Protein 3PXE (pdb70)

GO terms:
  GO:0005515 protein binding (F, IPI)
  GO:0005634 nucleus (C, IDA)
  GO:0006302 double-strand break repair (P, IDA)
  GO:0033147 negative regulation of intracellular estrogen receptor signaling pathway (P, IMP)
  GO:0061649 ubiquitin-modified histone reader activity (F, TAS)
  GO:0006338 chromatin remodeling (P, TAS)
  GO:0140863 histone H2AK127 ubiquitin ligase activity (F, TAS)
  GO:0140864 histone H2AK129 ubiquitin ligase activity (F, TAS)
  GO:0000800 lateral element (C, IDA)
  GO:0003723 RNA binding (F, IDA)
  GO:0032991 protein-containing complex (C, IDA)
  GO:1990904 ribonucleoprotein complex (C, IDA)
  GO:0008630 intrinsic apoptotic signaling pathway in response to DNA damage (P, IDA)
  GO:0004842 ubiquitin-protein transferase activity (F, IDA)
  GO:0016567 protein ubiquitination (P, IDA)
  GO:0006301 DNA damage tolerance (P, IDA)
  GO:0000724 double-strand break repair via homologous recombination (P, IDA)
  GO:0070063 RNA polymerase binding (F, IDA)
  GO:0005737 cytoplasm (C, IDA)
  GO:0045893 positive regulation of DNA-templated transcription (P, IDA)

Foldseek 3Di:
DAAEEEEEPPDDPVLVVLVVVVCVVVVHHYDDDDDLSHAEYEYADPPLQAGADALSLLQCLLLLHQYFYSVQSVVCVVVVHRDDRVVGGRQAYPPQDNGLRSSVCSNVCQVPQQAALAEEEAPDDDPNADPVSLQVSVVSSHYHYDPDLVRDDPPRAYEYEYACVRDDPDPCLQASCVSHVHFYFYCVQSVSCSRSVHRDDRVVGTDHHDD/DQAEEEEEEPDDPVLVVLVVVVCVVVVHHYDHDDDLSHQEYEYADDPLQAGADALSLLQCLLLLHFYFYSVQSVVCVVVVHRDDRVVGGRQAYPPQDRGLPSSVVSNPCQVPFQAAQEEEEADDDDPNADSVSLVVSVVSSPYHYDDDQVRDDDDPSHAYEYEYACVRDDPDPCLQASCVSHPHWYFYCVQVVSCSRSVHRDDRVVRTDHHDD/DAAAEEEEDPDDVVLVVLVVVLCVVVVHHYDHDDDLNHQEYEAADPPLLAGADALSLLQCLLQLHQYFYSVQSVVCVVVVHRDDRNVRGRQAYPPQDRGLNSSVCSNVCQPPFQAAPEEEEADDDDPNADPVSLQSSVVSRRYHYDDDLVRDDDDPAYEYEYACVHDPDDNCLQASCVSHPHWYFYPVQSVNCSRSSHRDDGPVRTDHHDD/DAAEEEDPDDPVLVVLVVVLCVVVVHHYDHDDDLNHAEYEAAADPLQAGADALVLLQCLLQLHQYFYSVQSVVCVVVVHRDDRVVRGRQAYPPQDRGLRSSVCSNVCQVPFQAAQEEEEADDDDPNADSVSLVVSVVSSHYHYDDDLPGVGAYEYEYACVRDPDDNCLQAVCVSHPHWYFYVVQSVNCSRSVHRDDRVVGTDHHDD/DPDDDD/DDDD/DDDDD/DDDDD

Radius of gyration: 38.47 Å; Cα contacts (8 Å, |Δi|>4): 1712; chains: 8; bounding box: 80×105×95 Å

Solvent-accessible surface area: 41478 Å² total

Nearest PDB structures (foldseek):
  3pxe-assembly1_A  TM=1.005E+00  e=3.770E-48  Homo sapiens
  3pxe-assembly2_B  TM=1.002E+00  e=5.247E-46  Homo sapiens
  3pxe-assembly3_C  TM=1.000E+00  e=3.640E-44  Homo sapiens
  4ofb-assembly1_A  TM=9.829E-01  e=1.309E-41  Homo sapiens
  3pxd-assembly1_A  TM=9.726E-01  e=5.012E-39  Homo sapiens

InterPro domains:
  IPR001357 BRCT domain [PF00533] (1645-1723)
  IPR001357 BRCT domain [PF00533] (1758-1841)
  IPR001357 BRCT domain [PS50172] (1642-1736)
  IPR001357 BRCT domain [PS50172] (1756-1855)
  IPR001357 BRCT domain [SM00292] (1644-1726)
  IPR001357 BRCT domain [SM00292] (1758-1845)
  IPR001841 Zinc finger, RING-type [PS50089] (24-65)
  IPR001841 Zinc finger, RING-type [SM00184] (24-64)
  IPR011364 Breast cancer type 1 susceptibility protein (BRCA1) [PR00493] (55-71)
  IPR011364 Breast cancer type 1 susceptibility protein (BRCA1) [PR00493] (760-780)
  IPR011364 Breast cancer type 1 susceptibility protein (BRCA1) [PR00493] (1030-1047)
  IPR011364 Breast cancer type 1 susceptibility protein (BRCA1) [PR00493] (1180-1200)
  IPR011364 Breast cancer type 1 susceptibility protein (BRCA1) [PR00493] (1430-1446)
  IPR011364 Breast cancer type 1 susceptibility protein (BRCA1) [PR00493] (1632-1652)
  IPR011364 Breast cancer type 1 susceptibility protein (BRCA1) [PR00493] (1699-1719)
  IPR011364 Breast cancer type 1 susceptibility protein (BRCA1) [PR00493] (1771-1794)
  IPR013083 Zinc finger, RING/FYVE/PHD-type [G3DSA:3.30.40.10] (1-112)
  IPR017907 Zinc finger, RING-type, conserved site [PS00518] (39-48)
  IPR018957 Zinc finger, C3HC4 RING-type [PF00097] (24-64)
  IPR025994 BRCA1, serine-rich domain [PF12820] (345-508)

Secondary structure (DSSP, 8-state):
--B-EEEEES--HHHHHHHHHHHHHHT-EE-SS--TT--EEEE-B-TTSEE--BHHHHHHHHTT-EEEETHHHHHHHHTTS---GGGGB--EETTTBTT--HHHHHHH-GGG-TTTTEEEE--S--SSS-HHHHHHHHHHTT-EE-SSGGG-----EEEEEE-GGG-SS--GGGTGGGGSSS-EEETHHHHHHHHHTS---SGGGBPP---/--B-EEEEES--HHHHHHHHHHHHHTT-EE-SS--TT--EEEE-B-TTSEE--BHHHHHHHHTT-EEEETHHHHHHHHTTS---GGGGB--EETTTBTT--HHHHHHHGGGS-TTTTEEEEE-S--SSS-HHHHHHHHHHTTPEE-SSSTT---STT-EEEEEE-GGG-SS-SGGGSHHHHSSS-EEEHHHHHHHHHHTSPPPGGGGBPPB--/----EEEEES--HHHHHHHHHHHHHHT-EE-SS--TT--EEEE-B-TTSEE--BHHHHHHHHTT-EEEETHHHHHHHHTSS---GGGGB--EETTTBTT--HHHHHHHHTTS-TTTT-EEEE-S--SSS-HHHHHHHHHHTT-EE-SSTTS------EEEEE-TTT--S-SGGGTGGGGSSS-EEETHHHHHHHHTTS---SGGGB--B--/--EEEEES--HHHHHHHHHHHHHHT-EE-SS--SS--EEEE-B-TTSEE--BHHHHHHHHTT-EEEETHHHHHHHHTSS---TTTTB--EETTTBSS--HHHHHHH-TTS-TTTTEEEEE-S--SSS-HHHHHHHHHHTT-EE-SSS----EEEEEE-GGG--S-SGGGTGGGGSSS-EEEHHHHHHHHHHTSPPPGGGGB-----/---B--/-B--/--B--/--B--

CATH classification: 3.40.50.10190 (+1 more: 3.40.50.10190)

Structure (mmCIF, N/CA/C/O backbone):
data_3PXE
#
_entry.id   3PXE
#
_cell.length_a   115.820
_cell.length_b   131.050
_cell.length_c   180.840
_cell.angle_alpha   90.00
_cell.angle_beta   90.00
_cell.angle_gamma   90.00
#
_symmetry.space_group_name_H-M   'C 2 2 21'
#
loop_
_entity.id
_entity.type
_entity.pdbx_description
1 polymer 'Breast cancer type 1 susceptibility protein'
2 polymer 'phospho peptide'
3 water water
#
loop_
_atom_site.group_PDB
_atom_site.id
_atom_site.type_symbol
_atom_site.label_atom_id
_atom_site.label_alt_id
_atom_site.label_comp_id
_atom_site.label_asym_id
_atom_site.label_entity_id
_atom_site.label_seq_id
_atom_site.pdbx_PDB_ins_code
_atom_site.Cartn_x
_atom_site.Cartn_y
_atom_site.Cartn_z
_atom_site.occupancy
_atom_site.B_iso_or_equiv
_atom_site.auth_seq_id
_atom_site.auth_comp_id
_atom_site.auth_asym_id
_atom_site.auth_atom_id
_atom_site.pdbx_PDB_model_num
ATOM 1 N N . ASN A 1 2 ? -11.867 1.918 -37.792 1.00 112.08 1647 ASN A N 1
ATOM 2 C CA . ASN A 1 2 ? -11.317 1.251 -36.615 1.00 110.60 1647 ASN A CA 1
ATOM 3 C C . ASN A 1 2 ? -9.858 0.820 -36.751 1.00 108.73 1647 ASN A C 1
ATOM 4 O O . ASN A 1 2 ? -8.961 1.663 -36.782 1.00 109.21 1647 ASN A O 1
ATOM 9 N N . LYS A 1 3 ? -9.628 -0.489 -36.827 1.00 56.92 1648 LYS A N 1
ATOM 10 C CA . LYS A 1 3 ? -8.272 -1.055 -36.753 1.00 55.19 1648 LYS A CA 1
ATOM 11 C C . LYS A 1 3 ? -8.328 -2.595 -36.759 1.00 53.46 1648 LYS A C 1
ATOM 12 O O . LYS A 1 3 ? -9.211 -3.186 -36.145 1.00 53.50 1648 LYS A O 1
ATOM 18 N N . ARG A 1 4 ? -7.389 -3.246 -37.441 1.00 58.89 1649 ARG A N 1
ATOM 19 C CA . ARG A 1 4 ? -7.544 -4.662 -37.769 1.00 57.65 1649 ARG A CA 1
ATOM 20 C C . ARG A 1 4 ? -6.403 -5.528 -37.233 1.00 56.18 1649 ARG A C 1
ATOM 21 O O . ARG A 1 4 ? -5.226 -5.186 -37.393 1.00 55.85 1649 ARG A O 1
ATOM 29 N N . MET A 1 5 ? -6.756 -6.640 -36.591 1.00 52.51 1650 MET A N 1
ATOM 30 C CA . MET A 1 5 ? -5.769 -7.658 -36.210 1.00 51.27 1650 MET A CA 1
ATOM 31 C C . MET A 1 5 ? -4.961 -8.156 -37.410 1.00 50.63 1650 MET A C 1
ATOM 32 O O . MET A 1 5 ? -5.527 -8.530 -38.439 1.00 50.82 1650 MET A O 1
ATOM 37 N N . SER A 1 6 ? -3.641 -8.187 -37.243 1.00 61.16 1651 SER A N 1
ATOM 38 C CA . SER A 1 6 ? -2.727 -8.712 -38.247 1.00 60.71 1651 SER A CA 1
ATOM 39 C C . SER A 1 6 ? -1.615 -9.479 -37.537 1.00 59.88 1651 SER A C 1
ATOM 40 O O . SER A 1 6 ? -0.899 -8.893 -36.702 1.00 59.83 1651 SER A O 1
ATOM 43 N N . MET A 1 7 ? -1.477 -10.772 -37.856 1.00 52.32 1652 MET A N 1
ATOM 44 C CA . MET A 1 7 ? -0.465 -11.621 -37.229 1.00 51.74 1652 MET A CA 1
ATOM 45 C C . MET A 1 7 ? 0.614 -12.067 -38.202 1.00 51.68 1652 MET A C 1
ATOM 46 O O . MET A 1 7 ? 0.374 -12.191 -39.390 1.00 52.05 1652 MET A O 1
ATOM 51 N N . VAL A 1 8 ? 1.797 -12.338 -37.672 1.00 71.81 1653 VAL A N 1
ATOM 52 C CA . VAL A 1 8 ? 2.810 -13.103 -38.382 1.00 71.89 1653 VAL A CA 1
ATOM 53 C C . VAL A 1 8 ? 3.277 -14.173 -37.396 1.00 71.58 1653 VAL A C 1
ATOM 54 O O . VAL A 1 8 ? 3.098 -14.009 -36.197 1.00 71.33 1653 VAL A O 1
ATOM 58 N N . VAL A 1 9 ? 3.844 -15.275 -37.876 1.00 58.97 1654 VAL A N 1
ATOM 59 C CA . VAL A 1 9 ? 4.317 -16.306 -36.961 1.00 58.93 1654 VAL A CA 1
ATOM 60 C C . VAL A 1 9 ? 5.837 -16.422 -37.032 1.00 59.18 1654 VAL A C 1
ATOM 61 O O . VAL A 1 9 ? 6.456 -15.980 -38.008 1.00 59.52 1654 VAL A O 1
ATOM 65 N N . SER A 1 10 ? 6.436 -16.989 -35.987 1.00 62.19 1655 SER A N 1
ATOM 66 C CA . SER A 1 10 ? 7.874 -17.241 -35.982 1.00 62.59 1655 SER A CA 1
ATOM 67 C C . SER A 1 10 ? 8.213 -18.508 -35.194 1.00 63.01 1655 SER A C 1
ATOM 68 O O . SER A 1 10 ? 7.618 -18.770 -34.154 1.00 62.84 1655 SER A O 1
ATOM 71 N N . GLY A 1 11 ? 9.174 -19.281 -35.690 1.00 59.57 1656 GLY A N 1
ATOM 72 C CA . GLY A 1 11 ? 9.597 -20.514 -35.057 1.00 60.29 1656 GLY A CA 1
ATOM 73 C C . GLY A 1 11 ? 8.712 -21.702 -35.394 1.00 60.81 1656 GLY A C 1
ATOM 74 O O . GLY A 1 11 ? 8.922 -22.808 -34.881 1.00 61.64 1656 GLY A O 1
ATOM 75 N N . LEU A 1 12 ? 7.714 -21.482 -36.245 1.00 62.57 1657 LEU A N 1
ATOM 76 C CA . LEU A 1 12 ? 6.802 -22.555 -36.634 1.00 63.15 1657 LEU A CA 1
ATOM 77 C C . LEU A 1 12 ? 7.301 -23.387 -37.819 1.00 64.29 1657 LEU A C 1
ATOM 78 O O . LEU A 1 12 ? 8.030 -22.907 -38.691 1.00 64.49 1657 LEU A O 1
ATOM 83 N N . THR A 1 13 ? 6.901 -24.651 -37.824 1.00 82.02 1658 THR A N 1
ATOM 84 C CA . THR A 1 13 ? 7.065 -25.516 -38.973 1.00 83.31 1658 THR A CA 1
ATOM 85 C C . THR A 1 13 ? 5.869 -25.326 -39.882 1.00 83.09 1658 THR A C 1
ATOM 86 O O . THR A 1 13 ? 4.777 -25.006 -39.408 1.00 82.28 1658 THR A O 1
ATOM 90 N N . PRO A 1 14 ? 6.068 -25.553 -41.187 1.00 60.91 1659 PRO A N 1
ATOM 91 C CA . PRO A 1 14 ? 5.029 -25.574 -42.221 1.00 61.16 1659 PRO A CA 1
ATOM 92 C C . PRO A 1 14 ? 3.701 -26.162 -41.738 1.00 61.08 1659 PRO A C 1
ATOM 93 O O . PRO A 1 14 ? 2.649 -25.552 -41.971 1.00 60.37 1659 PRO A O 1
ATOM 97 N N . GLU A 1 15 ? 3.753 -27.323 -41.081 1.00 66.21 1660 GLU A N 1
ATOM 98 C CA . GLU A 1 15 ? 2.544 -27.994 -40.602 1.00 66.50 1660 GLU A CA 1
ATOM 99 C C . GLU A 1 15 ? 1.901 -27.154 -39.518 1.00 65.06 1660 GLU A C 1
ATOM 100 O O . GLU A 1 15 ? 0.676 -27.028 -39.477 1.00 64.80 1660 GLU A O 1
ATOM 106 N N . GLU A 1 16 ? 2.729 -26.575 -38.650 1.00 66.82 1661 GLU A N 1
ATOM 107 C CA . GLU A 1 16 ? 2.242 -25.654 -37.632 1.00 65.59 1661 GLU A CA 1
ATOM 108 C C . GLU A 1 16 ? 1.665 -24.408 -38.299 1.00 64.56 1661 GLU A C 1
ATOM 109 O O . GLU A 1 16 ? 0.582 -23.929 -37.938 1.00 64.06 1661 GLU A O 1
ATOM 115 N N . PHE A 1 17 ? 2.379 -23.890 -39.290 1.00 64.48 1662 PHE A N 1
ATOM 116 C CA . PHE A 1 17 ? 1.872 -22.744 -40.016 1.00 63.81 1662 PHE A CA 1
ATOM 117 C C . PHE A 1 17 ? 0.501 -23.039 -40.624 1.00 64.18 1662 PHE A C 1
ATOM 118 O O . PHE A 1 17 ? -0.420 -22.219 -40.520 1.00 63.58 1662 PHE A O 1
ATOM 126 N N . MET A 1 18 ? 0.381 -24.207 -41.258 1.00 55.52 1663 MET A N 1
ATOM 127 C CA . MET A 1 18 ? -0.902 -24.690 -41.759 1.00 56.11 1663 MET A CA 1
ATOM 128 C C . MET A 1 18 ? -2.056 -24.558 -40.778 1.00 55.67 1663 MET A C 1
ATOM 129 O O . MET A 1 18 ? -3.178 -24.239 -41.200 1.00 55.69 1663 MET A O 1
ATOM 134 N N . LEU A 1 19 ? -1.774 -24.832 -39.492 1.00 58.96 1664 LEU A N 1
ATOM 135 C CA . LEU A 1 19 ? -2.739 -24.707 -38.401 1.00 58.76 1664 LEU A CA 1
ATOM 136 C C . LEU A 1 19 ? -3.151 -23.265 -38.216 1.00 57.69 1664 LEU A C 1
ATOM 137 O O . LEU A 1 19 ? -4.345 -22.960 -38.185 1.00 57.76 1664 LEU A O 1
ATOM 142 N N . VAL A 1 20 ? -2.168 -22.378 -38.088 1.00 60.68 1665 VAL A N 1
ATOM 143 C CA . VAL A 1 20 ? -2.462 -20.955 -37.918 1.00 59.87 1665 VAL A CA 1
ATOM 144 C C . VAL A 1 20 ? -3.194 -20.373 -39.141 1.00 59.96 1665 VAL A C 1
ATOM 145 O O . VAL A 1 20 ? -4.055 -19.502 -39.001 1.00 59.78 1665 VAL A O 1
ATOM 149 N N . TYR A 1 21 ? -2.833 -20.850 -40.333 1.00 59.95 1666 TYR A N 1
ATOM 150 C CA . TYR A 1 21 ? -3.505 -20.447 -41.563 1.00 60.31 1666 TYR A CA 1
ATOM 151 C C . TYR A 1 21 ? -4.981 -20.817 -41.547 1.00 60.81 1666 TYR A C 1
ATOM 152 O O . TYR A 1 21 ? -5.862 -19.962 -41.717 1.00 60.75 1666 TYR A O 1
ATOM 161 N N . LYS A 1 22 ? -5.248 -22.104 -41.359 1.00 59.61 1667 LYS A N 1
ATOM 162 C CA . LYS A 1 22 ? -6.622 -22.553 -41.215 1.00 60.25 1667 LYS A CA 1
ATOM 163 C C . LYS A 1 22 ? -7.326 -21.812 -40.079 1.00 59.80 1667 LYS A C 1
ATOM 164 O O . LYS A 1 22 ? -8.508 -21.482 -40.183 1.00 60.16 1667 LYS A O 1
ATOM 170 N N . PHE A 1 23 ? -6.581 -21.519 -39.019 1.00 55.98 1668 PHE A N 1
ATOM 171 C CA . PHE A 1 23 ? -7.127 -20.807 -37.873 1.00 55.75 1668 PHE A CA 1
ATOM 172 C C . PHE A 1 23 ? -7.481 -19.366 -38.229 1.00 55.35 1668 PHE A C 1
ATOM 173 O O . PHE A 1 23 ? -8.573 -18.882 -37.891 1.00 55.73 1668 PHE A O 1
ATOM 181 N N . ALA A 1 24 ? -6.555 -18.691 -38.916 1.00 51.72 1669 ALA A N 1
ATOM 182 C CA . ALA A 1 24 ? -6.748 -17.304 -39.339 1.00 51.55 1669 ALA A CA 1
ATOM 183 C C . ALA A 1 24 ? -7.901 -17.220 -40.331 1.00 52.25 1669 ALA A C 1
ATOM 184 O O . ALA A 1 24 ? -8.658 -16.244 -40.321 1.00 52.53 1669 ALA A O 1
ATOM 186 N N . ARG A 1 25 ? -8.033 -18.260 -41.165 1.00 54.52 1670 ARG A N 1
ATOM 187 C CA . ARG A 1 25 ? -9.136 -18.371 -42.116 1.00 55.36 1670 ARG A CA 1
ATOM 188 C C . ARG A 1 25 ? -10.495 -18.499 -41.425 1.00 55.92 1670 ARG A C 1
ATOM 189 O O . ARG A 1 25 ? -11.433 -17.775 -41.759 1.00 56.43 1670 ARG A O 1
ATOM 191 N N . LYS A 1 26 ? -10.600 -19.413 -40.463 1.00 64.87 1671 LYS A N 1
ATOM 192 C CA . LYS A 1 26 ? -11.829 -19.555 -39.682 1.00 65.59 1671 LYS A CA 1
ATOM 193 C C . LYS A 1 26 ? -12.273 -18.260 -38.988 1.00 65.53 1671 LYS A C 1
ATOM 194 O O . LYS A 1 26 ? -13.448 -17.897 -39.045 1.00 66.35 1671 LYS A O 1
ATOM 200 N N . HIS A 1 27 ? -11.341 -17.561 -38.346 1.00 79.91 1672 HIS A N 1
ATOM 201 C CA . HIS A 1 27 ? -11.714 -16.399 -37.542 1.00 80.08 1672 HIS A CA 1
ATOM 202 C C . HIS A 1 27 ? -11.653 -15.043 -38.251 1.00 80.02 1672 HIS A C 1
ATOM 203 O O . HIS A 1 27 ? -11.993 -14.014 -37.643 1.00 80.40 1672 HIS A O 1
ATOM 210 N N . HIS A 1 28 ? -11.234 -15.054 -39.519 1.00 58.39 1673 HIS A N 1
ATOM 211 C CA . HIS A 1 28 ? -11.117 -13.836 -40.313 1.00 58.56 1673 HIS A CA 1
ATOM 212 C C . HIS A 1 28 ? -9.978 -12.923 -39.862 1.00 57.92 1673 HIS A C 1
ATOM 213 O O . HIS A 1 28 ? -10.122 -11.700 -39.896 1.00 58.37 1673 HIS A O 1
ATOM 220 N N . ILE A 1 29 ? -8.848 -13.506 -39.467 1.00 51.61 1674 ILE A N 1
ATOM 221 C CA . ILE A 1 29 ? -7.732 -12.721 -38.938 1.00 51.06 1674 ILE A CA 1
ATOM 222 C C . ILE A 1 29 ? -6.681 -12.511 -40.023 1.00 50.80 1674 ILE A C 1
ATOM 223 O O . ILE A 1 29 ? -6.184 -13.482 -40.582 1.00 50.55 1674 ILE A O 1
ATOM 228 N N . THR A 1 30 ? -6.335 -11.258 -40.314 1.00 55.33 1675 THR A N 1
ATOM 229 C CA . THR A 1 30 ? -5.272 -10.977 -41.283 1.00 55.31 1675 THR A CA 1
ATOM 230 C C . THR A 1 30 ? -3.960 -11.693 -40.891 1.00 54.48 1675 THR A C 1
ATOM 231 O O . THR A 1 30 ? -3.404 -11.446 -39.820 1.00 54.03 1675 THR A O 1
ATOM 235 N N . LEU A 1 31 ? -3.489 -12.602 -41.746 1.00 67.01 1676 LEU A N 1
ATOM 236 C CA . LEU A 1 31 ? -2.228 -13.301 -41.511 1.00 66.51 1676 LEU A CA 1
ATOM 237 C C . LEU A 1 31 ? -1.256 -12.898 -42.603 1.00 66.96 1676 LEU A C 1
ATOM 238 O O . LEU A 1 31 ? -1.642 -12.804 -43.763 1.00 67.70 1676 LEU A O 1
ATOM 243 N N . THR A 1 32 ? -0.007 -12.631 -42.238 1.00 45.70 1677 THR A N 1
ATOM 244 C CA . THR A 1 32 ? 0.997 -12.298 -43.235 1.00 46.33 1677 THR A CA 1
ATOM 245 C C . THR A 1 32 ? 2.377 -12.860 -42.958 1.00 46.12 1677 THR A C 1
ATOM 246 O O . THR A 1 32 ? 2.721 -13.231 -41.851 1.00 45.43 1677 THR A O 1
ATOM 250 N N . ASN A 1 33 ? 3.118 -12.905 -44.048 1.00 49.73 1678 ASN A N 1
ATOM 251 C CA . ASN A 1 33 ? 4.507 -13.268 -44.241 1.00 50.10 1678 ASN A CA 1
ATOM 252 C C . ASN A 1 33 ? 5.515 -12.313 -43.594 1.00 49.95 1678 ASN A C 1
ATOM 253 O O . ASN A 1 33 ? 6.665 -12.695 -43.348 1.00 50.05 1678 ASN A O 1
ATOM 258 N N . LEU A 1 34 ? 5.094 -11.066 -43.370 1.00 61.20 1679 LEU A N 1
ATOM 259 C CA . LEU A 1 34 ? 6.033 -9.959 -43.133 1.00 61.58 1679 LEU A CA 1
ATOM 260 C C . LEU A 1 34 ? 5.566 -8.885 -42.146 1.00 61.20 1679 LEU A C 1
ATOM 261 O O . LEU A 1 34 ? 4.480 -8.302 -42.301 1.00 61.40 1679 LEU A O 1
ATOM 266 N N . ILE A 1 35 ? 6.416 -8.585 -41.166 1.00 59.93 1680 ILE A N 1
ATOM 267 C CA . ILE A 1 35 ? 6.040 -7.640 -40.131 1.00 59.73 1680 ILE A CA 1
ATOM 268 C C . ILE A 1 35 ? 6.102 -6.219 -40.647 1.00 60.87 1680 ILE A C 1
ATOM 269 O O . ILE A 1 35 ? 7.113 -5.797 -41.198 1.00 61.70 1680 ILE A O 1
ATOM 274 N N . THR A 1 36 ? 5.004 -5.495 -40.454 1.00 76.49 1681 THR A N 1
ATOM 275 C CA . THR A 1 36 ? 4.935 -4.071 -40.730 1.00 77.76 1681 THR A CA 1
ATOM 276 C C . THR A 1 36 ? 4.227 -3.362 -39.594 1.00 77.75 1681 THR A C 1
ATOM 277 O O . THR A 1 36 ? 3.703 -3.994 -38.689 1.00 76.80 1681 THR A O 1
ATOM 281 N N . GLU A 1 37 ? 4.206 -2.039 -39.685 1.00 77.48 1682 GLU A N 1
ATOM 282 C CA . GLU A 1 37 ? 3.541 -1.158 -38.748 1.00 78.01 1682 GLU A CA 1
ATOM 283 C C . GLU A 1 37 ? 2.078 -1.581 -38.524 1.00 77.60 1682 GLU A C 1
ATOM 284 O O . GLU A 1 37 ? 1.555 -1.412 -37.428 1.00 77.52 1682 GLU A O 1
ATOM 290 N N . GLU A 1 38 ? 1.416 -2.133 -39.544 1.00 52.08 1683 GLU A N 1
ATOM 291 C CA . GLU A 1 38 ? 0.041 -2.662 -39.390 1.00 51.71 1683 GLU A CA 1
ATOM 292 C C . GLU A 1 38 ? -0.046 -3.971 -38.556 1.00 50.20 1683 GLU A C 1
ATOM 293 O O . GLU A 1 38 ? -1.130 -4.393 -38.119 1.00 49.97 1683 GLU A O 1
ATOM 299 N N . THR A 1 39 ? 1.096 -4.622 -38.372 1.00 52.91 1684 THR A N 1
ATOM 300 C CA . THR A 1 39 ? 1.146 -5.855 -37.626 1.00 51.74 1684 THR A CA 1
ATOM 301 C C . THR A 1 39 ? 0.866 -5.616 -36.123 1.00 51.66 1684 THR A C 1
ATOM 302 O O . THR A 1 39 ? 1.504 -4.770 -35.474 1.00 52.11 1684 THR A O 1
ATOM 306 N N . THR A 1 40 ? -0.076 -6.383 -35.576 1.00 52.36 1685 THR A N 1
ATOM 307 C CA . THR A 1 40 ? -0.493 -6.206 -34.199 1.00 52.54 1685 THR A CA 1
ATOM 308 C C . THR A 1 40 ? 0.039 -7.307 -33.279 1.00 52.72 1685 THR A C 1
ATOM 309 O O . THR A 1 40 ? 0.460 -7.018 -32.166 1.00 53.13 1685 THR A O 1
ATOM 313 N N . HIS A 1 41 ? 0.042 -8.552 -33.760 1.00 59.69 1686 HIS A N 1
ATOM 314 C CA . HIS A 1 41 ? 0.528 -9.701 -32.991 1.00 60.00 1686 HIS A CA 1
ATOM 315 C C . HIS A 1 41 ? 1.643 -10.480 -33.687 1.00 59.98 1686 HIS A C 1
ATOM 316 O O . HIS A 1 41 ? 1.548 -10.804 -34.871 1.00 59.80 1686 HIS A O 1
ATOM 323 N N . VAL A 1 42 ? 2.690 -10.810 -32.951 1.00 49.74 1687 VAL A N 1
ATOM 324 C CA . VAL A 1 42 ? 3.665 -11.785 -33.427 1.00 49.94 1687 VAL A CA 1
ATOM 325 C C . VAL A 1 42 ? 3.391 -13.107 -32.699 1.00 50.36 1687 VAL A C 1
ATOM 326 O O . VAL A 1 42 ? 3.370 -13.139 -31.470 1.00 50.80 1687 VAL A O 1
ATOM 330 N N . VAL A 1 43 ? 3.160 -14.190 -33.435 1.00 62.13 1688 VAL A N 1
ATOM 331 C CA . VAL A 1 43 ? 2.889 -15.477 -32.797 1.00 62.74 1688 VAL A CA 1
ATOM 332 C C . VAL A 1 43 ? 4.178 -16.307 -32.734 1.00 63.25 1688 VAL A C 1
ATOM 333 O O . VAL A 1 43 ? 4.659 -16.792 -33.768 1.00 63.29 1688 VAL A O 1
ATOM 337 N N . MET A 1 44 ? 4.739 -16.464 -31.533 1.00 54.15 1689 MET A N 1
ATOM 338 C CA . MET A 1 44 ? 6.020 -17.164 -31.352 1.00 54.79 1689 MET A CA 1
ATOM 339 C C . MET A 1 44 ? 5.870 -18.646 -30.954 1.00 55.65 1689 MET A C 1
ATOM 340 O O . MET A 1 44 ? 4.981 -19.002 -30.164 1.00 56.08 1689 MET A O 1
ATOM 345 N N . LYS A 1 45 ? 6.732 -19.507 -31.500 1.00 66.76 1690 LYS A N 1
ATOM 346 C CA . LYS A 1 45 ? 6.819 -20.885 -31.017 1.00 67.82 1690 LYS A CA 1
ATOM 347 C C . LYS A 1 45 ? 7.543 -20.822 -29.674 1.00 68.58 1690 LYS A C 1
ATOM 348 O O . LYS A 1 45 ? 8.617 -20.198 -29.573 1.00 68.57 1690 LYS A O 1
ATOM 354 N N . THR A 1 46 ? 6.949 -21.428 -28.644 1.00 92.38 1691 THR A N 1
ATOM 355 C CA . THR A 1 46 ? 7.544 -21.410 -27.309 1.00 93.39 1691 THR A CA 1
ATOM 356 C C . THR A 1 46 ? 7.510 -22.783 -26.648 1.00 94.88 1691 THR A C 1
ATOM 357 O O . THR A 1 46 ? 6.910 -23.728 -27.176 1.00 95.14 1691 THR A O 1
ATOM 361 N N . ASP A 1 47 ? 8.164 -22.879 -25.489 1.00 67.82 1692 ASP A N 1
ATOM 362 C CA . ASP A 1 47 ? 7.964 -24.017 -24.596 1.00 69.51 1692 ASP A CA 1
ATOM 363 C C . ASP A 1 47 ? 6.737 -23.769 -23.724 1.00 70.03 1692 ASP A C 1
ATOM 364 O O . ASP A 1 47 ? 6.161 -22.679 -23.748 1.00 69.08 1692 ASP A O 1
ATOM 369 N N . ALA A 1 48 ? 6.338 -24.783 -22.965 1.00 73.93 1693 ALA A N 1
ATOM 370 C CA . ALA A 1 48 ? 5.103 -24.712 -22.201 1.00 74.77 1693 ALA A CA 1
ATOM 371 C C . ALA A 1 48 ? 5.047 -23.504 -21.235 1.00 74.89 1693 ALA A C 1
ATOM 372 O O . ALA A 1 48 ? 3.975 -23.160 -20.723 1.00 75.36 1693 ALA A O 1
ATOM 374 N N . GLU A 1 49 ? 6.193 -22.860 -21.000 1.00 80.40 1694 GLU A N 1
ATOM 375 C CA . GLU A 1 49 ? 6.264 -21.702 -20.104 1.00 80.71 1694 GLU A CA 1
ATOM 376 C C . GLU A 1 49 ? 6.304 -20.385 -20.862 1.00 78.80 1694 GLU A C 1
ATOM 377 O O . GLU A 1 49 ? 6.591 -19.347 -20.263 1.00 78.99 1694 GLU A O 1
ATOM 383 N N . PHE A 1 50 ? 6.054 -20.446 -22.172 1.00 64.37 1695 PHE A N 1
ATOM 384 C CA . PHE A 1 50 ? 6.072 -19.282 -23.053 1.00 62.64 1695 PHE A CA 1
ATOM 385 C C . PHE A 1 50 ? 7.444 -18.622 -23.161 1.00 62.40 1695 PHE A C 1
ATOM 386 O O . PHE A 1 50 ? 7.534 -17.393 -23.278 1.00 61.71 1695 PHE A O 1
ATOM 394 N N . VAL A 1 51 ? 8.505 -19.426 -23.114 1.00 61.63 1696 VAL A N 1
ATOM 395 C CA . VAL A 1 51 ? 9.838 -18.947 -23.491 1.00 61.42 1696 VAL A CA 1
ATOM 396 C C . VAL A 1 51 ? 10.116 -19.370 -24.932 1.00 60.33 1696 VAL A C 1
ATOM 397 O O . VAL A 1 51 ? 9.783 -20.511 -25.326 1.00 60.47 1696 VAL A O 1
ATOM 401 N N . CYS A 1 52 ? 10.721 -18.467 -25.713 1.00 50.40 1697 CYS A N 1
ATOM 402 C CA . CYS A 1 52 ? 11.007 -18.771 -27.120 1.00 49.58 1697 CYS A CA 1
ATOM 403 C C . CYS A 1 52 ? 12.485 -18.653 -27.501 1.00 50.08 1697 CYS A C 1
ATOM 404 O O . CYS A 1 52 ? 13.336 -18.381 -26.642 1.00 51.11 1697 CYS A O 1
ATOM 407 N N . GLU A 1 53 ? 12.776 -18.905 -28.783 1.00 63.53 1698 GLU A N 1
ATOM 408 C CA . GLU A 1 53 ? 14.100 -18.667 -29.333 1.00 64.05 1698 GLU A CA 1
ATOM 409 C C . GLU A 1 53 ? 14.098 -17.262 -29.904 1.00 63.31 1698 GLU A C 1
ATOM 410 O O . GLU A 1 53 ? 13.044 -16.759 -30.322 1.00 62.22 1698 GLU A O 1
ATOM 416 N N . ARG A 1 54 ? 15.249 -16.602 -29.936 1.00 55.34 1699 ARG A N 1
ATOM 417 C CA . ARG A 1 54 ? 15.257 -15.250 -30.498 1.00 54.87 1699 ARG A CA 1
ATOM 418 C C . ARG A 1 54 ? 15.378 -15.264 -32.037 1.00 54.50 1699 ARG A C 1
ATOM 419 O O . ARG A 1 54 ? 16.383 -15.727 -32.594 1.00 55.39 1699 ARG A O 1
ATOM 427 N N . THR A 1 55 ? 14.347 -14.760 -32.713 1.00 55.86 1700 THR A N 1
ATOM 428 C CA . THR A 1 55 ? 14.350 -14.622 -34.179 1.00 55.65 1700 THR A CA 1
ATOM 429 C C . THR A 1 55 ? 14.146 -13.157 -34.553 1.00 55.34 1700 THR A C 1
ATOM 430 O O . THR A 1 55 ? 13.685 -12.361 -33.713 1.00 54.98 1700 THR A O 1
ATOM 434 N N . LEU A 1 56 ? 14.471 -12.789 -35.797 1.00 63.75 1701 LEU A N 1
ATOM 435 C CA . LEU A 1 56 ? 14.298 -11.401 -36.227 1.00 63.68 1701 LEU A CA 1
ATOM 436 C C . LEU A 1 56 ? 12.876 -10.934 -35.927 1.00 62.40 1701 LEU A C 1
ATOM 437 O O . LEU A 1 56 ? 12.691 -9.873 -35.338 1.00 62.33 1701 LEU A O 1
ATOM 442 N N . LYS A 1 57 ? 11.878 -11.729 -36.308 1.00 55.97 1702 LYS A N 1
ATOM 443 C CA . LYS A 1 57 ? 10.482 -11.372 -36.033 1.00 54.92 1702 LYS A CA 1
ATOM 444 C C . LYS A 1 57 ? 10.215 -11.125 -34.532 1.00 54.75 1702 LYS A C 1
ATOM 445 O O . LYS A 1 57 ? 9.345 -10.322 -34.171 1.00 54.24 1702 LYS A O 1
ATOM 451 N N . TYR A 1 58 ? 10.948 -11.823 -33.666 1.00 50.94 1703 TYR A N 1
ATOM 452 C CA . TYR A 1 58 ? 10.773 -11.674 -32.225 1.00 51.11 1703 TYR A CA 1
ATOM 453 C C . TYR A 1 58 ? 11.271 -10.288 -31.848 1.00 51.62 1703 TYR A C 1
ATOM 454 O O . TYR A 1 58 ? 10.517 -9.480 -31.298 1.00 51.34 1703 TYR A O 1
ATOM 463 N N . PHE A 1 59 ? 12.529 -10.005 -32.157 1.00 58.66 1704 PHE A N 1
ATOM 464 C CA . PHE A 1 59 ? 13.047 -8.669 -31.943 1.00 59.38 1704 PHE A CA 1
ATOM 465 C C . PHE A 1 59 ? 12.126 -7.572 -32.493 1.00 58.72 1704 PHE A C 1
ATOM 466 O O . PHE A 1 59 ? 11.833 -6.608 -31.788 1.00 58.94 1704 PHE A O 1
ATOM 474 N N . LEU A 1 60 ? 11.675 -7.707 -33.740 1.00 46.43 1705 LEU A N 1
ATOM 475 C CA . LEU A 1 60 ? 10.872 -6.662 -34.351 1.00 46.01 1705 LEU A CA 1
ATOM 476 C C . LEU A 1 60 ? 9.487 -6.536 -33.736 1.00 45.07 1705 LEU A C 1
ATOM 477 O O . LEU A 1 60 ? 8.940 -5.433 -33.650 1.00 45.04 1705 LEU A O 1
ATOM 482 N N . GLY A 1 61 ? 8.916 -7.660 -33.311 1.00 59.16 1706 GLY A N 1
ATOM 483 C CA . GLY A 1 61 ? 7.673 -7.646 -32.545 1.00 58.59 1706 GLY A CA 1
ATOM 484 C C . GLY A 1 61 ? 7.759 -6.882 -31.222 1.00 59.22 1706 GLY A C 1
ATOM 485 O O . GLY A 1 61 ? 6.806 -6.189 -30.831 1.00 59.03 1706 GLY A O 1
ATOM 486 N N . ILE A 1 62 ? 8.892 -7.000 -30.531 1.00 60.35 1707 ILE A N 1
ATOM 487 C CA . ILE A 1 62 ? 9.097 -6.209 -29.327 1.00 61.27 1707 ILE A CA 1
ATOM 488 C C . ILE A 1 62 ? 9.367 -4.772 -29.725 1.00 61.72 1707 ILE A C 1
ATOM 489 O O . ILE A 1 62 ? 8.605 -3.886 -29.361 1.00 61.75 1707 ILE A O 1
ATOM 494 N N . ALA A 1 63 ? 10.431 -4.532 -30.483 1.00 59.52 1708 ALA A N 1
ATOM 495 C CA . ALA A 1 63 ? 10.765 -3.158 -30.882 1.00 60.27 1708 ALA A CA 1
ATOM 496 C C . ALA A 1 63 ? 9.514 -2.315 -31.191 1.00 59.60 1708 ALA A C 1
ATOM 497 O O . ALA A 1 63 ? 9.423 -1.157 -30.791 1.00 60.35 1708 ALA A O 1
ATOM 499 N N . GLY A 1 64 ? 8.546 -2.908 -31.882 1.00 64.78 1709 GLY A N 1
ATOM 500 C CA . GLY A 1 64 ? 7.342 -2.196 -32.259 1.00 64.21 1709 GLY A CA 1
ATOM 501 C C . GLY A 1 64 ? 6.260 -2.101 -31.200 1.00 63.98 1709 GLY A C 1
ATOM 502 O O . GLY A 1 64 ? 5.220 -1.482 -31.450 1.00 63.63 1709 GLY A O 1
ATOM 503 N N . GLY A 1 65 ? 6.492 -2.710 -30.033 1.00 57.60 1710 GLY A N 1
ATOM 504 C CA . GLY A 1 65 ? 5.525 -2.718 -28.941 1.00 57.70 1710 GLY A CA 1
ATOM 505 C C . GLY A 1 65 ? 4.290 -3.553 -29.248 1.00 56.66 1710 GLY A C 1
ATOM 506 O O . GLY A 1 65 ? 3.165 -3.234 -28.831 1.00 56.65 1710 GLY A O 1
ATOM 507 N N . LYS A 1 66 ? 4.488 -4.633 -29.987 1.00 69.65 1711 LYS A N 1
ATOM 508 C CA . LYS A 1 66 ? 3.352 -5.438 -30.395 1.00 68.85 1711 LYS A CA 1
ATOM 509 C C . LYS A 1 66 ? 3.024 -6.483 -29.333 1.00 69.15 1711 LYS A C 1
ATOM 510 O O . LYS A 1 66 ? 3.755 -6.634 -28.356 1.00 69.93 1711 LYS A O 1
ATOM 516 N N . TRP A 1 67 ? 1.891 -7.151 -29.502 1.00 53.36 1712 TRP A N 1
ATOM 517 C CA . TRP A 1 67 ? 1.567 -8.350 -28.752 1.00 53.74 1712 TRP A CA 1
ATOM 518 C C . TRP A 1 67 ? 2.345 -9.560 -29.266 1.00 53.53 1712 TRP A C 1
ATOM 519 O O . TRP A 1 67 ? 1.906 -10.203 -30.202 1.00 52.99 1712 TRP A O 1
ATOM 530 N N . VAL A 1 68 ? 3.487 -9.869 -28.654 1.00 59.46 1713 VAL A N 1
ATOM 531 C CA . VAL A 1 68 ? 4.205 -11.111 -28.948 1.00 59.53 1713 VAL A CA 1
ATOM 532 C C . VAL A 1 68 ? 3.665 -12.267 -28.095 1.00 60.16 1713 VAL A C 1
ATOM 533 O O . VAL A 1 68 ? 4.131 -12.490 -26.982 1.00 61.11 1713 VAL A O 1
ATOM 537 N N . VAL A 1 69 ? 2.699 -13.010 -28.626 1.00 66.76 1714 VAL A N 1
ATOM 538 C CA . VAL A 1 69 ? 2.108 -14.132 -27.902 1.00 67.57 1714 VAL A CA 1
ATOM 539 C C . VAL A 1 69 ? 2.602 -15.512 -28.355 1.00 67.78 1714 VAL A C 1
ATOM 540 O O . VAL A 1 69 ? 3.160 -15.669 -29.454 1.00 67.16 1714 VAL A O 1
ATOM 544 N N . SER A 1 70 ? 2.372 -16.510 -27.502 1.00 58.49 1715 SER A N 1
ATOM 545 C CA . SER A 1 70 ? 2.783 -17.902 -27.769 1.00 59.01 1715 SER A CA 1
ATOM 546 C C . SER A 1 70 ? 1.881 -18.625 -28.784 1.00 58.77 1715 SER A C 1
ATOM 547 O O . SER A 1 70 ? 0.663 -18.438 -28.799 1.00 58.80 1715 SER A O 1
ATOM 550 N N . TYR A 1 71 ? 2.489 -19.456 -29.622 1.00 49.53 1716 TYR A N 1
ATOM 551 C CA . TYR A 1 71 ? 1.735 -20.354 -30.502 1.00 49.74 1716 TYR A CA 1
ATOM 552 C C . TYR A 1 71 ? 0.744 -21.270 -29.732 1.00 51.02 1716 TYR A C 1
ATOM 553 O O . TYR A 1 71 ? -0.242 -21.764 -30.307 1.00 51.34 1716 TYR A O 1
ATOM 562 N N . PHE A 1 72 ? 0.997 -21.467 -28.433 1.00 65.96 1717 PHE A N 1
ATOM 563 C CA . PHE A 1 72 ? 0.084 -22.225 -27.571 1.00 67.47 1717 PHE A CA 1
ATOM 564 C C . PHE A 1 72 ? -1.300 -21.611 -27.491 1.00 67.45 1717 PHE A C 1
ATOM 565 O O . PHE A 1 72 ? -2.262 -22.287 -27.135 1.00 68.75 1717 PHE A O 1
ATOM 573 N N . TRP A 1 73 ? -1.395 -20.326 -27.804 1.00 71.14 1718 TRP A N 1
ATOM 574 C CA . TRP A 1 73 ? -2.679 -19.661 -27.862 1.00 71.06 1718 TRP A CA 1
ATOM 575 C C . TRP A 1 73 ? -3.511 -20.305 -28.966 1.00 71.13 1718 TRP A C 1
ATOM 576 O O . TRP A 1 73 ? -4.661 -20.713 -28.732 1.00 72.24 1718 TRP A O 1
ATOM 587 N N . VAL A 1 74 ? -2.915 -20.410 -30.159 1.00 54.18 1719 VAL A N 1
ATOM 588 C CA . VAL A 1 74 ? -3.581 -21.012 -31.312 1.00 54.36 1719 VAL A CA 1
ATOM 589 C C . VAL A 1 74 ? -4.056 -22.432 -31.026 1.00 56.06 1719 VAL A C 1
ATOM 590 O O . VAL A 1 74 ? -5.232 -22.751 -31.213 1.00 56.95 1719 VAL A O 1
ATOM 594 N N . THR A 1 75 ? -3.151 -23.287 -30.565 1.00 65.55 1720 THR A N 1
ATOM 595 C CA . THR A 1 75 ? -3.525 -24.673 -30.281 1.00 67.36 1720 THR A CA 1
ATOM 596 C C . THR A 1 75 ? -4.642 -24.752 -29.228 1.00 68.79 1720 THR A C 1
ATOM 597 O O . THR A 1 75 ? -5.606 -25.514 -29.382 1.00 70.21 1720 THR A O 1
ATOM 601 N N . GLN A 1 76 ? -4.508 -23.961 -28.167 1.00 72.75 1721 GLN A N 1
ATOM 602 C CA . GLN A 1 76 ? -5.456 -24.000 -27.065 1.00 74.34 1721 GLN A CA 1
ATOM 603 C C . GLN A 1 76 ? -6.833 -23.447 -27.465 1.00 74.39 1721 GLN A C 1
ATOM 604 O O . GLN A 1 76 ? -7.866 -23.952 -27.006 1.00 76.20 1721 GLN A O 1
ATOM 610 N N . SER A 1 77 ? -6.854 -22.416 -28.310 1.00 76.99 1722 SER A N 1
ATOM 611 C CA . SER A 1 77 ? -8.125 -21.912 -28.820 1.00 77.07 1722 SER A CA 1
ATOM 612 C C . SER A 1 77 ? -8.821 -23.007 -29.641 1.00 78.22 1722 SER A C 1
ATOM 613 O O . SER A 1 77 ? -10.019 -23.274 -29.454 1.00 79.75 1722 SER A O 1
ATOM 616 N N . ILE A 1 78 ? -8.066 -23.652 -30.533 1.00 74.97 1723 ILE A N 1
ATOM 617 C CA . ILE A 1 78 ? -8.601 -24.766 -31.310 1.00 76.28 1723 ILE A CA 1
ATOM 618 C C . ILE A 1 78 ? -9.181 -25.818 -30.372 1.00 78.67 1723 ILE A C 1
ATOM 619 O O . ILE A 1 78 ? -10.316 -26.258 -30.544 1.00 80.26 1723 ILE A O 1
ATOM 624 N N . LYS A 1 79 ? -8.390 -26.216 -29.382 1.00 83.32 1724 LYS A N 1
ATOM 625 C CA . LYS A 1 79 ? -8.804 -27.232 -28.417 1.00 85.80 1724 LYS A CA 1
ATOM 626 C C . LYS A 1 79 ? -10.107 -26.882 -27.671 1.00 87.26 1724 LYS A C 1
ATOM 627 O O . LYS A 1 79 ? -10.791 -27.775 -27.146 1.00 89.73 1724 LYS A O 1
ATOM 633 N N . GLU A 1 80 ? -10.463 -25.598 -27.631 1.00 94.57 1725 GLU A N 1
ATOM 634 C CA . GLU A 1 80 ? -11.677 -25.197 -26.920 1.00 96.03 1725 GLU A CA 1
ATOM 635 C C . GLU A 1 80 ? -12.722 -24.534 -27.826 1.00 95.54 1725 GLU A C 1
ATOM 636 O O . GLU A 1 80 ? -13.696 -23.946 -27.348 1.00 96.41 1725 GLU A O 1
ATOM 642 N N . ARG A 1 81 ? -12.515 -24.649 -29.135 1.00 110.73 1726 ARG A N 1
ATOM 643 C CA . ARG A 1 81 ? -13.500 -24.216 -30.121 1.00 110.60 1726 ARG A CA 1
ATOM 644 C C . ARG A 1 81 ? -13.921 -22.759 -29.921 1.00 109.46 1726 ARG A C 1
ATOM 645 O O . ARG A 1 81 ? -14.944 -22.315 -30.444 1.00 109.82 1726 ARG A O 1
ATOM 647 N N . LYS A 1 82 ? -13.126 -22.021 -29.154 1.00 79.63 1727 LYS A N 1
ATOM 648 C CA . LYS A 1 82 ? -13.300 -20.571 -29.038 1.00 78.34 1727 LYS A CA 1
ATOM 649 C C . LYS A 1 82 ? -11.941 -19.883 -29.146 1.00 76.11 1727 LYS A C 1
ATOM 650 O O . LYS A 1 82 ? -10.905 -20.491 -28.867 1.00 75.89 1727 LYS A O 1
ATOM 656 N N . MET A 1 83 ? -11.924 -18.631 -29.571 1.00 80.57 1728 MET A N 1
ATOM 657 C CA . MET A 1 83 ? -10.679 -17.890 -29.487 1.00 78.82 1728 MET A CA 1
ATOM 658 C C . MET A 1 83 ? -10.470 -17.463 -28.035 1.00 79.43 1728 MET A C 1
ATOM 659 O O . MET A 1 83 ? -11.346 -16.833 -27.434 1.00 80.26 1728 MET A O 1
ATOM 664 N N . LEU A 1 84 ? -9.320 -17.807 -27.468 1.00 73.93 1729 LEU A N 1
ATOM 665 C CA . LEU A 1 84 ? -9.012 -17.408 -26.103 1.00 74.65 1729 LEU A CA 1
ATOM 666 C C . LEU A 1 84 ? -8.336 -16.035 -26.100 1.00 73.15 1729 LEU A C 1
ATOM 667 O O . LEU A 1 84 ? -7.791 -15.609 -27.121 1.00 71.52 1729 LEU A O 1
ATOM 672 N N . ASN A 1 85 ? -8.384 -15.342 -24.964 1.00 74.08 1730 ASN A N 1
ATOM 673 C CA . ASN A 1 85 ? -7.690 -14.068 -24.806 1.00 73.03 1730 ASN A CA 1
ATOM 674 C C . ASN A 1 85 ? -6.167 -14.234 -24.897 1.00 72.08 1730 ASN A C 1
ATOM 675 O O . ASN A 1 85 ? -5.548 -14.767 -23.979 1.00 73.03 1730 ASN A O 1
ATOM 680 N N . GLU A 1 86 ? -5.562 -13.764 -25.988 1.00 69.33 1731 GLU A N 1
ATOM 681 C CA . GLU A 1 86 ? -4.126 -13.958 -26.202 1.00 68.56 1731 GLU A CA 1
ATOM 682 C C . GLU A 1 86 ? -3.234 -13.222 -25.197 1.00 68.89 1731 GLU A C 1
ATOM 683 O O . GLU A 1 86 ? -2.041 -13.512 -25.098 1.00 68.72 1731 GLU A O 1
ATOM 689 N N . HIS A 1 87 ? -3.800 -12.269 -24.463 1.00 87.37 1732 HIS A N 1
ATOM 690 C CA . HIS A 1 87 ? -3.035 -11.592 -23.425 1.00 88.06 1732 HIS A CA 1
ATOM 691 C C . HIS A 1 87 ? -2.529 -12.640 -22.430 1.00 89.43 1732 HIS A C 1
ATOM 692 O O . HIS A 1 87 ? -1.401 -12.550 -21.939 1.00 89.70 1732 HIS A O 1
ATOM 699 N N . ASP A 1 88 ? -3.374 -13.638 -22.160 1.00 59.84 1733 ASP A N 1
ATOM 700 C CA . ASP A 1 88 ? -3.037 -14.755 -21.280 1.00 61.37 1733 ASP A CA 1
ATOM 701 C C . ASP A 1 88 ? -1.881 -15.611 -21.803 1.00 60.67 1733 ASP A C 1
ATOM 702 O O . ASP A 1 88 ? -1.377 -16.455 -21.075 1.00 61.92 1733 ASP A O 1
ATOM 707 N N . PHE A 1 89 ? -1.465 -15.409 -23.057 1.00 58.51 1734 PHE A N 1
ATOM 708 C CA . PHE A 1 89 ? -0.373 -16.203 -23.633 1.00 57.95 1734 PHE A CA 1
ATOM 709 C C . PHE A 1 89 ? 0.843 -15.385 -24.072 1.00 56.85 1734 PHE A C 1
ATOM 710 O O . PHE A 1 89 ? 1.711 -15.913 -24.771 1.00 56.26 1734 PHE A O 1
ATOM 718 N N . GLU A 1 90 ? 0.908 -14.110 -23.692 1.00 57.05 1735 GLU A N 1
ATOM 719 C CA . GLU A 1 90 ? 2.032 -13.255 -24.090 1.00 56.27 1735 GLU A CA 1
ATOM 720 C C . GLU A 1 90 ? 3.391 -13.860 -23.730 1.00 56.86 1735 GLU A C 1
ATOM 721 O O . GLU A 1 90 ? 3.557 -14.418 -22.646 1.00 58.26 1735 GLU A O 1
ATOM 727 N N . VAL A 1 91 ? 4.363 -13.769 -24.632 1.00 57.98 1736 VAL A N 1
ATOM 728 C CA . VAL A 1 91 ? 5.667 -14.392 -24.390 1.00 58.62 1736 VAL A CA 1
ATOM 729 C C . VAL A 1 91 ? 6.342 -13.777 -23.174 1.00 59.89 1736 VAL A C 1
ATOM 730 O O . VAL A 1 91 ? 6.351 -12.547 -23.017 1.00 59.82 1736 VAL A O 1
ATOM 734 N N . ARG A 1 92 ? 6.901 -14.630 -22.317 1.00 66.32 1737 ARG A N 1
ATOM 735 C CA . ARG A 1 92 ? 7.481 -14.182 -21.054 1.00 67.90 1737 ARG A CA 1
ATOM 736 C C . ARG A 1 92 ? 8.981 -13.911 -21.171 1.00 68.22 1737 ARG A C 1
ATOM 737 O O . ARG A 1 92 ? 9.495 -12.963 -20.575 1.00 69.04 1737 ARG A O 1
ATOM 745 N N . GLY A 1 93 ? 9.679 -14.727 -21.953 1.00 62.91 1738 GLY A N 1
ATOM 746 C CA . GLY A 1 93 ? 11.111 -14.549 -22.112 1.00 63.39 1738 GLY A CA 1
ATOM 747 C C . GLY A 1 93 ? 11.720 -15.348 -23.250 1.00 62.65 1738 GLY A C 1
ATOM 748 O O . GLY A 1 93 ? 11.007 -15.799 -24.169 1.00 61.45 1738 GLY A O 1
ATOM 749 N N . ASP A 1 94 ? 13.043 -15.518 -23.203 1.00 59.68 1739 ASP A N 1
ATOM 750 C CA . ASP A 1 94 ? 13.747 -16.266 -24.244 1.00 59.30 1739 ASP A CA 1
ATOM 751 C C . ASP A 1 94 ? 14.973 -17.006 -23.713 1.00 60.89 1739 ASP A C 1
ATOM 752 O O . ASP A 1 94 ? 15.517 -16.655 -22.667 1.00 62.28 1739 ASP A O 1
ATOM 757 N N . VAL A 1 95 ? 15.399 -18.022 -24.460 1.00 52.49 1740 VAL A N 1
ATOM 758 C CA . VAL A 1 95 ? 16.516 -18.898 -24.097 1.00 54.01 1740 VAL A CA 1
ATOM 759 C C . VAL A 1 95 ? 17.849 -18.179 -23.971 1.00 55.07 1740 VAL A C 1
ATOM 760 O O . VAL A 1 95 ? 18.872 -18.819 -23.786 1.00 56.39 1740 VAL A O 1
ATOM 764 N N . VAL A 1 96 ? 17.845 -16.855 -24.098 1.00 63.25 1741 VAL A N 1
ATOM 765 C CA . VAL A 1 96 ? 19.091 -16.073 -24.037 1.00 64.43 1741 VAL A CA 1
ATOM 766 C C . VAL A 1 96 ? 19.158 -15.044 -22.902 1.00 65.48 1741 VAL A C 1
ATOM 767 O O . VAL A 1 96 ? 20.163 -14.958 -22.190 1.00 67.31 1741 VAL A O 1
ATOM 771 N N . ASN A 1 97 ? 18.096 -14.257 -22.758 1.00 85.38 1742 ASN A N 1
ATOM 772 C CA . ASN A 1 97 ? 18.149 -13.061 -21.935 1.00 86.35 1742 ASN A CA 1
ATOM 773 C C . ASN A 1 97 ? 17.422 -13.188 -20.599 1.00 89.28 1742 ASN A C 1
ATOM 774 O O . ASN A 1 97 ? 17.501 -12.295 -19.759 1.00 90.48 1742 ASN A O 1
ATOM 779 N N . GLY A 1 98 ? 16.728 -14.300 -20.401 1.00 71.31 1743 GLY A N 1
ATOM 780 C CA . GLY A 1 98 ? 15.926 -14.487 -19.212 1.00 74.00 1743 GLY A CA 1
ATOM 781 C C . GLY A 1 98 ? 14.701 -15.288 -19.581 1.00 73.96 1743 GLY A C 1
ATOM 782 O O . GLY A 1 98 ? 14.053 -15.018 -20.580 1.00 71.90 1743 GLY A O 1
ATOM 783 N N . ARG A 1 99 ? 14.396 -16.296 -18.783 1.00 76.81 1744 ARG A N 1
ATOM 784 C CA . ARG A 1 99 ? 13.246 -17.150 -19.023 1.00 77.06 1744 ARG A CA 1
ATOM 785 C C . ARG A 1 99 ? 11.953 -16.452 -18.559 1.00 77.90 1744 ARG A C 1
ATOM 786 O O . ARG A 1 99 ? 10.841 -16.932 -18.793 1.00 77.96 1744 ARG A O 1
ATOM 794 N N . ASN A 1 100 ? 12.115 -15.307 -17.901 1.00 80.27 1745 ASN A N 1
ATOM 795 C CA . ASN A 1 100 ? 10.980 -14.486 -17.508 1.00 80.88 1745 ASN A CA 1
ATOM 796 C C . ASN A 1 100 ? 11.376 -13.022 -17.311 1.00 80.37 1745 ASN A C 1
ATOM 797 O O . ASN A 1 100 ? 11.279 -12.495 -16.200 1.00 82.40 1745 ASN A O 1
ATOM 802 N N . HIS A 1 101 ? 11.813 -12.360 -18.386 1.00 68.10 1746 HIS A N 1
ATOM 803 C CA . HIS A 1 101 ? 12.223 -10.952 -18.307 1.00 67.38 1746 HIS A CA 1
ATOM 804 C C . HIS A 1 101 ? 11.109 -10.044 -18.777 1.00 66.17 1746 HIS A C 1
ATOM 805 O O . HIS A 1 101 ? 11.163 -8.838 -18.603 1.00 65.86 1746 HIS A O 1
ATOM 812 N N . GLN A 1 102 ? 10.103 -10.645 -19.389 1.00 78.50 1747 GLN A N 1
ATOM 813 C CA . GLN A 1 102 ? 8.905 -9.934 -19.821 1.00 77.51 1747 GLN A CA 1
ATOM 814 C C . GLN A 1 102 ? 9.164 -8.700 -20.697 1.00 74.96 1747 GLN A C 1
ATOM 815 O O . GLN A 1 102 ? 8.480 -7.678 -20.561 1.00 74.85 1747 GLN A O 1
ATOM 821 N N . GLY A 1 103 ? 10.142 -8.818 -21.598 1.00 63.82 1748 GLY A N 1
ATOM 822 C CA . GLY A 1 103 ? 10.442 -7.785 -22.576 1.00 61.16 1748 GLY A CA 1
ATOM 823 C C . GLY A 1 103 ? 9.233 -7.416 -23.412 1.00 59.54 1748 GLY A C 1
ATOM 824 O O . GLY A 1 103 ? 8.990 -6.247 -23.653 1.00 58.46 1748 GLY A O 1
ATOM 825 N N . PRO A 1 104 ? 8.473 -8.409 -23.878 1.00 52.03 1749 PRO A N 1
ATOM 826 C CA . PRO A 1 104 ? 7.252 -7.978 -24.557 1.00 50.72 1749 PRO A CA 1
ATOM 827 C C . PRO A 1 104 ? 6.387 -7.048 -23.714 1.00 52.16 1749 PRO A C 1
ATOM 828 O O . PRO A 1 104 ? 6.012 -5.986 -24.196 1.00 50.68 1749 PRO A O 1
ATOM 832 N N . LYS A 1 105 ? 6.076 -7.401 -22.475 1.00 59.22 1750 LYS A N 1
ATOM 833 C CA . LYS A 1 105 ? 5.247 -6.498 -21.679 1.00 60.60 1750 LYS A CA 1
ATOM 834 C C . LYS A 1 105 ? 5.915 -5.118 -21.490 1.00 60.06 1750 LYS A C 1
ATOM 835 O O . LYS A 1 105 ? 5.232 -4.099 -21.547 1.00 59.58 1750 LYS A O 1
ATOM 841 N N . ARG A 1 106 ? 7.235 -5.087 -21.278 1.00 78.48 1751 ARG A N 1
ATOM 842 C CA . ARG A 1 106 ? 7.957 -3.824 -21.066 1.00 78.05 1751 ARG A CA 1
ATOM 843 C C . ARG A 1 106 ? 7.780 -2.874 -22.247 1.00 75.15 1751 ARG A C 1
ATOM 844 O O . ARG A 1 106 ? 7.304 -1.746 -22.080 1.00 75.02 1751 ARG A O 1
ATOM 852 N N . ALA A 1 107 ? 8.170 -3.330 -23.438 1.00 62.48 1752 ALA A N 1
ATOM 853 C CA . ALA A 1 107 ? 8.032 -2.527 -24.640 1.00 59.60 1752 ALA A CA 1
ATOM 854 C C . ALA A 1 107 ? 6.573 -2.093 -24.844 1.00 59.33 1752 ALA A C 1
ATOM 855 O O . ALA A 1 107 ? 6.293 -0.948 -25.209 1.00 58.04 1752 ALA A O 1
ATOM 857 N N . ARG A 1 108 ? 5.641 -3.000 -24.595 1.00 57.53 1753 ARG A N 1
ATOM 858 C CA . ARG A 1 108 ? 4.235 -2.670 -24.762 1.00 57.40 1753 ARG A CA 1
ATOM 859 C C . ARG A 1 108 ? 3.755 -1.506 -23.892 1.00 58.72 1753 ARG A C 1
ATOM 860 O O . ARG A 1 108 ? 2.865 -0.762 -24.293 1.00 57.75 1753 ARG A O 1
ATOM 868 N N . GLU A 1 109 ? 4.320 -1.372 -22.693 1.00 84.30 1754 GLU A N 1
ATOM 869 C CA . GLU A 1 109 ? 3.855 -0.386 -21.720 1.00 86.28 1754 GLU A CA 1
ATOM 870 C C . GLU A 1 109 ? 4.766 0.840 -21.726 1.00 86.81 1754 GLU A C 1
ATOM 871 O O . GLU A 1 109 ? 4.417 1.908 -21.207 1.00 88.66 1754 GLU A O 1
ATOM 877 N N . SER A 1 110 ? 5.939 0.673 -22.327 1.00 63.03 1755 SER A N 1
ATOM 878 C CA . SER A 1 110 ? 6.969 1.705 -22.318 1.00 63.48 1755 SER A CA 1
ATOM 879 C C . SER A 1 110 ? 7.151 2.452 -23.645 1.00 63.55 1755 SER A C 1
ATOM 880 O O . SER A 1 110 ? 8.264 2.906 -23.943 1.00 63.35 1755 SER A O 1
ATOM 883 N N . GLN A 1 111 ? 6.081 2.587 -24.430 1.00 76.37 1756 GLN A N 1
ATOM 884 C CA . GLN A 1 111 ? 6.205 3.196 -25.757 1.00 76.52 1756 GLN A CA 1
ATOM 885 C C . GLN A 1 111 ? 6.491 4.694 -25.696 1.00 78.28 1756 GLN A C 1
ATOM 886 O O . GLN A 1 111 ? 7.000 5.274 -26.662 1.00 78.49 1756 GLN A O 1
ATOM 892 N N . ASP A 1 112 ? 6.166 5.291 -24.545 1.00 81.56 1757 ASP A N 1
ATOM 893 C CA . ASP A 1 112 ? 6.378 6.709 -24.252 1.00 83.54 1757 ASP A CA 1
ATOM 894 C C . ASP A 1 112 ? 7.824 6.990 -23.839 1.00 83.28 1757 ASP A C 1
ATOM 895 O O . ASP A 1 112 ? 8.318 8.105 -23.991 1.00 84.62 1757 ASP A O 1
ATOM 900 N N . ARG A 1 113 ? 8.500 5.969 -23.316 1.00 92.64 1758 ARG A N 1
ATOM 901 C CA . ARG A 1 113 ? 9.914 6.080 -22.954 1.00 92.29 1758 ARG A CA 1
ATOM 902 C C . ARG A 1 113 ? 10.748 4.981 -23.623 1.00 90.18 1758 ARG A C 1
ATOM 903 O O . ARG A 1 113 ? 11.315 4.115 -22.947 1.00 89.11 1758 ARG A O 1
ATOM 905 N N . LYS A 1 114 ? 10.821 5.043 -24.953 1.00 67.59 1759 LYS A N 1
ATOM 906 C CA . LYS A 1 114 ? 11.585 4.094 -25.767 1.00 65.94 1759 LYS A CA 1
ATOM 907 C C . LYS A 1 114 ? 13.033 3.989 -25.312 1.00 65.60 1759 LYS A C 1
ATOM 908 O O . LYS A 1 114 ? 13.613 4.962 -24.850 1.00 66.87 1759 LYS A O 1
ATOM 914 N N . ILE A 1 115 ? 13.609 2.799 -25.443 1.00 79.05 1760 ILE A N 1
ATOM 915 C CA . ILE A 1 115 ? 14.919 2.512 -24.854 1.00 78.69 1760 ILE A CA 1
ATOM 916 C C . ILE A 1 115 ? 16.084 3.248 -25.522 1.00 79.49 1760 ILE A C 1
ATOM 917 O O . ILE A 1 115 ? 17.139 3.428 -24.906 1.00 79.85 1760 ILE A O 1
ATOM 922 N N . PHE A 1 116 ? 15.901 3.666 -26.773 1.00 69.10 1761 PHE A N 1
ATOM 923 C CA . PHE A 1 116 ? 16.977 4.337 -27.505 1.00 70.10 1761 PHE A CA 1
ATOM 924 C C . PHE A 1 116 ? 16.753 5.839 -27.766 1.00 72.09 1761 PHE A C 1
ATOM 925 O O . PHE A 1 116 ? 17.316 6.386 -28.717 1.00 73.08 1761 PHE A O 1
ATOM 933 N N . ARG A 1 117 ? 15.964 6.511 -26.928 1.00 79.19 1762 ARG A N 1
ATOM 934 C CA . ARG A 1 117 ? 15.784 7.955 -27.075 1.00 81.30 1762 ARG A CA 1
ATOM 935 C C . ARG A 1 117 ? 17.135 8.654 -27.111 1.00 82.52 1762 ARG A C 1
ATOM 936 O O . ARG A 1 117 ? 18.077 8.241 -26.433 1.00 82.03 1762 ARG A O 1
ATOM 944 N N . GLY A 1 118 ? 17.218 9.715 -27.908 1.00 90.92 1763 GLY A N 1
ATOM 945 C CA . GLY A 1 118 ? 18.428 10.510 -28.007 1.00 92.51 1763 GLY A CA 1
ATOM 946 C C . GLY A 1 118 ? 19.711 9.782 -28.376 1.00 91.77 1763 GLY A C 1
ATOM 947 O O . GLY A 1 118 ? 20.806 10.272 -28.096 1.00 92.94 1763 GLY A O 1
ATOM 948 N N . LEU A 1 119 ? 19.593 8.623 -29.010 1.00 91.96 1764 LEU A N 1
ATOM 949 C CA . LEU A 1 119 ? 20.777 7.923 -29.490 1.00 91.52 1764 LEU A CA 1
ATOM 950 C C . LEU A 1 119 ? 20.864 7.910 -31.016 1.00 92.14 1764 LEU A C 1
ATOM 951 O O . LEU A 1 119 ? 19.889 7.610 -31.706 1.00 91.54 1764 LEU A O 1
ATOM 956 N N . GLU A 1 120 ? 22.035 8.246 -31.541 1.00 80.04 1765 GLU A N 1
ATOM 957 C CA . GLU A 1 120 ? 22.293 8.112 -32.970 1.00 80.82 1765 GLU A CA 1
ATOM 958 C C . GLU A 1 120 ? 23.095 6.842 -33.246 1.00 79.68 1765 GLU A C 1
ATOM 959 O O . GLU A 1 120 ? 24.253 6.713 -32.832 1.00 80.07 1765 GLU A O 1
ATOM 965 N N . ILE A 1 121 ? 22.473 5.897 -33.942 1.00 75.94 1766 ILE A N 1
ATOM 966 C CA . ILE A 1 121 ? 23.128 4.629 -34.229 1.00 74.93 1766 ILE A CA 1
ATOM 967 C C . ILE A 1 121 ? 23.439 4.480 -35.719 1.00 76.21 1766 ILE A C 1
ATOM 968 O O . ILE A 1 121 ? 22.564 4.663 -36.572 1.00 76.53 1766 ILE A O 1
ATOM 973 N N . CYS A 1 122 ? 24.690 4.152 -36.024 1.00 77.85 1767 CYS A N 1
ATOM 974 C CA . CYS A 1 122 ? 25.058 3.746 -37.373 1.00 79.03 1767 CYS A CA 1
ATOM 975 C C . CYS A 1 122 ? 25.322 2.250 -37.420 1.00 77.57 1767 CYS A C 1
ATOM 976 O O . CYS A 1 122 ? 26.260 1.757 -36.787 1.00 77.28 1767 CYS A O 1
ATOM 979 N N . CYS A 1 123 ? 24.513 1.523 -38.177 1.00 77.47 1768 CYS A N 1
ATOM 980 C CA . CYS A 1 123 ? 24.760 0.102 -38.362 1.00 76.43 1768 CYS A CA 1
ATOM 981 C C . CYS A 1 123 ? 25.842 -0.129 -39.412 1.00 78.53 1768 CYS A C 1
ATOM 982 O O . CYS A 1 123 ? 25.544 -0.436 -40.565 1.00 79.40 1768 CYS A O 1
ATOM 985 N N . TYR A 1 124 ? 27.096 0.025 -38.996 1.00 72.05 1769 TYR A N 1
ATOM 986 C CA . TYR A 1 124 ? 28.265 -0.169 -39.850 1.00 74.33 1769 TYR A CA 1
ATOM 987 C C . TYR A 1 124 ? 28.414 -1.623 -40.308 1.00 73.79 1769 TYR A C 1
ATOM 988 O O . TYR A 1 124 ? 28.830 -2.496 -39.524 1.00 72.49 1769 TYR A O 1
ATOM 997 N N . GLY A 1 125 ? 28.072 -1.874 -41.575 1.00 81.25 1770 GLY A N 1
ATOM 998 C CA . GLY A 1 125 ? 28.026 -3.223 -42.126 1.00 80.90 1770 GLY A CA 1
ATOM 999 C C . GLY A 1 125 ? 29.426 -3.770 -42.231 1.00 82.49 1770 GLY A C 1
ATOM 1000 O O . GLY A 1 125 ? 30.378 -2.997 -42.105 1.00 84.22 1770 GLY A O 1
ATOM 1001 N N . PRO A 1 126 ? 29.571 -5.082 -42.495 1.00 117.76 1771 PRO A N 1
ATOM 1002 C CA . PRO A 1 126 ? 28.545 -6.067 -42.862 1.00 116.33 1771 PRO A CA 1
ATOM 1003 C C . PRO A 1 126 ? 27.842 -6.782 -41.703 1.00 113.23 1771 PRO A C 1
ATOM 1004 O O . PRO A 1 126 ? 28.255 -6.685 -40.540 1.00 112.11 1771 PRO A O 1
ATOM 1008 N N . PHE A 1 127 ? 26.785 -7.512 -42.061 1.00 85.70 1772 PHE A N 1
ATOM 1009 C CA . PHE A 1 127 ? 26.006 -8.329 -41.136 1.00 83.07 1772 PHE A CA 1
ATOM 1010 C C . PHE A 1 127 ? 25.544 -9.625 -41.802 1.00 82.95 1772 PHE A C 1
ATOM 1011 O O . PHE A 1 127 ? 25.634 -9.768 -43.035 1.00 84.83 1772 PHE A O 1
ATOM 1019 N N . THR A 1 128 ? 25.035 -10.557 -40.988 1.00 72.42 1773 THR A N 1
ATOM 1020 C CA . THR A 1 128 ? 24.482 -11.820 -41.496 1.00 72.18 1773 THR A CA 1
ATOM 1021 C C . THR A 1 128 ? 23.194 -12.225 -40.782 1.00 69.86 1773 THR A C 1
ATOM 1022 O O . THR A 1 128 ? 22.956 -11.846 -39.638 1.00 68.30 1773 THR A O 1
ATOM 1026 N N . ASN A 1 129 ? 22.378 -13.015 -41.470 1.00 64.61 1774 ASN A N 1
ATOM 1027 C CA . ASN A 1 129 ? 21.168 -13.603 -40.899 1.00 62.76 1774 ASN A CA 1
ATOM 1028 C C . ASN A 1 129 ? 20.106 -12.588 -40.514 1.00 61.67 1774 ASN A C 1
ATOM 1029 O O . ASN A 1 129 ? 19.029 -12.959 -40.031 1.00 60.31 1774 ASN A O 1
ATOM 1034 N N . MET A 1 130 ? 20.415 -11.316 -40.771 1.00 72.31 1775 MET A N 1
ATOM 1035 C CA . MET A 1 130 ? 19.528 -10.200 -40.466 1.00 71.68 1775 MET A CA 1
ATOM 1036 C C . MET A 1 130 ? 19.955 -8.976 -41.282 1.00 73.46 1775 MET A C 1
ATOM 1037 O O . MET A 1 130 ? 20.998 -8.383 -41.005 1.00 74.15 1775 MET A O 1
ATOM 1042 N N . PRO A 1 131 ? 19.153 -8.601 -42.296 1.00 72.58 1776 PRO A N 1
ATOM 1043 C CA . PRO A 1 131 ? 19.496 -7.525 -43.241 1.00 74.63 1776 PRO A CA 1
ATOM 1044 C C . PRO A 1 131 ? 19.673 -6.155 -42.580 1.00 74.62 1776 PRO A C 1
ATOM 1045 O O . PRO A 1 131 ? 18.873 -5.767 -41.730 1.00 73.20 1776 PRO A O 1
ATOM 1049 N N . THR A 1 132 ? 20.710 -5.432 -42.985 1.00 65.23 1777 THR A N 1
ATOM 1050 C CA . THR A 1 132 ? 21.025 -4.144 -42.382 1.00 65.54 1777 THR A CA 1
ATOM 1051 C C . THR A 1 132 ? 19.803 -3.215 -42.197 1.00 65.06 1777 THR A C 1
ATOM 1052 O O . THR A 1 132 ? 19.676 -2.559 -41.163 1.00 64.19 1777 THR A O 1
ATOM 1056 N N . ASP A 1 133 ? 18.905 -3.161 -43.178 1.00 64.79 1778 ASP A N 1
ATOM 1057 C CA . ASP A 1 133 ? 17.701 -2.334 -43.051 1.00 64.51 1778 ASP A CA 1
ATOM 1058 C C . ASP A 1 133 ? 16.749 -2.845 -41.952 1.00 62.17 1778 ASP A C 1
ATOM 1059 O O . ASP A 1 133 ? 15.993 -2.070 -41.371 1.00 61.76 1778 ASP A O 1
ATOM 1064 N N . GLN A 1 134 ? 16.794 -4.139 -41.656 1.00 67.23 1779 GLN A N 1
ATOM 1065 C CA . GLN A 1 134 ? 15.981 -4.672 -40.566 1.00 65.22 1779 GLN A CA 1
ATOM 1066 C C . GLN A 1 134 ? 16.569 -4.292 -39.194 1.00 64.31 1779 GLN A C 1
ATOM 1067 O O . GLN A 1 134 ? 15.840 -3.919 -38.269 1.00 63.42 1779 GLN A O 1
ATOM 1073 N N . LEU A 1 135 ? 17.888 -4.377 -39.062 1.00 80.86 1780 LEU A N 1
ATOM 1074 C CA . LEU A 1 135 ? 18.534 -3.918 -37.841 1.00 80.34 1780 LEU A CA 1
ATOM 1075 C C . LEU A 1 135 ? 18.292 -2.412 -37.635 1.00 81.23 1780 LEU A C 1
ATOM 1076 O O . LEU A 1 135 ? 18.056 -1.962 -36.502 1.00 80.52 1780 LEU A O 1
ATOM 1081 N N . GLU A 1 136 ? 18.342 -1.649 -38.732 1.00 83.70 1781 GLU A N 1
ATOM 1082 C CA . GLU A 1 136 ? 18.100 -0.203 -38.699 1.00 84.90 1781 GLU A CA 1
ATOM 1083 C C . GLU A 1 136 ? 16.660 0.137 -38.272 1.00 84.16 1781 GLU A C 1
ATOM 1084 O O . GLU A 1 136 ? 16.438 1.004 -37.427 1.00 84.22 1781 GLU A O 1
ATOM 1090 N N . TRP A 1 137 ? 15.687 -0.569 -38.835 1.00 61.25 1782 TRP A N 1
ATOM 1091 C CA . TRP A 1 137 ? 14.287 -0.372 -38.466 1.00 60.67 1782 TRP A CA 1
ATOM 1092 C C . TRP A 1 137 ? 14.050 -0.722 -37.008 1.00 59.09 1782 TRP A C 1
ATOM 1093 O O . TRP A 1 137 ? 13.182 -0.129 -36.363 1.00 59.06 1782 TRP A O 1
ATOM 1104 N N . MET A 1 138 ? 14.800 -1.706 -36.506 1.00 62.29 1783 MET A N 1
ATOM 1105 C CA . MET A 1 138 ? 14.662 -2.154 -35.129 1.00 60.92 1783 MET A CA 1
ATOM 1106 C C . MET A 1 138 ? 14.969 -0.997 -34.178 1.00 61.47 1783 MET A C 1
ATOM 1107 O O . MET A 1 138 ? 14.118 -0.565 -33.371 1.00 61.33 1783 MET A O 1
ATOM 1112 N N . VAL A 1 139 ? 16.183 -0.472 -34.300 1.00 66.91 1784 VAL A N 1
ATOM 1113 C CA . VAL A 1 139 ? 16.587 0.641 -33.467 1.00 67.67 1784 VAL A CA 1
ATOM 1114 C C . VAL A 1 139 ? 15.590 1.805 -33.555 1.00 68.73 1784 VAL A C 1
ATOM 1115 O O . VAL A 1 139 ? 15.160 2.311 -32.516 1.00 68.73 1784 VAL A O 1
ATOM 1119 N N . GLN A 1 140 ? 15.203 2.211 -34.771 1.00 73.64 1785 GLN A N 1
ATOM 1120 C CA . GLN A 1 140 ? 14.232 3.309 -34.951 1.00 74.85 1785 GLN A CA 1
ATOM 1121 C C . GLN A 1 140 ? 12.949 3.113 -34.133 1.00 74.03 1785 GLN A C 1
ATOM 1122 O O . GLN A 1 140 ? 12.481 4.023 -33.436 1.00 74.81 1785 GLN A O 1
ATOM 1128 N N . LEU A 1 141 ? 12.375 1.920 -34.261 1.00 72.34 1786 LEU A N 1
ATOM 1129 C CA . LEU A 1 141 ? 11.141 1.576 -33.584 1.00 71.68 1786 LEU A CA 1
ATOM 1130 C C . LEU A 1 141 ? 11.332 1.759 -32.089 1.00 71.34 1786 LEU A C 1
ATOM 1131 O O . LEU A 1 141 ? 10.382 2.070 -31.370 1.00 71.64 1786 LEU A O 1
ATOM 1136 N N . CYS A 1 142 ? 12.575 1.574 -31.639 1.00 68.09 1787 CYS A N 1
ATOM 1137 C CA . CYS A 1 142 ? 12.968 1.787 -30.239 1.00 67.97 1787 CYS A CA 1
ATOM 1138 C C . CYS A 1 142 ? 13.422 3.227 -29.964 1.00 69.59 1787 CYS A C 1
ATOM 1139 O O . CYS A 1 142 ? 14.106 3.481 -28.972 1.00 69.74 1787 CYS A O 1
ATOM 1142 N N . GLY A 1 143 ? 13.057 4.160 -30.843 1.00 56.08 1788 GLY A N 1
ATOM 1143 C CA . GLY A 1 143 ? 13.399 5.567 -30.684 1.00 57.89 1788 GLY A CA 1
ATOM 1144 C C . GLY A 1 143 ? 14.800 6.023 -31.070 1.00 58.69 1788 GLY A C 1
ATOM 1145 O O . GLY A 1 143 ? 15.216 7.107 -30.679 1.00 60.16 1788 GLY A O 1
ATOM 1146 N N . ALA A 1 144 ? 15.534 5.225 -31.836 1.00 73.84 1789 ALA A N 1
ATOM 1147 C CA . ALA A 1 144 ? 16.881 5.636 -32.235 1.00 74.86 1789 ALA A CA 1
ATOM 1148 C C . ALA A 1 144 ? 16.900 6.453 -33.539 1.00 76.63 1789 ALA A C 1
ATOM 1149 O O . ALA A 1 144 ? 15.966 6.393 -34.346 1.00 76.74 1789 ALA A O 1
ATOM 1151 N N . SER A 1 145 ? 17.980 7.209 -33.731 1.00 97.03 1790 SER A N 1
ATOM 1152 C CA . SER A 1 145 ? 18.195 8.002 -34.934 1.00 99.05 1790 SER A CA 1
ATOM 1153 C C . SER A 1 145 ? 19.234 7.305 -35.819 1.00 99.16 1790 SER A C 1
ATOM 1154 O O . SER A 1 145 ? 20.344 7.018 -35.369 1.00 99.00 1790 SER A O 1
ATOM 1157 N N . VAL A 1 146 ? 18.878 7.032 -37.073 1.00 68.46 1791 VAL A N 1
ATOM 1158 C CA . VAL A 1 146 ? 19.719 6.197 -37.937 1.00 68.55 1791 VAL A CA 1
ATOM 1159 C C . VAL A 1 146 ? 20.688 6.996 -38.797 1.00 71.16 1791 VAL A C 1
ATOM 1160 O O . VAL A 1 146 ? 20.285 7.836 -39.601 1.00 72.96 1791 VAL A O 1
ATOM 1164 N N . VAL A 1 147 ? 21.972 6.710 -38.621 1.00 79.63 1792 VAL A N 1
ATOM 1165 C CA . VAL A 1 147 ? 23.028 7.371 -39.370 1.00 82.26 1792 VAL A CA 1
ATOM 1166 C C . VAL A 1 147 ? 23.652 6.384 -40.362 1.00 82.61 1792 VAL A C 1
ATOM 1167 O O . VAL A 1 147 ? 24.107 5.311 -39.975 1.00 81.12 1792 VAL A O 1
ATOM 1171 N N . LYS A 1 148 ? 23.653 6.733 -41.645 1.00 88.38 1793 LYS A N 1
ATOM 1172 C CA . LYS A 1 148 ? 24.188 5.828 -42.658 1.00 89.08 1793 LYS A CA 1
ATOM 1173 C C . LYS A 1 148 ? 25.716 5.831 -42.661 1.00 90.73 1793 LYS A C 1
ATOM 1174 O O . LYS A 1 148 ? 26.347 4.788 -42.813 1.00 90.31 1793 LYS A O 1
ATOM 1180 N N . GLU A 1 149 ? 26.308 7.007 -42.485 1.00 111.25 1794 GLU A N 1
ATOM 1181 C CA . GLU A 1 149 ? 27.756 7.146 -42.595 1.00 113.36 1794 GLU A CA 1
ATOM 1182 C C . GLU A 1 149 ? 28.383 7.598 -41.292 1.00 112.88 1794 GLU A C 1
ATOM 1183 O O . GLU A 1 149 ? 27.762 8.315 -40.517 1.00 112.08 1794 GLU A O 1
ATOM 1189 N N . LEU A 1 150 ? 29.627 7.195 -41.064 1.00 100.07 1795 LEU A N 1
ATOM 1190 C CA . LEU A 1 150 ? 30.338 7.622 -39.867 1.00 99.96 1795 LEU A CA 1
ATOM 1191 C C . LEU A 1 150 ? 30.488 9.144 -39.872 1.00 102.46 1795 LEU A C 1
ATOM 1192 O O . LEU A 1 150 ? 30.524 9.788 -38.819 1.00 102.11 1795 LEU A O 1
ATOM 1197 N N . SER A 1 151 ? 30.549 9.717 -41.069 1.00 115.53 1796 SER A N 1
ATOM 1198 C CA . SER A 1 151 ? 30.680 11.162 -41.219 1.00 118.28 1796 SER A CA 1
ATOM 1199 C C . SER A 1 151 ? 29.389 11.879 -40.830 1.00 117.17 1796 SER A C 1
ATOM 1200 O O . SER A 1 151 ? 29.417 13.026 -40.382 1.00 118.59 1796 SER A O 1
ATOM 1203 N N . SER A 1 152 ? 28.265 11.183 -40.989 1.00 92.34 1797 SER A N 1
ATOM 1204 C CA . SER A 1 152 ? 26.938 11.778 -40.833 1.00 91.53 1797 SER A CA 1
ATOM 1205 C C . SER A 1 152 ? 26.540 11.996 -39.373 1.00 89.58 1797 SER A C 1
ATOM 1206 O O . SER A 1 152 ? 25.449 12.496 -39.085 1.00 88.95 1797 SER A O 1
ATOM 1209 N N . PHE A 1 153 ? 27.436 11.621 -38.464 1.00 95.44 1798 PHE A N 1
ATOM 1210 C CA . PHE A 1 153 ? 27.210 11.777 -37.030 1.00 93.85 1798 PHE A CA 1
ATOM 1211 C C . PHE A 1 153 ? 27.077 13.250 -36.603 1.00 95.86 1798 PHE A C 1
ATOM 1212 O O . PHE A 1 153 ? 28.023 14.044 -36.716 1.00 98.47 1798 PHE A O 1
ATOM 1220 N N . THR A 1 154 ? 25.888 13.591 -36.110 1.00 110.54 1799 THR A N 1
ATOM 1221 C CA . THR A 1 154 ? 25.573 14.938 -35.641 1.00 112.33 1799 THR A CA 1
ATOM 1222 C C . THR A 1 154 ? 26.412 15.360 -34.437 1.00 112.89 1799 THR A C 1
ATOM 1223 O O . THR A 1 154 ? 26.329 14.763 -33.363 1.00 110.81 1799 THR A O 1
ATOM 1227 N N . LEU A 1 155 ? 27.207 16.409 -34.619 1.00 142.62 1800 LEU A N 1
ATOM 1228 C CA . LEU A 1 155 ? 28.099 16.889 -33.568 1.00 143.63 1800 LEU A CA 1
ATOM 1229 C C . LEU A 1 155 ? 27.470 17.968 -32.684 1.00 144.56 1800 LEU A C 1
ATOM 1230 O O . LEU A 1 155 ? 26.759 18.848 -33.168 1.00 146.11 1800 LEU A O 1
ATOM 1235 N N . GLY A 1 156 ? 27.737 17.870 -31.383 1.00 136.04 1801 GLY A N 1
ATOM 1236 C CA . GLY A 1 156 ? 27.160 18.754 -30.387 1.00 136.81 1801 GLY A CA 1
ATOM 1237 C C . GLY A 1 156 ? 27.087 18.102 -29.016 1.00 134.68 1801 GLY A C 1
ATOM 1238 O O . GLY A 1 156 ? 26.919 16.885 -28.893 1.00 131.94 1801 GLY A O 1
ATOM 1239 N N . VAL A 1 159 ? 22.689 14.849 -28.489 1.00 110.04 1804 VAL A N 1
ATOM 1240 C CA . VAL A 1 159 ? 22.656 13.443 -28.904 1.00 106.13 1804 VAL A CA 1
ATOM 1241 C C . VAL A 1 159 ? 23.986 12.728 -28.623 1.00 105.18 1804 VAL A C 1
ATOM 1242 O O . VAL A 1 159 ? 25.043 13.366 -28.548 1.00 107.69 1804 VAL A O 1
ATOM 1246 N N . HIS A 1 160 ? 23.908 11.406 -28.447 1.00 106.09 1805 HIS A N 1
ATOM 1247 C CA . HIS A 1 160 ? 25.083 10.546 -28.299 1.00 105.33 1805 HIS A CA 1
ATOM 1248 C C . HIS A 1 160 ? 25.154 9.532 -29.443 1.00 102.50 1805 HIS A C 1
ATOM 1249 O O . HIS A 1 160 ? 24.145 8.927 -29.805 1.00 100.05 1805 HIS A O 1
ATOM 1256 N N . PRO A 1 161 ? 26.355 9.340 -30.014 1.00 106.77 1806 PRO A N 1
ATOM 1257 C CA . PRO A 1 161 ? 26.554 8.441 -31.157 1.00 104.57 1806 PRO A CA 1
ATOM 1258 C C . PRO A 1 161 ? 26.967 7.022 -30.754 1.00 102.43 1806 PRO A C 1
ATOM 1259 O O . PRO A 1 161 ? 27.652 6.850 -29.743 1.00 103.61 1806 PRO A O 1
ATOM 1263 N N . ILE A 1 162 ? 26.550 6.023 -31.535 1.00 83.92 1807 ILE A N 1
ATOM 1264 C CA . ILE A 1 162 ? 26.950 4.629 -31.306 1.00 82.46 1807 ILE A CA 1
ATOM 1265 C C . ILE A 1 162 ? 27.071 3.854 -32.619 1.00 81.20 1807 ILE A C 1
ATOM 1266 O O . ILE A 1 162 ? 26.106 3.744 -33.377 1.00 80.25 1807 ILE A O 1
ATOM 1271 N N . VAL A 1 163 ? 28.260 3.319 -32.879 1.00 86.31 1808 VAL A N 1
ATOM 1272 C CA . VAL A 1 163 ? 28.481 2.455 -34.032 1.00 85.98 1808 VAL A CA 1
ATOM 1273 C C . VAL A 1 163 ? 28.243 0.992 -33.646 1.00 85.05 1808 VAL A C 1
ATOM 1274 O O . VAL A 1 163 ? 28.872 0.480 -32.721 1.00 85.65 1808 VAL A O 1
ATOM 1278 N N . VAL A 1 164 ? 27.341 0.320 -34.355 1.00 77.45 1809 VAL A N 1
ATOM 1279 C CA . VAL A 1 164 ? 27.042 -1.087 -34.083 1.00 76.71 1809 VAL A CA 1
ATOM 1280 C C . VAL A 1 164 ? 27.577 -2.002 -35.183 1.00 77.18 1809 VAL A C 1
ATOM 1281 O O . VAL A 1 164 ? 27.221 -1.830 -36.355 1.00 77.11 1809 VAL A O 1
ATOM 1285 N N . VAL A 1 165 ? 28.420 -2.973 -34.813 1.00 83.93 1810 VAL A N 1
ATOM 1286 C CA . VAL A 1 165 ? 28.959 -3.929 -35.791 1.00 84.61 1810 VAL A CA 1
ATOM 1287 C C . VAL A 1 165 ? 28.876 -5.385 -35.335 1.00 84.51 1810 VAL A C 1
ATOM 1288 O O . VAL A 1 165 ? 28.808 -5.672 -34.142 1.00 84.43 1810 VAL A O 1
ATOM 1292 N N . GLN A 1 166 ? 28.886 -6.298 -36.304 1.00 71.26 1811 GLN A N 1
ATOM 1293 C CA . GLN A 1 166 ? 28.945 -7.734 -36.040 1.00 71.59 1811 GLN A CA 1
ATOM 1294 C C . GLN A 1 166 ? 30.278 -8.274 -36.538 1.00 73.50 1811 GLN A C 1
ATOM 1295 O O . GLN A 1 166 ? 30.381 -8.683 -37.690 1.00 73.98 1811 GLN A O 1
ATOM 1301 N N . PRO A 1 167 ? 31.304 -8.295 -35.671 1.00 85.57 1812 PRO A N 1
ATOM 1302 C CA . PRO A 1 167 ? 32.665 -8.628 -36.119 1.00 87.71 1812 PRO A CA 1
ATOM 1303 C C . PRO A 1 167 ? 32.808 -9.982 -36.834 1.00 88.60 1812 PRO A C 1
ATOM 1304 O O . PRO A 1 167 ? 33.809 -10.177 -37.532 1.00 90.41 1812 PRO A O 1
ATOM 1308 N N . ASP A 1 168 ? 31.839 -10.885 -36.679 1.00 91.97 1813 ASP A N 1
ATOM 1309 C CA . ASP A 1 168 ? 31.851 -12.167 -37.394 1.00 92.81 1813 ASP A CA 1
ATOM 1310 C C . ASP A 1 168 ? 31.845 -11.952 -38.893 1.00 92.99 1813 ASP A C 1
ATOM 1311 O O . ASP A 1 168 ? 32.630 -12.559 -39.621 1.00 94.80 1813 ASP A O 1
ATOM 1316 N N . ALA A 1 169 ? 30.937 -11.081 -39.334 1.00 90.78 1814 ALA A N 1
ATOM 1317 C CA . ALA A 1 169 ? 30.676 -10.843 -40.751 1.00 90.80 1814 ALA A CA 1
ATOM 1318 C C . ALA A 1 169 ? 31.911 -10.355 -41.497 1.00 92.79 1814 ALA A C 1
ATOM 1319 O O . ALA A 1 169 ? 32.002 -10.490 -42.720 1.00 93.63 1814 ALA A O 1
ATOM 1321 N N . TRP A 1 170 ? 32.860 -9.794 -40.755 1.00 79.73 1815 TRP A N 1
ATOM 1322 C CA . TRP A 1 170 ? 34.059 -9.243 -41.367 1.00 81.80 1815 TRP A CA 1
ATOM 1323 C C . TRP A 1 170 ? 34.999 -10.327 -41.907 1.00 84.17 1815 TRP A C 1
ATOM 1324 O O . TRP A 1 170 ? 35.836 -10.876 -41.185 1.00 85.54 1815 TRP A O 1
ATOM 1335 N N . THR A 1 171 ? 34.794 -10.638 -43.187 1.00 110.69 1816 THR A N 1
ATOM 1336 C CA . THR A 1 171 ? 35.583 -11.595 -43.958 1.00 113.13 1816 THR A CA 1
ATOM 1337 C C . THR A 1 171 ? 37.091 -11.374 -43.865 1.00 115.88 1816 THR A C 1
ATOM 1338 O O . THR A 1 171 ? 37.807 -12.134 -43.205 1.00 117.27 1816 THR A O 1
ATOM 1342 N N . GLU A 1 172 ? 37.567 -10.327 -44.528 1.00 171.53 1817 GLU A N 1
ATOM 1343 C CA . GLU A 1 172 ? 39.000 -10.132 -44.698 1.00 174.58 1817 GLU A CA 1
ATOM 1344 C C . GLU A 1 172 ? 39.552 -8.985 -43.858 1.00 174.60 1817 GLU A C 1
ATOM 1345 O O . GLU A 1 172 ? 40.646 -8.483 -44.116 1.00 177.06 1817 GLU A O 1
ATOM 1347 N N . ASP A 1 173 ? 38.799 -8.583 -42.842 1.00 124.68 1818 ASP A N 1
ATOM 1348 C CA . ASP A 1 173 ? 39.157 -7.403 -42.074 1.00 124.51 1818 ASP A CA 1
ATOM 1349 C C . ASP A 1 173 ? 39.191 -7.607 -40.560 1.00 123.63 1818 ASP A C 1
ATOM 1350 O O . ASP A 1 173 ? 38.364 -8.310 -39.981 1.00 121.87 1818 ASP A O 1
ATOM 1355 N N . ASN A 1 174 ? 40.185 -6.988 -39.936 1.00 91.42 1819 ASN A N 1
ATOM 1356 C CA . ASN A 1 174 ? 40.188 -6.734 -38.501 1.00 90.61 1819 ASN A CA 1
ATOM 1357 C C . ASN A 1 174 ? 39.753 -5.280 -38.345 1.00 89.39 1819 ASN A C 1
ATOM 1358 O O . ASN A 1 174 ? 39.892 -4.663 -37.283 1.00 89.18 1819 ASN A O 1
ATOM 1363 N N . GLY A 1 175 ? 39.209 -4.759 -39.442 1.00 121.05 1820 GLY A N 1
ATOM 1364 C CA . GLY A 1 175 ? 38.861 -3.361 -39.581 1.00 120.44 1820 GLY A CA 1
ATOM 1365 C C . GLY A 1 175 ? 37.901 -2.840 -38.538 1.00 118.08 1820 GLY A C 1
ATOM 1366 O O . GLY A 1 175 ? 37.749 -1.629 -38.390 1.00 117.93 1820 GLY A O 1
ATOM 1367 N N . PHE A 1 176 ? 37.245 -3.742 -37.815 1.00 85.60 1821 PHE A N 1
ATOM 1368 C CA . PHE A 1 176 ? 36.362 -3.311 -36.740 1.00 83.67 1821 PHE A CA 1
ATOM 1369 C C . PHE A 1 176 ? 37.138 -2.705 -35.564 1.00 84.83 1821 PHE A C 1
ATOM 1370 O O . PHE A 1 176 ? 36.542 -2.108 -34.673 1.00 83.74 1821 PHE A O 1
ATOM 1378 N N . HIS A 1 177 ? 38.462 -2.835 -35.567 1.00 82.66 1822 HIS A N 1
ATOM 1379 C CA . HIS A 1 177 ? 39.275 -2.160 -34.551 1.00 84.16 1822 HIS A CA 1
ATOM 1380 C C . HIS A 1 177 ? 39.725 -0.751 -35.011 1.00 85.46 1822 HIS A C 1
ATOM 1381 O O . HIS A 1 177 ? 40.272 0.029 -34.218 1.00 86.77 1822 HIS A O 1
ATOM 1388 N N . ALA A 1 178 ? 39.473 -0.427 -36.282 1.00 86.43 1823 ALA A N 1
ATOM 1389 C CA . ALA A 1 178 ? 39.906 0.844 -36.873 1.00 88.06 1823 ALA A CA 1
ATOM 1390 C C . ALA A 1 178 ? 38.814 1.920 -36.818 1.00 86.49 1823 ALA A C 1
ATOM 1391 O O . ALA A 1 178 ? 39.092 3.120 -36.943 1.00 88.00 1823 ALA A O 1
ATOM 1393 N N . ILE A 1 179 ? 37.576 1.477 -36.617 1.00 87.10 1824 ILE A N 1
ATOM 1394 C CA . ILE A 1 179 ? 36.411 2.361 -36.562 1.00 85.48 1824 ILE A CA 1
ATOM 1395 C C . ILE A 1 179 ? 36.592 3.596 -35.660 1.00 86.67 1824 ILE A C 1
ATOM 1396 O O . ILE A 1 179 ? 36.265 4.714 -36.065 1.00 87.28 1824 ILE A O 1
ATOM 1401 N N . GLY A 1 180 ? 37.119 3.393 -34.453 1.00 136.90 1825 GLY A N 1
ATOM 1402 C CA . GLY A 1 180 ? 37.325 4.481 -33.509 1.00 138.46 1825 GLY A CA 1
ATOM 1403 C C . GLY A 1 180 ? 38.060 5.674 -34.092 1.00 141.23 1825 GLY A C 1
ATOM 1404 O O . GLY A 1 180 ? 37.836 6.814 -33.690 1.00 142.46 1825 GLY A O 1
ATOM 1405 N N . GLN A 1 181 ? 38.940 5.405 -35.050 1.00 123.28 1826 GLN A N 1
ATOM 1406 C CA . GLN A 1 181 ? 39.725 6.446 -35.704 1.00 126.29 1826 GLN A CA 1
ATOM 1407 C C . GLN A 1 181 ? 38.851 7.429 -36.475 1.00 126.22 1826 GLN A C 1
ATOM 1408 O O . GLN A 1 181 ? 38.978 8.643 -36.321 1.00 128.56 1826 GLN A O 1
ATOM 1414 N N . MET A 1 182 ? 37.967 6.886 -37.307 1.00 122.47 1827 MET A N 1
ATOM 1415 C CA . MET A 1 182 ? 37.154 7.683 -38.219 1.00 123.15 1827 MET A CA 1
ATOM 1416 C C . MET A 1 182 ? 35.968 8.362 -37.549 1.00 122.06 1827 MET A C 1
ATOM 1417 O O . MET A 1 182 ? 35.141 8.964 -38.230 1.00 122.38 1827 MET A O 1
ATOM 1422 N N . CYS A 1 183 ? 35.870 8.249 -36.227 1.00 102.27 1828 CYS A N 1
ATOM 1423 C CA . CYS A 1 183 ? 34.846 8.978 -35.477 1.00 101.81 1828 CYS A CA 1
ATOM 1424 C C . CYS A 1 183 ? 34.912 8.759 -33.963 1.00 101.15 1828 CYS A C 1
ATOM 1425 O O . CYS A 1 183 ? 35.146 7.639 -33.492 1.00 99.55 1828 CYS A O 1
ATOM 1428 N N . GLU A 1 184 ? 34.709 9.847 -33.216 1.00 123.73 1829 GLU A N 1
ATOM 1429 C CA . GLU A 1 184 ? 34.682 9.824 -31.753 1.00 123.97 1829 GLU A CA 1
ATOM 1430 C C . GLU A 1 184 ? 33.369 9.234 -31.234 1.00 121.06 1829 GLU A C 1
ATOM 1431 O O . GLU A 1 184 ? 32.502 9.959 -30.756 1.00 121.46 1829 GLU A O 1
ATOM 1437 N N . ALA A 1 185 ? 33.221 7.919 -31.332 1.00 102.12 1830 ALA A N 1
ATOM 1438 C CA . ALA A 1 185 ? 32.012 7.258 -30.859 1.00 99.44 1830 ALA A CA 1
ATOM 1439 C C . ALA A 1 185 ? 32.355 5.875 -30.341 1.00 98.06 1830 ALA A C 1
ATOM 1440 O O . ALA A 1 185 ? 33.352 5.288 -30.761 1.00 98.51 1830 ALA A O 1
ATOM 1442 N N . PRO A 1 186 ? 31.535 5.357 -29.413 1.00 96.57 1831 PRO A N 1
ATOM 1443 C CA . PRO A 1 186 ? 31.616 3.991 -28.874 1.00 95.41 1831 PRO A CA 1
ATOM 1444 C C . PRO A 1 186 ? 31.349 2.945 -29.945 1.00 93.19 1831 PRO A C 1
ATOM 1445 O O . PRO A 1 186 ? 30.426 3.110 -30.739 1.00 91.51 1831 PRO A O 1
ATOM 1449 N N . VAL A 1 187 ? 32.125 1.871 -29.958 1.00 137.92 1832 VAL A N 1
ATOM 1450 C CA . VAL A 1 187 ? 31.846 0.786 -30.889 1.00 136.32 1832 VAL A CA 1
ATOM 1451 C C . VAL A 1 187 ? 31.432 -0.502 -30.156 1.00 135.56 1832 VAL A C 1
ATOM 1452 O O . VAL A 1 187 ? 32.126 -0.978 -29.256 1.00 136.91 1832 VAL A O 1
ATOM 1456 N N . VAL A 1 188 ? 30.286 -1.054 -30.542 1.00 94.37 1833 VAL A N 1
ATOM 1457 C CA . VAL A 1 188 ? 29.714 -2.196 -29.840 1.00 93.79 1833 VAL A CA 1
ATOM 1458 C C . VAL A 1 188 ? 29.208 -3.272 -30.803 1.00 92.62 1833 VAL A C 1
ATOM 1459 O O . VAL A 1 188 ? 28.825 -2.976 -31.934 1.00 91.79 1833 VAL A O 1
ATOM 1463 N N . THR A 1 189 ? 29.214 -4.525 -30.355 1.00 74.92 1834 THR A N 1
ATOM 1464 C CA . THR A 1 189 ? 28.675 -5.614 -31.173 1.00 74.08 1834 THR A CA 1
ATOM 1465 C C . THR A 1 189 ? 27.159 -5.559 -31.205 1.00 72.38 1834 THR A C 1
ATOM 1466 O O . THR A 1 189 ? 26.527 -5.022 -30.299 1.00 72.03 1834 THR A O 1
ATOM 1470 N N . ARG A 1 190 ? 26.591 -6.152 -32.249 1.00 65.86 1835 ARG A N 1
ATOM 1471 C CA . ARG A 1 190 ? 25.146 -6.249 -32.443 1.00 64.41 1835 ARG A CA 1
ATOM 1472 C C . ARG A 1 190 ? 24.405 -6.829 -31.232 1.00 64.24 1835 ARG A C 1
ATOM 1473 O O . ARG A 1 190 ? 23.228 -6.514 -31.000 1.00 63.26 1835 ARG A O 1
ATOM 1481 N N . LYS A 1 191 ? 25.095 -7.668 -30.460 1.00 76.84 1836 LYS A N 1
ATOM 1482 C CA . LYS A 1 191 ? 24.500 -8.226 -29.252 1.00 77.18 1836 LYS A CA 1
ATOM 1483 C C . LYS A 1 191 ? 24.026 -7.125 -28.307 1.00 77.08 1836 LYS A C 1
ATOM 1484 O O . LYS A 1 191 ? 23.080 -7.329 -27.549 1.00 76.98 1836 LYS A O 1
ATOM 1490 N N . TRP A 1 192 ? 24.665 -5.954 -28.361 1.00 71.83 1837 TRP A N 1
ATOM 1491 C CA . TRP A 1 192 ? 24.154 -4.811 -27.600 1.00 71.82 1837 TRP A CA 1
ATOM 1492 C C . TRP A 1 192 ? 22.714 -4.483 -27.996 1.00 70.31 1837 TRP A C 1
ATOM 1493 O O . TRP A 1 192 ? 21.823 -4.471 -27.142 1.00 70.41 1837 TRP A O 1
ATOM 1504 N N . VAL A 1 193 ? 22.486 -4.225 -29.285 1.00 63.80 1838 VAL A N 1
ATOM 1505 C CA . VAL A 1 193 ? 21.131 -3.953 -29.770 1.00 62.56 1838 VAL A CA 1
ATOM 1506 C C . VAL A 1 193 ? 20.169 -5.064 -29.363 1.00 62.25 1838 VAL A C 1
ATOM 1507 O O . VAL A 1 193 ? 19.095 -4.816 -28.803 1.00 61.98 1838 VAL A O 1
ATOM 1511 N N . LEU A 1 194 ? 20.569 -6.294 -29.657 1.00 65.61 1839 LEU A N 1
ATOM 1512 C CA . LEU A 1 194 ? 19.704 -7.438 -29.437 1.00 65.46 1839 LEU A CA 1
ATOM 1513 C C . LEU A 1 194 ? 19.323 -7.645 -27.952 1.00 66.41 1839 LEU A C 1
ATOM 1514 O O . LEU A 1 194 ? 18.126 -7.663 -27.622 1.00 66.07 1839 LEU A O 1
ATOM 1519 N N . ASP A 1 195 ? 20.319 -7.778 -27.067 1.00 59.11 1840 ASP A N 1
ATOM 1520 C CA . ASP A 1 195 ? 20.069 -7.895 -25.621 1.00 60.51 1840 ASP A CA 1
ATOM 1521 C C . ASP A 1 195 ? 19.178 -6.756 -25.081 1.00 60.34 1840 ASP A C 1
ATOM 1522 O O . ASP A 1 195 ? 18.279 -6.990 -24.280 1.00 60.96 1840 ASP A O 1
ATOM 1527 N N . SER A 1 196 ? 19.407 -5.531 -25.547 1.00 66.18 1841 SER A N 1
ATOM 1528 C CA . SER A 1 196 ? 18.587 -4.398 -25.126 1.00 66.17 1841 SER A CA 1
ATOM 1529 C C . SER A 1 196 ? 17.147 -4.530 -25.600 1.00 64.97 1841 SER A C 1
ATOM 1530 O O . SER A 1 196 ? 16.206 -4.238 -24.869 1.00 65.53 1841 SER A O 1
ATOM 1533 N N . VAL A 1 197 ? 16.964 -4.956 -26.836 1.00 58.49 1842 VAL A N 1
ATOM 1534 C CA . VAL A 1 197 ? 15.615 -5.007 -27.370 1.00 57.47 1842 VAL A CA 1
ATOM 1535 C C . VAL A 1 197 ? 14.814 -6.147 -26.731 1.00 57.98 1842 VAL A C 1
ATOM 1536 O O . VAL A 1 197 ? 13.658 -5.966 -26.361 1.00 58.06 1842 VAL A O 1
ATOM 1540 N N . ALA A 1 198 ? 15.423 -7.313 -26.577 1.00 62.77 1843 ALA A N 1
ATOM 1541 C CA . ALA A 1 198 ? 14.702 -8.418 -25.959 1.00 63.53 1843 ALA A CA 1
ATOM 1542 C C . ALA A 1 198 ? 14.248 -8.086 -24.517 1.00 65.12 1843 ALA A C 1
ATOM 1543 O O . ALA A 1 198 ? 13.087 -8.328 -24.164 1.00 65.41 1843 ALA A O 1
ATOM 1545 N N . LEU A 1 199 ? 15.141 -7.508 -23.705 1.00 73.71 1844 LEU A N 1
ATOM 1546 C CA . LEU A 1 199 ? 14.801 -7.111 -22.329 1.00 75.60 1844 LEU A CA 1
ATOM 1547 C C . LEU A 1 199 ? 14.013 -5.811 -22.258 1.00 75.37 1844 LEU A C 1
ATOM 1548 O O . LEU A 1 199 ? 13.588 -5.407 -21.176 1.00 77.09 1844 LEU A O 1
ATOM 1553 N N . TYR A 1 200 ? 13.815 -5.176 -23.412 1.00 71.47 1845 TYR A N 1
ATOM 1554 C CA . TYR A 1 200 ? 13.371 -3.777 -23.501 1.00 71.27 1845 TYR A CA 1
ATOM 1555 C C . TYR A 1 200 ? 13.926 -2.897 -22.371 1.00 73.25 1845 TYR A C 1
ATOM 1556 O O . TYR A 1 200 ? 13.189 -2.239 -21.625 1.00 74.55 1845 TYR A O 1
ATOM 1565 N N . GLN A 1 201 ? 15.245 -2.924 -22.249 1.00 79.94 1846 GLN A N 1
ATOM 1566 C CA . GLN A 1 201 ? 15.961 -2.057 -21.336 1.00 81.85 1846 GLN A CA 1
ATOM 1567 C C . GLN A 1 201 ? 17.319 -1.795 -21.971 1.00 81.26 1846 GLN A C 1
ATOM 1568 O O . GLN A 1 201 ? 17.994 -2.716 -22.430 1.00 80.57 1846 GLN A O 1
ATOM 1574 N N . CYS A 1 202 ? 17.699 -0.528 -22.027 1.00 75.80 1847 CYS A N 1
ATOM 1575 C CA . CYS A 1 202 ? 18.944 -0.155 -22.671 1.00 75.44 1847 CYS A CA 1
ATOM 1576 C C . CYS A 1 202 ? 20.176 -0.581 -21.850 1.00 77.22 1847 CYS A C 1
ATOM 1577 O O . CYS A 1 202 ? 20.426 -0.056 -20.756 1.00 79.46 1847 CYS A O 1
ATOM 1580 N N . GLN A 1 203 ? 20.946 -1.525 -22.392 1.00 73.43 1848 GLN A N 1
ATOM 1581 C CA . GLN A 1 203 ? 22.125 -2.083 -21.703 1.00 75.11 1848 GLN A CA 1
ATOM 1582 C C . GLN A 1 203 ? 23.304 -1.122 -21.612 1.00 76.37 1848 GLN A C 1
ATOM 1583 O O . GLN A 1 203 ? 23.533 -0.332 -22.528 1.00 75.43 1848 GLN A O 1
ATOM 1589 N N . GLU A 1 204 ? 24.085 -1.219 -20.539 1.00 92.08 1849 GLU A N 1
ATOM 1590 C CA . GLU A 1 204 ? 25.359 -0.509 -20.512 1.00 93.43 1849 GLU A CA 1
ATOM 1591 C C . GLU A 1 204 ? 26.266 -1.089 -21.599 1.00 92.24 1849 GLU A C 1
ATOM 1592 O O . GLU A 1 204 ? 26.268 -2.300 -21.845 1.00 91.49 1849 GLU A O 1
ATOM 1594 N N . LEU A 1 205 ? 27.011 -0.202 -22.253 1.00 79.31 1850 LEU A N 1
ATOM 1595 C CA . LEU A 1 205 ? 27.899 -0.543 -23.358 1.00 78.48 1850 LEU A CA 1
ATOM 1596 C C . LEU A 1 205 ? 29.153 -1.306 -22.910 1.00 80.14 1850 LEU A C 1
ATOM 1597 O O . LEU A 1 205 ? 29.727 -2.059 -23.697 1.00 79.51 1850 LEU A O 1
ATOM 1602 N N . ASP A 1 206 ? 29.581 -1.106 -21.660 1.00 110.35 1851 ASP A N 1
ATOM 1603 C CA . ASP A 1 206 ? 30.843 -1.680 -21.164 1.00 112.30 1851 ASP A CA 1
ATOM 1604 C C . ASP A 1 206 ? 31.121 -3.135 -21.618 1.00 111.62 1851 ASP A C 1
ATOM 1605 O O . ASP A 1 206 ? 32.205 -3.436 -22.123 1.00 112.21 1851 ASP A O 1
ATOM 1607 N N . THR A 1 207 ? 30.142 -4.023 -21.466 1.00 89.84 1852 THR A N 1
ATOM 1608 C CA . THR A 1 207 ? 30.325 -5.426 -21.846 1.00 89.53 1852 THR A CA 1
ATOM 1609 C C . THR A 1 207 ? 30.505 -5.668 -23.348 1.00 87.78 1852 THR A C 1
ATOM 1610 O O . THR A 1 207 ? 31.206 -6.599 -23.764 1.00 88.28 1852 THR A O 1
ATOM 1614 N N . TYR A 1 208 ? 29.850 -4.835 -24.152 1.00 83.51 1853 TYR A N 1
ATOM 1615 C CA . TYR A 1 208 ? 29.739 -5.059 -25.586 1.00 81.79 1853 TYR A CA 1
ATOM 1616 C C . TYR A 1 208 ? 30.778 -4.302 -26.404 1.00 82.20 1853 TYR A C 1
ATOM 1617 O O . TYR A 1 208 ? 30.842 -4.459 -27.621 1.00 81.22 1853 TYR A O 1
ATOM 1626 N N . LEU A 1 209 ? 31.578 -3.472 -25.746 1.00 90.27 1854 LEU A N 1
ATOM 1627 C CA . LEU A 1 209 ? 32.542 -2.641 -26.460 1.00 90.97 1854 LEU A CA 1
ATOM 1628 C C . LEU A 1 209 ? 33.547 -3.481 -27.238 1.00 91.61 1854 LEU A C 1
ATOM 1629 O O . LEU A 1 209 ? 33.967 -4.539 -26.792 1.00 92.59 1854 LEU A O 1
ATOM 1634 N N . ILE A 1 210 ? 33.913 -2.995 -28.416 1.00 84.32 1855 ILE A N 1
ATOM 1635 C CA . ILE A 1 210 ? 34.942 -3.619 -29.225 1.00 85.36 1855 ILE A CA 1
ATOM 1636 C C . ILE A 1 210 ? 36.232 -2.847 -29.047 1.00 87.59 1855 ILE A C 1
ATOM 1637 O O . ILE A 1 210 ? 36.260 -1.619 -29.193 1.00 87.80 1855 ILE A O 1
ATOM 1642 N N . PRO A 1 211 ? 37.307 -3.561 -28.703 1.00 95.10 1856 PRO A N 1
ATOM 1643 C CA . PRO A 1 211 ? 38.616 -2.916 -28.587 1.00 97.50 1856 PRO A CA 1
ATOM 1644 C C . PRO A 1 211 ? 38.946 -2.097 -29.848 1.00 97.61 1856 PRO A C 1
ATOM 1645 O O . PRO A 1 211 ? 38.644 -2.516 -30.967 1.00 96.57 1856 PRO A O 1
ATOM 1649 N N . GLN A 1 212 ? 39.542 -0.925 -29.657 1.00 106.20 1857 GLN A N 1
ATOM 1650 C CA . GLN A 1 212 ? 39.892 -0.062 -30.778 1.00 106.78 1857 GLN A CA 1
ATOM 1651 C C . GLN A 1 212 ? 41.390 0.240 -30.816 1.00 109.82 1857 GLN A C 1
ATOM 1652 O O . GLN A 1 212 ? 42.051 0.305 -29.775 1.00 111.51 1857 GLN A O 1
ATOM 1658 N N . ILE A 1 213 ? 41.925 0.414 -32.021 1.00 112.74 1858 ILE A N 1
ATOM 1659 C CA . ILE A 1 213 ? 43.324 0.787 -32.173 1.00 115.84 1858 ILE A CA 1
ATOM 1660 C C . ILE A 1 213 ? 43.462 2.248 -32.577 1.00 117.05 1858 ILE A C 1
ATOM 1661 O O . ILE A 1 213 ? 42.946 2.651 -33.617 1.00 116.26 1858 ILE A O 1
ATOM 1666 N N . PRO A 1 214 ? 44.150 3.049 -31.742 1.00 129.26 1859 PRO A N 1
ATOM 1667 C CA . PRO A 1 214 ? 44.403 4.470 -32.010 1.00 131.10 1859 PRO A CA 1
ATOM 1668 C C . PRO A 1 214 ? 45.522 4.673 -33.035 1.00 133.74 1859 PRO A C 1
ATOM 1669 O O . PRO A 1 214 ? 45.413 4.194 -34.166 1.00 133.16 1859 PRO A O 1
ATOM 1673 N N . ASN B 1 2 ? -23.470 29.036 2.038 1.00 84.57 1647 ASN B N 1
ATOM 1674 C CA . ASN B 1 2 ? -23.272 28.491 0.699 1.00 83.83 1647 ASN B CA 1
ATOM 1675 C C . ASN B 1 2 ? -22.730 27.037 0.665 1.00 81.97 1647 ASN B C 1
ATOM 1676 O O . ASN B 1 2 ? -23.323 26.143 1.269 1.00 82.07 1647 ASN B O 1
ATOM 1681 N N . LYS B 1 3 ? -21.642 26.788 -0.063 1.00 103.59 1648 LYS B N 1
ATOM 1682 C CA . LYS B 1 3 ? -21.082 25.437 -0.114 1.00 102.00 1648 LYS B CA 1
ATOM 1683 C C . LYS B 1 3 ? -20.356 25.168 1.186 1.00 100.96 1648 LYS B C 1
ATOM 1684 O O . LYS B 1 3 ? -19.837 26.091 1.811 1.00 100.98 1648 LYS B O 1
ATOM 1690 N N . ARG B 1 4 ? -20.307 23.902 1.586 1.00 76.66 1649 ARG B N 1
ATOM 1691 C CA . ARG B 1 4 ? -19.546 23.508 2.768 1.00 75.71 1649 ARG B CA 1
ATOM 1692 C C . ARG B 1 4 ? -18.390 22.591 2.377 1.00 74.07 1649 ARG B C 1
ATOM 1693 O O . ARG B 1 4 ? -18.608 21.512 1.824 1.00 73.83 1649 ARG B O 1
ATOM 1695 N N . MET B 1 5 ? -17.166 23.036 2.644 1.00 70.68 1650 MET B N 1
ATOM 1696 C CA . MET B 1 5 ? -15.989 22.192 2.465 1.00 69.28 1650 MET B CA 1
ATOM 1697 C C . MET B 1 5 ? -16.223 20.756 2.936 1.00 69.06 1650 MET B C 1
ATOM 1698 O O . MET B 1 5 ? -16.570 20.515 4.098 1.00 69.47 1650 MET B O 1
ATOM 1703 N N . SER B 1 6 ? -16.009 19.802 2.037 1.00 69.41 1651 SER B N 1
ATOM 1704 C CA . SER B 1 6 ? -16.021 18.389 2.393 1.00 69.19 1651 SER B CA 1
ATOM 1705 C C . SER B 1 6 ? -14.779 17.762 1.758 1.00 68.11 1651 SER B C 1
ATOM 1706 O O . SER B 1 6 ? -14.453 18.052 0.603 1.00 67.85 1651 SER B O 1
ATOM 1709 N N . MET B 1 7 ? -14.060 16.940 2.514 1.00 68.96 1652 MET B N 1
ATOM 1710 C CA . MET B 1 7 ? -12.864 16.297 1.979 1.00 68.13 1652 MET B CA 1
ATOM 1711 C C . MET B 1 7 ? -13.025 14.795 1.763 1.00 68.32 1652 MET B C 1
ATOM 1712 O O . MET B 1 7 ? -13.989 14.185 2.238 1.00 69.05 1652 MET B O 1
ATOM 1717 N N . VAL B 1 8 ? -12.090 14.231 0.999 1.00 66.22 1653 VAL B N 1
ATOM 1718 C CA . VAL B 1 8 ? -11.734 12.821 1.099 1.00 66.33 1653 VAL B CA 1
ATOM 1719 C C . VAL B 1 8 ? -10.216 12.741 1.008 1.00 65.63 1653 VAL B C 1
ATOM 1720 O O . VAL B 1 8 ? -9.566 13.683 0.530 1.00 65.10 1653 VAL B O 1
ATOM 1724 N N . VAL B 1 9 ? -9.655 11.623 1.467 1.00 57.50 1654 VAL B N 1
ATOM 1725 C CA . VAL B 1 9 ? -8.214 11.376 1.353 1.00 57.09 1654 VAL B CA 1
ATOM 1726 C C . VAL B 1 9 ? -7.974 10.163 0.453 1.00 57.48 1654 VAL B C 1
ATOM 1727 O O . VAL B 1 9 ? -8.864 9.329 0.282 1.00 58.14 1654 VAL B O 1
ATOM 1731 N N . SER B 1 10 ? -6.779 10.081 -0.126 1.00 66.60 1655 SER B N 1
ATOM 1732 C CA . SER B 1 10 ? -6.426 8.972 -0.994 1.00 67.11 1655 SER B CA 1
ATOM 1733 C C . SER B 1 10 ? -4.926 8.672 -0.932 1.00 67.07 1655 SER B C 1
ATOM 1734 O O . SER B 1 10 ? -4.100 9.585 -1.049 1.00 66.48 1655 SER B O 1
ATOM 1737 N N . GLY B 1 11 ? -4.590 7.391 -0.741 1.00 76.20 1656 GLY B N 1
ATOM 1738 C CA . GLY B 1 11 ? -3.208 6.939 -0.697 1.00 76.47 1656 GLY B CA 1
ATOM 1739 C C . GLY B 1 11 ? -2.573 7.098 0.672 1.00 76.44 1656 GLY B C 1
ATOM 1740 O O . GLY B 1 11 ? -1.346 7.089 0.807 1.00 76.56 1656 GLY B O 1
ATOM 1741 N N . LEU B 1 12 ? -3.404 7.240 1.700 1.00 73.76 1657 LEU B N 1
ATOM 1742 C CA . LEU B 1 12 ? -2.889 7.465 3.046 1.00 73.84 1657 LEU B CA 1
ATOM 1743 C C . LEU B 1 12 ? -2.760 6.194 3.894 1.00 74.98 1657 LEU B C 1
ATOM 1744 O O . LEU B 1 12 ? -3.551 5.259 3.771 1.00 75.66 1657 LEU B O 1
ATOM 1749 N N . THR B 1 13 ? -1.749 6.189 4.760 1.00 76.57 1658 THR B N 1
ATOM 1750 C CA . THR B 1 13 ? -1.623 5.188 5.813 1.00 77.76 1658 THR B CA 1
ATOM 1751 C C . THR B 1 13 ? -2.600 5.500 6.934 1.00 77.81 1658 THR B C 1
ATOM 1752 O O . THR B 1 13 ? -2.903 6.660 7.195 1.00 76.98 1658 THR B O 1
ATOM 1756 N N . PRO B 1 14 ? -3.090 4.453 7.609 1.00 80.43 1659 PRO B N 1
ATOM 1757 C CA . PRO B 1 14 ? -3.949 4.608 8.788 1.00 80.80 1659 PRO B CA 1
ATOM 1758 C C . PRO B 1 14 ? -3.409 5.669 9.754 1.00 80.45 1659 PRO B C 1
ATOM 1759 O O . PRO B 1 14 ? -4.190 6.397 10.366 1.00 80.20 1659 PRO B O 1
ATOM 1763 N N . GLU B 1 15 ? -2.084 5.751 9.866 1.00 80.99 1660 GLU B N 1
ATOM 1764 C CA . GLU B 1 15 ? -1.417 6.718 10.734 1.00 80.83 1660 GLU B CA 1
ATOM 1765 C C . GLU B 1 15 ? -1.568 8.156 10.186 1.00 79.43 1660 GLU B C 1
ATOM 1766 O O . GLU B 1 15 ? -1.839 9.102 10.939 1.00 79.23 1660 GLU B O 1
ATOM 1772 N N . GLU B 1 16 ? -1.412 8.305 8.869 1.00 82.06 1661 GLU B N 1
ATOM 1773 C CA . GLU B 1 16 ? -1.571 9.594 8.192 1.00 80.89 1661 GLU B CA 1
ATOM 1774 C C . GLU B 1 16 ? -3.040 9.980 8.080 1.00 80.53 1661 GLU B C 1
ATOM 1775 O O . GLU B 1 16 ? -3.381 11.157 7.973 1.00 79.88 1661 GLU B O 1
ATOM 1781 N N . PHE B 1 17 ? -3.914 8.982 8.084 1.00 69.97 1662 PHE B N 1
ATOM 1782 C CA . PHE B 1 17 ? -5.330 9.269 8.030 1.00 69.86 1662 PHE B CA 1
ATOM 1783 C C . PHE B 1 17 ? -5.736 9.956 9.314 1.00 70.15 1662 PHE B C 1
ATOM 1784 O O . PHE B 1 17 ? -6.420 10.975 9.278 1.00 69.74 1662 PHE B O 1
ATOM 1792 N N . MET B 1 18 ? -5.306 9.395 10.442 1.00 63.38 1663 MET B N 1
ATOM 1793 C CA . MET B 1 18 ? -5.582 9.993 11.742 1.00 63.88 1663 MET B CA 1
ATOM 1794 C C . MET B 1 18 ? -5.193 11.466 11.791 1.00 63.17 1663 MET B C 1
ATOM 1795 O O . MET B 1 18 ? -5.988 12.288 12.239 1.00 63.23 1663 MET B O 1
ATOM 1800 N N . LEU B 1 19 ? -3.988 11.804 11.323 1.00 73.11 1664 LEU B N 1
ATOM 1801 C CA . LEU B 1 19 ? -3.569 13.213 11.209 1.00 72.47 1664 LEU B CA 1
ATOM 1802 C C . LEU B 1 19 ? -4.610 14.110 10.519 1.00 71.85 1664 LEU B C 1
ATOM 1803 O O . LEU B 1 19 ? -4.905 15.205 11.008 1.00 71.90 1664 LEU B O 1
ATOM 1808 N N . VAL B 1 20 ? -5.152 13.642 9.390 1.00 68.77 1665 VAL B N 1
ATOM 1809 C CA . VAL B 1 20 ?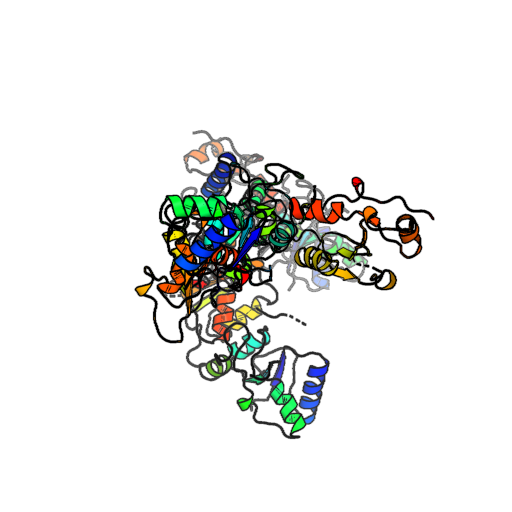 -6.192 14.368 8.658 1.00 68.38 1665 VAL B CA 1
ATOM 1810 C C . VAL B 1 20 ? -7.535 14.357 9.421 1.00 69.08 1665 VAL B C 1
ATOM 1811 O O . VAL B 1 20 ? -8.228 15.366 9.486 1.00 69.13 1665 VAL B O 1
ATOM 1815 N N . TYR B 1 21 ? -7.881 13.220 10.013 1.00 64.25 1666 TYR B N 1
ATOM 1816 C CA . TYR B 1 21 ? -9.084 13.098 10.837 1.00 65.11 1666 TYR B CA 1
ATOM 1817 C C . TYR B 1 21 ? -9.058 14.113 11.977 1.00 65.54 1666 TYR B C 1
ATOM 1818 O O . TYR B 1 21 ? -10.030 14.841 12.188 1.00 65.89 1666 TYR B O 1
ATOM 1827 N N . LYS B 1 22 ? -7.945 14.145 12.710 1.00 84.22 1667 LYS B N 1
ATOM 1828 C CA . LYS B 1 22 ? -7.753 15.095 13.801 1.00 84.74 1667 LYS B CA 1
ATOM 1829 C C . LYS B 1 22 ? -7.837 16.516 13.251 1.00 84.16 1667 LYS B C 1
ATOM 1830 O O . LYS B 1 22 ? -8.634 17.329 13.721 1.00 84.70 1667 LYS B O 1
ATOM 1836 N N . PHE B 1 23 ? -7.005 16.800 12.252 1.00 78.03 1668 PHE B N 1
ATOM 1837 C CA . PHE B 1 23 ? -7.033 18.068 11.520 1.00 77.51 1668 PHE B CA 1
ATOM 1838 C C . PHE B 1 23 ? -8.453 18.514 11.170 1.00 77.77 1668 PHE B C 1
ATOM 1839 O O . PHE B 1 23 ? -8.884 19.593 11.569 1.00 78.25 1668 PHE B O 1
ATOM 1847 N N . ALA B 1 24 ? -9.174 17.680 10.429 1.00 66.08 1669 ALA B N 1
ATOM 1848 C CA . ALA B 1 24 ? -10.550 17.981 10.047 1.00 66.48 1669 ALA B CA 1
ATOM 1849 C C . ALA B 1 24 ? -11.481 18.314 11.221 1.00 67.62 1669 ALA B C 1
ATOM 1850 O O . ALA B 1 24 ? -12.203 19.316 11.167 1.00 68.08 1669 ALA B O 1
ATOM 1852 N N . ARG B 1 25 ? -11.482 17.486 12.269 1.00 85.16 1670 ARG B N 1
ATOM 1853 C CA . ARG B 1 25 ? -12.344 17.737 13.438 1.00 86.41 1670 ARG B CA 1
ATOM 1854 C C . ARG B 1 25 ? -11.969 19.023 14.191 1.00 86.83 1670 ARG B C 1
ATOM 1855 O O . ARG B 1 25 ? -12.836 19.662 14.786 1.00 87.86 1670 ARG B O 1
ATOM 1857 N N . LYS B 1 26 ? -10.693 19.412 14.138 1.00 67.18 1671 LYS B N 1
ATOM 1858 C CA . LYS B 1 26 ? -10.228 20.658 14.754 1.00 67.60 1671 LYS B CA 1
ATOM 1859 C C . LYS B 1 26 ? -10.760 21.881 14.004 1.00 67.58 1671 LYS B C 1
ATOM 1860 O O . LYS B 1 26 ? -11.311 22.796 14.612 1.00 68.60 1671 LYS B O 1
ATOM 1866 N N . HIS B 1 27 ? -10.620 21.870 12.677 1.00 69.18 1672 HIS B N 1
ATOM 1867 C CA . HIS B 1 27 ? -11.019 22.997 11.845 1.00 69.21 1672 HIS B CA 1
ATOM 1868 C C . HIS B 1 27 ? -12.443 22.865 11.312 1.00 69.70 1672 HIS B C 1
ATOM 1869 O O . HIS B 1 27 ? -12.835 23.635 10.437 1.00 69.76 1672 HIS B O 1
ATOM 1876 N N . HIS B 1 28 ? -13.203 21.903 11.841 1.00 78.60 1673 HIS B N 1
ATOM 1877 C CA . HIS B 1 28 ? -14.612 21.687 11.470 1.00 79.30 1673 HIS B CA 1
ATOM 1878 C C . HIS B 1 28 ? -14.851 21.438 9.970 1.00 78.60 1673 HIS B C 1
ATOM 1879 O O . HIS B 1 28 ? -15.848 21.902 9.397 1.00 79.25 1673 HIS B O 1
ATOM 1886 N N . ILE B 1 29 ? -13.943 20.692 9.348 1.00 79.79 1674 ILE B N 1
ATOM 1887 C CA . ILE B 1 29 ? -14.068 20.319 7.946 1.00 79.19 1674 ILE B CA 1
ATOM 1888 C C . ILE B 1 29 ? -14.657 18.921 7.824 1.00 79.30 1674 ILE B C 1
ATOM 1889 O O . ILE B 1 29 ? -14.031 17.950 8.237 1.00 78.93 1674 ILE B O 1
ATOM 1894 N N . THR B 1 30 ? -15.857 18.824 7.262 1.00 71.21 1675 THR B N 1
ATOM 1895 C CA . THR B 1 30 ? -16.456 17.537 6.940 1.00 71.42 1675 THR B CA 1
ATOM 1896 C C . THR B 1 30 ? -15.437 16.648 6.224 1.00 70.36 1675 THR B C 1
ATOM 1897 O O . THR B 1 30 ? -14.863 17.067 5.217 1.00 69.67 1675 THR B O 1
ATOM 1901 N N . LEU B 1 31 ? -15.208 15.435 6.734 1.00 63.74 1676 LEU B N 1
ATOM 1902 C CA . LEU B 1 31 ? -14.320 14.476 6.069 1.00 63.01 1676 LEU B CA 1
ATOM 1903 C C . LEU B 1 31 ? -15.059 13.166 5.855 1.00 63.65 1676 LEU B C 1
ATOM 1904 O O . LEU B 1 31 ? -15.757 12.705 6.760 1.00 64.52 1676 LEU B O 1
ATOM 1909 N N . THR B 1 32 ? -14.915 12.564 4.671 1.00 66.68 1677 THR B N 1
ATOM 1910 C CA . THR B 1 32 ? -15.713 11.375 4.328 1.00 67.46 1677 THR B CA 1
ATOM 1911 C C . THR B 1 32 ? -14.966 10.231 3.616 1.00 67.20 1677 THR B C 1
ATOM 1912 O O . THR B 1 32 ? -13.855 10.424 3.098 1.00 66.36 1677 THR B O 1
ATOM 1916 N N . ASN B 1 33 ? -15.597 9.049 3.604 1.00 69.94 1678 ASN B N 1
ATOM 1917 C CA . ASN B 1 33 ? -15.057 7.873 2.931 1.00 70.05 1678 ASN B CA 1
ATOM 1918 C C . ASN B 1 33 ? -15.177 7.968 1.434 1.00 69.91 1678 ASN B C 1
ATOM 1919 O O . ASN B 1 33 ? -14.194 7.805 0.708 1.00 69.36 1678 ASN B O 1
ATOM 1924 N N . LEU B 1 34 ? -16.396 8.209 0.966 1.00 77.96 1679 LEU B N 1
ATOM 1925 C CA . LEU B 1 34 ? -16.649 8.187 -0.467 1.00 78.15 1679 LEU B CA 1
ATOM 1926 C C . LEU B 1 34 ? -16.739 9.584 -1.066 1.00 77.65 1679 LEU B C 1
ATOM 1927 O O . LEU B 1 34 ? -17.290 10.510 -0.471 1.00 77.71 1679 LEU B O 1
ATOM 1932 N N . ILE B 1 35 ? -16.177 9.730 -2.254 1.00 70.42 1680 ILE B N 1
ATOM 1933 C CA . ILE B 1 35 ? -16.229 11.002 -2.945 1.00 70.12 1680 ILE B CA 1
ATOM 1934 C C . ILE B 1 35 ? -17.634 11.165 -3.529 1.00 71.29 1680 ILE B C 1
ATOM 1935 O O . ILE B 1 35 ? -18.286 10.169 -3.864 1.00 72.21 1680 ILE B O 1
ATOM 1940 N N . THR B 1 36 ? -18.110 12.412 -3.598 1.00 84.20 1681 THR B N 1
ATOM 1941 C CA . THR B 1 36 ? -19.431 12.733 -4.149 1.00 85.47 1681 THR B CA 1
ATOM 1942 C C . THR B 1 36 ? -19.441 14.133 -4.735 1.00 85.48 1681 THR B C 1
ATOM 1943 O O . THR B 1 36 ? -18.401 14.782 -4.824 1.00 84.49 1681 THR B O 1
ATOM 1947 N N . GLU B 1 37 ? -20.623 14.597 -5.132 1.00 79.15 1682 GLU B N 1
ATOM 1948 C CA . GLU B 1 37 ? -20.785 15.952 -5.653 1.00 79.52 1682 GLU B CA 1
ATOM 1949 C C . GLU B 1 37 ? -20.371 16.951 -4.586 1.00 78.83 1682 GLU B C 1
ATOM 1950 O O . GLU B 1 37 ? -19.697 17.934 -4.874 1.00 78.35 1682 GLU B O 1
ATOM 1956 N N . GLU B 1 38 ? -20.776 16.679 -3.343 1.00 65.53 1683 GLU B N 1
ATOM 1957 C CA . GLU B 1 38 ? -20.549 17.586 -2.218 1.00 65.19 1683 GLU B CA 1
ATOM 1958 C C . GLU B 1 38 ? -19.079 17.723 -1.873 1.00 63.66 1683 GLU B C 1
ATOM 1959 O O . GLU B 1 38 ? -18.676 18.690 -1.227 1.00 63.35 1683 GLU B O 1
ATOM 1965 N N . THR B 1 39 ? -18.277 16.759 -2.308 1.00 58.05 1684 THR B N 1
ATOM 1966 C CA . THR B 1 39 ? -16.841 16.817 -2.075 1.00 56.74 1684 THR B CA 1
ATOM 1967 C C . THR B 1 39 ? -16.236 17.986 -2.832 1.00 56.46 1684 THR B C 1
ATOM 1968 O O . THR B 1 39 ? -16.516 18.192 -4.014 1.00 56.97 1684 THR B O 1
ATOM 1972 N N . THR B 1 40 ? -15.400 18.747 -2.142 1.00 69.50 1685 THR B N 1
ATOM 1973 C CA . THR B 1 40 ? -14.793 19.932 -2.717 1.00 70.07 1685 THR B CA 1
ATOM 1974 C C . THR B 1 40 ? -13.288 19.748 -2.750 1.00 69.62 1685 THR B C 1
ATOM 1975 O O . THR B 1 40 ? -12.588 20.401 -3.511 1.00 69.82 1685 THR B O 1
ATOM 1979 N N . HIS B 1 41 ? -12.792 18.842 -1.922 1.00 71.65 1686 HIS B N 1
ATOM 1980 C CA . HIS B 1 41 ? -11.355 18.638 -1.813 1.00 71.35 1686 HIS B CA 1
ATOM 1981 C C . HIS B 1 41 ? -10.965 17.167 -1.795 1.00 70.16 1686 HIS B C 1
ATOM 1982 O O . HIS B 1 41 ? -11.663 16.332 -1.218 1.00 69.81 1686 HIS B O 1
ATOM 1989 N N . VAL B 1 42 ? -9.838 16.869 -2.434 1.00 74.55 1687 VAL B N 1
ATOM 1990 C CA . VAL B 1 42 ? -9.270 15.535 -2.447 1.00 73.56 1687 VAL B CA 1
ATOM 1991 C C . VAL B 1 42 ? -7.803 15.654 -2.060 1.00 73.75 1687 VAL B C 1
ATOM 1992 O O . VAL B 1 42 ? -6.981 16.157 -2.850 1.00 73.96 1687 VAL B O 1
ATOM 1996 N N . VAL B 1 43 ? -7.482 15.214 -0.840 1.00 61.57 1688 VAL B N 1
ATOM 1997 C CA . VAL B 1 43 ? -6.104 15.236 -0.349 1.00 61.85 1688 VAL B CA 1
ATOM 1998 C C . VAL B 1 43 ? -5.403 13.956 -0.801 1.00 60.82 1688 VAL B C 1
ATOM 1999 O O . VAL B 1 43 ? -5.850 12.865 -0.476 1.00 60.12 1688 VAL B O 1
ATOM 2003 N N . MET B 1 44 ? -4.314 14.091 -1.553 1.00 52.42 1689 MET B N 1
ATOM 2004 C CA . MET B 1 44 ? -3.599 12.933 -2.099 1.00 51.61 1689 MET B CA 1
ATOM 2005 C C . MET B 1 44 ? -2.260 12.785 -1.433 1.00 51.95 1689 MET B C 1
ATOM 2006 O O . MET B 1 44 ? -1.567 13.770 -1.200 1.00 52.91 1689 MET B O 1
ATOM 2011 N N . LYS B 1 45 ? -1.868 11.556 -1.134 1.00 69.84 1690 LYS B N 1
ATOM 2012 C CA . LYS B 1 45 ? -0.479 11.325 -0.757 1.00 70.16 1690 LYS B CA 1
ATOM 2013 C C . LYS B 1 45 ? 0.368 11.731 -1.969 1.00 70.45 1690 LYS B C 1
ATOM 2014 O O . LYS B 1 45 ? 0.051 11.333 -3.090 1.00 69.90 1690 LYS B O 1
ATOM 2020 N N . THR B 1 46 ? 1.406 12.542 -1.766 1.00 64.40 1691 THR B N 1
ATOM 2021 C CA . THR B 1 46 ? 2.311 12.909 -2.866 1.00 64.86 1691 THR B CA 1
ATOM 2022 C C . THR B 1 46 ? 3.783 12.858 -2.451 1.00 65.63 1691 THR B C 1
ATOM 2023 O O . THR B 1 46 ? 4.085 12.758 -1.266 1.00 65.95 1691 THR B O 1
ATOM 2027 N N . ASP B 1 47 ? 4.698 12.934 -3.414 1.00 62.36 1692 ASP B N 1
ATOM 2028 C CA . ASP B 1 47 ? 6.118 13.079 -3.086 1.00 63.39 1692 ASP B CA 1
ATOM 2029 C C . ASP B 1 47 ? 6.464 14.555 -2.834 1.00 64.92 1692 ASP B C 1
ATOM 2030 O O . ASP B 1 47 ? 5.563 15.396 -2.745 1.00 65.10 1692 ASP B O 1
ATOM 2035 N N . ALA B 1 48 ? 7.754 14.874 -2.728 1.00 93.15 1693 ALA B N 1
ATOM 2036 C CA . ALA B 1 48 ? 8.167 16.254 -2.480 1.00 94.85 1693 ALA B CA 1
ATOM 2037 C C . ALA B 1 48 ? 7.665 17.251 -3.536 1.00 95.24 1693 ALA B C 1
ATOM 2038 O O . ALA B 1 48 ? 7.416 18.417 -3.224 1.00 96.34 1693 ALA B O 1
ATOM 2040 N N . GLU B 1 49 ? 7.513 16.801 -4.779 1.00 87.60 1694 GLU B N 1
ATOM 2041 C CA . GLU B 1 49 ? 7.161 17.714 -5.866 1.00 88.09 1694 GLU B CA 1
ATOM 2042 C C . GLU B 1 49 ? 5.661 17.736 -6.205 1.00 86.96 1694 GLU B C 1
ATOM 2043 O O . GLU B 1 49 ? 5.271 18.269 -7.245 1.00 87.11 1694 GLU B O 1
ATOM 2045 N N . PHE B 1 50 ? 4.836 17.166 -5.322 1.00 70.33 1695 PHE B N 1
ATOM 2046 C CA . PHE B 1 50 ? 3.368 17.149 -5.477 1.00 69.38 1695 PHE B CA 1
ATOM 2047 C C . PHE B 1 50 ? 2.858 16.172 -6.542 1.00 68.13 1695 PHE B C 1
ATOM 2048 O O . PHE B 1 50 ? 1.767 16.350 -7.120 1.00 67.67 1695 PHE B O 1
ATOM 2056 N N . VAL B 1 51 ? 3.657 15.139 -6.784 1.00 79.59 1696 VAL B N 1
ATOM 2057 C CA . VAL B 1 51 ? 3.290 14.086 -7.712 1.00 78.59 1696 VAL B CA 1
ATOM 2058 C C . VAL B 1 51 ? 2.761 12.868 -6.946 1.00 77.45 1696 VAL B C 1
ATOM 2059 O O . VAL B 1 51 ? 3.419 12.349 -6.030 1.00 77.43 1696 VAL B O 1
ATOM 2063 N N . CYS B 1 52 ? 1.565 12.426 -7.326 1.00 63.67 1697 CYS B N 1
ATOM 2064 C CA . CYS B 1 52 ? 0.901 11.332 -6.644 1.00 62.71 1697 CYS B CA 1
ATOM 2065 C C . CYS B 1 52 ? 0.778 10.090 -7.524 1.00 62.05 1697 CYS B C 1
ATOM 2066 O O . CYS B 1 52 ? 1.212 10.077 -8.682 1.00 62.34 1697 CYS B O 1
ATOM 2069 N N . GLU B 1 53 ? 0.189 9.050 -6.942 1.00 55.77 1698 GLU B N 1
ATOM 2070 C CA . GLU B 1 53 ? -0.211 7.850 -7.660 1.00 55.23 1698 GLU B CA 1
ATOM 2071 C C . GLU B 1 53 ? -1.660 8.016 -8.088 1.00 55.00 1698 GLU B C 1
ATOM 2072 O O . GLU B 1 53 ? -2.423 8.760 -7.440 1.00 55.03 1698 GLU B O 1
ATOM 2078 N N . ARG B 1 54 ? -2.036 7.346 -9.182 1.00 64.93 1699 ARG B N 1
ATOM 2079 C CA . ARG B 1 54 ? -3.387 7.485 -9.722 1.00 64.87 1699 ARG B CA 1
ATOM 2080 C C . ARG B 1 54 ? -4.341 6.481 -9.074 1.00 64.38 1699 ARG B C 1
ATOM 2081 O O . ARG B 1 54 ? -4.164 5.265 -9.188 1.00 64.19 1699 ARG B O 1
ATOM 2089 N N . THR B 1 55 ? -5.358 7.001 -8.402 1.00 61.00 1700 THR B N 1
ATOM 2090 C CA . THR B 1 55 ? -6.349 6.171 -7.738 1.00 60.71 1700 THR B CA 1
ATOM 2091 C C . THR B 1 55 ? -7.735 6.651 -8.133 1.00 60.95 1700 THR B C 1
ATOM 2092 O O . THR B 1 55 ? -7.877 7.764 -8.622 1.00 61.28 1700 THR B O 1
ATOM 2096 N N . LEU B 1 56 ? -8.761 5.834 -7.911 1.00 58.23 1701 LEU B N 1
ATOM 2097 C CA . LEU B 1 56 ? -10.118 6.237 -8.279 1.00 58.59 1701 LEU B CA 1
ATOM 2098 C C . LEU B 1 56 ? -10.475 7.639 -7.754 1.00 58.83 1701 LEU B C 1
ATOM 2099 O O . LEU B 1 56 ? -11.179 8.398 -8.419 1.00 59.22 1701 LEU B O 1
ATOM 2104 N N . LYS B 1 57 ? -9.988 7.987 -6.566 1.00 73.29 1702 LYS B N 1
ATOM 2105 C CA . LYS B 1 57 ? -10.318 9.294 -5.989 1.00 73.70 1702 LYS B CA 1
ATOM 2106 C C . LYS B 1 57 ? -9.704 10.445 -6.788 1.00 74.02 1702 LYS B C 1
ATOM 2107 O O . LYS B 1 57 ? -10.345 11.464 -7.001 1.00 74.50 1702 LYS B O 1
ATOM 2113 N N . TYR B 1 58 ? -8.463 10.258 -7.222 1.00 60.21 1703 TYR B N 1
ATOM 2114 C CA . TYR B 1 58 ? -7.752 11.198 -8.080 1.00 60.60 1703 TYR B CA 1
ATOM 2115 C C . TYR B 1 58 ? -8.462 11.442 -9.430 1.00 60.85 1703 TYR B C 1
ATOM 2116 O O . TYR B 1 58 ? -8.651 12.595 -9.841 1.00 61.37 1703 TYR B O 1
ATOM 2125 N N . PHE B 1 59 ? -8.849 10.368 -10.116 1.00 65.09 1704 PHE B N 1
ATOM 2126 C CA . PHE B 1 59 ? -9.615 10.489 -11.354 1.00 65.45 1704 PHE B CA 1
ATOM 2127 C C . PHE B 1 59 ? -10.950 11.202 -11.156 1.00 65.79 1704 PHE B C 1
ATOM 2128 O O . PHE B 1 59 ? -11.353 11.989 -11.989 1.00 66.27 1704 PHE B O 1
ATOM 2136 N N . LEU B 1 60 ? -11.654 10.917 -10.075 1.00 60.12 1705 LEU B N 1
ATOM 2137 C CA . LEU B 1 60 ? -12.968 11.520 -9.876 1.00 60.57 1705 LEU B CA 1
ATOM 2138 C C . LEU B 1 60 ? -12.879 12.964 -9.348 1.00 60.99 1705 LEU B C 1
ATOM 2139 O O . LEU B 1 60 ? -13.791 13.783 -9.559 1.00 61.55 1705 LEU B O 1
ATOM 2144 N N . GLY B 1 61 ? -11.776 13.267 -8.666 1.00 73.93 1706 GLY B N 1
ATOM 2145 C CA . GLY B 1 61 ? -11.535 14.603 -8.161 1.00 74.51 1706 GLY B CA 1
ATOM 2146 C C . GLY B 1 61 ? -11.170 15.544 -9.283 1.00 74.97 1706 GLY B C 1
ATOM 2147 O O . GLY B 1 61 ? -11.525 16.720 -9.252 1.00 75.66 1706 GLY B O 1
ATOM 2148 N N . ILE B 1 62 ? -10.460 15.023 -10.280 1.00 61.78 1707 ILE B N 1
ATOM 2149 C CA . ILE B 1 62 ? -10.143 15.792 -11.479 1.00 62.28 1707 ILE B CA 1
ATOM 2150 C C . ILE B 1 62 ? -11.374 15.908 -12.384 1.00 62.56 1707 ILE B C 1
ATOM 2151 O O . ILE B 1 62 ? -11.672 16.989 -12.889 1.00 63.22 1707 ILE B O 1
ATOM 2156 N N . ALA B 1 63 ? -12.096 14.802 -12.558 1.00 63.73 1708 ALA B N 1
ATOM 2157 C CA . ALA B 1 63 ? -13.309 14.764 -13.387 1.00 64.10 1708 ALA B CA 1
ATOM 2158 C C . ALA B 1 63 ? -14.359 15.789 -12.966 1.00 64.66 1708 ALA B C 1
ATOM 2159 O O . ALA B 1 63 ? -15.070 16.350 -13.817 1.00 65.24 1708 ALA B O 1
ATOM 2161 N N . GLY B 1 64 ? -14.466 16.020 -11.660 1.00 71.25 1709 GLY B N 1
ATOM 2162 C CA . GLY B 1 64 ? -15.400 17.006 -11.147 1.00 71.91 1709 GLY B CA 1
ATOM 2163 C C . GLY B 1 64 ? -14.797 18.390 -10.974 1.00 72.50 1709 GLY B C 1
ATOM 2164 O O . GLY B 1 64 ? -15.429 19.267 -10.393 1.00 73.16 1709 GLY B O 1
ATOM 2165 N N . GLY B 1 65 ? -13.580 18.589 -11.478 1.00 76.86 1710 GLY B N 1
ATOM 2166 C CA . GLY B 1 65 ? -12.897 19.868 -11.353 1.00 77.56 1710 GLY B CA 1
ATOM 2167 C C . GLY B 1 65 ? -12.796 20.347 -9.910 1.00 77.89 1710 GLY B C 1
ATOM 2168 O O . GLY B 1 65 ? -13.011 21.528 -9.618 1.00 78.81 1710 GLY B O 1
ATOM 2169 N N . LYS B 1 66 ? -12.470 19.419 -9.010 1.00 67.27 1711 LYS B N 1
ATOM 2170 C CA . LYS B 1 66 ? -12.346 19.704 -7.586 1.00 67.60 1711 LYS B CA 1
ATOM 2171 C C . LYS B 1 66 ? -10.935 20.176 -7.213 1.00 67.93 1711 LYS B C 1
ATOM 2172 O O . LYS B 1 66 ? -10.043 20.264 -8.053 1.00 67.88 1711 LYS B O 1
ATOM 2178 N N . TRP B 1 67 ? -10.733 20.474 -5.937 1.00 73.95 1712 TRP B N 1
ATOM 2179 C CA . TRP B 1 67 ? -9.403 20.823 -5.453 1.00 74.38 1712 TRP B CA 1
ATOM 2180 C C . TRP B 1 67 ? -8.570 19.595 -5.128 1.00 73.45 1712 TRP B C 1
ATOM 2181 O O . TRP B 1 67 ? -8.844 18.889 -4.171 1.00 73.07 1712 TRP B O 1
ATOM 2192 N N . VAL B 1 68 ? -7.553 19.333 -5.931 1.00 55.97 1713 VAL B N 1
ATOM 2193 C CA . VAL B 1 68 ? -6.744 18.146 -5.712 1.00 55.14 1713 VAL B CA 1
ATOM 2194 C C . VAL B 1 68 ? -5.365 18.552 -5.210 1.00 55.79 1713 VAL B C 1
ATOM 2195 O O . VAL B 1 68 ? -4.475 18.938 -5.977 1.00 56.18 1713 VAL B O 1
ATOM 2199 N N . VAL B 1 69 ? -5.212 18.461 -3.895 1.00 66.49 1714 VAL B N 1
ATOM 2200 C CA . VAL B 1 69 ? -4.074 19.050 -3.204 1.00 67.48 1714 VAL B CA 1
ATOM 2201 C C . VAL B 1 69 ? -3.269 17.986 -2.503 1.00 66.92 1714 VAL B C 1
ATOM 2202 O O . VAL B 1 69 ? -3.799 16.928 -2.146 1.00 65.96 1714 VAL B O 1
ATOM 2206 N N . SER B 1 70 ? -1.988 18.270 -2.302 1.00 80.26 1715 SER B N 1
ATOM 2207 C CA . SER B 1 70 ? -1.104 17.341 -1.607 1.00 79.92 1715 SER B CA 1
ATOM 2208 C C . SER B 1 70 ? -1.432 17.235 -0.126 1.00 80.23 1715 SER B C 1
ATOM 2209 O O . SER B 1 70 ? -1.910 18.198 0.485 1.00 81.25 1715 SER B O 1
ATOM 2212 N N . TYR B 1 71 ? -1.156 16.063 0.442 1.00 67.33 1716 TYR B N 1
ATOM 2213 C CA . TYR B 1 71 ? -1.274 15.844 1.885 1.00 67.70 1716 TYR B CA 1
ATOM 2214 C C . TYR B 1 71 ? -0.246 16.669 2.687 1.00 69.24 1716 TYR B C 1
ATOM 2215 O O . TYR B 1 71 ? -0.457 16.945 3.876 1.00 70.06 1716 TYR B O 1
ATOM 2224 N N . PHE B 1 72 ? 0.841 17.085 2.025 1.00 73.11 1717 PHE B N 1
ATOM 2225 C CA . PHE B 1 72 ? 1.790 18.033 2.615 1.00 74.86 1717 PHE B CA 1
ATOM 2226 C C . PHE B 1 72 ? 1.092 19.304 3.041 1.00 76.16 1717 PHE B C 1
ATOM 2227 O O . PHE B 1 72 ? 1.635 20.081 3.812 1.00 77.80 1717 PHE B O 1
ATOM 2235 N N . TRP B 1 73 ? -0.096 19.542 2.505 1.00 80.62 1718 TRP B N 1
ATOM 2236 C CA . TRP B 1 73 ? -0.867 20.703 2.906 1.00 81.86 1718 TRP B CA 1
ATOM 2237 C C . TRP B 1 73 ? -1.278 20.531 4.355 1.00 82.39 1718 TRP B C 1
ATOM 2238 O O . TRP B 1 73 ? -1.065 21.421 5.173 1.00 84.12 1718 TRP B O 1
ATOM 2249 N N . VAL B 1 74 ? -1.847 19.375 4.680 1.00 71.35 1719 VAL B N 1
ATOM 2250 C CA . VAL B 1 74 ? -2.209 19.076 6.063 1.00 71.82 1719 VAL B CA 1
ATOM 2251 C C . VAL B 1 74 ? -1.010 19.130 7.017 1.00 73.00 1719 VAL B C 1
ATOM 2252 O O . VAL B 1 74 ? -1.011 19.905 7.972 1.00 74.67 1719 VAL B O 1
ATOM 2256 N N . THR B 1 75 ? 0.005 18.311 6.753 1.00 74.56 1720 THR B N 1
ATOM 2257 C CA . THR B 1 75 ? 1.194 18.287 7.599 1.00 75.67 1720 THR B CA 1
ATOM 2258 C C . THR B 1 75 ? 1.770 19.684 7.846 1.00 77.86 1720 THR B C 1
ATOM 2259 O O . THR B 1 75 ? 1.968 20.081 9.001 1.00 79.42 1720 THR B O 1
ATOM 2263 N N . GLN B 1 76 ? 2.038 20.408 6.759 1.00 68.08 1721 GLN B N 1
ATOM 2264 C CA . GLN B 1 76 ? 2.493 21.795 6.816 1.00 70.22 1721 GLN B CA 1
ATOM 2265 C C . GLN B 1 76 ? 1.612 22.654 7.739 1.00 71.65 1721 GLN B C 1
ATOM 2266 O O . GLN B 1 76 ? 2.106 23.308 8.669 1.00 73.67 1721 GLN B O 1
ATOM 2272 N N . SER B 1 77 ? 0.307 22.636 7.478 1.00 87.27 1722 SER B N 1
ATOM 2273 C CA . SER B 1 77 ? -0.652 23.414 8.251 1.00 88.56 1722 SER B CA 1
ATOM 2274 C C . SER B 1 77 ? -0.600 23.094 9.730 1.00 89.48 1722 SER B C 1
ATOM 2275 O O . SER B 1 77 ? -0.691 23.987 10.563 1.00 91.55 1722 SER B O 1
ATOM 2278 N N . ILE B 1 78 ? -0.469 21.812 10.046 1.00 66.78 1723 ILE B N 1
ATOM 2279 C CA . ILE B 1 78 ? -0.289 21.352 11.418 1.00 67.53 1723 ILE B CA 1
ATOM 2280 C C . ILE B 1 78 ? 0.981 21.972 12.017 1.00 69.60 1723 ILE B C 1
ATOM 2281 O O . ILE B 1 78 ? 0.918 22.675 13.021 1.00 71.66 1723 ILE B O 1
ATOM 2286 N N . LYS B 1 79 ? 2.119 21.745 11.364 1.00 85.78 1724 LYS B N 1
ATOM 2287 C CA . LYS B 1 79 ? 3.424 22.272 11.795 1.00 87.75 1724 LYS B CA 1
ATOM 2288 C C . LYS B 1 79 ? 3.519 23.802 11.939 1.00 90.30 1724 LYS B C 1
ATOM 2289 O O . LYS B 1 79 ? 4.495 24.315 12.488 1.00 92.36 1724 LYS B O 1
ATOM 2295 N N . GLU B 1 80 ? 2.518 24.528 11.446 1.00 90.66 1725 GLU B N 1
ATOM 2296 C CA . GLU B 1 80 ? 2.529 25.993 11.529 1.00 93.12 1725 GLU B CA 1
ATOM 2297 C C . GLU B 1 80 ? 1.313 26.555 12.271 1.00 94.12 1725 GLU B C 1
ATOM 2298 O O . GLU B 1 80 ? 1.107 27.777 12.321 1.00 96.13 1725 GLU B O 1
ATOM 2304 N N . ARG B 1 81 ? 0.504 25.650 12.820 1.00 115.21 1726 ARG B N 1
ATOM 2305 C CA . ARG B 1 81 ? -0.624 25.997 13.687 1.00 116.20 1726 ARG B CA 1
ATOM 2306 C C . ARG B 1 81 ? -1.741 26.791 12.990 1.00 116.17 1726 ARG B C 1
ATOM 2307 O O . ARG B 1 81 ? -2.728 27.169 13.623 1.00 117.13 1726 ARG B O 1
ATOM 2315 N N . LYS B 1 82 ? -1.582 27.041 11.693 1.00 82.72 1727 LYS B N 1
ATOM 2316 C CA . LYS B 1 82 ? -2.617 27.703 10.901 1.00 82.47 1727 LYS B CA 1
ATOM 2317 C C . LYS B 1 82 ? -2.973 26.843 9.690 1.00 79.67 1727 LYS B C 1
ATOM 2318 O O . LYS B 1 82 ? -2.140 26.076 9.205 1.00 78.34 1727 LYS B O 1
ATOM 2320 N N . MET B 1 83 ? -4.211 26.952 9.206 1.00 75.13 1728 MET B N 1
ATOM 2321 C CA . MET B 1 83 ? -4.601 26.332 7.926 1.00 72.82 1728 MET B CA 1
ATOM 2322 C C . MET B 1 83 ? -4.008 27.109 6.748 1.00 73.10 1728 MET B C 1
ATOM 2323 O O . MET B 1 83 ? -4.421 28.244 6.469 1.00 74.43 1728 MET B O 1
ATOM 2328 N N . LEU B 1 84 ? -3.041 26.509 6.062 1.00 66.96 1729 LEU B N 1
ATOM 2329 C CA . LEU B 1 84 ? -2.439 27.165 4.912 1.00 67.23 1729 LEU B CA 1
ATOM 2330 C C . LEU B 1 84 ? -3.377 27.152 3.708 1.00 65.87 1729 LEU B C 1
ATOM 2331 O O . LEU B 1 84 ? -4.372 26.422 3.685 1.00 64.43 1729 LEU B O 1
ATOM 2336 N N . ASN B 1 85 ? -3.060 27.996 2.728 1.00 72.25 1730 ASN B N 1
ATOM 2337 C CA . ASN B 1 85 ? -3.820 28.111 1.479 1.00 71.22 1730 ASN B CA 1
ATOM 2338 C C . ASN B 1 85 ? -3.640 26.859 0.603 1.00 68.95 1730 ASN B C 1
ATOM 2339 O O . ASN B 1 85 ? -2.544 26.597 0.099 1.00 68.75 1730 ASN B O 1
ATOM 2344 N N . GLU B 1 86 ? -4.702 26.073 0.439 1.00 86.36 1731 GLU B N 1
ATOM 2345 C CA . GLU B 1 86 ? -4.565 24.778 -0.233 1.00 84.35 1731 GLU B CA 1
ATOM 2346 C C . GLU B 1 86 ? -4.123 24.927 -1.692 1.00 83.94 1731 GLU B C 1
ATOM 2347 O O . GLU B 1 86 ? -3.432 24.060 -2.226 1.00 82.90 1731 GLU B O 1
ATOM 2353 N N . HIS B 1 87 ? -4.509 26.031 -2.322 1.00 75.86 1732 HIS B N 1
ATOM 2354 C CA . HIS B 1 87 ? -4.064 26.331 -3.679 1.00 75.79 1732 HIS B CA 1
ATOM 2355 C C . HIS B 1 87 ? -2.549 26.153 -3.851 1.00 76.12 1732 HIS B C 1
ATOM 2356 O O . HIS B 1 87 ? -2.088 25.723 -4.908 1.00 75.40 1732 HIS B O 1
ATOM 2363 N N . ASP B 1 88 ? -1.779 26.473 -2.818 1.00 81.23 1733 ASP B N 1
ATOM 2364 C CA . ASP B 1 88 ? -0.323 26.363 -2.884 1.00 81.81 1733 ASP B CA 1
ATOM 2365 C C . ASP B 1 88 ? 0.170 24.911 -2.898 1.00 80.18 1733 ASP B C 1
ATOM 2366 O O . ASP B 1 88 ? 1.352 24.659 -3.158 1.00 80.44 1733 ASP B O 1
ATOM 2371 N N . PHE B 1 89 ? -0.734 23.968 -2.616 1.00 66.01 1734 PHE B N 1
ATOM 2372 C CA . PHE B 1 89 ? -0.393 22.547 -2.494 1.00 64.53 1734 PHE B CA 1
ATOM 2373 C C . PHE B 1 89 ? -1.160 21.708 -3.499 1.00 62.87 1734 PHE B C 1
ATOM 2374 O O . PHE B 1 89 ? -1.354 20.499 -3.297 1.00 61.57 1734 PHE B O 1
ATOM 2382 N N . GLU B 1 90 ? -1.611 22.358 -4.572 1.00 74.51 1735 GLU B N 1
ATOM 2383 C CA . GLU B 1 90 ? -2.343 21.676 -5.638 1.00 73.20 1735 GLU B CA 1
ATOM 2384 C C . GLU B 1 90 ? -1.445 20.712 -6.405 1.00 72.44 1735 GLU B C 1
ATOM 2385 O O . GLU B 1 90 ? -0.335 21.079 -6.812 1.00 73.24 1735 GLU B O 1
ATOM 2391 N N . VAL B 1 91 ? -1.941 19.487 -6.597 1.00 58.37 1736 VAL B N 1
ATOM 2392 C CA . VAL B 1 91 ? -1.183 18.403 -7.235 1.00 57.62 1736 VAL B CA 1
ATOM 2393 C C . VAL B 1 91 ? -0.696 18.754 -8.642 1.00 58.04 1736 VAL B C 1
ATOM 2394 O O . VAL B 1 91 ? -1.486 19.130 -9.517 1.00 58.01 1736 VAL B O 1
ATOM 2398 N N . ARG B 1 92 ? 0.605 18.621 -8.860 1.00 77.78 1737 ARG B N 1
ATOM 2399 C CA . ARG B 1 92 ? 1.191 19.041 -10.114 1.00 78.45 1737 ARG B CA 1
ATOM 2400 C C . ARG B 1 92 ? 1.056 17.949 -11.212 1.00 77.54 1737 ARG B C 1
ATOM 2401 O O . ARG B 1 92 ? 0.798 18.247 -12.393 1.00 77.79 1737 ARG B O 1
ATOM 2403 N N . GLY B 1 93 ? 1.213 16.688 -10.819 1.00 77.65 1738 GLY B N 1
ATOM 2404 C CA . GLY B 1 93 ? 1.065 15.578 -11.748 1.00 76.92 1738 GLY B CA 1
ATOM 2405 C C . GLY B 1 93 ? 1.035 14.206 -11.088 1.00 75.89 1738 GLY B C 1
ATOM 2406 O O . GLY B 1 93 ? 0.993 14.090 -9.860 1.00 75.62 1738 GLY B O 1
ATOM 2407 N N . ASP B 1 94 ? 1.062 13.155 -11.902 1.00 96.27 1739 ASP B N 1
ATOM 2408 C CA . ASP B 1 94 ? 1.007 11.788 -11.378 1.00 95.39 1739 ASP B CA 1
ATOM 2409 C C . ASP B 1 94 ? 2.093 10.895 -11.993 1.00 95.58 1739 ASP B C 1
ATOM 2410 O O . ASP B 1 94 ? 2.616 11.192 -13.066 1.00 96.28 1739 ASP B O 1
ATOM 2415 N N . VAL B 1 95 ? 2.434 9.807 -11.310 1.00 71.85 1740 VAL B N 1
ATOM 2416 C CA . VAL B 1 95 ? 3.554 8.945 -11.727 1.00 72.12 1740 VAL B CA 1
ATOM 2417 C C . VAL B 1 95 ? 3.423 8.263 -13.114 1.00 72.29 1740 VAL B C 1
ATOM 2418 O O . VAL B 1 95 ? 4.387 7.679 -13.623 1.00 72.77 1740 VAL B O 1
ATOM 2422 N N . VAL B 1 96 ? 2.236 8.335 -13.712 1.00 78.43 1741 VAL B N 1
ATOM 2423 C CA . VAL B 1 96 ? 1.970 7.655 -14.978 1.00 78.69 1741 VAL B CA 1
ATOM 2424 C C . VAL B 1 96 ? 2.051 8.607 -16.159 1.00 79.56 1741 VAL B C 1
ATOM 2425 O O . VAL B 1 96 ? 2.771 8.352 -17.122 1.00 80.32 1741 VAL B O 1
ATOM 2429 N N . ASN B 1 97 ? 1.306 9.706 -16.055 1.00 65.06 1742 ASN B N 1
ATOM 2430 C CA . ASN B 1 97 ? 1.084 10.642 -17.144 1.00 65.93 1742 ASN B CA 1
ATOM 2431 C C . ASN B 1 97 ? 1.947 11.896 -17.092 1.00 67.55 1742 ASN B C 1
ATOM 2432 O O . ASN B 1 97 ? 1.737 12.811 -17.885 1.00 68.32 1742 ASN B O 1
ATOM 2437 N N . GLY B 1 98 ? 2.890 11.960 -16.156 1.00 83.27 1743 GLY B N 1
ATOM 2438 C CA . GLY B 1 98 ? 3.793 13.097 -16.080 1.00 84.86 1743 GLY B CA 1
ATOM 2439 C C . GLY B 1 98 ? 3.845 13.814 -14.740 1.00 84.86 1743 GLY B C 1
ATOM 2440 O O . GLY B 1 98 ? 2.841 13.934 -14.036 1.00 83.74 1743 GLY B O 1
ATOM 2441 N N . ARG B 1 99 ? 5.035 14.299 -14.396 1.00 84.02 1744 ARG B N 1
ATOM 2442 C CA . ARG B 1 99 ? 5.271 14.959 -13.116 1.00 84.21 1744 ARG B CA 1
ATOM 2443 C C . ARG B 1 99 ? 4.584 16.312 -12.973 1.00 84.46 1744 ARG B C 1
ATOM 2444 O O . ARG B 1 99 ? 4.208 16.708 -11.873 1.00 83.99 1744 ARG B O 1
ATOM 2452 N N . ASN B 1 100 ? 4.423 17.020 -14.083 1.00 78.45 1745 ASN B N 1
ATOM 2453 C CA . ASN B 1 100 ? 3.927 18.380 -14.032 1.00 78.96 1745 ASN B CA 1
ATOM 2454 C C . ASN B 1 100 ? 3.070 18.674 -15.255 1.00 78.88 1745 ASN B C 1
ATOM 2455 O O . ASN B 1 100 ? 3.446 19.477 -16.117 1.00 80.17 1745 ASN B O 1
ATOM 2460 N N . HIS B 1 101 ? 1.911 18.029 -15.334 1.00 72.52 1746 HIS B N 1
ATOM 2461 C CA . HIS B 1 101 ? 1.003 18.255 -16.464 1.00 72.34 1746 HIS B CA 1
ATOM 2462 C C . HIS B 1 101 ? -0.141 19.171 -16.058 1.00 71.86 1746 HIS B C 1
ATOM 2463 O O . HIS B 1 101 ? -0.856 19.711 -16.900 1.00 72.01 1746 HIS B O 1
ATOM 2470 N N . GLN B 1 102 ? -0.308 19.304 -14.747 1.00 73.24 1747 GLN B N 1
ATOM 2471 C CA . GLN B 1 102 ? -1.323 20.155 -14.139 1.00 72.78 1747 GLN B CA 1
ATOM 2472 C C . GLN B 1 102 ? -2.752 19.830 -14.566 1.00 71.48 1747 GLN B C 1
ATOM 2473 O O . GLN B 1 102 ? -3.583 20.731 -14.675 1.00 71.54 1747 GLN B O 1
ATOM 2479 N N . GLY B 1 103 ? -3.029 18.543 -14.778 1.00 57.92 1748 GLY B N 1
ATOM 2480 C CA . GLY B 1 103 ? -4.380 18.061 -15.004 1.00 56.51 1748 GLY B CA 1
ATOM 2481 C C . GLY B 1 103 ? -5.416 18.582 -14.017 1.00 55.65 1748 GLY B C 1
ATOM 2482 O O . GLY B 1 103 ? -6.489 19.033 -14.430 1.00 55.29 1748 GLY B O 1
ATOM 2483 N N . PRO B 1 104 ? -5.121 18.513 -12.700 1.00 62.52 1749 PRO B N 1
ATOM 2484 C CA . PRO B 1 104 ? -6.076 19.067 -11.732 1.00 61.80 1749 PRO B CA 1
ATOM 2485 C C . PRO B 1 104 ? -6.358 20.559 -11.957 1.00 62.84 1749 PRO B C 1
ATOM 2486 O O . PRO B 1 104 ? -7.531 20.930 -12.087 1.00 62.25 1749 PRO B O 1
ATOM 2490 N N . LYS B 1 105 ? -5.324 21.400 -12.001 1.00 69.75 1750 LYS B N 1
ATOM 2491 C CA . LYS B 1 105 ? -5.553 22.816 -12.306 1.00 70.83 1750 LYS B CA 1
ATOM 2492 C C . LYS B 1 105 ? -6.383 22.962 -13.583 1.00 70.79 1750 LYS B C 1
ATOM 2493 O O . LYS B 1 105 ? -7.435 23.599 -13.584 1.00 70.49 1750 LYS B O 1
ATOM 2499 N N . ARG B 1 106 ? -5.903 22.353 -14.659 1.00 74.88 1751 ARG B N 1
ATOM 2500 C CA . ARG B 1 106 ? -6.572 22.376 -15.953 1.00 74.90 1751 ARG B CA 1
ATOM 2501 C C . ARG B 1 106 ? -8.080 22.127 -15.847 1.00 73.47 1751 ARG B C 1
ATOM 2502 O O . ARG B 1 106 ? -8.875 22.944 -16.299 1.00 73.73 1751 ARG B O 1
ATOM 2510 N N . ALA B 1 107 ? -8.473 21.015 -15.234 1.00 69.65 1752 ALA B N 1
ATOM 2511 C CA . ALA B 1 107 ? -9.888 20.657 -15.150 1.00 68.22 1752 ALA B CA 1
ATOM 2512 C C . ALA B 1 107 ? -10.699 21.664 -14.324 1.00 68.09 1752 ALA B C 1
ATOM 2513 O O . ALA B 1 107 ? -11.880 21.909 -14.603 1.00 67.52 1752 ALA B O 1
ATOM 2515 N N . ARG B 1 108 ? -10.057 22.243 -13.311 1.00 80.98 1753 ARG B N 1
ATOM 2516 C CA . ARG B 1 108 ? -10.702 23.259 -12.486 1.00 81.01 1753 ARG B CA 1
ATOM 2517 C C . ARG B 1 108 ? -11.139 24.477 -13.301 1.00 82.06 1753 ARG B C 1
ATOM 2518 O O . ARG B 1 108 ? -12.190 25.057 -13.038 1.00 81.68 1753 ARG B O 1
ATOM 2526 N N . GLU B 1 109 ? -10.336 24.851 -14.295 1.00 99.75 1754 GLU B N 1
ATOM 2527 C CA . GLU B 1 109 ? -10.598 26.035 -15.110 1.00 102.21 1754 GLU B CA 1
ATOM 2528 C C . GLU B 1 109 ? -11.441 25.696 -16.335 1.00 102.43 1754 GLU B C 1
ATOM 2529 O O . GLU B 1 109 ? -12.180 26.535 -16.851 1.00 104.93 1754 GLU B O 1
ATOM 2535 N N . SER B 1 110 ? -11.331 24.456 -16.794 1.00 85.61 1755 SER B N 1
ATOM 2536 C CA . SER B 1 110 ? -11.935 24.063 -18.063 1.00 85.76 1755 SER B CA 1
ATOM 2537 C C . SER B 1 110 ? -13.310 23.410 -17.915 1.00 85.78 1755 SER B C 1
ATOM 2538 O O . SER B 1 110 ? -13.736 22.658 -18.796 1.00 85.16 1755 SER B O 1
ATOM 2541 N N . GLN B 1 111 ? -14.000 23.698 -16.812 1.00 90.36 1756 GLN B N 1
ATOM 2542 C CA . GLN B 1 111 ? -15.313 23.100 -16.572 1.00 90.64 1756 GLN B CA 1
ATOM 2543 C C . GLN B 1 111 ? -16.340 23.513 -17.625 1.00 92.90 1756 GLN B C 1
ATOM 2544 O O . GLN B 1 111 ? -17.300 22.779 -17.873 1.00 92.80 1756 GLN B O 1
ATOM 2550 N N . ASP B 1 112 ? -16.123 24.676 -18.243 1.00 103.03 1757 ASP B N 1
ATOM 2551 C CA . ASP B 1 112 ? -16.996 25.169 -19.309 1.00 105.67 1757 ASP B CA 1
ATOM 2552 C C . ASP B 1 112 ? -16.833 24.419 -20.636 1.00 104.64 1757 ASP B C 1
ATOM 2553 O O . ASP B 1 112 ? -17.794 24.293 -21.397 1.00 106.18 1757 ASP B O 1
ATOM 2558 N N . ARG B 1 113 ? -15.630 23.918 -20.913 1.00 85.97 1758 ARG B N 1
ATOM 2559 C CA . ARG B 1 113 ? -15.416 23.083 -22.103 1.00 84.91 1758 ARG B CA 1
ATOM 2560 C C . ARG B 1 113 ? -14.890 21.671 -21.733 1.00 81.42 1758 ARG B C 1
ATOM 2561 O O . ARG B 1 113 ? -13.671 21.427 -21.646 1.00 79.68 1758 ARG B O 1
ATOM 2563 N N . LYS B 1 114 ? -15.817 20.739 -21.530 1.00 82.50 1759 LYS B N 1
ATOM 2564 C CA . LYS B 1 114 ? -15.457 19.441 -20.969 1.00 79.60 1759 LYS B CA 1
ATOM 2565 C C . LYS B 1 114 ? -14.819 18.492 -21.984 1.00 78.09 1759 LYS B C 1
ATOM 2566 O O . LYS B 1 114 ? -15.280 18.379 -23.119 1.00 79.19 1759 LYS B O 1
ATOM 2572 N N . ILE B 1 115 ? -13.757 17.806 -21.569 1.00 68.30 1760 ILE B N 1
ATOM 2573 C CA . ILE B 1 115 ? -12.960 17.006 -22.503 1.00 67.13 1760 ILE B CA 1
ATOM 2574 C C . ILE B 1 115 ? -13.763 16.013 -23.350 1.00 67.08 1760 ILE B C 1
ATOM 2575 O O . ILE B 1 115 ? -13.309 15.607 -24.416 1.00 67.04 1760 ILE B O 1
ATOM 2580 N N . PHE B 1 116 ? -14.947 15.628 -22.882 1.00 76.90 1761 PHE B N 1
ATOM 2581 C CA . PHE B 1 116 ? -15.738 14.620 -23.583 1.00 76.90 1761 PHE B CA 1
ATOM 2582 C C . PHE B 1 116 ? -17.062 15.152 -24.137 1.00 79.37 1761 PHE B C 1
ATOM 2583 O O . PHE B 1 116 ? -18.001 14.379 -24.334 1.00 79.59 1761 PHE B O 1
ATOM 2591 N N . ARG B 1 117 ? -17.138 16.459 -24.400 1.00 97.67 1762 ARG B N 1
ATOM 2592 C CA . ARG B 1 117 ? -18.334 17.042 -25.020 1.00 100.53 1762 ARG B CA 1
ATOM 2593 C C . ARG B 1 117 ? -18.736 16.199 -26.200 1.00 100.94 1762 ARG B C 1
ATOM 2594 O O . ARG B 1 117 ? -17.883 15.741 -26.952 1.00 100.04 1762 ARG B O 1
ATOM 2602 N N . GLY B 1 118 ? -20.038 16.011 -26.366 1.00 92.69 1763 GLY B N 1
ATOM 2603 C CA . GLY B 1 118 ? -20.581 15.374 -27.557 1.00 93.83 1763 GLY B CA 1
ATOM 2604 C C . GLY B 1 118 ? -20.100 13.969 -27.887 1.00 91.57 1763 GLY B C 1
ATOM 2605 O O . GLY B 1 118 ? -20.302 13.492 -29.003 1.00 92.58 1763 GLY B O 1
ATOM 2606 N N . LEU B 1 119 ? -19.461 13.306 -26.929 1.00 73.62 1764 LEU B N 1
ATOM 2607 C CA . LEU B 1 119 ? -19.138 11.898 -27.072 1.00 71.69 1764 LEU B CA 1
ATOM 2608 C C . LEU B 1 119 ? -20.203 11.084 -26.369 1.00 71.38 1764 LEU B C 1
ATOM 2609 O O . LEU B 1 119 ? -20.653 11.448 -25.281 1.00 71.34 1764 LEU B O 1
ATOM 2614 N N . GLU B 1 120 ? -20.616 9.995 -27.001 1.00 70.24 1765 GLU B N 1
ATOM 2615 C CA . GLU B 1 120 ? -21.382 8.972 -26.317 1.00 69.58 1765 GLU B CA 1
ATOM 2616 C C . GLU B 1 120 ? -20.433 7.839 -26.008 1.00 67.15 1765 GLU B C 1
ATOM 2617 O O . GLU B 1 120 ? -19.813 7.287 -26.906 1.00 66.84 1765 GLU B O 1
ATOM 2623 N N . ILE B 1 121 ? -20.289 7.499 -24.737 1.00 71.22 1766 ILE B N 1
ATOM 2624 C CA . ILE B 1 121 ? -19.440 6.373 -24.395 1.00 69.29 1766 ILE B CA 1
ATOM 2625 C C . ILE B 1 121 ? -20.243 5.164 -23.907 1.00 69.18 1766 ILE B C 1
ATOM 2626 O O . ILE B 1 121 ? -21.245 5.309 -23.200 1.00 69.98 1766 ILE B O 1
ATOM 2631 N N . CYS B 1 122 ? -19.820 3.976 -24.330 1.00 67.03 1767 CYS B N 1
ATOM 2632 C CA . CYS B 1 122 ? -20.313 2.740 -23.734 1.00 66.77 1767 CYS B CA 1
ATOM 2633 C C . CYS B 1 122 ? -19.176 2.015 -23.022 1.00 65.13 1767 CYS B C 1
ATOM 2634 O O . CYS B 1 122 ? -18.181 1.624 -23.644 1.00 64.51 1767 CYS B O 1
ATOM 2637 N N . CYS B 1 123 ? -19.337 1.857 -21.711 1.00 63.82 1768 CYS B N 1
ATOM 2638 C CA . CYS B 1 123 ? -18.430 1.046 -20.918 1.00 62.73 1768 CYS B CA 1
ATOM 2639 C C . CYS B 1 123 ? -18.817 -0.450 -21.021 1.00 63.12 1768 CYS B C 1
ATOM 2640 O O . CYS B 1 123 ? -19.706 -0.935 -20.310 1.00 63.81 1768 CYS B O 1
ATOM 2643 N N . TYR B 1 124 ? -18.149 -1.157 -21.933 1.00 63.24 1769 TYR B N 1
ATOM 2644 C CA . TYR B 1 124 ? -18.494 -2.530 -22.306 1.00 63.89 1769 TYR B CA 1
ATOM 2645 C C . TYR B 1 124 ? -17.712 -3.506 -21.419 1.00 63.45 1769 TYR B C 1
ATOM 2646 O O . TYR B 1 124 ? -16.551 -3.856 -21.713 1.00 62.96 1769 TYR B O 1
ATOM 2655 N N . GLY B 1 125 ? -18.348 -3.897 -20.308 1.00 110.87 1770 GLY B N 1
ATOM 2656 C CA . GLY B 1 125 ? -17.722 -4.702 -19.267 1.00 110.83 1770 GLY B CA 1
ATOM 2657 C C . GLY B 1 125 ? -17.090 -5.928 -19.870 1.00 111.18 1770 GLY B C 1
ATOM 2658 O O . GLY B 1 125 ? -17.304 -6.196 -21.047 1.00 111.53 1770 GLY B O 1
ATOM 2659 N N . PRO B 1 126 ? -16.326 -6.697 -19.082 1.00 70.90 1771 PRO B N 1
ATOM 2660 C CA . PRO B 1 126 ? -16.028 -6.612 -17.649 1.00 70.96 1771 PRO B CA 1
ATOM 2661 C C . PRO B 1 126 ? -14.897 -5.648 -17.308 1.00 69.90 1771 PRO B C 1
ATOM 2662 O O . PRO B 1 126 ? -14.133 -5.281 -18.203 1.00 69.20 1771 PRO B O 1
ATOM 2666 N N . PHE B 1 127 ? -14.799 -5.275 -16.024 1.00 58.98 1772 PHE B N 1
ATOM 2667 C CA . PHE B 1 127 ? -13.707 -4.442 -15.506 1.00 58.28 1772 PHE B CA 1
ATOM 2668 C C . PHE B 1 127 ? -13.244 -4.906 -14.126 1.00 59.20 1772 PHE B C 1
ATOM 2669 O O . PHE B 1 127 ? -13.950 -5.640 -13.435 1.00 60.39 1772 PHE B O 1
ATOM 2677 N N . THR B 1 128 ? -12.066 -4.434 -13.725 1.00 67.89 1773 THR B N 1
ATOM 2678 C CA . THR B 1 128 ? -11.487 -4.775 -12.435 1.00 69.00 1773 THR B CA 1
ATOM 2679 C C . THR B 1 128 ? -10.833 -3.555 -11.788 1.00 68.51 1773 THR B C 1
ATOM 2680 O O . THR B 1 128 ? -10.263 -2.713 -12.492 1.00 67.35 1773 THR B O 1
ATOM 2684 N N . ASN B 1 129 ? -10.913 -3.482 -10.456 1.00 89.65 1774 ASN B N 1
ATOM 2685 C CA . ASN B 1 129 ? -10.269 -2.436 -9.651 1.00 89.64 1774 ASN B CA 1
ATOM 2686 C C . ASN B 1 129 ? -10.970 -1.099 -9.720 1.00 88.76 1774 ASN B C 1
ATOM 2687 O O . ASN B 1 129 ? -10.490 -0.109 -9.164 1.00 88.74 1774 ASN B O 1
ATOM 2692 N N . MET B 1 130 ? -12.103 -1.074 -10.404 1.00 59.88 1775 MET B N 1
ATOM 2693 C CA . MET B 1 130 ? -12.824 0.162 -10.624 1.00 59.30 1775 MET B CA 1
ATOM 2694 C C . MET B 1 130 ? -14.181 -0.182 -11.189 1.00 59.45 1775 MET B C 1
ATOM 2695 O O . MET B 1 130 ? -14.296 -0.461 -12.370 1.00 58.73 1775 MET B O 1
ATOM 2700 N N . PRO B 1 131 ? -15.213 -0.193 -10.342 1.00 69.42 1776 PRO B N 1
ATOM 2701 C CA . PRO B 1 131 ? -16.566 -0.565 -10.772 1.00 69.92 1776 PRO B CA 1
ATOM 2702 C C . PRO B 1 131 ? -17.011 0.197 -12.030 1.00 69.01 1776 PRO B C 1
ATOM 2703 O O . PRO B 1 131 ? -16.629 1.354 -12.249 1.00 68.37 1776 PRO B O 1
ATOM 2707 N N . THR B 1 132 ? -17.816 -0.458 -12.859 1.00 71.64 1777 THR B N 1
ATOM 2708 C CA . THR B 1 132 ? -18.265 0.142 -14.112 1.00 71.14 1777 THR B CA 1
ATOM 2709 C C . THR B 1 132 ? -18.937 1.526 -13.913 1.00 71.63 1777 THR B C 1
ATOM 2710 O O . THR B 1 132 ? -18.591 2.506 -14.593 1.00 71.04 1777 THR B O 1
ATOM 2714 N N . ASP B 1 133 ? -19.889 1.595 -12.987 1.00 72.35 1778 ASP B N 1
ATOM 2715 C CA . ASP B 1 133 ? -20.592 2.842 -12.688 1.00 73.26 1778 ASP B CA 1
ATOM 2716 C C . ASP B 1 133 ? -19.629 3.963 -12.271 1.00 72.67 1778 ASP B C 1
ATOM 2717 O O . ASP B 1 133 ? -19.956 5.147 -12.403 1.00 73.18 1778 ASP B O 1
ATOM 2722 N N . GLN B 1 134 ? -18.460 3.600 -11.746 1.00 61.77 1779 GLN B N 1
ATOM 2723 C CA . GLN B 1 134 ? -17.478 4.611 -11.388 1.00 61.29 1779 GLN B CA 1
ATOM 2724 C C . GLN B 1 134 ? -16.856 5.212 -12.649 1.00 60.13 1779 GLN B C 1
ATOM 2725 O O . GLN B 1 134 ? -16.851 6.436 -12.809 1.00 60.37 1779 GLN B O 1
ATOM 2731 N N . LEU B 1 135 ? -16.372 4.352 -13.553 1.00 66.33 1780 LEU B N 1
ATOM 2732 C CA . LEU B 1 135 ? -15.951 4.775 -14.888 1.00 65.57 1780 LEU B CA 1
ATOM 2733 C C . LEU B 1 135 ? -17.069 5.550 -15.582 1.00 66.41 1780 LEU B C 1
ATOM 2734 O O . LEU B 1 135 ? -16.817 6.616 -16.140 1.00 66.47 1780 LEU B O 1
ATOM 2739 N N . GLU B 1 136 ? -18.303 5.046 -15.528 1.00 54.01 1781 GLU B N 1
ATOM 2740 C CA . GLU B 1 136 ? -19.433 5.755 -16.154 1.00 55.21 1781 GLU B CA 1
ATOM 2741 C C . GLU B 1 136 ? -19.634 7.187 -15.613 1.00 56.17 1781 GLU B C 1
ATOM 2742 O O . GLU B 1 136 ? -19.790 8.144 -16.394 1.00 56.76 1781 GLU B O 1
ATOM 2748 N N . TRP B 1 137 ? -19.622 7.325 -14.280 1.00 59.41 1782 TRP B N 1
ATOM 2749 C CA . TRP B 1 137 ? -19.778 8.616 -13.621 1.00 60.53 1782 TRP B CA 1
ATOM 2750 C C . TRP B 1 137 ? -18.605 9.498 -13.993 1.00 59.68 1782 TRP B C 1
ATOM 2751 O O . TRP B 1 137 ? -18.760 10.700 -14.198 1.00 60.65 1782 TRP B O 1
ATOM 2762 N N . MET B 1 138 ? -17.424 8.894 -14.070 1.00 68.89 1783 MET B N 1
ATOM 2763 C CA . MET B 1 138 ? -16.241 9.630 -14.469 1.00 68.15 1783 MET B CA 1
ATOM 2764 C C . MET B 1 138 ? -16.438 10.307 -15.839 1.00 68.50 1783 MET B C 1
ATOM 2765 O O . MET B 1 138 ? -16.168 11.510 -15.987 1.00 69.16 1783 MET B O 1
ATOM 2770 N N . VAL B 1 139 ? -16.922 9.561 -16.834 1.00 71.25 1784 VAL B N 1
ATOM 2771 C CA . VAL B 1 139 ? -17.086 10.158 -18.157 1.00 71.88 1784 VAL B CA 1
ATOM 2772 C C . VAL B 1 139 ? -18.242 11.161 -18.226 1.00 73.88 1784 VAL B C 1
ATOM 2773 O O . VAL B 1 139 ? -18.201 12.069 -19.053 1.00 74.84 1784 VAL B O 1
ATOM 2777 N N . GLN B 1 140 ? -19.249 11.016 -17.361 1.00 74.24 1785 GLN B N 1
ATOM 2778 C CA . GLN B 1 140 ? -20.314 12.017 -17.277 1.00 76.46 1785 GLN B CA 1
ATOM 2779 C C . GLN B 1 140 ? -19.795 13.347 -16.750 1.00 77.16 1785 GLN B C 1
ATOM 2780 O O . GLN B 1 140 ? -20.172 14.404 -17.254 1.00 78.89 1785 GLN B O 1
ATOM 2786 N N . LEU B 1 141 ? -18.934 13.289 -15.734 1.00 72.50 1786 LEU B N 1
ATOM 2787 C CA . LEU B 1 141 ? -18.357 14.486 -15.123 1.00 73.17 1786 LEU B CA 1
ATOM 2788 C C . LEU B 1 141 ? -17.506 15.243 -16.132 1.00 73.02 1786 LEU B C 1
ATOM 2789 O O . LEU B 1 141 ? -17.389 16.479 -16.084 1.00 74.42 1786 LEU B O 1
ATOM 2794 N N . CYS B 1 142 ? -16.902 14.484 -17.039 1.00 81.68 1787 CYS B N 1
ATOM 2795 C CA . CYS B 1 142 ? -16.133 15.063 -18.125 1.00 81.71 1787 CYS B CA 1
ATOM 2796 C C . CYS B 1 142 ? -17.038 15.326 -19.330 1.00 83.29 1787 CYS B C 1
ATOM 2797 O O . CYS B 1 142 ? -16.559 15.564 -20.437 1.00 83.51 1787 CYS B O 1
ATOM 2800 N N . GLY B 1 143 ? -18.350 15.289 -19.106 1.00 65.78 1788 GLY B N 1
ATOM 2801 C CA . GLY B 1 143 ? -19.314 15.734 -20.100 1.00 67.92 1788 GLY B CA 1
ATOM 2802 C C . GLY B 1 143 ? -19.766 14.708 -21.123 1.00 67.63 1788 GLY B C 1
ATOM 2803 O O . GLY B 1 143 ? -20.428 15.059 -22.094 1.00 69.53 1788 GLY B O 1
ATOM 2804 N N . ALA B 1 144 ? -19.417 13.444 -20.916 1.00 81.67 1789 ALA B N 1
ATOM 2805 C CA . ALA B 1 144 ? -19.809 12.396 -21.855 1.00 81.44 1789 ALA B CA 1
ATOM 2806 C C . ALA B 1 144 ? -21.247 11.925 -21.624 1.00 82.68 1789 ALA B C 1
ATOM 2807 O O . ALA B 1 144 ? -21.808 12.097 -20.542 1.00 83.14 1789 ALA B O 1
ATOM 2809 N N . SER B 1 145 ? -21.833 11.335 -22.658 1.00 87.93 1790 SER B N 1
ATOM 2810 C CA . SER B 1 145 ? -23.155 10.748 -22.557 1.00 89.15 1790 SER B CA 1
ATOM 2811 C C . SER B 1 145 ? -23.017 9.236 -22.475 1.00 87.42 1790 SER B C 1
ATOM 2812 O O . SER B 1 145 ? -22.484 8.606 -23.387 1.00 86.65 1790 SER B O 1
ATOM 2815 N N . VAL B 1 146 ? -23.497 8.656 -21.379 1.00 73.73 1791 VAL B N 1
ATOM 2816 C CA . VAL B 1 146 ? -23.332 7.227 -21.137 1.00 72.27 1791 VAL B CA 1
ATOM 2817 C C . VAL B 1 146 ? -24.376 6.390 -21.873 1.00 73.50 1791 VAL B C 1
ATOM 2818 O O . VAL B 1 146 ? -25.572 6.679 -21.819 1.00 75.51 1791 VAL B O 1
ATOM 2822 N N . VAL B 1 147 ? -23.910 5.352 -22.560 1.00 77.46 1792 VAL B N 1
ATOM 2823 C CA . VAL B 1 147 ? -24.783 4.440 -23.286 1.00 78.58 1792 VAL B CA 1
ATOM 2824 C C . VAL B 1 147 ? -24.617 3.044 -22.691 1.00 77.37 1792 VAL B C 1
ATOM 2825 O O . VAL B 1 147 ? -23.501 2.521 -22.631 1.00 75.64 1792 VAL B O 1
ATOM 2829 N N . LYS B 1 148 ? -25.715 2.441 -22.242 1.00 79.43 1793 LYS B N 1
ATOM 2830 C CA . LYS B 1 148 ? -25.608 1.195 -21.476 1.00 78.61 1793 LYS B CA 1
ATOM 2831 C C . LYS B 1 148 ? -25.331 -0.037 -22.338 1.00 78.28 1793 LYS B C 1
ATOM 2832 O O . LYS B 1 148 ? -24.662 -0.965 -21.884 1.00 77.14 1793 LYS B O 1
ATOM 2834 N N . GLU B 1 149 ? -25.842 -0.024 -23.573 1.00 105.26 1794 GLU B N 1
ATOM 2835 C CA . GLU B 1 149 ? -25.749 -1.156 -24.503 1.00 105.47 1794 GLU B CA 1
ATOM 2836 C C . GLU B 1 149 ? -25.195 -0.739 -25.863 1.00 105.64 1794 GLU B C 1
ATOM 2837 O O . GLU B 1 149 ? -25.256 0.432 -26.232 1.00 106.23 1794 GLU B O 1
ATOM 2843 N N . LEU B 1 150 ? -24.678 -1.701 -26.621 1.00 84.26 1795 LEU B N 1
ATOM 2844 C CA . LEU B 1 150 ? -24.093 -1.380 -27.922 1.00 84.64 1795 LEU B CA 1
ATOM 2845 C C . LEU B 1 150 ? -25.150 -0.957 -28.971 1.00 87.11 1795 LEU B C 1
ATOM 2846 O O . LEU B 1 150 ? -24.869 -0.168 -29.882 1.00 87.89 1795 LEU B O 1
ATOM 2851 N N . SER B 1 151 ? -26.368 -1.467 -28.811 1.00 85.98 1796 SER B N 1
ATOM 2852 C CA . SER B 1 151 ? -27.489 -1.086 -29.663 1.00 88.65 1796 SER B CA 1
ATOM 2853 C C . SER B 1 151 ? -27.950 0.369 -29.436 1.00 89.59 1796 SER B C 1
ATOM 2854 O O . SER B 1 151 ? -28.292 1.078 -30.387 1.00 91.57 1796 SER B O 1
ATOM 2857 N N . SER B 1 152 ? -27.936 0.812 -28.177 1.00 91.62 1797 SER B N 1
ATOM 2858 C CA . SER B 1 152 ? -28.533 2.096 -27.778 1.00 92.82 1797 SER B CA 1
ATOM 2859 C C . SER B 1 152 ? -27.832 3.344 -28.330 1.00 92.88 1797 SER B C 1
ATOM 2860 O O . SER B 1 152 ? -28.351 4.452 -28.199 1.00 94.40 1797 SER B O 1
ATOM 2863 N N . PHE B 1 153 ? -26.657 3.162 -28.930 1.00 93.32 1798 PHE B N 1
ATOM 2864 C CA . PHE B 1 153 ? -25.901 4.265 -29.530 1.00 93.51 1798 PHE B CA 1
ATOM 2865 C C . PHE B 1 153 ? -26.756 5.155 -30.437 1.00 96.68 1798 PHE B C 1
ATOM 2866 O O . PHE B 1 153 ? -27.451 4.661 -31.341 1.00 98.68 1798 PHE B O 1
ATOM 2874 N N . THR B 1 154 ? -26.673 6.468 -30.226 1.00 119.02 1799 THR B N 1
ATOM 2875 C CA . THR B 1 154 ? -27.443 7.428 -31.020 1.00 122.36 1799 THR B CA 1
ATOM 2876 C C . THR B 1 154 ? -26.904 7.595 -32.438 1.00 123.68 1799 THR B C 1
ATOM 2877 O O . THR B 1 154 ? -25.914 8.292 -32.656 1.00 123.07 1799 THR B O 1
ATOM 2881 N N . LEU B 1 155 ? -27.574 6.952 -33.391 1.00 155.55 1800 LEU B N 1
ATOM 2882 C CA . LEU B 1 155 ? -27.227 7.036 -34.811 1.00 157.45 1800 LEU B CA 1
ATOM 2883 C C . LEU B 1 155 ? -27.375 8.455 -35.366 1.00 160.32 1800 LEU B C 1
ATOM 2884 O O . LEU B 1 155 ? -28.056 9.295 -34.784 1.00 161.55 1800 LEU B O 1
ATOM 2889 N N . GLY B 1 156 ? -26.743 8.708 -36.508 1.00 151.89 1801 GLY B N 1
ATOM 2890 C CA . GLY B 1 156 ? -26.757 10.028 -37.110 1.00 154.84 1801 GLY B CA 1
ATOM 2891 C C . GLY B 1 156 ? -25.584 10.881 -36.659 1.00 153.00 1801 GLY B C 1
ATOM 2892 O O . GLY B 1 156 ? -25.043 10.697 -35.562 1.00 149.65 1801 GLY B O 1
ATOM 2893 N N . THR B 1 157 ? -25.188 11.821 -37.512 1.00 167.71 1802 THR B N 1
ATOM 2894 C CA . THR B 1 157 ? -24.057 12.698 -37.221 1.00 166.49 1802 THR B CA 1
ATOM 2895 C C . THR B 1 157 ? -24.235 13.452 -35.887 1.00 165.20 1802 THR B C 1
ATOM 2896 O O . THR B 1 157 ? -25.183 13.207 -35.134 1.00 164.96 1802 THR B O 1
ATOM 2900 N N . GLY B 1 158 ? -23.303 14.352 -35.591 1.00 151.72 1803 GLY B N 1
ATOM 2901 C CA . GLY B 1 158 ? -23.392 15.192 -34.411 1.00 150.96 1803 GLY B CA 1
ATOM 2902 C C . GLY B 1 158 ? -22.894 14.544 -33.133 1.00 146.78 1803 GLY B C 1
ATOM 2903 O O . GLY B 1 158 ? -22.368 15.223 -32.251 1.00 145.53 1803 GLY B O 1
ATOM 2904 N N . VAL B 1 159 ? -23.062 13.230 -33.016 1.00 156.61 1804 VAL B N 1
ATOM 2905 C CA . VAL B 1 159 ? -22.645 12.535 -31.798 1.00 153.79 1804 VAL B CA 1
ATOM 2906 C C . VAL B 1 159 ? -21.743 11.338 -32.093 1.00 152.22 1804 VAL B C 1
ATOM 2907 O O . VAL B 1 159 ? -22.107 10.423 -32.837 1.00 153.27 1804 VAL B O 1
ATOM 2911 N N . HIS B 1 160 ? -20.563 11.364 -31.482 1.00 108.35 1805 HIS B N 1
ATOM 2912 C CA . HIS B 1 160 ? -19.506 10.401 -31.764 1.00 107.00 1805 HIS B CA 1
ATOM 2913 C C . HIS B 1 160 ? -19.451 9.289 -30.721 1.00 105.25 1805 HIS B C 1
ATOM 2914 O 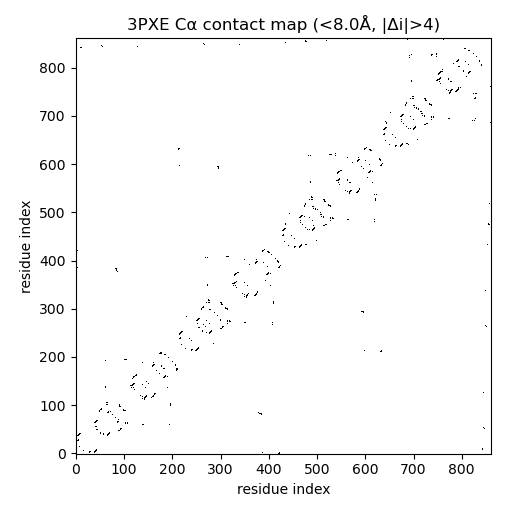O . HIS B 1 160 ? -19.343 9.554 -29.524 1.00 103.89 1805 HIS B O 1
ATOM 2921 N N . PRO B 1 161 ? -19.510 8.034 -31.181 1.00 74.39 1806 PRO B N 1
ATOM 2922 C CA . PRO B 1 161 ? -19.602 6.872 -30.301 1.00 73.40 1806 PRO B CA 1
ATOM 2923 C C . PRO B 1 161 ? -18.221 6.299 -30.020 1.00 71.63 1806 PRO B C 1
ATOM 2924 O O . PRO B 1 161 ? -17.371 6.240 -30.912 1.00 71.74 1806 PRO B O 1
ATOM 2928 N N . ILE B 1 162 ? -18.001 5.889 -28.779 1.00 72.05 1807 ILE B N 1
ATOM 2929 C CA . ILE B 1 162 ? -16.749 5.256 -28.400 1.00 70.67 1807 ILE B CA 1
ATOM 2930 C C . ILE B 1 162 ? -17.066 4.095 -27.484 1.00 70.53 1807 ILE B C 1
ATOM 2931 O O . ILE B 1 162 ? -17.807 4.252 -26.517 1.00 70.48 1807 ILE B O 1
ATOM 2936 N N . VAL B 1 163 ? -16.548 2.916 -27.805 1.00 66.81 1808 VAL B N 1
ATOM 2937 C CA . VAL B 1 163 ? -16.655 1.809 -26.866 1.00 66.85 1808 VAL B CA 1
ATOM 2938 C C . VAL B 1 163 ? -15.347 1.704 -26.089 1.00 65.42 1808 VAL B C 1
ATOM 2939 O O . VAL B 1 163 ? -14.262 1.678 -26.677 1.00 65.04 1808 VAL B O 1
ATOM 2943 N N . VAL B 1 164 ? -15.449 1.664 -24.765 1.00 61.66 1809 VAL B N 1
ATOM 2944 C CA . VAL B 1 164 ? -14.270 1.530 -23.934 1.00 60.64 1809 VAL B CA 1
ATOM 2945 C C . VAL B 1 164 ? -14.307 0.187 -23.227 1.00 61.49 1809 VAL B C 1
ATOM 2946 O O . VAL B 1 164 ? -15.292 -0.142 -22.576 1.00 62.28 1809 VAL B O 1
ATOM 2950 N N . VAL B 1 165 ? -13.242 -0.596 -23.364 1.00 58.35 1810 VAL B N 1
ATOM 2951 C CA . VAL B 1 165 ? -13.190 -1.918 -22.731 1.00 59.54 1810 VAL B CA 1
ATOM 2952 C C . VAL B 1 165 ? -11.855 -2.157 -22.024 1.00 59.13 1810 VAL B C 1
ATOM 2953 O O . VAL B 1 165 ? -10.890 -1.419 -22.244 1.00 58.03 1810 VAL B O 1
ATOM 2957 N N . GLN B 1 166 ? -11.804 -3.190 -21.182 1.00 64.47 1811 GLN B N 1
ATOM 2958 C CA . GLN B 1 166 ? -10.575 -3.521 -20.450 1.00 64.56 1811 GLN B CA 1
ATOM 2959 C C . GLN B 1 166 ? -10.178 -4.969 -20.706 1.00 66.44 1811 GLN B C 1
ATOM 2960 O O . GLN B 1 166 ? -10.630 -5.875 -20.009 1.00 68.04 1811 GLN B O 1
ATOM 2966 N N . PRO B 1 167 ? -9.322 -5.189 -21.715 1.00 78.64 1812 PRO B N 1
ATOM 2967 C CA . PRO B 1 167 ? -9.056 -6.521 -22.280 1.00 80.62 1812 PRO B CA 1
ATOM 2968 C C . PRO B 1 167 ? -8.569 -7.584 -21.291 1.00 82.41 1812 PRO B C 1
ATOM 2969 O O . PRO B 1 167 ? -8.907 -8.753 -21.489 1.00 84.52 1812 PRO B O 1
ATOM 2973 N N . ASP B 1 168 ? -7.807 -7.193 -20.267 1.00 71.19 1813 ASP B N 1
ATOM 2974 C CA . ASP B 1 168 ? -7.376 -8.103 -19.197 1.00 73.11 1813 ASP B CA 1
ATOM 2975 C C . ASP B 1 168 ? -8.573 -8.783 -18.547 1.00 74.65 1813 ASP B C 1
ATOM 2976 O O . ASP B 1 168 ? -8.544 -9.980 -18.261 1.00 77.16 1813 ASP B O 1
ATOM 2981 N N . ALA B 1 169 ? -9.627 -8.007 -18.322 1.00 71.19 1814 ALA B N 1
ATOM 2982 C CA . ALA B 1 169 ? -10.837 -8.494 -17.664 1.00 72.67 1814 ALA B CA 1
ATOM 2983 C C . ALA B 1 169 ? -11.640 -9.537 -18.442 1.00 74.67 1814 ALA B C 1
ATOM 2984 O O . ALA B 1 169 ? -12.692 -9.957 -17.992 1.00 76.17 1814 ALA B O 1
ATOM 2986 N N . TRP B 1 170 ? -11.164 -9.953 -19.606 1.00 81.44 1815 TRP B N 1
ATOM 2987 C CA . TRP B 1 170 ? -11.881 -10.968 -20.367 1.00 83.64 1815 TRP B CA 1
ATOM 2988 C C . TRP B 1 170 ? -11.194 -12.312 -20.186 1.00 86.41 1815 TRP B C 1
ATOM 2989 O O . TRP B 1 170 ? -10.001 -12.461 -20.448 1.00 86.31 1815 TRP B O 1
ATOM 3000 N N . THR B 1 171 ? -11.952 -13.287 -19.713 1.00 77.26 1816 THR B N 1
ATOM 3001 C CA . THR B 1 171 ? -11.370 -14.567 -19.359 1.00 80.36 1816 THR B CA 1
ATOM 3002 C C . THR B 1 171 ? -12.065 -15.626 -20.170 1.00 83.12 1816 THR B C 1
ATOM 3003 O O . THR B 1 171 ? -11.478 -16.649 -20.535 1.00 85.52 1816 THR B O 1
ATOM 3007 N N . GLU B 1 172 ? -13.338 -15.373 -20.445 1.00 120.01 1817 GLU B N 1
ATOM 3008 C CA . GLU B 1 172 ? -14.149 -16.318 -21.187 1.00 122.85 1817 GLU B CA 1
ATOM 3009 C C . GLU B 1 172 ? -13.857 -16.246 -22.683 1.00 122.13 1817 GLU B C 1
ATOM 3010 O O . GLU B 1 172 ? -13.769 -17.274 -23.359 1.00 124.82 1817 GLU B O 1
ATOM 3016 N N . ASP B 1 173 ? -13.657 -15.037 -23.190 1.00 98.18 1818 ASP B N 1
ATOM 3017 C CA . ASP B 1 173 ? -13.464 -14.859 -24.620 1.00 97.58 1818 ASP B CA 1
ATOM 3018 C C . ASP B 1 173 ? -12.303 -13.958 -25.009 1.00 94.72 1818 ASP B C 1
ATOM 3019 O O . ASP B 1 173 ? -11.833 -13.120 -24.236 1.00 92.47 1818 ASP B O 1
ATOM 3024 N N . ASN B 1 174 ? -11.857 -14.167 -26.239 1.00 109.16 1819 ASN B N 1
ATOM 3025 C CA . ASN B 1 174 ? -11.014 -13.246 -26.988 1.00 106.81 1819 ASN B CA 1
ATOM 3026 C C . ASN B 1 174 ? -11.901 -12.103 -27.502 1.00 104.86 1819 ASN B C 1
ATOM 3027 O O . ASN B 1 174 ? -11.431 -11.171 -28.163 1.00 102.97 1819 ASN B O 1
ATOM 3032 N N . GLY B 1 175 ? -13.185 -12.183 -27.146 1.00 83.24 1820 GLY B N 1
ATOM 3033 C CA . GLY B 1 175 ? -14.271 -11.405 -27.737 1.00 82.54 1820 GLY B CA 1
ATOM 3034 C C . GLY B 1 175 ? -14.219 -9.892 -27.866 1.00 79.57 1820 GLY B C 1
ATOM 3035 O O . GLY B 1 175 ? -15.164 -9.289 -28.374 1.00 79.41 1820 GLY B O 1
ATOM 3036 N N . PHE B 1 176 ? -13.135 -9.272 -27.420 1.00 86.29 1821 PHE B N 1
ATOM 3037 C CA . PHE B 1 176 ? -13.020 -7.829 -27.521 1.00 83.76 1821 PHE B CA 1
ATOM 3038 C C . PHE B 1 176 ? -12.560 -7.430 -28.924 1.00 83.58 1821 PHE B C 1
ATOM 3039 O O . PHE B 1 176 ? -12.606 -6.263 -29.301 1.00 82.07 1821 PHE B O 1
ATOM 3047 N N . HIS B 1 177 ? -12.108 -8.408 -29.695 1.00 70.36 1822 HIS B N 1
ATOM 3048 C CA . HIS B 1 177 ? -11.755 -8.180 -31.095 1.00 70.77 1822 HIS B CA 1
ATOM 3049 C C . HIS B 1 177 ? -13.009 -8.218 -31.998 1.00 72.23 1822 HIS B C 1
ATOM 3050 O O . HIS B 1 177 ? -12.942 -7.916 -33.197 1.00 72.78 1822 HIS B O 1
ATOM 3057 N N . ALA B 1 178 ? -14.150 -8.582 -31.410 1.00 76.52 1823 ALA B N 1
ATOM 3058 C CA . ALA B 1 178 ? -15.392 -8.800 -32.161 1.00 78.47 1823 ALA B CA 1
ATOM 3059 C C . ALA B 1 178 ? -16.468 -7.734 -31.940 1.00 77.51 1823 ALA B C 1
ATOM 3060 O O . ALA B 1 178 ? -17.558 -7.830 -32.522 1.00 79.28 1823 ALA B O 1
ATOM 3062 N N . ILE B 1 179 ? -16.171 -6.745 -31.091 1.00 66.36 1824 ILE B N 1
ATOM 3063 C CA . ILE B 1 179 ? -17.116 -5.667 -30.784 1.00 65.47 1824 ILE B CA 1
ATOM 3064 C C . ILE B 1 179 ? -17.449 -4.852 -32.036 1.00 65.85 1824 ILE B C 1
ATOM 3065 O O . ILE B 1 179 ? -18.606 -4.488 -32.253 1.00 66.85 1824 ILE B O 1
ATOM 3070 N N . GLY B 1 180 ? -16.434 -4.587 -32.857 1.00 70.15 1825 GLY B N 1
ATOM 3071 C CA . GLY B 1 180 ? -16.605 -3.857 -34.101 1.00 70.82 1825 GLY B CA 1
ATOM 3072 C C . GLY B 1 180 ? -17.726 -4.359 -35.002 1.00 73.58 1825 GLY B C 1
ATOM 3073 O O . GLY B 1 180 ? -18.383 -3.562 -35.671 1.00 74.28 1825 GLY B O 1
ATOM 3074 N N . GLN B 1 181 ? -17.935 -5.674 -35.033 1.00 76.77 1826 GLN B N 1
ATOM 3075 C CA . GLN B 1 181 ? -19.026 -6.266 -35.797 1.00 79.74 1826 GLN B CA 1
ATOM 3076 C C . GLN B 1 181 ? -20.392 -5.794 -35.307 1.00 80.24 1826 GLN B C 1
ATOM 3077 O O . GLN B 1 181 ? -21.312 -5.617 -36.095 1.00 82.30 1826 GLN B O 1
ATOM 3083 N N . MET B 1 182 ? -20.522 -5.591 -34.000 1.00 98.20 1827 MET B N 1
ATOM 3084 C CA . MET B 1 182 ? -21.823 -5.315 -33.386 1.00 98.97 1827 MET B CA 1
ATOM 3085 C C . MET B 1 182 ? -22.260 -3.835 -33.392 1.00 97.82 1827 MET B C 1
ATOM 3086 O O . MET B 1 182 ? -23.380 -3.517 -32.990 1.00 98.73 1827 MET B O 1
ATOM 3091 N N . CYS B 1 183 ? -21.376 -2.945 -33.840 1.00 76.46 1828 CYS B N 1
ATOM 3092 C CA . CYS B 1 183 ? -21.675 -1.513 -33.946 1.00 75.67 1828 CYS B CA 1
ATOM 3093 C C . CYS B 1 183 ? -20.540 -0.765 -34.650 1.00 74.40 1828 CYS B C 1
ATOM 3094 O O . CYS B 1 183 ? -19.377 -1.193 -34.626 1.00 73.24 1828 CYS B O 1
ATOM 3097 N N . GLU B 1 184 ? -20.879 0.361 -35.270 1.00 78.26 1829 GLU B N 1
ATOM 3098 C CA . GLU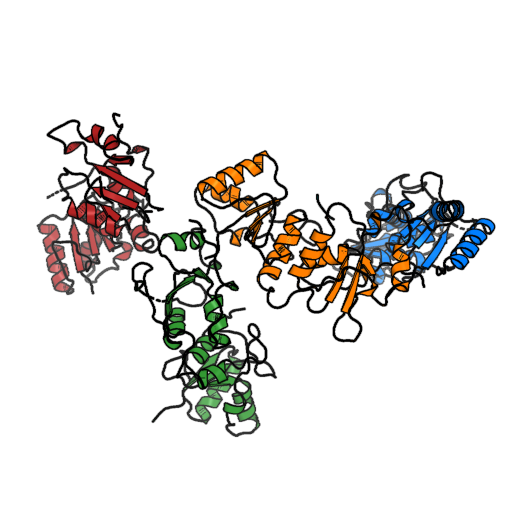 B 1 184 ? -19.904 1.146 -36.030 1.00 77.63 1829 GLU B CA 1
ATOM 3099 C C . GLU B 1 184 ? -19.292 2.210 -35.130 1.00 75.12 1829 GLU B C 1
ATOM 3100 O O . GLU B 1 184 ? -19.687 3.369 -35.170 1.00 75.26 1829 GLU B O 1
ATOM 3106 N N . ALA B 1 185 ? -18.331 1.812 -34.309 1.00 67.70 1830 ALA B N 1
ATOM 3107 C CA . ALA B 1 185 ? -17.666 2.745 -33.405 1.00 65.48 1830 ALA B CA 1
ATOM 3108 C C . ALA B 1 185 ? -16.224 2.328 -33.170 1.00 64.00 1830 ALA B C 1
ATOM 3109 O O . ALA B 1 185 ? -15.855 1.174 -33.375 1.00 64.48 1830 ALA B O 1
ATOM 3111 N N . PRO B 1 186 ? -15.392 3.273 -32.750 1.00 75.30 1831 PRO B N 1
ATOM 3112 C CA . PRO B 1 186 ? -14.040 2.880 -32.368 1.00 74.03 1831 PRO B CA 1
ATOM 3113 C C . PRO B 1 186 ? -14.057 2.108 -31.039 1.00 72.96 1831 PRO B C 1
ATOM 3114 O O . PRO B 1 186 ? -14.967 2.294 -30.219 1.00 72.71 1831 PRO B O 1
ATOM 3118 N N . VAL B 1 187 ? -13.067 1.238 -30.850 1.00 56.64 1832 VAL B N 1
ATOM 3119 C CA . VAL B 1 187 ? -12.952 0.429 -29.648 1.00 56.02 1832 VAL B CA 1
ATOM 3120 C C . VAL B 1 187 ? -11.592 0.683 -29.007 1.00 54.72 1832 VAL B C 1
ATOM 3121 O O . VAL B 1 187 ? -10.555 0.290 -29.551 1.00 55.03 1832 VAL B O 1
ATOM 3125 N N . VAL B 1 188 ? -11.600 1.339 -27.849 1.00 63.26 1833 VAL B N 1
ATOM 3126 C CA . VAL B 1 188 ? -10.360 1.691 -27.165 1.00 62.22 1833 VAL B CA 1
ATOM 3127 C C . VAL B 1 188 ? -10.267 1.074 -25.774 1.00 61.84 1833 VAL B C 1
ATOM 3128 O O . VAL B 1 188 ? -11.285 0.786 -25.134 1.00 62.06 1833 VAL B O 1
ATOM 3132 N N . THR B 1 189 ? -9.030 0.903 -25.310 1.00 53.39 1834 THR B N 1
ATOM 3133 C CA . THR B 1 189 ? -8.774 0.499 -23.934 1.00 53.19 1834 THR B CA 1
ATOM 3134 C C . THR B 1 189 ? -9.197 1.599 -22.962 1.00 52.20 1834 THR B C 1
ATOM 3135 O O . THR B 1 189 ? -9.390 2.760 -23.339 1.00 51.62 1834 THR B O 1
ATOM 3139 N N . ARG B 1 190 ? -9.333 1.207 -21.702 1.00 48.36 1835 ARG B N 1
ATOM 3140 C CA . ARG B 1 190 ? -9.737 2.091 -20.631 1.00 47.72 1835 ARG B CA 1
ATOM 3141 C C . ARG B 1 190 ? -8.632 3.089 -20.388 1.00 47.01 1835 ARG B C 1
ATOM 3142 O O . ARG B 1 190 ? -8.881 4.158 -19.824 1.00 46.48 1835 ARG B O 1
ATOM 3150 N N . LYS B 1 191 ? -7.420 2.758 -20.827 1.00 63.09 1836 LYS B N 1
ATOM 3151 C CA . LYS B 1 191 ? -6.310 3.676 -20.657 1.00 62.76 1836 LYS B CA 1
ATOM 3152 C C . LYS B 1 191 ? -6.581 4.972 -21.405 1.00 62.27 1836 LYS B C 1
ATOM 3153 O O . LYS B 1 191 ? -6.008 6.017 -21.095 1.00 62.09 1836 LYS B O 1
ATOM 3159 N N . TRP B 1 192 ? -7.461 4.911 -22.399 1.00 67.20 1837 TRP B N 1
ATOM 3160 C CA . TRP B 1 192 ? -7.837 6.139 -23.088 1.00 67.09 1837 TRP B CA 1
ATOM 3161 C C . TRP B 1 192 ? -8.622 7.093 -22.156 1.00 66.70 1837 TRP B C 1
ATOM 3162 O O . TRP B 1 192 ? -8.281 8.268 -22.024 1.00 66.67 1837 TRP B O 1
ATOM 3173 N N . VAL B 1 193 ? -9.653 6.582 -21.494 1.00 58.47 1838 VAL B N 1
ATOM 3174 C CA . VAL B 1 193 ? -10.372 7.378 -20.509 1.00 58.32 1838 VAL B CA 1
ATOM 3175 C C . VAL B 1 193 ? -9.459 7.864 -19.372 1.00 58.08 1838 VAL B C 1
ATOM 3176 O O . VAL B 1 193 ? -9.453 9.052 -19.047 1.00 58.09 1838 VAL B O 1
ATOM 3180 N N . LEU B 1 194 ? -8.703 6.943 -18.773 1.00 59.56 1839 LEU B N 1
ATOM 3181 C CA . LEU B 1 194 ? -7.808 7.296 -17.675 1.00 59.66 1839 LEU B CA 1
ATOM 3182 C C . LEU B 1 194 ? -6.818 8.398 -18.047 1.00 59.69 1839 LEU B C 1
ATOM 3183 O O . LEU B 1 194 ? -6.827 9.473 -17.429 1.00 59.82 1839 LEU B O 1
ATOM 3188 N N . ASP B 1 195 ? -5.989 8.146 -19.066 1.00 54.56 1840 ASP B N 1
ATOM 3189 C CA . ASP B 1 195 ? -4.993 9.124 -19.506 1.00 54.95 1840 ASP B CA 1
ATOM 3190 C C . ASP B 1 195 ? -5.628 10.451 -19.862 1.00 55.03 1840 ASP B C 1
ATOM 3191 O O . ASP B 1 195 ? -5.086 11.491 -19.534 1.00 55.54 1840 ASP B O 1
ATOM 3196 N N . SER B 1 196 ? -6.789 10.418 -20.502 1.00 60.30 1841 SER B N 1
ATOM 3197 C CA . SER B 1 196 ? -7.500 11.653 -20.806 1.00 60.68 1841 SER B CA 1
ATOM 3198 C C . SER B 1 196 ? -7.861 12.426 -19.533 1.00 60.81 1841 SER B C 1
ATOM 3199 O O . SER B 1 196 ? -7.472 13.589 -19.368 1.00 61.65 1841 SER B O 1
ATOM 3202 N N . VAL B 1 197 ? -8.585 11.787 -18.620 1.00 68.46 1842 VAL B N 1
ATOM 3203 C CA . VAL B 1 197 ? -8.987 12.475 -17.399 1.00 69.00 1842 VAL B CA 1
ATOM 3204 C C . VAL B 1 197 ? -7.782 13.012 -16.625 1.00 69.49 1842 VAL B C 1
ATOM 3205 O O . VAL B 1 197 ? -7.791 14.162 -16.187 1.00 70.42 1842 VAL B O 1
ATOM 3209 N N . ALA B 1 198 ? -6.743 12.194 -16.479 1.00 55.59 1843 ALA B N 1
ATOM 3210 C CA . ALA B 1 198 ? -5.566 12.600 -15.719 1.00 56.30 1843 ALA B CA 1
ATOM 3211 C C . ALA B 1 198 ? -4.922 13.866 -16.270 1.00 57.35 1843 ALA B C 1
ATOM 3212 O O . ALA B 1 198 ? -4.512 14.736 -15.494 1.00 58.41 1843 ALA B O 1
ATOM 3214 N N . LEU B 1 199 ? -4.824 13.964 -17.598 1.00 61.23 1844 LEU B N 1
ATOM 3215 C CA . LEU B 1 199 ? -4.259 15.159 -18.238 1.00 62.39 1844 LEU B CA 1
ATOM 3216 C C . LEU B 1 199 ? -5.293 16.279 -18.434 1.00 63.00 1844 LEU B C 1
ATOM 3217 O O . LEU B 1 199 ? -4.940 17.425 -18.714 1.00 64.26 1844 LEU B O 1
ATOM 3222 N N . TYR B 1 200 ? -6.560 15.937 -18.243 1.00 64.64 1845 TYR B N 1
ATOM 3223 C CA . TYR B 1 200 ? -7.675 16.776 -18.664 1.00 65.18 1845 TYR B CA 1
ATOM 3224 C C . TYR B 1 200 ? -7.540 17.360 -20.076 1.00 65.71 1845 TYR B C 1
ATOM 3225 O O . TYR B 1 200 ? -7.829 18.539 -20.334 1.00 66.89 1845 TYR B O 1
ATOM 3234 N N . GLN B 1 201 ? -7.095 16.505 -20.983 1.00 74.92 1846 GLN B N 1
ATOM 3235 C CA . GLN B 1 201 ? -7.170 16.766 -22.404 1.00 75.75 1846 GLN B CA 1
ATOM 3236 C C . GLN B 1 201 ? -7.505 15.429 -23.081 1.00 74.74 1846 GLN B C 1
ATOM 3237 O O . GLN B 1 201 ? -6.831 14.411 -22.865 1.00 73.89 1846 GLN B O 1
ATOM 3243 N N . CYS B 1 202 ? -8.590 15.433 -23.849 1.00 67.48 1847 CYS B N 1
ATOM 3244 C CA . CYS B 1 202 ? -8.984 14.279 -24.637 1.00 66.98 1847 CYS B CA 1
ATOM 3245 C C . CYS B 1 202 ? -7.792 13.807 -25.453 1.00 67.18 1847 CYS B C 1
ATOM 3246 O O . CYS B 1 202 ? -7.159 14.602 -26.121 1.00 68.39 1847 CYS B O 1
ATOM 3249 N N . GLN B 1 203 ? -7.467 12.522 -25.383 1.00 73.61 1848 GLN B N 1
ATOM 3250 C CA . GLN B 1 203 ? -6.303 12.001 -26.102 1.00 73.96 1848 GLN B CA 1
ATOM 3251 C C . GLN B 1 203 ? -6.689 11.435 -27.461 1.00 74.59 1848 GLN B C 1
ATOM 3252 O O . GLN B 1 203 ? -7.860 11.141 -27.709 1.00 74.53 1848 GLN B O 1
ATOM 3258 N N . GLU B 1 204 ? -5.705 11.278 -28.342 1.00 67.37 1849 GLU B N 1
ATOM 3259 C CA . GLU B 1 204 ? -5.981 10.694 -29.655 1.00 68.21 1849 GLU B CA 1
ATOM 3260 C C . GLU B 1 204 ? -6.183 9.181 -29.526 1.00 67.40 1849 GLU B C 1
ATOM 3261 O O . GLU B 1 204 ? -5.339 8.479 -28.940 1.00 66.84 1849 GLU B O 1
ATOM 3263 N N . LEU B 1 205 ? -7.312 8.704 -30.056 1.00 67.83 1850 LEU B N 1
ATOM 3264 C CA . LEU B 1 205 ? -7.711 7.292 -29.994 1.00 67.45 1850 LEU B CA 1
ATOM 3265 C C . LEU B 1 205 ? -6.670 6.298 -30.547 1.00 67.96 1850 LEU B C 1
ATOM 3266 O O . LEU B 1 205 ? -6.514 5.184 -30.041 1.00 67.53 1850 LEU B O 1
ATOM 3271 N N . ASP B 1 206 ? -5.975 6.735 -31.593 1.00 105.94 1851 ASP B N 1
ATOM 3272 C CA . ASP B 1 206 ? -4.951 5.971 -32.299 1.00 106.85 1851 ASP B CA 1
ATOM 3273 C C . ASP B 1 206 ? -4.241 4.893 -31.459 1.00 106.19 1851 ASP B C 1
ATOM 3274 O O . ASP B 1 206 ? -4.415 3.697 -31.695 1.00 106.55 1851 ASP B O 1
ATOM 3279 N N . THR B 1 207 ? -3.464 5.317 -30.472 1.00 56.13 1852 THR B N 1
ATOM 3280 C CA . THR B 1 207 ? -2.618 4.415 -29.682 1.00 55.92 1852 THR B CA 1
ATOM 3281 C C . THR B 1 207 ? -3.360 3.481 -28.695 1.00 55.05 1852 THR B C 1
ATOM 3282 O O . THR B 1 207 ? -2.806 2.481 -28.225 1.00 55.33 1852 THR B O 1
ATOM 3286 N N . TYR B 1 208 ? -4.596 3.825 -28.360 1.00 60.21 1853 TYR B N 1
ATOM 3287 C CA . TYR B 1 208 ? -5.375 3.014 -27.444 1.00 59.67 1853 TYR B CA 1
ATOM 3288 C C . TYR B 1 208 ? -6.302 2.048 -28.161 1.00 60.38 1853 TYR B C 1
ATOM 3289 O O . TYR B 1 208 ? -7.043 1.322 -27.496 1.00 60.29 1853 TYR B O 1
ATOM 3298 N N . LEU B 1 209 ? -6.293 2.061 -29.501 1.00 67.48 1854 LEU B N 1
ATOM 3299 C CA . LEU B 1 209 ? -7.266 1.290 -30.278 1.00 68.43 1854 LEU B CA 1
ATOM 3300 C C . LEU B 1 209 ? -7.033 -0.226 -30.187 1.00 69.30 1854 LEU B C 1
ATOM 3301 O O . LEU B 1 209 ? -5.888 -0.697 -30.301 1.00 69.83 1854 LEU B O 1
ATOM 3306 N N . ILE B 1 210 ? -8.120 -0.976 -29.981 1.00 67.40 1855 ILE B N 1
ATOM 3307 C CA . ILE B 1 210 ? -8.087 -2.436 -29.965 1.00 68.68 1855 ILE B CA 1
ATOM 3308 C C . ILE B 1 210 ? -8.393 -3.014 -31.339 1.00 70.37 1855 ILE B C 1
ATOM 3309 O O . ILE B 1 210 ? -9.502 -2.833 -31.873 1.00 70.87 1855 ILE B O 1
ATOM 3314 N N . PRO B 1 211 ? -7.408 -3.710 -31.931 1.00 59.88 1856 PRO B N 1
ATOM 3315 C CA . PRO B 1 211 ? -7.615 -4.270 -33.273 1.00 61.75 1856 PRO B CA 1
ATOM 3316 C C . PRO B 1 211 ? -8.878 -5.126 -33.327 1.00 62.97 1856 PRO B C 1
ATOM 3317 O O . PRO B 1 211 ? -9.066 -5.975 -32.464 1.00 63.27 1856 PRO B O 1
ATOM 3321 N N . GLN B 1 212 ? -9.719 -4.903 -34.334 1.00 73.48 1857 GLN B N 1
ATOM 3322 C CA . GLN B 1 212 ? -10.944 -5.676 -34.532 1.00 75.07 1857 GLN B CA 1
ATOM 3323 C C . GLN B 1 212 ? -10.811 -6.781 -35.587 1.00 77.64 1857 GLN B C 1
ATOM 3324 O O . GLN B 1 212 ? -9.813 -6.855 -36.314 1.00 78.23 1857 GLN B O 1
ATOM 3330 N N . ILE B 1 213 ? -11.839 -7.627 -35.650 1.00 88.85 1858 ILE B N 1
ATOM 3331 C CA . ILE B 1 213 ? -11.939 -8.720 -36.606 1.00 91.68 1858 ILE B CA 1
ATOM 3332 C C . ILE B 1 213 ? -13.302 -8.578 -37.273 1.00 93.15 1858 ILE B C 1
ATOM 3333 O O . ILE B 1 213 ? -14.302 -8.426 -36.571 1.00 92.75 1858 ILE B O 1
ATOM 3338 N N . PRO B 1 214 ? -13.356 -8.644 -38.624 1.00 88.73 1859 PRO B N 1
ATOM 3339 C CA . PRO B 1 214 ? -14.589 -8.307 -39.358 1.00 90.25 1859 PRO B CA 1
ATOM 3340 C C . PRO B 1 214 ? -15.640 -9.421 -39.460 1.00 93.02 1859 PRO B C 1
ATOM 3341 O O . PRO B 1 214 ? -15.480 -10.510 -38.912 1.00 93.88 1859 PRO B O 1
ATOM 3345 N N . ASN C 1 2 ? -21.708 70.117 -24.500 1.00 117.37 1647 ASN C N 1
ATOM 3346 C CA . ASN C 1 2 ? -21.641 69.018 -25.467 1.00 115.97 1647 ASN C CA 1
ATOM 3347 C C . ASN C 1 2 ? -20.518 68.002 -25.188 1.00 114.82 1647 ASN C C 1
ATOM 3348 O O . ASN C 1 2 ? -19.373 68.385 -24.946 1.00 115.26 1647 ASN C O 1
ATOM 3353 N N . LYS C 1 3 ? -20.863 66.713 -25.245 1.00 100.49 1648 LYS C N 1
ATOM 3354 C CA . LYS C 1 3 ? -19.943 65.595 -24.986 1.00 99.43 1648 LYS C CA 1
ATOM 3355 C C . LYS C 1 3 ? -18.697 65.614 -25.881 1.00 99.47 1648 LYS C C 1
ATOM 3356 O O . LYS C 1 3 ? -18.784 65.954 -27.060 1.00 99.77 1648 LYS C O 1
ATOM 3362 N N . ARG C 1 4 ? -17.547 65.223 -25.329 1.00 88.27 1649 ARG C N 1
ATOM 3363 C CA . ARG C 1 4 ? -16.305 65.164 -26.110 1.00 88.45 1649 ARG C CA 1
ATOM 3364 C C . ARG C 1 4 ? -15.754 63.734 -26.262 1.00 87.38 1649 ARG C C 1
ATOM 3365 O O . ARG C 1 4 ? -15.692 62.970 -25.296 1.00 86.79 1649 ARG C O 1
ATOM 3367 N N . MET C 1 5 ? -15.356 63.378 -27.481 1.00 82.44 1650 MET C N 1
ATOM 3368 C CA . MET C 1 5 ? -14.792 62.059 -27.750 1.00 81.67 1650 MET C CA 1
ATOM 3369 C C . MET C 1 5 ? -13.455 61.867 -27.047 1.00 81.99 1650 MET C C 1
ATOM 3370 O O . MET C 1 5 ? -12.469 62.522 -27.387 1.00 82.92 1650 MET C O 1
ATOM 3375 N N . SER C 1 6 ? -13.422 60.946 -26.089 1.00 89.17 1651 SER C N 1
ATOM 3376 C CA . SER C 1 6 ? -12.200 60.605 -25.372 1.00 89.46 1651 SER C CA 1
ATOM 3377 C C . SER C 1 6 ? -11.904 59.081 -25.465 1.00 88.73 1651 SER C C 1
ATOM 3378 O O . SER C 1 6 ? -12.742 58.238 -25.099 1.00 87.86 1651 SER C O 1
ATOM 3381 N N . MET C 1 7 ? -10.718 58.739 -25.975 1.00 85.24 1652 MET C N 1
ATOM 3382 C CA . MET C 1 7 ? -10.295 57.341 -26.104 1.00 84.85 1652 MET C CA 1
ATOM 3383 C C . MET C 1 7 ? -9.299 56.924 -25.035 1.00 85.20 1652 MET C C 1
ATOM 3384 O O . MET C 1 7 ? -8.587 57.759 -24.475 1.00 85.98 1652 MET C O 1
ATOM 3389 N N . VAL C 1 8 ? -9.253 55.624 -24.757 1.00 89.09 1653 VAL C N 1
ATOM 3390 C CA . VAL C 1 8 ? -8.086 55.013 -24.117 1.00 89.66 1653 VAL C CA 1
ATOM 3391 C C . VAL C 1 8 ? -7.813 53.689 -24.837 1.00 89.57 1653 VAL C C 1
ATOM 3392 O O . VAL C 1 8 ? -8.753 53.032 -25.297 1.00 88.77 1653 VAL C O 1
ATOM 3396 N N . VAL C 1 9 ? -6.542 53.308 -24.962 1.00 87.77 1654 VAL C N 1
ATOM 3397 C CA . VAL C 1 9 ? -6.204 52.052 -25.632 1.00 87.95 1654 VAL C CA 1
ATOM 3398 C C . VAL C 1 9 ? -5.829 50.984 -24.625 1.00 88.02 1654 VAL C C 1
ATOM 3399 O O . VAL C 1 9 ? -5.507 51.289 -23.475 1.00 88.21 1654 VAL C O 1
ATOM 3403 N N . SER C 1 10 ? -5.871 49.732 -25.076 1.00 111.31 1655 SER C N 1
ATOM 3404 C CA . SER C 1 10 ? -5.558 48.588 -24.242 1.00 111.49 1655 SER C CA 1
ATOM 3405 C C . SER C 1 10 ? -5.087 47.429 -25.108 1.00 112.14 1655 SER C C 1
ATOM 3406 O O . SER C 1 10 ? -5.637 47.176 -26.179 1.00 111.83 1655 SER C O 1
ATOM 3409 N N . GLY C 1 11 ? -4.063 46.730 -24.630 1.00 97.21 1656 GLY C N 1
ATOM 3410 C CA . GLY C 1 11 ? -3.509 45.591 -25.335 1.00 98.12 1656 GLY C CA 1
ATOM 3411 C C . GLY C 1 11 ? -2.640 46.009 -26.507 1.00 99.27 1656 GLY C C 1
ATOM 3412 O O . GLY C 1 11 ? -2.417 45.225 -27.427 1.00 99.96 1656 GLY C O 1
ATOM 3413 N N . LEU C 1 12 ? -2.147 47.245 -26.482 1.00 117.05 1657 LEU C N 1
ATOM 3414 C CA . LEU C 1 12 ? -1.343 47.763 -27.589 1.00 118.23 1657 LEU C CA 1
ATOM 3415 C C . LEU C 1 12 ? 0.154 47.774 -27.291 1.00 119.96 1657 LEU C C 1
ATOM 3416 O O . LEU C 1 12 ? 0.582 48.207 -26.223 1.00 120.11 1657 LEU C O 1
ATOM 3421 N N . THR C 1 13 ? 0.943 47.287 -28.242 1.00 141.68 1658 THR C N 1
ATOM 3422 C CA . THR C 1 13 ? 2.385 47.452 -28.179 1.00 143.56 1658 THR C CA 1
ATOM 3423 C C . THR C 1 13 ? 2.654 48.926 -28.480 1.00 143.79 1658 THR C C 1
ATOM 3424 O O . THR C 1 13 ? 1.886 49.559 -29.204 1.00 142.97 1658 THR C O 1
ATOM 3428 N N . PRO C 1 14 ? 3.726 49.489 -27.908 1.00 158.28 1659 PRO C N 1
ATOM 3429 C CA . PRO C 1 14 ? 4.065 50.905 -28.102 1.00 158.69 1659 PRO C CA 1
ATOM 3430 C C . PRO C 1 14 ? 4.081 51.345 -29.572 1.00 159.32 1659 PRO C C 1
ATOM 3431 O O . PRO C 1 14 ? 3.680 52.472 -29.865 1.00 158.86 1659 PRO C O 1
ATOM 3435 N N . GLU C 1 15 ? 4.534 50.478 -30.475 1.00 150.35 1660 GLU C N 1
ATOM 3436 C CA . GLU C 1 15 ? 4.515 50.785 -31.906 1.00 151.05 1660 GLU C CA 1
ATOM 3437 C C . GLU C 1 15 ? 3.071 50.959 -32.371 1.00 149.20 1660 GLU C C 1
ATOM 3438 O O . GLU C 1 15 ? 2.760 51.863 -33.146 1.00 149.17 1660 GLU C O 1
ATOM 3444 N N . GLU C 1 16 ? 2.195 50.076 -31.899 1.00 172.53 1661 GLU C N 1
ATOM 3445 C CA . GLU C 1 16 ? 0.770 50.167 -32.197 1.00 170.75 1661 GLU C CA 1
ATOM 3446 C C . GLU C 1 16 ? 0.173 51.412 -31.557 1.00 169.62 1661 GLU C C 1
ATOM 3447 O O . GLU C 1 16 ? -0.651 52.098 -32.163 1.00 168.91 1661 GLU C O 1
ATOM 3453 N N . PHE C 1 17 ? 0.593 51.704 -30.329 1.00 139.36 1662 PHE C N 1
ATOM 3454 C CA . PHE C 1 17 ? 0.143 52.914 -29.649 1.00 138.57 1662 PHE C CA 1
ATOM 3455 C C . PHE C 1 17 ? 0.527 54.156 -30.448 1.00 139.50 1662 PHE C C 1
ATOM 3456 O O . PHE C 1 17 ? -0.257 55.099 -30.547 1.00 138.74 1662 PHE C O 1
ATOM 3464 N N . MET C 1 18 ? 1.730 54.152 -31.019 1.00 114.62 1663 MET C N 1
ATOM 3465 C CA . MET C 1 18 ? 2.186 55.275 -31.840 1.00 115.76 1663 MET C CA 1
ATOM 3466 C C . MET C 1 18 ? 1.190 55.609 -32.941 1.00 115.11 1663 MET C C 1
ATOM 3467 O O . MET C 1 18 ? 0.924 56.773 -33.206 1.00 115.15 1663 MET C O 1
ATOM 3472 N N . LEU C 1 19 ? 0.638 54.589 -33.584 1.00 108.93 1664 LEU C N 1
ATOM 3473 C CA . LEU C 1 19 ? -0.364 54.829 -34.609 1.00 108.30 1664 LEU C CA 1
ATOM 3474 C C . LEU C 1 19 ? -1.600 55.489 -34.009 1.00 106.60 1664 LEU C C 1
ATOM 3475 O O . LEU C 1 19 ? -2.142 56.429 -34.581 1.00 106.52 1664 LEU C O 1
ATOM 3480 N N . VAL C 1 20 ? -2.041 55.013 -32.851 1.00 125.81 1665 VAL C N 1
ATOM 3481 C CA . VAL C 1 20 ? -3.215 55.604 -32.213 1.00 124.36 1665 VAL C CA 1
ATOM 3482 C C . VAL C 1 20 ? -2.960 57.062 -31.846 1.00 124.86 1665 VAL C C 1
ATOM 3483 O O . VAL C 1 20 ? -3.856 57.901 -31.933 1.00 124.26 1665 VAL C O 1
ATOM 3487 N N . TYR C 1 21 ? -1.731 57.358 -31.439 1.00 124.83 1666 TYR C N 1
ATOM 3488 C CA . TYR C 1 21 ? -1.354 58.719 -31.084 1.00 125.54 1666 TYR C CA 1
ATOM 3489 C C . TYR C 1 21 ? -1.411 59.619 -32.319 1.00 126.37 1666 TYR C C 1
ATOM 3490 O O . TYR C 1 21 ? -2.133 60.620 -32.334 1.00 126.04 1666 TYR C O 1
ATOM 3499 N N . LYS C 1 22 ? -0.658 59.252 -33.356 1.00 141.20 1667 LYS C N 1
ATOM 3500 C CA . LYS C 1 22 ? -0.677 59.979 -34.628 1.00 142.15 1667 LYS C CA 1
ATOM 3501 C C . LYS C 1 22 ? -2.099 60.115 -35.154 1.00 140.91 1667 LYS C C 1
ATOM 3502 O O . LYS C 1 22 ? -2.497 61.175 -35.627 1.00 141.24 1667 LYS C O 1
ATOM 3508 N N . PHE C 1 23 ? -2.860 59.030 -35.066 1.00 110.98 1668 PHE C N 1
ATOM 3509 C CA . PHE C 1 23 ? -4.256 59.020 -35.494 1.00 109.77 1668 PHE C CA 1
ATOM 3510 C C . PHE C 1 23 ? -5.090 60.032 -34.713 1.00 108.98 1668 PHE C C 1
ATOM 3511 O O . PHE C 1 23 ? -5.932 60.723 -35.286 1.00 108.84 1668 PHE C O 1
ATOM 3519 N N . ALA C 1 24 ? -4.843 60.125 -33.409 1.00 94.78 1669 ALA C N 1
ATOM 3520 C CA . ALA C 1 24 ? -5.586 61.043 -32.552 1.00 94.19 1669 ALA C CA 1
ATOM 3521 C C . ALA C 1 24 ? -5.232 62.505 -32.836 1.00 95.43 1669 ALA C C 1
ATOM 3522 O O . ALA C 1 24 ? -6.104 63.376 -32.816 1.00 95.21 1669 ALA C O 1
ATOM 3524 N N . ARG C 1 25 ? -3.951 62.766 -33.096 1.00 94.85 1670 ARG C N 1
ATOM 3525 C CA . ARG C 1 25 ? -3.469 64.118 -33.394 1.00 96.26 1670 ARG C CA 1
ATOM 3526 C C . ARG C 1 25 ? -4.040 64.638 -34.713 1.00 96.71 1670 ARG C C 1
ATOM 3527 O O . ARG C 1 25 ? -4.435 65.803 -34.818 1.00 97.21 1670 ARG C O 1
ATOM 3529 N N . LYS C 1 26 ? -4.085 63.760 -35.713 1.00 114.26 1671 LYS C N 1
ATOM 3530 C CA . LYS C 1 26 ? -4.626 64.105 -37.022 1.00 114.72 1671 LYS C CA 1
ATOM 3531 C C . LYS C 1 26 ? -6.105 64.486 -36.956 1.00 113.60 1671 LYS C C 1
ATOM 3532 O O . LYS C 1 26 ? -6.565 65.329 -37.723 1.00 114.24 1671 LYS C O 1
ATOM 3538 N N . HIS C 1 27 ? -6.848 63.875 -36.039 1.00 101.97 1672 HIS C N 1
ATOM 3539 C CA . HIS C 1 27 ? -8.292 64.086 -35.998 1.00 100.96 1672 HIS C CA 1
ATOM 3540 C C . HIS C 1 27 ? -8.802 64.811 -34.759 1.00 100.51 1672 HIS C C 1
ATOM 3541 O O . HIS C 1 27 ? -10.011 64.966 -34.586 1.00 99.74 1672 HIS C O 1
ATOM 3548 N N . HIS C 1 28 ? -7.875 65.265 -33.917 1.00 114.99 1673 HIS C N 1
ATOM 3549 C CA . HIS C 1 28 ? -8.206 66.042 -32.722 1.00 114.87 1673 HIS C CA 1
ATOM 3550 C C . HIS C 1 28 ? -9.064 65.265 -31.731 1.00 113.35 1673 HIS C C 1
ATOM 3551 O O . HIS C 1 28 ? -9.957 65.834 -31.093 1.00 113.06 1673 HIS C O 1
ATOM 3558 N N . ILE C 1 29 ? -8.796 63.967 -31.613 1.00 81.36 1674 ILE C N 1
ATOM 3559 C CA . ILE C 1 29 ? -9.466 63.160 -30.613 1.00 80.06 1674 ILE C CA 1
ATOM 3560 C C . ILE C 1 29 ? -8.621 63.119 -29.352 1.00 80.25 1674 ILE C C 1
ATOM 3561 O O . ILE C 1 29 ? -7.403 62.928 -29.405 1.00 80.97 1674 ILE C O 1
ATOM 3566 N N . THR C 1 30 ? -9.280 63.325 -28.220 1.00 82.23 1675 THR C N 1
ATOM 3567 C CA . THR C 1 30 ? -8.632 63.210 -26.932 1.00 82.33 1675 THR C CA 1
ATOM 3568 C C . THR C 1 30 ? -8.236 61.751 -26.670 1.00 81.61 1675 THR C C 1
ATOM 3569 O O . THR C 1 30 ? -9.035 60.821 -26.875 1.00 80.57 1675 THR C O 1
ATOM 3573 N N . LEU C 1 31 ? -6.990 61.570 -26.231 1.00 90.98 1676 LEU C N 1
ATOM 3574 C CA . LEU C 1 31 ? -6.428 60.259 -25.916 1.00 90.62 1676 LEU C CA 1
ATOM 3575 C C . LEU C 1 31 ? -5.788 60.299 -24.530 1.00 90.97 1676 LEU C C 1
ATOM 3576 O O . LEU C 1 31 ? -4.972 61.171 -24.255 1.00 92.04 1676 LEU C O 1
ATOM 3581 N N . THR C 1 32 ? -6.139 59.353 -23.661 1.00 86.52 1677 THR C N 1
ATOM 3582 C CA . THR C 1 32 ? -5.671 59.402 -22.273 1.00 86.85 1677 THR C CA 1
ATOM 3583 C C . THR C 1 32 ? -5.128 58.076 -21.722 1.00 86.68 1677 THR C C 1
ATOM 3584 O O . THR C 1 32 ? -5.392 57.004 -22.263 1.00 86.06 1677 THR C O 1
ATOM 3588 N N . ASN C 1 33 ? -4.365 58.179 -20.636 1.00 97.94 1678 ASN C N 1
ATOM 3589 C CA . ASN C 1 33 ? -3.866 57.027 -19.902 1.00 97.95 1678 ASN C CA 1
ATOM 3590 C C . ASN C 1 33 ? -4.955 56.327 -19.134 1.00 96.87 1678 ASN C C 1
ATOM 3591 O O . ASN C 1 33 ? -5.070 55.098 -19.169 1.00 96.40 1678 ASN C O 1
ATOM 3596 N N . LEU C 1 34 ? -5.730 57.122 -18.402 1.00 91.96 1679 LEU C N 1
ATOM 3597 C CA . LEU C 1 34 ? -6.683 56.564 -17.457 1.00 91.23 1679 LEU C CA 1
ATOM 3598 C C . LEU C 1 34 ? -8.124 56.643 -17.933 1.00 90.23 1679 LEU C C 1
ATOM 3599 O O . LEU C 1 34 ? -8.632 57.713 -18.271 1.00 90.32 1679 LEU C O 1
ATOM 3604 N N . ILE C 1 35 ? -8.768 55.483 -17.969 1.00 83.08 1680 ILE C N 1
ATOM 3605 C CA . ILE C 1 35 ? -10.182 55.425 -18.257 1.00 82.19 1680 ILE C CA 1
ATOM 3606 C C . ILE C 1 35 ? -10.910 56.260 -17.204 1.00 82.38 1680 ILE C C 1
ATOM 3607 O O . ILE C 1 35 ? -10.541 56.252 -16.022 1.00 82.87 1680 ILE C O 1
ATOM 3612 N N . THR C 1 36 ? -11.937 56.980 -17.641 1.00 99.99 1681 THR C N 1
ATOM 3613 C CA . THR C 1 36 ? -12.648 57.919 -16.788 1.00 100.39 1681 THR C CA 1
ATOM 3614 C C . THR C 1 36 ? -14.122 57.879 -17.141 1.00 99.76 1681 THR C C 1
ATOM 3615 O O . THR C 1 36 ? -14.497 57.353 -18.187 1.00 99.08 1681 THR C O 1
ATOM 3619 N N . GLU C 1 37 ? -14.959 58.428 -16.269 1.00 88.21 1682 GLU C N 1
ATOM 3620 C CA . GLU C 1 37 ? -16.353 58.677 -16.620 1.00 87.93 1682 GLU C CA 1
ATOM 3621 C C . GLU C 1 37 ? -16.415 59.394 -17.978 1.00 87.92 1682 GLU C C 1
ATOM 3622 O O . GLU C 1 37 ? -17.370 59.227 -18.739 1.00 87.42 1682 GLU C O 1
ATOM 3628 N N . GLU C 1 38 ? -15.393 60.199 -18.270 1.00 91.95 1683 GLU C N 1
ATOM 3629 C CA . GLU C 1 38 ? -15.385 61.028 -19.475 1.00 92.20 1683 GLU C CA 1
ATOM 3630 C C . GLU C 1 38 ? -15.004 60.225 -20.716 1.00 91.50 1683 GLU C C 1
ATOM 3631 O O . GLU C 1 38 ? -15.326 60.597 -21.846 1.00 91.48 1683 GLU C O 1
ATOM 3637 N N . THR C 1 39 ? -14.314 59.117 -20.498 1.00 79.54 1684 THR C N 1
ATOM 3638 C CA . THR C 1 39 ? -13.928 58.252 -21.600 1.00 79.03 1684 THR C CA 1
ATOM 3639 C C . THR C 1 39 ? -15.152 57.632 -22.293 1.00 78.19 1684 THR C C 1
ATOM 3640 O O . THR C 1 39 ? -15.969 56.951 -21.663 1.00 77.66 1684 THR C O 1
ATOM 3644 N N . THR C 1 40 ? -15.265 57.890 -23.595 1.00 71.51 1685 THR C N 1
ATOM 3645 C CA . THR C 1 40 ? -16.389 57.417 -24.390 1.00 71.70 1685 THR C CA 1
ATOM 3646 C C . THR C 1 40 ? -15.963 56.231 -25.245 1.00 72.68 1685 THR C C 1
ATOM 3647 O O . THR C 1 40 ? -16.805 55.474 -25.726 1.00 72.98 1685 THR C O 1
ATOM 3651 N N . HIS C 1 41 ? -14.652 56.071 -25.426 1.00 76.32 1686 HIS C N 1
ATOM 3652 C CA . HIS C 1 41 ? -14.113 54.973 -26.243 1.00 77.40 1686 HIS C CA 1
ATOM 3653 C C . HIS C 1 41 ? -12.944 54.184 -25.613 1.00 77.95 1686 HIS C C 1
ATOM 3654 O O . HIS C 1 41 ? -12.008 54.756 -25.038 1.00 77.82 1686 HIS C O 1
ATOM 3661 N N . VAL C 1 42 ? -13.018 52.862 -25.734 1.00 75.69 1687 VAL C N 1
ATOM 3662 C CA . VAL C 1 42 ? -11.954 51.971 -25.304 1.00 76.50 1687 VAL C CA 1
ATOM 3663 C C . VAL C 1 42 ? -11.489 51.199 -26.536 1.00 77.73 1687 VAL C C 1
ATOM 3664 O O . VAL C 1 42 ? -12.282 50.490 -27.152 1.00 78.06 1687 VAL C O 1
ATOM 3668 N N . VAL C 1 43 ? -10.220 51.346 -26.910 1.00 75.80 1688 VAL C N 1
ATOM 3669 C CA . VAL C 1 43 ? -9.719 50.697 -28.121 1.00 77.08 1688 VAL C CA 1
ATOM 3670 C C . VAL C 1 43 ? -8.979 49.399 -27.783 1.00 78.18 1688 VAL C C 1
ATOM 3671 O O . VAL C 1 43 ? -7.895 49.434 -27.198 1.00 78.55 1688 VAL C O 1
ATOM 3675 N N . MET C 1 44 ? -9.560 48.260 -28.165 1.00 101.54 1689 MET C N 1
ATOM 3676 C CA . MET C 1 44 ? -9.029 46.948 -27.776 1.00 102.62 1689 MET C CA 1
ATOM 3677 C C . MET C 1 44 ? -8.254 46.245 -28.897 1.00 104.19 1689 MET C C 1
ATOM 3678 O O . MET C 1 44 ? -8.755 46.096 -30.012 1.00 104.56 1689 MET C O 1
ATOM 3683 N N . LYS C 1 45 ? -7.033 45.810 -28.598 1.00 87.23 1690 LYS C N 1
ATOM 3684 C CA . LYS C 1 45 ? -6.315 44.916 -29.499 1.00 88.92 1690 LYS C CA 1
ATOM 3685 C C . LYS C 1 45 ? -7.100 43.613 -29.621 1.00 89.49 1690 LYS C C 1
ATOM 3686 O O . LYS C 1 45 ? -7.448 42.995 -28.616 1.00 89.27 1690 LYS C O 1
ATOM 3692 N N . THR C 1 46 ? -7.386 43.189 -30.844 1.00 104.76 1691 THR C N 1
ATOM 3693 C CA . THR C 1 46 ? -8.211 42.005 -31.035 1.00 105.29 1691 THR C CA 1
ATOM 3694 C C . THR C 1 46 ? -7.704 41.174 -32.204 1.00 107.05 1691 THR C C 1
ATOM 3695 O O . THR C 1 46 ? -6.755 41.570 -32.888 1.00 107.81 1691 THR C O 1
ATOM 3699 N N . ASP C 1 47 ? -8.333 40.022 -32.429 1.00 117.85 1692 ASP C N 1
ATOM 3700 C CA . ASP C 1 47 ? -8.054 39.239 -33.629 1.00 119.50 1692 ASP C CA 1
ATOM 3701 C C . ASP C 1 47 ? -8.953 39.705 -34.770 1.00 119.19 1692 ASP C C 1
ATOM 3702 O O . ASP C 1 47 ? -9.687 40.690 -34.632 1.00 117.74 1692 ASP C O 1
ATOM 3707 N N . ALA C 1 48 ? -8.898 38.994 -35.892 1.00 118.44 1693 ALA C N 1
ATOM 3708 C CA . ALA C 1 48 ? -9.674 39.369 -37.069 1.00 118.46 1693 ALA C CA 1
ATOM 3709 C C . ALA C 1 48 ? -11.180 39.384 -36.808 1.00 117.26 1693 ALA C C 1
ATOM 3710 O O . ALA C 1 48 ? -11.933 40.051 -37.521 1.00 116.80 1693 ALA C O 1
ATOM 3712 N N . GLU C 1 49 ? -11.613 38.654 -35.785 1.00 108.76 1694 GLU C N 1
ATOM 3713 C CA . GLU C 1 49 ? -13.031 38.581 -35.440 1.00 107.71 1694 GLU C CA 1
ATOM 3714 C C . GLU C 1 49 ? -13.441 39.492 -34.271 1.00 105.88 1694 GLU C C 1
ATOM 3715 O O . GLU C 1 49 ? -14.487 39.282 -33.646 1.00 105.05 1694 GLU C O 1
ATOM 3721 N N . PHE C 1 50 ? -12.624 40.501 -33.988 1.00 98.50 1695 PHE C N 1
ATOM 3722 C CA . PHE C 1 50 ? -12.950 41.469 -32.948 1.00 96.85 1695 PHE C CA 1
ATOM 3723 C C . PHE C 1 50 ? -13.070 40.810 -31.576 1.00 96.47 1695 PHE C C 1
ATOM 3724 O O . PHE C 1 50 ? -13.886 41.229 -30.746 1.00 95.20 1695 PHE C O 1
ATOM 3732 N N . VAL C 1 51 ? -12.273 39.766 -31.352 1.00 99.97 1696 VAL C N 1
ATOM 3733 C CA . VAL C 1 51 ? -12.229 39.074 -30.057 1.00 99.91 1696 VAL C CA 1
ATOM 3734 C C . VAL C 1 51 ? -10.947 39.463 -29.323 1.00 100.02 1696 VAL C C 1
ATOM 3735 O O . VAL C 1 51 ? -9.854 39.373 -29.886 1.00 101.13 1696 VAL C O 1
ATOM 3739 N N . CYS C 1 52 ? -11.072 39.903 -28.077 1.00 85.93 1697 CYS C N 1
ATOM 3740 C CA . CYS C 1 52 ? -9.918 40.466 -27.382 1.00 85.91 1697 CYS C CA 1
ATOM 3741 C C . CYS C 1 52 ? -9.508 39.682 -26.144 1.00 86.44 1697 CYS C C 1
ATOM 3742 O O . CYS C 1 52 ? -10.209 38.766 -25.709 1.00 86.66 1697 CYS C O 1
ATOM 3745 N N . GLU C 1 53 ? -8.358 40.046 -25.587 1.00 80.25 1698 GLU C N 1
ATOM 3746 C CA . GLU C 1 53 ? -7.978 39.575 -24.266 1.00 80.59 1698 GLU C CA 1
ATOM 3747 C C . GLU C 1 53 ? -8.689 40.425 -23.207 1.00 78.95 1698 GLU C C 1
ATOM 3748 O O . GLU C 1 53 ? -9.027 41.577 -23.460 1.00 77.70 1698 GLU C O 1
ATOM 3754 N N . ARG C 1 54 ? -8.942 39.855 -22.031 1.00 86.99 1699 ARG C N 1
ATOM 3755 C CA . ARG C 1 54 ? -9.599 40.605 -20.958 1.00 85.59 1699 ARG C CA 1
ATOM 3756 C C . ARG C 1 54 ? -8.591 41.352 -20.109 1.00 85.49 1699 ARG C C 1
ATOM 3757 O O . ARG C 1 54 ? -7.771 40.752 -19.414 1.00 86.62 1699 ARG C O 1
ATOM 3765 N N . THR C 1 55 ? -8.661 42.673 -20.183 1.00 77.96 1700 THR C N 1
ATOM 3766 C CA . THR C 1 55 ? -7.832 43.547 -19.369 1.00 77.66 1700 THR C CA 1
ATOM 3767 C C . THR C 1 55 ? -8.735 44.393 -18.491 1.00 76.16 1700 THR C C 1
ATOM 3768 O O . THR C 1 55 ? -9.954 44.385 -18.663 1.00 75.34 1700 THR C O 1
ATOM 3772 N N . LEU C 1 56 ? -8.143 45.122 -17.553 1.00 79.41 1701 LEU C N 1
ATOM 3773 C CA . LEU C 1 56 ? -8.933 45.951 -16.659 1.00 78.10 1701 LEU C CA 1
ATOM 3774 C C . LEU C 1 56 ? -9.731 47.014 -17.436 1.00 76.73 1701 LEU C C 1
ATOM 3775 O O . LEU C 1 56 ? -10.916 47.234 -17.163 1.00 75.79 1701 LEU C O 1
ATOM 3780 N N . LYS C 1 57 ? -9.101 47.654 -18.417 1.00 79.73 1702 LYS C N 1
ATOM 3781 C CA . LYS C 1 57 ? -9.815 48.640 -19.216 1.00 78.63 1702 LYS C CA 1
ATOM 3782 C C . LYS C 1 57 ? -10.978 48.025 -20.014 1.00 78.52 1702 LYS C C 1
ATOM 3783 O O . LYS C 1 57 ? -11.947 48.714 -20.349 1.00 77.54 1702 LYS C O 1
ATOM 3789 N N . TYR C 1 58 ? -10.876 46.733 -20.323 1.00 76.65 1703 TYR C N 1
ATOM 3790 C CA . TYR C 1 58 ? -11.965 46.030 -20.995 1.00 76.69 1703 TYR C CA 1
ATOM 3791 C C . TYR C 1 58 ? -13.179 45.952 -20.079 1.00 75.88 1703 TYR C C 1
ATOM 3792 O O . TYR C 1 58 ? -14.287 46.338 -20.458 1.00 75.08 1703 TYR C O 1
ATOM 3801 N N . PHE C 1 59 ? -12.957 45.461 -18.867 1.00 87.43 1704 PHE C N 1
ATOM 3802 C CA . PHE C 1 59 ? -14.006 45.398 -17.861 1.00 86.79 1704 PHE C CA 1
ATOM 3803 C C . PHE C 1 59 ? -14.632 46.767 -17.576 1.00 85.39 1704 PHE C C 1
ATOM 3804 O O . PHE C 1 59 ? -15.853 46.901 -17.574 1.00 84.70 1704 PHE C O 1
ATOM 3812 N N . LEU C 1 60 ? -13.813 47.784 -17.337 1.00 89.90 1705 LEU C N 1
ATOM 3813 C CA . LEU C 1 60 ? -14.366 49.097 -17.001 1.00 88.66 1705 LEU C CA 1
ATOM 3814 C C . LEU C 1 60 ? -15.030 49.765 -18.207 1.00 88.05 1705 LEU C C 1
ATOM 3815 O O . LEU C 1 60 ? -15.977 50.540 -18.053 1.00 87.12 1705 LEU C O 1
ATOM 3820 N N . GLY C 1 61 ? -14.544 49.443 -19.405 1.00 80.56 1706 GLY C N 1
ATOM 3821 C CA . GLY C 1 61 ? -15.190 49.880 -20.631 1.00 80.26 1706 GLY C CA 1
ATOM 3822 C C . GLY C 1 61 ? -16.626 49.388 -20.700 1.00 79.98 1706 GLY C C 1
ATOM 3823 O O . GLY C 1 61 ? -17.554 50.188 -20.838 1.00 79.19 1706 GLY C O 1
ATOM 3824 N N . ILE C 1 62 ? -16.809 48.070 -20.597 1.00 76.71 1707 ILE C N 1
ATOM 3825 C CA . ILE C 1 62 ? -18.139 47.458 -20.599 1.00 76.59 1707 ILE C CA 1
ATOM 3826 C C . ILE C 1 62 ? -18.984 47.896 -19.402 1.00 75.75 1707 ILE C C 1
ATOM 3827 O O . ILE C 1 62 ? -20.150 48.246 -19.564 1.00 75.18 1707 ILE C O 1
ATOM 3832 N N . ALA C 1 63 ? -18.393 47.860 -18.206 1.00 83.24 1708 ALA C N 1
ATOM 3833 C CA . ALA C 1 63 ? -19.091 48.240 -16.971 1.00 82.59 1708 ALA C CA 1
ATOM 3834 C C . ALA C 1 63 ? -19.847 49.561 -17.108 1.00 81.53 1708 ALA C C 1
ATOM 3835 O O . ALA C 1 63 ? -20.977 49.706 -16.607 1.00 81.05 1708 ALA C O 1
ATOM 3837 N N . GLY C 1 64 ? -19.210 50.512 -17.792 1.00 77.77 1709 GLY C N 1
ATOM 3838 C CA . GLY C 1 64 ? -19.724 51.864 -17.905 1.00 76.88 1709 GLY C CA 1
ATOM 3839 C C . GLY C 1 64 ? -20.426 52.156 -19.218 1.00 76.80 1709 GLY C C 1
ATOM 3840 O O . GLY C 1 64 ? -20.571 53.321 -19.597 1.00 76.29 1709 GLY C O 1
ATOM 3841 N N . GLY C 1 65 ? -20.857 51.101 -19.907 1.00 79.05 1710 GLY C N 1
ATOM 3842 C CA . GLY C 1 65 ? -21.610 51.227 -21.145 1.00 79.15 1710 GLY C CA 1
ATOM 3843 C C . GLY C 1 65 ? -20.936 52.080 -22.199 1.00 79.21 1710 GLY C C 1
ATOM 3844 O O . GLY C 1 65 ? -21.602 52.833 -22.910 1.00 78.97 1710 GLY C O 1
ATOM 3845 N N . LYS C 1 66 ? -19.617 51.962 -22.306 1.00 89.22 1711 LYS C N 1
ATOM 3846 C CA . LYS C 1 66 ? -18.852 52.757 -23.263 1.00 89.37 1711 LYS C CA 1
ATOM 3847 C C . LYS C 1 66 ? -18.770 52.079 -24.636 1.00 90.28 1711 LYS C C 1
ATOM 3848 O O . LYS C 1 66 ? -19.322 50.992 -24.834 1.00 90.76 1711 LYS C O 1
ATOM 3854 N N . TRP C 1 67 ? -18.092 52.717 -25.586 1.00 97.61 1712 TRP C N 1
ATOM 3855 C CA . TRP C 1 67 ? -17.856 52.090 -26.891 1.00 98.62 1712 TRP C CA 1
ATOM 3856 C C . TRP C 1 67 ? -16.569 51.270 -26.901 1.00 99.46 1712 TRP C C 1
ATOM 3857 O O . TRP C 1 67 ? -15.470 51.819 -26.946 1.00 99.59 1712 TRP C O 1
ATOM 3868 N N . VAL C 1 68 ? -16.702 49.953 -26.855 1.00 66.73 1713 VAL C N 1
ATOM 3869 C CA . VAL C 1 68 ? -15.520 49.109 -26.883 1.00 67.70 1713 VAL C CA 1
ATOM 3870 C C . VAL C 1 68 ? -15.320 48.538 -28.296 1.00 68.83 1713 VAL C C 1
ATOM 3871 O O . VAL C 1 68 ? -16.038 47.635 -28.737 1.00 69.33 1713 VAL C O 1
ATOM 3875 N N . VAL C 1 69 ? -14.322 49.090 -28.986 1.00 79.31 1714 VAL C N 1
ATOM 3876 C CA . VAL C 1 69 ? -14.119 48.897 -30.422 1.00 80.35 1714 VAL C CA 1
ATOM 3877 C C . VAL C 1 69 ? -12.712 48.386 -30.737 1.00 81.51 1714 VAL C C 1
ATOM 3878 O O . VAL C 1 69 ? -11.745 48.695 -30.030 1.00 81.38 1714 VAL C O 1
ATOM 3882 N N . SER C 1 70 ? -12.598 47.614 -31.812 1.00 77.95 1715 SER C N 1
ATOM 3883 C CA . SER C 1 70 ? -11.338 46.962 -32.130 1.00 79.24 1715 SER C CA 1
ATOM 3884 C C . SER C 1 70 ? -10.296 47.923 -32.682 1.00 79.54 1715 SER C C 1
ATOM 3885 O O . SER C 1 70 ? -10.619 48.870 -33.398 1.00 79.25 1715 SER C O 1
ATOM 3888 N N . TYR C 1 71 ? -9.039 47.659 -32.343 1.00 94.72 1716 TYR C N 1
ATOM 3889 C CA . TYR C 1 71 ? -7.916 48.443 -32.841 1.00 95.21 1716 TYR C CA 1
ATOM 3890 C C . TYR C 1 71 ? -7.895 48.466 -34.378 1.00 96.28 1716 TYR C C 1
ATOM 3891 O O . TYR C 1 71 ? -7.347 49.390 -34.988 1.00 96.47 1716 TYR C O 1
ATOM 3900 N N . PHE C 1 72 ? -8.512 47.459 -34.997 1.00 88.31 1717 PHE C N 1
ATOM 3901 C CA . PHE C 1 72 ? -8.639 47.409 -36.457 1.00 89.40 1717 PHE C CA 1
ATOM 3902 C C . PHE C 1 72 ? -9.374 48.636 -36.974 1.00 88.60 1717 PHE C C 1
ATOM 3903 O O . PHE C 1 72 ? -9.160 49.079 -38.100 1.00 89.42 1717 PHE C O 1
ATOM 3911 N N . TRP C 1 73 ? -10.240 49.188 -36.134 1.00 106.26 1718 TRP C N 1
ATOM 3912 C CA . TRP C 1 73 ? -10.915 50.430 -36.468 1.00 105.47 1718 TRP C CA 1
ATOM 3913 C C . TRP C 1 73 ? -9.918 51.533 -36.796 1.00 105.64 1718 TRP C C 1
ATOM 3914 O O . TRP C 1 73 ? -10.051 52.206 -37.809 1.00 106.11 1718 TRP C O 1
ATOM 3925 N N . VAL C 1 74 ? -8.916 51.716 -35.943 1.00 104.19 1719 VAL C N 1
ATOM 3926 C CA . VAL C 1 74 ? -7.894 52.732 -36.188 1.00 104.40 1719 VAL C CA 1
ATOM 3927 C C . VAL C 1 74 ? -7.113 52.456 -37.482 1.00 106.10 1719 VAL C C 1
ATOM 3928 O O . VAL C 1 74 ? -6.993 53.335 -38.339 1.00 106.47 1719 VAL C O 1
ATOM 3932 N N . THR C 1 75 ? -6.604 51.236 -37.631 1.00 104.54 1720 THR C N 1
ATOM 3933 C CA . THR C 1 75 ? -5.785 50.897 -38.793 1.00 106.28 1720 THR C CA 1
ATOM 3934 C C . THR C 1 75 ? -6.550 51.037 -40.113 1.00 106.96 1720 THR C C 1
ATOM 3935 O O . THR C 1 75 ? -6.034 51.593 -41.085 1.00 107.92 1720 THR C O 1
ATOM 3939 N N . GLN C 1 76 ? -7.779 50.528 -40.138 1.00 113.76 1721 GLN C N 1
ATOM 3940 C CA . GLN C 1 76 ? -8.623 50.586 -41.325 1.00 114.43 1721 GLN C CA 1
ATOM 3941 C C . GLN C 1 76 ? -8.958 52.037 -41.658 1.00 113.84 1721 GLN C C 1
ATOM 3942 O O . GLN C 1 76 ? -9.028 52.420 -42.824 1.00 114.86 1721 GLN C O 1
ATOM 3948 N N . SER C 1 77 ? -9.160 52.849 -40.627 1.00 116.09 1722 SER C N 1
ATOM 3949 C CA . SER C 1 77 ? -9.478 54.256 -40.832 1.00 115.50 1722 SER C CA 1
ATOM 3950 C C . SER C 1 77 ? -8.259 55.040 -41.327 1.00 116.26 1722 SER C C 1
ATOM 3951 O O . SER C 1 77 ? -8.390 56.114 -41.925 1.00 116.39 1722 SER C O 1
ATOM 3954 N N . ILE C 1 78 ? -7.074 54.492 -41.072 1.00 100.12 1723 ILE C N 1
ATOM 3955 C CA . ILE C 1 78 ? -5.841 54.995 -41.679 1.00 101.20 1723 ILE C CA 1
ATOM 3956 C C . ILE C 1 78 ? -5.742 54.555 -43.157 1.00 103.05 1723 ILE C C 1
ATOM 3957 O O . ILE C 1 78 ? -5.683 55.393 -44.058 1.00 103.72 1723 ILE C O 1
ATOM 3962 N N . LYS C 1 79 ? -5.751 53.246 -43.402 1.00 97.40 1724 LYS C N 1
ATOM 3963 C CA . LYS C 1 79 ? -5.642 52.715 -44.764 1.00 99.27 1724 LYS C CA 1
ATOM 3964 C C . LYS C 1 79 ? -6.628 53.363 -45.746 1.00 99.54 1724 LYS C C 1
ATOM 3965 O O . LYS C 1 79 ? -6.257 53.709 -46.877 1.00 100.97 1724 LYS C O 1
ATOM 3967 N N . GLU C 1 80 ? -7.876 53.526 -45.306 1.00 110.08 1725 GLU C N 1
ATOM 3968 C CA . GLU C 1 80 ? -8.923 54.118 -46.138 1.00 110.31 1725 GLU C CA 1
ATOM 3969 C C . GLU C 1 80 ? -8.856 55.641 -46.163 1.00 109.78 1725 GLU C C 1
ATOM 3970 O O . GLU C 1 80 ? -9.657 56.294 -46.836 1.00 110.04 1725 GLU C O 1
ATOM 3976 N N . ARG C 1 81 ? -7.914 56.198 -45.406 1.00 125.96 1726 ARG C N 1
ATOM 3977 C CA . ARG C 1 81 ? -7.682 57.641 -45.384 1.00 125.53 1726 ARG C CA 1
ATOM 3978 C C . ARG C 1 81 ? -8.870 58.422 -44.815 1.00 124.06 1726 ARG C C 1
ATOM 3979 O O . ARG C 1 81 ? -8.946 59.637 -44.948 1.00 123.84 1726 ARG C O 1
ATOM 3981 N N . LYS C 1 82 ? -9.788 57.713 -44.173 1.00 131.23 1727 LYS C N 1
ATOM 3982 C CA . LYS C 1 82 ? -11.021 58.309 -43.686 1.00 130.01 1727 LYS C CA 1
ATOM 3983 C C . LYS C 1 82 ? -11.343 57.724 -42.314 1.00 128.50 1727 LYS C C 1
ATOM 3984 O O . LYS C 1 82 ? -10.910 56.624 -41.986 1.00 128.66 1727 LYS C O 1
ATOM 3990 N N . MET C 1 83 ? -12.091 58.463 -41.503 1.00 110.16 1728 MET C N 1
ATOM 3991 C CA . MET C 1 83 ? -12.474 57.981 -40.177 1.00 108.76 1728 MET C CA 1
ATOM 3992 C C . MET C 1 83 ? -13.741 57.141 -40.281 1.00 108.72 1728 MET C C 1
ATOM 3993 O O . MET C 1 83 ? -14.832 57.666 -40.503 1.00 108.49 1728 MET C O 1
ATOM 3998 N N . LEU C 1 84 ? -13.585 55.830 -40.136 1.00 109.99 1729 LEU C N 1
ATOM 3999 C CA . LEU C 1 84 ? -14.697 54.909 -40.320 1.00 110.15 1729 LEU C CA 1
ATOM 4000 C C . LEU C 1 84 ? -15.659 54.944 -39.144 1.00 108.67 1729 LEU C C 1
ATOM 4001 O O . LEU C 1 84 ? -15.356 55.525 -38.103 1.00 107.54 1729 LEU C O 1
ATOM 4006 N N . ASN C 1 85 ? -16.816 54.317 -39.323 1.00 98.30 1730 ASN C N 1
ATOM 4007 C CA . ASN C 1 85 ? -17.848 54.273 -38.299 1.00 97.06 1730 ASN C CA 1
ATOM 4008 C C . ASN C 1 85 ? -17.470 53.239 -37.241 1.00 96.54 1730 ASN C C 1
ATOM 4009 O O . ASN C 1 85 ? -17.528 52.036 -37.494 1.00 97.25 1730 ASN C O 1
ATOM 4014 N N . GLU C 1 86 ? -17.080 53.701 -36.057 1.00 87.13 1731 GLU C N 1
ATOM 4015 C CA . GLU C 1 86 ? -16.542 52.799 -35.040 1.00 86.79 1731 GLU C CA 1
ATOM 4016 C C . GLU C 1 86 ? -17.541 51.753 -34.567 1.00 86.57 1731 GLU C C 1
ATOM 4017 O O . GLU C 1 86 ? -17.149 50.671 -34.119 1.00 86.84 1731 GLU C O 1
ATOM 4023 N N . HIS C 1 87 ? -18.825 52.069 -34.681 1.00 127.90 1732 HIS C N 1
ATOM 4024 C CA . HIS C 1 87 ? -19.874 51.139 -34.285 1.00 127.74 1732 HIS C CA 1
ATOM 4025 C C . HIS C 1 87 ? -19.662 49.770 -34.944 1.00 128.93 1732 HIS C C 1
ATOM 4026 O O . HIS C 1 87 ? -19.868 48.727 -34.322 1.00 128.89 1732 HIS C O 1
ATOM 4033 N N . ASP C 1 88 ? -19.233 49.791 -36.203 1.00 99.09 1733 ASP C N 1
ATOM 4034 C CA . ASP C 1 88 ? -18.966 48.579 -36.979 1.00 100.42 1733 ASP C CA 1
ATOM 4035 C C . ASP C 1 88 ? -17.852 47.714 -36.402 1.00 100.70 1733 ASP C C 1
ATOM 4036 O O . ASP C 1 88 ? -17.857 46.499 -36.574 1.00 101.52 1733 ASP C O 1
ATOM 4041 N N . PHE C 1 89 ? -16.878 48.345 -35.758 1.00 93.72 1734 PHE C N 1
ATOM 4042 C CA . PHE C 1 89 ? -15.740 47.616 -35.214 1.00 94.11 1734 PHE C CA 1
ATOM 4043 C C . PHE C 1 89 ? -15.908 47.351 -33.716 1.00 93.06 1734 PHE C C 1
ATOM 4044 O O . PHE C 1 89 ? -14.926 47.192 -32.985 1.00 93.04 1734 PHE C O 1
ATOM 4052 N N . GLU C 1 90 ? -17.157 47.304 -33.264 1.00 95.26 1735 GLU C N 1
ATOM 4053 C CA . GLU C 1 90 ? -17.439 47.019 -31.867 1.00 94.36 1735 GLU C CA 1
ATOM 4054 C C . GLU C 1 90 ? -16.969 45.608 -31.558 1.00 95.21 1735 GLU C C 1
ATOM 4055 O O . GLU C 1 90 ? -17.208 44.697 -32.355 1.00 96.23 1735 GLU C O 1
ATOM 4061 N N . VAL C 1 91 ? -16.301 45.435 -30.411 1.00 78.00 1736 VAL C N 1
ATOM 4062 C CA . VAL C 1 91 ? -15.731 44.145 -30.025 1.00 78.91 1736 VAL C CA 1
ATOM 4063 C C . VAL C 1 91 ? -16.838 43.151 -29.673 1.00 78.93 1736 VAL C C 1
ATOM 4064 O O . VAL C 1 91 ? -17.770 43.485 -28.942 1.00 77.91 1736 VAL C O 1
ATOM 4068 N N . 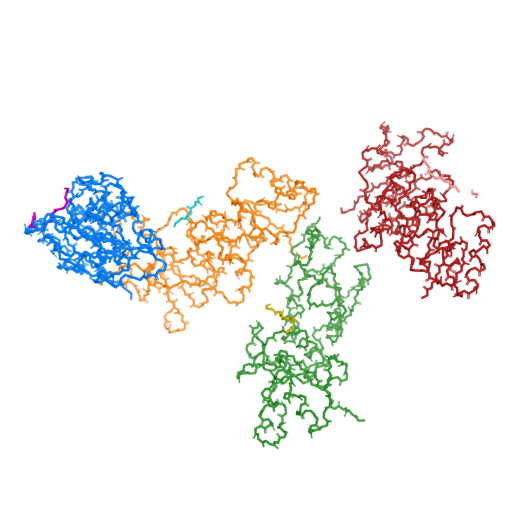ARG C 1 92 ? -16.749 41.942 -30.220 1.00 96.23 1737 ARG C N 1
ATOM 4069 C CA . ARG C 1 92 ? -17.843 40.979 -30.109 1.00 96.42 1737 ARG C CA 1
ATOM 4070 C C . ARG C 1 92 ? -17.688 40.021 -28.917 1.00 96.61 1737 ARG C C 1
ATOM 4071 O O . ARG C 1 92 ? -18.655 39.379 -28.491 1.00 96.49 1737 ARG C O 1
ATOM 4073 N N . GLY C 1 93 ? -16.476 39.932 -28.374 1.00 82.89 1738 GLY C N 1
ATOM 4074 C CA . GLY C 1 93 ? -16.238 39.113 -27.195 1.00 83.18 1738 GLY C CA 1
ATOM 4075 C C . GLY C 1 93 ? -14.778 38.913 -26.824 1.00 83.99 1738 GLY C C 1
ATOM 4076 O O . GLY C 1 93 ? -13.883 39.577 -27.352 1.00 84.13 1738 GLY C O 1
ATOM 4077 N N . ASP C 1 94 ? -14.538 37.974 -25.917 1.00 100.82 1739 ASP C N 1
ATOM 4078 C CA . ASP C 1 94 ? -13.192 37.739 -25.403 1.00 101.68 1739 ASP C CA 1
ATOM 4079 C C . ASP C 1 94 ? -12.799 36.258 -25.378 1.00 103.37 1739 ASP C C 1
ATOM 4080 O O . ASP C 1 94 ? -13.653 35.373 -25.444 1.00 103.71 1739 ASP C O 1
ATOM 4085 N N . VAL C 1 95 ? -11.497 35.997 -25.276 1.00 94.41 1740 VAL C N 1
ATOM 4086 C CA . VAL C 1 95 ? -10.977 34.627 -25.295 1.00 96.22 1740 VAL C CA 1
ATOM 4087 C C . VAL C 1 95 ? -11.501 33.776 -24.144 1.00 96.43 1740 VAL C C 1
ATOM 4088 O O . VAL C 1 95 ? -11.286 32.572 -24.119 1.00 97.92 1740 VAL C O 1
ATOM 4092 N N . VAL C 1 96 ? -12.178 34.397 -23.185 1.00 96.59 1741 VAL C N 1
ATOM 4093 C CA . VAL C 1 96 ? -12.602 33.686 -21.980 1.00 96.83 1741 VAL C CA 1
ATOM 4094 C C . VAL C 1 96 ? -14.107 33.403 -21.918 1.00 96.07 1741 VAL C C 1
ATOM 4095 O O . VAL C 1 96 ? -14.524 32.262 -21.678 1.00 97.00 1741 VAL C O 1
ATOM 4099 N N . ASN C 1 97 ? -14.915 34.437 -22.138 1.00 71.99 1742 ASN C N 1
ATOM 4100 C CA . ASN C 1 97 ? -16.357 34.309 -21.954 1.00 72.87 1742 ASN C CA 1
ATOM 4101 C C . ASN C 1 97 ? -17.146 33.975 -23.214 1.00 76.70 1742 ASN C C 1
ATOM 4102 O O . ASN C 1 97 ? -18.343 33.695 -23.148 1.00 77.91 1742 ASN C O 1
ATOM 4107 N N . GLY C 1 98 ? -16.479 33.982 -24.360 1.00 84.84 1743 GLY C N 1
ATOM 4108 C CA . GLY C 1 98 ? -17.172 33.678 -25.594 1.00 88.53 1743 GLY C CA 1
ATOM 4109 C C . GLY C 1 98 ? -16.804 34.560 -26.767 1.00 89.35 1743 GLY C C 1
ATOM 4110 O O . GLY C 1 98 ? -16.641 35.786 -26.646 1.00 86.94 1743 GLY C O 1
ATOM 4111 N N . ARG C 1 99 ? -16.692 33.921 -27.926 1.00 100.46 1744 ARG C N 1
ATOM 4112 C CA . ARG C 1 99 ? -16.188 34.577 -29.122 1.00 101.65 1744 ARG C CA 1
ATOM 4113 C C . ARG C 1 99 ? -17.143 35.645 -29.654 1.00 101.74 1744 ARG C C 1
ATOM 4114 O O . ARG C 1 99 ? -16.730 36.542 -30.390 1.00 101.60 1744 ARG C O 1
ATOM 4122 N N . ASN C 1 100 ? -18.412 35.551 -29.263 1.00 98.54 1745 ASN C N 1
ATOM 4123 C CA . ASN C 1 100 ? -19.443 36.418 -29.812 1.00 99.08 1745 ASN C CA 1
ATOM 4124 C C . ASN C 1 100 ? -20.586 36.735 -28.844 1.00 97.29 1745 ASN C C 1
ATOM 4125 O O . ASN C 1 100 ? -21.752 36.773 -29.255 1.00 99.01 1745 ASN C O 1
ATOM 4130 N N . HIS C 1 101 ? -20.264 36.978 -27.571 1.00 88.51 1746 HIS C N 1
ATOM 4131 C CA . HIS C 1 101 ? -21.314 37.189 -26.560 1.00 86.77 1746 HIS C CA 1
ATOM 4132 C C . HIS C 1 101 ? -21.889 38.600 -26.657 1.00 85.15 1746 HIS C C 1
ATOM 4133 O O . HIS C 1 101 ? -23.019 38.862 -26.220 1.00 84.68 1746 HIS C O 1
ATOM 4140 N N . GLN C 1 102 ? -21.094 39.490 -27.247 1.00 98.42 1747 GLN C N 1
ATOM 4141 C CA . GLN C 1 102 ? -21.486 40.869 -27.472 1.00 97.02 1747 GLN C CA 1
ATOM 4142 C C . GLN C 1 102 ? -21.885 41.530 -26.176 1.00 93.50 1747 GLN C C 1
ATOM 4143 O O . GLN C 1 102 ? -22.914 42.201 -26.110 1.00 93.12 1747 GLN C O 1
ATOM 4149 N N . GLY C 1 103 ? -21.069 41.331 -25.148 1.00 83.45 1748 GLY C N 1
ATOM 4150 C CA . GLY C 1 103 ? -21.281 41.993 -23.878 1.00 79.88 1748 GLY C CA 1
ATOM 4151 C C . GLY C 1 103 ? -21.261 43.501 -24.039 1.00 77.86 1748 GLY C C 1
ATOM 4152 O O . GLY C 1 103 ? -22.184 44.189 -23.600 1.00 76.61 1748 GLY C O 1
ATOM 4153 N N . PRO C 1 104 ? -20.210 44.029 -24.679 1.00 79.82 1749 PRO C N 1
ATOM 4154 C CA . PRO C 1 104 ? -20.151 45.476 -24.880 1.00 77.98 1749 PRO C CA 1
ATOM 4155 C C . PRO C 1 104 ? -21.461 46.019 -25.460 1.00 79.41 1749 PRO C C 1
ATOM 4156 O O . PRO C 1 104 ? -22.000 46.988 -24.926 1.00 77.24 1749 PRO C O 1
ATOM 4160 N N . LYS C 1 105 ? -21.976 45.407 -26.522 1.00 98.19 1750 LYS C N 1
ATOM 4161 C CA . LYS C 1 105 ? -23.264 45.843 -27.050 1.00 99.67 1750 LYS C CA 1
ATOM 4162 C C . LYS C 1 105 ? -24.342 45.804 -25.955 1.00 98.26 1750 LYS C C 1
ATOM 4163 O O . LYS C 1 105 ? -25.061 46.783 -25.765 1.00 96.97 1750 LYS C O 1
ATOM 4165 N N . ARG C 1 106 ? -24.437 44.689 -25.225 1.00 100.04 1751 ARG C N 1
ATOM 4166 C CA . ARG C 1 106 ? -25.447 44.539 -24.168 1.00 98.87 1751 ARG C CA 1
ATOM 4167 C C . ARG C 1 106 ? -25.343 45.666 -23.141 1.00 94.92 1751 ARG C C 1
ATOM 4168 O O . ARG C 1 106 ? -26.346 46.272 -22.758 1.00 94.05 1751 ARG C O 1
ATOM 4176 N N . ALA C 1 107 ? -24.121 45.939 -22.697 1.00 93.83 1752 ALA C N 1
ATOM 4177 C CA . ALA C 1 107 ? -23.885 47.001 -21.733 1.00 90.03 1752 ALA C CA 1
ATOM 4178 C C . ALA C 1 107 ? -24.409 48.325 -22.293 1.00 89.66 1752 ALA C C 1
ATOM 4179 O O . ALA C 1 107 ? -25.335 48.924 -21.736 1.00 88.39 1752 ALA C O 1
ATOM 4181 N N . ARG C 1 108 ? -23.828 48.765 -23.406 1.00 81.27 1753 ARG C 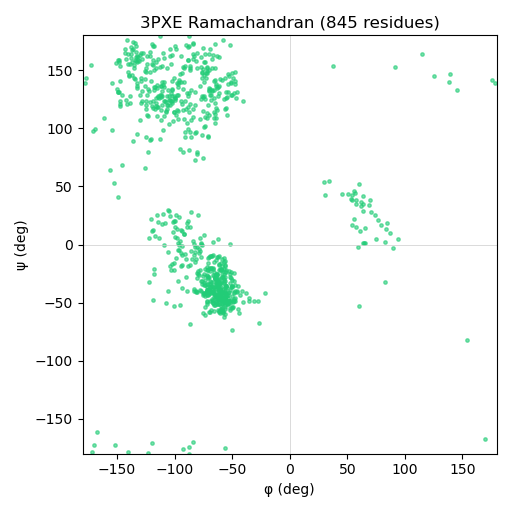N 1
ATOM 4182 C CA . ARG C 1 108 ? -24.362 49.909 -24.137 1.00 81.55 1753 ARG C CA 1
ATOM 4183 C C . ARG C 1 108 ? -25.900 50.014 -24.121 1.00 82.64 1753 ARG C C 1
ATOM 4184 O O . ARG C 1 108 ? -26.444 51.087 -23.867 1.00 81.01 1753 ARG C O 1
ATOM 4192 N N . GLU C 1 109 ? -26.606 48.918 -24.368 1.00 97.02 1754 GLU C N 1
ATOM 4193 C CA . GLU C 1 109 ? -28.062 48.994 -24.469 1.00 98.37 1754 GLU C CA 1
ATOM 4194 C C . GLU C 1 109 ? -28.830 48.784 -23.151 1.00 98.47 1754 GLU C C 1
ATOM 4195 O O . GLU C 1 109 ? -30.024 49.069 -23.081 1.00 100.04 1754 GLU C O 1
ATOM 4201 N N . SER C 1 110 ? -28.154 48.303 -22.109 1.00 101.54 1755 SER C N 1
ATOM 4202 C CA . SER C 1 110 ? -28.857 47.850 -20.905 1.00 101.67 1755 SER C CA 1
ATOM 4203 C C . SER C 1 110 ? -28.646 48.724 -19.663 1.00 102.28 1755 SER C C 1
ATOM 4204 O O . SER C 1 110 ? -28.918 48.292 -18.530 1.00 102.26 1755 SER C O 1
ATOM 4207 N N . GLN C 1 111 ? -28.177 49.951 -19.881 1.00 100.67 1756 GLN C N 1
ATOM 4208 C CA . GLN C 1 111 ? -27.868 50.866 -18.783 1.00 101.46 1756 GLN C CA 1
ATOM 4209 C C . GLN C 1 111 ? -29.051 51.102 -17.828 1.00 103.11 1756 GLN C C 1
ATOM 4210 O O . GLN C 1 111 ? -28.858 51.453 -16.663 1.00 103.60 1756 GLN C O 1
ATOM 4216 N N . ASP C 1 112 ? -30.268 50.886 -18.325 1.00 115.96 1757 ASP C N 1
ATOM 4217 C CA . ASP C 1 112 ? -31.490 51.100 -17.546 1.00 117.95 1757 ASP C CA 1
ATOM 4218 C C . ASP C 1 112 ? -31.780 49.997 -16.520 1.00 117.40 1757 ASP C C 1
ATOM 4219 O O . ASP C 1 112 ? -32.332 50.276 -15.453 1.00 118.92 1757 ASP C O 1
ATOM 4224 N N . ARG C 1 113 ? -31.420 48.753 -16.843 1.00 96.37 1758 ARG C N 1
ATOM 4225 C CA . ARG C 1 113 ? -31.519 47.643 -15.877 1.00 95.81 1758 ARG C CA 1
ATOM 4226 C C . ARG C 1 113 ? -30.167 46.948 -15.675 1.00 93.55 1758 ARG C C 1
ATOM 4227 O O . ARG C 1 113 ? -29.917 45.877 -16.232 1.00 92.18 1758 ARG C O 1
ATOM 4229 N N . LYS C 1 114 ? -29.317 47.566 -14.857 1.00 88.17 1759 LYS C N 1
ATOM 4230 C CA . LYS C 1 114 ? -27.922 47.149 -14.671 1.00 86.41 1759 LYS C CA 1
ATOM 4231 C C . LYS C 1 114 ? -27.728 45.782 -14.008 1.00 85.50 1759 LYS C C 1
ATOM 4232 O O . LYS C 1 114 ? -28.415 45.436 -13.060 1.00 86.52 1759 LYS C O 1
ATOM 4238 N N . ILE C 1 115 ? -26.747 45.029 -14.486 1.00 87.76 1760 ILE C N 1
ATOM 4239 C CA . ILE C 1 115 ? -26.551 43.649 -14.046 1.00 87.00 1760 ILE C CA 1
ATOM 4240 C C . ILE C 1 115 ? -26.499 43.423 -12.521 1.00 87.78 1760 ILE C C 1
ATOM 4241 O O . ILE C 1 115 ? -26.773 42.314 -12.045 1.00 87.83 1760 ILE C O 1
ATOM 4246 N N . PHE C 1 116 ? -26.149 44.457 -11.757 1.00 85.00 1761 PHE C N 1
ATOM 4247 C CA . PHE C 1 116 ? -25.989 44.312 -10.305 1.00 85.95 1761 PHE C CA 1
ATOM 4248 C C . PHE C 1 116 ? -27.007 45.095 -9.452 1.00 88.10 1761 PHE C C 1
ATOM 4249 O O . PHE C 1 116 ? -26.758 45.326 -8.265 1.00 89.19 1761 PHE C O 1
ATOM 4257 N N . ARG C 1 117 ? -28.138 45.490 -10.049 1.00 82.14 1762 ARG C N 1
ATOM 4258 C CA . ARG C 1 117 ? -29.228 46.162 -9.319 1.00 84.51 1762 ARG C CA 1
ATOM 4259 C C . ARG C 1 117 ? -29.545 45.469 -8.002 1.00 85.77 1762 ARG C C 1
ATOM 4260 O O . ARG C 1 117 ? -29.751 44.255 -7.966 1.00 85.31 1762 ARG C O 1
ATOM 4268 N N . GLY C 1 118 ? -29.623 46.246 -6.928 1.00 89.53 1763 GLY C N 1
ATOM 4269 C CA . GLY C 1 118 ? -30.046 45.716 -5.643 1.00 91.30 1763 GLY C CA 1
ATOM 4270 C C . GLY C 1 118 ? -29.132 44.668 -5.033 1.00 90.30 1763 GLY C C 1
ATOM 4271 O O . GLY C 1 118 ? -29.583 43.795 -4.289 1.00 91.42 1763 GLY C O 1
ATOM 4272 N N . LEU C 1 119 ? -27.845 44.754 -5.351 1.00 88.17 1764 LEU C N 1
ATOM 4273 C CA . LEU C 1 119 ? -26.839 43.918 -4.708 1.00 87.54 1764 LEU C CA 1
ATOM 4274 C C . LEU C 1 119 ? -25.939 44.784 -3.838 1.00 88.39 1764 LEU C C 1
ATOM 4275 O O . LEU C 1 119 ? -25.527 45.873 -4.242 1.00 88.13 1764 LEU C O 1
ATOM 4280 N N . GLU C 1 120 ? -25.635 44.307 -2.642 1.00 84.68 1765 GLU C N 1
ATOM 4281 C CA . GLU C 1 120 ? -24.637 44.965 -1.828 1.00 85.49 1765 GLU C CA 1
ATOM 4282 C C . GLU C 1 120 ? -23.372 44.127 -1.879 1.00 84.07 1765 GLU C C 1
ATOM 4283 O O . GLU C 1 120 ? -23.291 43.083 -1.228 1.00 84.59 1765 GLU C O 1
ATOM 4289 N N . ILE C 1 121 ? -22.388 44.571 -2.652 1.00 93.14 1766 ILE C N 1
ATOM 4290 C CA . ILE C 1 121 ? -21.144 43.825 -2.776 1.00 92.00 1766 ILE C CA 1
ATOM 4291 C C . ILE C 1 121 ? -20.036 44.343 -1.854 1.00 93.25 1766 ILE C C 1
ATOM 4292 O O . ILE C 1 121 ? -19.817 45.555 -1.733 1.00 94.03 1766 ILE C O 1
ATOM 4297 N N . CYS C 1 122 ? -19.343 43.417 -1.201 1.00 93.28 1767 CYS C N 1
ATOM 4298 C CA . CYS C 1 122 ? -18.150 43.765 -0.445 1.00 94.45 1767 CYS C CA 1
ATOM 4299 C C . CYS C 1 122 ? -16.957 43.057 -1.065 1.00 93.10 1767 CYS C C 1
ATOM 4300 O O . CYS C 1 122 ? -16.906 41.828 -1.093 1.00 92.67 1767 CYS C O 1
ATOM 4303 N N . CYS C 1 123 ? -16.007 43.834 -1.578 1.00 85.08 1768 CYS C N 1
ATOM 4304 C CA . CYS C 1 123 ? -14.786 43.262 -2.129 1.00 84.25 1768 CYS C CA 1
ATOM 4305 C C . CYS C 1 123 ? -13.770 43.087 -1.000 1.00 86.21 1768 CYS C C 1
ATOM 4306 O O . CYS C 1 123 ? -13.071 44.035 -0.611 1.00 87.45 1768 CYS C O 1
ATOM 4309 N N . TYR C 1 124 ? -13.718 41.865 -0.474 1.00 113.15 1769 TYR C N 1
ATOM 4310 C CA . TYR C 1 124 ? -12.908 41.510 0.686 1.00 115.31 1769 TYR C CA 1
ATOM 4311 C C . TYR C 1 124 ? -11.501 41.105 0.227 1.00 115.17 1769 TYR C C 1
ATOM 4312 O O . TYR C 1 124 ? -11.280 39.980 -0.247 1.00 114.38 1769 TYR C O 1
ATOM 4321 N N . GLY C 1 125 ? -10.566 42.050 0.340 1.00 84.71 1770 GLY C N 1
ATOM 4322 C CA . GLY C 1 125 ? -9.208 41.878 -0.149 1.00 84.88 1770 GLY C CA 1
ATOM 4323 C C . GLY C 1 125 ? -8.546 40.777 0.638 1.00 86.53 1770 GLY C C 1
ATOM 4324 O O . GLY C 1 125 ? -9.128 40.312 1.620 1.00 87.67 1770 GLY C O 1
ATOM 4325 N N . PRO C 1 126 ? -7.331 40.360 0.227 1.00 96.40 1771 PRO C N 1
ATOM 4326 C CA . PRO C 1 126 ? -6.487 40.971 -0.816 1.00 95.73 1771 PRO C CA 1
ATOM 4327 C C . PRO C 1 126 ? -6.859 40.623 -2.264 1.00 93.16 1771 PRO C C 1
ATOM 4328 O O . PRO C 1 126 ? -7.598 39.655 -2.511 1.00 91.96 1771 PRO C O 1
ATOM 4332 N N . PHE C 1 127 ? -6.315 41.413 -3.198 1.00 101.04 1772 PHE C N 1
ATOM 4333 C CA . PHE C 1 127 ? -6.439 41.191 -4.645 1.00 99.05 1772 PHE C CA 1
ATOM 4334 C C . PHE C 1 127 ? -5.120 41.437 -5.376 1.00 99.87 1772 PHE C C 1
ATOM 4335 O O . PHE C 1 127 ? -4.166 41.962 -4.799 1.00 101.91 1772 PHE C O 1
ATOM 4343 N N . THR C 1 128 ? -5.072 41.066 -6.654 1.00 83.78 1773 THR C N 1
ATOM 4344 C CA . THR C 1 128 ? -3.860 41.265 -7.446 1.00 84.73 1773 THR C CA 1
ATOM 4345 C C . THR C 1 128 ? -4.144 41.709 -8.884 1.00 83.20 1773 THR C C 1
ATOM 4346 O O . THR C 1 128 ? -5.165 41.337 -9.475 1.00 81.26 1773 THR C O 1
ATOM 4350 N N . ASN C 1 129 ? -3.222 42.497 -9.436 1.00 116.40 1774 ASN C N 1
ATOM 4351 C CA . ASN C 1 129 ? -3.307 42.963 -10.817 1.00 115.51 1774 ASN C CA 1
ATOM 4352 C C . ASN C 1 129 ? -4.507 43.857 -11.072 1.00 113.95 1774 ASN C C 1
ATOM 4353 O O . ASN C 1 129 ? -4.737 44.310 -12.194 1.00 113.23 1774 ASN C O 1
ATOM 4358 N N . MET C 1 130 ? -5.271 44.102 -10.021 1.00 95.53 1775 MET C N 1
ATOM 4359 C CA . MET C 1 130 ? -6.468 44.905 -10.115 1.00 94.36 1775 MET C CA 1
ATOM 4360 C C . MET C 1 130 ? -6.702 45.494 -8.743 1.00 95.42 1775 MET C C 1
ATOM 4361 O O . MET C 1 130 ? -7.214 44.805 -7.867 1.00 95.23 1775 MET C O 1
ATOM 4366 N N . PRO C 1 131 ? -6.292 46.755 -8.535 1.00 95.81 1776 PRO C N 1
ATOM 4367 C CA . PRO C 1 131 ? -6.567 47.443 -7.269 1.00 97.05 1776 PRO C CA 1
ATOM 4368 C C . PRO C 1 131 ? -8.031 47.327 -6.843 1.00 95.83 1776 PRO C C 1
ATOM 4369 O O . PRO C 1 131 ? -8.930 47.361 -7.680 1.00 94.23 1776 PRO C O 1
ATOM 4373 N N . THR C 1 132 ? -8.255 47.195 -5.541 1.00 93.99 1777 THR C N 1
ATOM 4374 C CA . THR C 1 132 ? -9.599 47.051 -4.992 1.00 93.34 1777 THR C CA 1
ATOM 4375 C C . THR C 1 132 ? -10.572 48.138 -5.443 1.00 92.88 1777 THR C C 1
ATOM 4376 O O . THR C 1 132 ? -11.692 47.834 -5.862 1.00 91.47 1777 THR C O 1
ATOM 4380 N N . ASP C 1 133 ? -10.153 49.399 -5.346 1.00 105.52 1778 ASP C N 1
ATOM 4381 C CA . ASP C 1 133 ? -11.021 50.518 -5.731 1.00 105.53 1778 ASP C CA 1
ATOM 4382 C C . ASP C 1 133 ? -11.496 50.429 -7.189 1.00 103.66 1778 ASP C C 1
ATOM 4383 O O . ASP C 1 133 ? -12.571 50.925 -7.528 1.00 103.24 1778 ASP C O 1
ATOM 4388 N N . GLN C 1 134 ? -10.701 49.784 -8.040 1.00 81.84 1779 GLN C N 1
ATOM 4389 C CA . GLN C 1 134 ? -11.108 49.547 -9.428 1.00 80.21 1779 GLN C CA 1
ATOM 4390 C C . GLN C 1 134 ? -12.203 48.483 -9.519 1.00 78.54 1779 GLN C C 1
ATOM 4391 O O . GLN C 1 134 ? -13.137 48.610 -10.314 1.00 77.58 1779 GLN C O 1
ATOM 4397 N N . LEU C 1 135 ? -12.086 47.437 -8.704 1.00 80.02 1780 LEU C N 1
ATOM 4398 C CA . LEU C 1 135 ? -13.116 46.403 -8.652 1.00 78.80 1780 LEU C CA 1
ATOM 4399 C C . LEU C 1 135 ? -14.411 46.942 -8.032 1.00 79.21 1780 LEU C C 1
ATOM 4400 O O . LEU C 1 135 ? -15.510 46.565 -8.445 1.00 78.26 1780 LEU C O 1
ATOM 4405 N N . GLU C 1 136 ? -14.277 47.831 -7.049 1.00 92.61 1781 GLU C N 1
ATOM 4406 C CA . GLU C 1 136 ? -15.440 48.451 -6.419 1.00 93.45 1781 GLU C CA 1
ATOM 4407 C C . GLU C 1 136 ? -16.119 49.406 -7.396 1.00 93.16 1781 GLU C C 1
ATOM 4408 O O . GLU C 1 136 ? -17.349 49.455 -7.482 1.00 93.03 1781 GLU C O 1
ATOM 4414 N N . TRP C 1 137 ? -15.309 50.167 -8.130 1.00 76.79 1782 TRP C N 1
ATOM 4415 C CA . TRP C 1 137 ? -15.828 51.011 -9.199 1.00 76.61 1782 TRP C CA 1
ATOM 4416 C C . TRP C 1 137 ? -16.541 50.144 -10.232 1.00 74.82 1782 TRP C C 1
ATOM 4417 O O . TRP C 1 137 ? -17.586 50.514 -10.762 1.00 74.74 1782 TRP C O 1
ATOM 4428 N N . MET C 1 138 ? -15.975 48.982 -10.525 1.00 72.87 1783 MET C N 1
ATOM 4429 C CA . MET C 1 138 ? -16.551 48.161 -11.570 1.00 71.36 1783 MET C CA 1
ATOM 4430 C C . MET C 1 138 ? -17.978 47.781 -11.209 1.00 71.19 1783 MET C C 1
ATOM 4431 O O . MET C 1 138 ? -18.896 47.914 -12.020 1.00 70.82 1783 MET C O 1
ATOM 4436 N N . VAL C 1 139 ? -18.165 47.331 -9.978 1.00 78.36 1784 VAL C N 1
ATOM 4437 C CA . VAL C 1 139 ? -19.487 46.921 -9.530 1.00 78.56 1784 VAL C CA 1
ATOM 4438 C C . VAL C 1 139 ? -20.450 48.105 -9.336 1.00 79.88 1784 VAL C C 1
ATOM 4439 O O . VAL C 1 139 ? -21.634 47.979 -9.662 1.00 79.91 1784 VAL C O 1
ATOM 4443 N N . GLN C 1 140 ? -19.951 49.235 -8.814 1.00 80.83 1785 GLN C N 1
ATOM 4444 C CA . GLN C 1 140 ? -20.744 50.473 -8.719 1.00 82.35 1785 GLN C CA 1
ATOM 4445 C C . GLN C 1 140 ? -21.327 50.863 -10.074 1.00 81.81 1785 GLN C C 1
ATOM 4446 O O . GLN C 1 140 ? -22.515 51.186 -10.181 1.00 82.60 1785 GLN C O 1
ATOM 4452 N N . LEU C 1 141 ? -20.467 50.850 -11.096 1.00 83.89 1786 LEU C N 1
ATOM 4453 C CA . LEU C 1 141 ? -20.860 51.117 -12.473 1.00 83.41 1786 LEU C CA 1
ATOM 4454 C C . LEU C 1 141 ? -21.991 50.190 -12.875 1.00 82.61 1786 LEU C C 1
ATOM 4455 O O . LEU C 1 141 ? -22.920 50.595 -13.581 1.00 83.09 1786 LEU C O 1
ATOM 4460 N N . CYS C 1 142 ? -21.921 48.952 -12.398 1.00 80.37 1787 CYS C N 1
ATOM 4461 C CA . CYS C 1 142 ? -22.916 47.948 -12.747 1.00 79.72 1787 CYS C CA 1
ATOM 4462 C C . CYS C 1 142 ? -24.160 47.942 -11.832 1.00 81.02 1787 CYS C C 1
ATOM 4463 O O . CYS C 1 142 ? -24.948 46.995 -11.841 1.00 80.77 1787 CYS C O 1
ATOM 4466 N N . GLY C 1 143 ? -24.346 49.007 -11.060 1.00 80.71 1788 GLY C N 1
ATOM 4467 C CA . GLY C 1 143 ? -25.570 49.179 -10.295 1.00 82.39 1788 GLY C CA 1
ATOM 4468 C C . GLY C 1 143 ? -25.483 48.666 -8.875 1.00 83.11 1788 GLY C C 1
ATOM 4469 O O . GLY C 1 143 ? -26.471 48.673 -8.129 1.00 84.72 1788 GLY C O 1
ATOM 4470 N N . ALA C 1 144 ? -24.290 48.221 -8.502 1.00 83.05 1789 ALA C N 1
ATOM 4471 C CA . ALA C 1 144 ? -24.067 47.635 -7.187 1.00 83.78 1789 ALA C CA 1
ATOM 4472 C C . ALA C 1 144 ? -23.812 48.685 -6.118 1.00 85.72 1789 ALA C C 1
ATOM 4473 O O . ALA C 1 144 ? -23.434 49.814 -6.406 1.00 86.18 1789 ALA C O 1
ATOM 4475 N N . SER C 1 145 ? -24.012 48.281 -4.875 1.00 94.99 1790 SER C N 1
ATOM 4476 C CA . SER C 1 145 ? -23.765 49.131 -3.730 1.00 97.11 1790 SER C CA 1
ATOM 4477 C C . SER C 1 145 ? -22.553 48.554 -3.000 1.00 96.87 1790 SER C C 1
ATOM 4478 O O . SER C 1 145 ? -22.573 47.395 -2.590 1.00 96.56 1790 SER C O 1
ATOM 4481 N N . VAL C 1 146 ? -21.491 49.345 -2.868 1.00 81.91 1791 VAL C N 1
ATOM 4482 C CA . VAL C 1 146 ? -20.243 48.860 -2.276 1.00 81.85 1791 VAL C CA 1
ATOM 4483 C C . VAL C 1 146 ? -20.209 49.012 -0.748 1.00 84.34 1791 VAL C C 1
ATOM 4484 O O . VAL C 1 146 ? -20.507 50.080 -0.201 1.00 86.31 1791 VAL C O 1
ATOM 4488 N N . VAL C 1 147 ? -19.851 47.931 -0.066 1.00 111.14 1792 VAL C N 1
ATOM 4489 C CA . VAL C 1 147 ? -19.747 47.939 1.383 1.00 113.64 1792 VAL C CA 1
ATOM 4490 C C . VAL C 1 147 ? -18.292 47.672 1.767 1.00 113.78 1792 VAL C C 1
ATOM 4491 O O . VAL C 1 147 ? -17.703 46.684 1.320 1.00 112.21 1792 VAL C O 1
ATOM 4495 N N . LYS C 1 148 ? -17.708 48.557 2.573 1.00 104.76 1793 LYS C N 1
ATOM 4496 C CA . LYS C 1 148 ? -16.295 48.446 2.930 1.00 105.28 1793 LYS C CA 1
ATOM 4497 C C . LYS C 1 148 ? -16.047 47.291 3.889 1.00 106.31 1793 LYS C C 1
ATOM 4498 O O . LYS C 1 148 ? -15.007 46.644 3.833 1.00 105.88 1793 LYS C O 1
ATOM 4504 N N . GLU C 1 149 ? -17.016 47.035 4.762 1.00 108.02 1794 GLU C N 1
ATOM 4505 C CA . GLU C 1 149 ? -16.826 46.124 5.888 1.00 109.85 1794 GLU C CA 1
ATOM 4506 C C . GLU C 1 149 ? -17.924 45.069 5.998 1.00 109.65 1794 GLU C C 1
ATOM 4507 O O . GLU C 1 149 ? -19.095 45.350 5.752 1.00 109.52 1794 GLU C O 1
ATOM 4513 N N . LEU C 1 150 ? -17.546 43.857 6.391 1.00 96.60 1795 LEU C N 1
ATOM 4514 C CA . LEU C 1 150 ? -18.525 42.785 6.565 1.00 96.79 1795 LEU C CA 1
ATOM 4515 C C . LEU C 1 150 ? -19.553 43.214 7.593 1.00 99.61 1795 LEU C C 1
ATOM 4516 O O . LEU C 1 150 ? -20.666 42.684 7.635 1.00 99.97 1795 LEU C O 1
ATOM 4521 N N . SER C 1 151 ? -19.157 44.177 8.423 1.00 113.78 1796 SER C N 1
ATOM 4522 C CA . SER C 1 151 ? -20.034 44.755 9.427 1.00 116.85 1796 SER C CA 1
ATOM 4523 C C . SER C 1 151 ? -21.075 45.672 8.790 1.00 116.20 1796 SER C C 1
ATOM 4524 O O . SER C 1 151 ? -22.243 45.661 9.178 1.00 117.84 1796 SER C O 1
ATOM 4527 N N . SER C 1 152 ? -20.642 46.464 7.812 1.00 151.77 1797 SER C N 1
ATOM 4528 C CA . SER C 1 152 ? -21.469 47.534 7.251 1.00 151.57 1797 SER C CA 1
ATOM 4529 C C . SER C 1 152 ? -22.574 47.011 6.334 1.00 149.76 1797 SER C C 1
ATOM 4530 O O . SER C 1 152 ? -23.261 47.791 5.667 1.00 149.29 1797 SER C O 1
ATOM 4533 N N . PHE C 1 153 ? -22.741 45.691 6.303 1.00 113.25 1798 PHE C N 1
ATOM 4534 C CA . PHE C 1 153 ? -23.767 45.069 5.466 1.00 111.76 1798 PHE C CA 1
ATOM 4535 C C . PHE C 1 153 ? -25.181 45.430 5.930 1.00 114.19 1798 PHE C C 1
ATOM 4536 O O . PHE C 1 153 ? -25.530 45.240 7.099 1.00 117.13 1798 PHE C O 1
ATOM 4544 N N . THR C 1 154 ? -25.989 45.942 5.005 1.00 118.02 1799 THR C N 1
ATOM 4545 C CA . THR C 1 154 ? -27.356 46.357 5.314 1.00 120.42 1799 THR C CA 1
ATOM 4546 C C . THR C 1 154 ? -28.313 45.176 5.477 1.00 121.21 1799 THR C C 1
ATOM 4547 O O . THR C 1 154 ? -28.582 44.434 4.523 1.00 119.02 1799 THR C O 1
ATOM 4551 N N . LEU C 1 155 ? -28.821 45.018 6.698 1.00 159.46 1800 LEU C N 1
ATOM 4552 C CA . LEU C 1 155 ? -29.742 43.938 7.031 1.00 160.96 1800 LEU C CA 1
ATOM 4553 C C . LEU C 1 155 ? -31.159 44.198 6.533 1.00 161.95 1800 LEU C C 1
ATOM 4554 O O . LEU C 1 155 ? -31.541 45.332 6.250 1.00 162.48 1800 LEU C O 1
ATOM 4559 N N . GLY C 1 156 ? -31.936 43.127 6.446 1.00 143.79 1801 GLY C N 1
ATOM 4560 C CA . GLY C 1 156 ? -33.296 43.204 5.954 1.00 144.92 1801 GLY C CA 1
ATOM 4561 C C . GLY C 1 156 ? -33.481 42.442 4.654 1.00 141.93 1801 GLY C C 1
ATOM 4562 O O . GLY C 1 156 ? -32.514 42.081 3.980 1.00 138.66 1801 GLY C O 1
ATOM 4563 N N . THR C 1 157 ? -34.739 42.186 4.312 1.00 145.32 1802 THR C N 1
ATOM 4564 C CA . THR C 1 157 ? -35.088 41.548 3.047 1.00 142.98 1802 THR C CA 1
ATOM 4565 C C . THR C 1 157 ? -34.845 42.499 1.872 1.00 140.42 1802 THR C C 1
ATOM 4566 O O . THR C 1 157 ? -34.643 42.070 0.738 1.00 137.63 1802 THR C O 1
ATOM 4570 N N . HIS C 1 160 ? -29.667 42.219 -0.938 1.00 112.25 1805 HIS C N 1
ATOM 4571 C CA . HIS C 1 160 ? -28.940 40.962 -1.069 1.00 110.04 1805 HIS C CA 1
ATOM 4572 C C . HIS C 1 160 ? -27.432 41.199 -1.066 1.00 107.83 1805 HIS C C 1
ATOM 4573 O O . HIS C 1 160 ? -26.903 41.883 -1.939 1.00 106.30 1805 HIS C O 1
ATOM 4580 N N . PRO C 1 161 ? -26.734 40.623 -0.078 1.00 93.00 1806 PRO C N 1
ATOM 4581 C CA . PRO C 1 161 ? -25.289 40.800 0.095 1.00 91.48 1806 PRO C CA 1
ATOM 4582 C C . PRO C 1 161 ? -24.464 39.730 -0.628 1.00 88.91 1806 PRO C C 1
ATOM 4583 O O . PRO C 1 161 ? -24.939 38.609 -0.859 1.00 88.66 1806 PRO C O 1
ATOM 4587 N N . ILE C 1 162 ? -23.237 40.093 -0.991 1.00 96.01 1807 ILE C N 1
ATOM 4588 C CA . ILE C 1 162 ? -22.298 39.187 -1.646 1.00 93.81 1807 ILE C CA 1
ATOM 4589 C C . ILE C 1 162 ? -20.881 39.593 -1.252 1.00 93.35 1807 ILE C C 1
ATOM 4590 O O . ILE C 1 162 ? -20.538 40.773 -1.247 1.00 93.60 1807 ILE C O 1
ATOM 4595 N N . VAL C 1 163 ? -20.056 38.625 -0.887 1.00 91.24 1808 VAL C N 1
ATOM 4596 C CA . VAL C 1 163 ? -18.653 38.920 -0.620 1.00 90.95 1808 VAL C CA 1
ATOM 4597 C C . VAL C 1 163 ? -17.871 38.374 -1.821 1.00 88.65 1808 VAL C C 1
ATOM 4598 O O . VAL C 1 163 ? -18.140 37.265 -2.282 1.00 87.89 1808 VAL C O 1
ATOM 4602 N N . VAL C 1 164 ? -16.950 39.166 -2.361 1.00 80.00 1809 VAL C N 1
ATOM 4603 C CA . VAL C 1 164 ? -16.157 38.751 -3.516 1.00 78.07 1809 VAL C CA 1
ATOM 4604 C C . VAL C 1 164 ? -14.700 38.686 -3.089 1.00 78.36 1809 VAL C C 1
ATOM 4605 O O . VAL C 1 164 ? -14.148 39.683 -2.617 1.00 79.23 1809 VAL C O 1
ATOM 4609 N N . VAL C 1 165 ? -14.072 37.524 -3.230 1.00 77.60 1810 VAL C N 1
ATOM 4610 C CA . VAL C 1 165 ? -12.671 37.404 -2.836 1.00 78.22 1810 VAL C CA 1
ATOM 4611 C C . VAL C 1 165 ? -11.865 36.737 -3.929 1.00 76.82 1810 VAL C C 1
ATOM 4612 O O . VAL C 1 165 ? -12.424 36.079 -4.806 1.00 75.60 1810 VAL C O 1
ATOM 4616 N N . GLN C 1 166 ? -10.549 36.900 -3.875 1.00 78.66 1811 GLN C N 1
ATOM 4617 C CA . GLN C 1 166 ? -9.683 36.237 -4.834 1.00 77.76 1811 GLN C CA 1
ATOM 4618 C C . GLN C 1 166 ? -8.700 35.358 -4.082 1.00 79.34 1811 GLN C C 1
ATOM 4619 O O . GLN C 1 166 ? -7.610 35.819 -3.736 1.00 80.46 1811 GLN C O 1
ATOM 4625 N N . PRO C 1 167 ? -9.080 34.085 -3.841 1.00 83.54 1812 PRO C N 1
ATOM 4626 C CA . PRO C 1 167 ? -8.353 33.157 -2.963 1.00 85.43 1812 PRO C CA 1
ATOM 4627 C C . PRO C 1 167 ? -6.861 33.034 -3.284 1.00 86.12 1812 PRO C C 1
ATOM 4628 O O . PRO C 1 167 ? -6.080 32.696 -2.377 1.00 88.25 1812 PRO C O 1
ATOM 4632 N N . ASP C 1 168 ? -6.489 33.312 -4.536 1.00 85.62 1813 ASP C N 1
ATOM 4633 C CA . ASP C 1 168 ? -5.101 33.269 -4.998 1.00 86.29 1813 ASP C CA 1
ATOM 4634 C C . ASP C 1 168 ? -4.194 34.242 -4.264 1.00 87.92 1813 ASP C C 1
ATOM 4635 O O . ASP C 1 168 ? -3.011 33.960 -4.065 1.00 89.64 1813 ASP C O 1
ATOM 4640 N N . ALA C 1 169 ? -4.766 35.379 -3.874 1.00 95.06 1814 ALA C N 1
ATOM 4641 C CA . ALA C 1 169 ? -4.032 36.489 -3.292 1.00 96.53 1814 ALA C CA 1
ATOM 4642 C C . ALA C 1 169 ? -3.701 36.254 -1.820 1.00 99.29 1814 ALA C C 1
ATOM 4643 O O . ALA C 1 169 ? -2.726 36.802 -1.310 1.00 101.29 1814 ALA C O 1
ATOM 4645 N N . TRP C 1 170 ? -4.511 35.444 -1.144 1.00 107.35 1815 TRP C N 1
ATOM 4646 C CA . TRP C 1 170 ? -4.330 35.188 0.281 1.00 110.12 1815 TRP C CA 1
ATOM 4647 C C . TRP C 1 170 ? -3.014 34.469 0.555 1.00 112.34 1815 TRP C C 1
ATOM 4648 O O . TRP C 1 170 ? -2.830 33.308 0.174 1.00 112.16 1815 TRP C O 1
ATOM 4659 N N . THR C 1 171 ? -2.100 35.171 1.215 1.00 140.70 1816 THR C N 1
ATOM 4660 C CA . THR C 1 171 ? -0.773 34.636 1.479 1.00 143.27 1816 THR C CA 1
ATOM 4661 C C . THR C 1 171 ? -0.664 34.175 2.920 1.00 146.52 1816 THR C C 1
ATOM 4662 O O . THR C 1 171 ? 0.174 33.335 3.259 1.00 148.84 1816 THR C O 1
ATOM 4666 N N . GLU C 1 172 ? -1.529 34.716 3.770 1.00 105.94 1817 GLU C N 1
ATOM 4667 C CA . GLU C 1 172 ? -1.473 34.378 5.188 1.00 109.29 1817 GLU C CA 1
ATOM 4668 C C . GLU C 1 172 ? -2.263 33.109 5.553 1.00 109.18 1817 GLU C C 1
ATOM 4669 O O . GLU C 1 172 ? -1.675 32.088 5.906 1.00 111.17 1817 GLU C O 1
ATOM 4675 N N . ASP C 1 173 ? -3.587 33.176 5.460 1.00 143.78 1818 ASP C N 1
ATOM 4676 C CA . ASP C 1 173 ? -4.429 32.060 5.883 1.00 143.91 1818 ASP C CA 1
ATOM 4677 C C . ASP C 1 173 ? -5.341 31.477 4.793 1.00 140.52 1818 ASP C C 1
ATOM 4678 O O . ASP C 1 173 ? -5.527 32.064 3.728 1.00 137.88 1818 ASP C O 1
ATOM 4683 N N . ASN C 1 174 ? -5.886 30.299 5.080 1.00 123.49 1819 ASN C N 1
ATOM 4684 C CA . ASN C 1 174 ? -6.878 29.644 4.237 1.00 120.90 1819 ASN C CA 1
ATOM 4685 C C . ASN C 1 174 ? -8.204 30.318 4.560 1.00 120.07 1819 ASN C C 1
ATOM 4686 O O . ASN C 1 174 ? -9.287 29.751 4.373 1.00 119.01 1819 ASN C O 1
ATOM 4691 N N . GLY C 1 175 ? -8.090 31.557 5.032 1.00 97.74 1820 GLY C N 1
ATOM 4692 C CA . GLY C 1 175 ? -9.157 32.240 5.742 1.00 98.26 1820 GLY C CA 1
ATOM 4693 C C . GLY C 1 175 ? -10.427 32.464 4.956 1.00 95.67 1820 GLY C C 1
ATOM 4694 O O . GLY C 1 175 ? -11.475 32.747 5.559 1.00 96.34 1820 GLY C O 1
ATOM 4695 N N . PHE C 1 176 ? -10.339 32.348 3.626 1.00 84.64 1821 PHE C N 1
ATOM 4696 C CA . PHE C 1 176 ? -11.495 32.584 2.771 1.00 82.34 1821 PHE C CA 1
ATOM 4697 C C . PHE C 1 176 ? -12.589 31.545 3.038 1.00 82.62 1821 PHE C C 1
ATOM 4698 O O . PHE C 1 176 ? -13.734 31.724 2.632 1.00 81.51 1821 PHE C O 1
ATOM 4706 N N . HIS C 1 177 ? -12.237 30.477 3.749 1.00 83.01 1822 HIS C N 1
ATOM 4707 C CA . HIS C 1 177 ? -13.216 29.470 4.145 1.00 83.73 1822 HIS C CA 1
ATOM 4708 C C . HIS C 1 177 ? -13.973 29.862 5.416 1.00 85.91 1822 HIS C C 1
ATOM 4709 O O . HIS C 1 177 ? -14.963 29.224 5.770 1.00 86.60 1822 HIS C O 1
ATOM 4716 N N . ALA C 1 178 ? -13.524 30.929 6.078 1.00 106.56 1823 ALA C N 1
ATOM 4717 C CA . ALA C 1 178 ? -14.084 31.346 7.361 1.00 109.13 1823 ALA C CA 1
ATOM 4718 C C . ALA C 1 178 ? -15.071 32.505 7.241 1.00 108.54 1823 ALA C C 1
ATOM 4719 O O . ALA C 1 178 ? -15.911 32.716 8.124 1.00 110.45 1823 ALA C O 1
ATOM 4721 N N . ILE C 1 179 ? -14.951 33.255 6.151 1.00 93.87 1824 ILE C N 1
ATOM 4722 C CA . ILE C 1 179 ? -15.771 34.442 5.896 1.00 93.30 1824 ILE C CA 1
ATOM 4723 C C . ILE C 1 179 ? -17.260 34.282 6.262 1.00 94.16 1824 ILE C C 1
ATOM 4724 O O . ILE C 1 179 ? -17.884 35.204 6.804 1.00 95.55 1824 ILE C O 1
ATOM 4729 N N . GLY C 1 180 ? -17.817 33.108 5.972 1.00 107.62 1825 GLY C N 1
ATOM 4730 C CA . GLY C 1 180 ? -19.217 32.824 6.246 1.00 108.55 1825 GLY C CA 1
ATOM 4731 C C . GLY C 1 180 ? -19.655 32.936 7.700 1.00 111.79 1825 GLY C C 1
ATOM 4732 O O . GLY C 1 180 ? -20.834 33.159 7.964 1.00 112.88 1825 GLY C O 1
ATOM 4733 N N . GLN C 1 181 ? -18.726 32.772 8.642 1.00 123.52 1826 GLN C N 1
ATOM 4734 C CA . GLN C 1 181 ? -19.056 32.858 10.062 1.00 126.95 1826 GLN C CA 1
ATOM 4735 C C . GLN C 1 181 ? -19.286 34.304 10.478 1.00 128.21 1826 GLN C C 1
ATOM 4736 O O . GLN C 1 181 ? -20.101 34.589 11.353 1.00 130.72 1826 GLN C O 1
ATOM 4742 N N . MET C 1 182 ? -18.547 35.209 9.844 1.00 124.41 1827 MET C N 1
ATOM 4743 C CA . MET C 1 182 ? -18.571 36.632 10.176 1.00 125.63 1827 MET C CA 1
ATOM 4744 C C . MET C 1 182 ? -19.704 37.415 9.503 1.00 124.61 1827 MET C C 1
ATOM 4745 O O . MET C 1 182 ? -19.783 38.633 9.645 1.00 125.52 1827 MET C O 1
ATOM 4750 N N . CYS C 1 183 ? -20.567 36.724 8.764 1.00 95.14 1828 CYS C N 1
ATOM 4751 C CA . CYS C 1 183 ? -21.718 37.363 8.123 1.00 94.55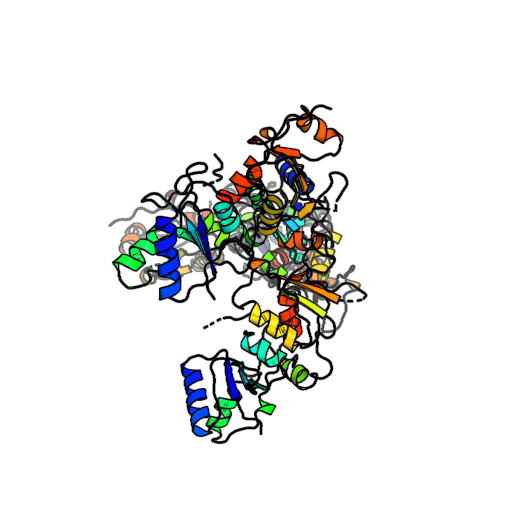 1828 CYS C CA 1
ATOM 4752 C C . CYS C 1 183 ? -22.537 36.377 7.295 1.00 92.92 1828 CYS C C 1
ATOM 4753 O O . CYS C 1 183 ? -21.983 35.532 6.584 1.00 90.79 1828 CYS C O 1
ATOM 4756 N N . GLU C 1 184 ? -23.858 36.502 7.378 1.00 124.90 1829 GLU C N 1
ATOM 4757 C CA . GLU C 1 184 ? -24.756 35.588 6.679 1.00 123.96 1829 GLU C CA 1
ATOM 4758 C C . GLU C 1 184 ? -24.944 35.981 5.214 1.00 121.37 1829 GLU C C 1
ATOM 4759 O O . GLU C 1 184 ? -26.004 36.465 4.829 1.00 121.94 1829 GLU C O 1
ATOM 4765 N N . ALA C 1 185 ? -23.912 35.762 4.400 1.00 100.59 1830 ALA C N 1
ATOM 4766 C CA . ALA C 1 185 ? -23.939 36.113 2.973 1.00 98.15 1830 ALA C CA 1
ATOM 4767 C C . ALA C 1 185 ? -23.082 35.134 2.184 1.00 95.84 1830 ALA C C 1
ATOM 4768 O O . ALA C 1 185 ? -22.189 34.504 2.756 1.00 96.00 1830 ALA C O 1
ATOM 4770 N N . PRO C 1 186 ? -23.356 35.000 0.872 1.00 99.90 1831 PRO C N 1
ATOM 4771 C CA . PRO C 1 186 ? -22.631 34.099 -0.039 1.00 97.83 1831 PRO C CA 1
ATOM 4772 C C . PRO C 1 186 ? -21.234 34.594 -0.437 1.00 96.21 1831 PRO C C 1
ATOM 4773 O O . PRO C 1 186 ? -21.059 35.786 -0.692 1.00 95.83 1831 PRO C O 1
ATOM 4777 N N . VAL C 1 187 ? -20.264 33.678 -0.494 1.00 91.21 1832 VAL C N 1
ATOM 4778 C CA . VAL C 1 187 ? -18.873 34.018 -0.820 1.00 90.01 1832 VAL C CA 1
ATOM 4779 C C . VAL C 1 187 ? -18.428 33.458 -2.187 1.00 87.97 1832 VAL C C 1
ATOM 4780 O O . VAL C 1 187 ? -18.344 32.242 -2.376 1.00 87.86 1832 VAL C O 1
ATOM 4784 N N . VAL C 1 188 ? -18.125 34.359 -3.125 1.00 86.55 1833 VAL C N 1
ATOM 4785 C CA . VAL C 1 188 ? -17.761 33.991 -4.493 1.00 84.81 1833 VAL C CA 1
ATOM 4786 C C . VAL C 1 188 ? -16.396 34.549 -4.903 1.00 83.84 1833 VAL C C 1
ATOM 4787 O O . VAL C 1 188 ? -15.937 35.550 -4.360 1.00 84.31 1833 VAL C O 1
ATOM 4791 N N . THR C 1 189 ? -15.759 33.896 -5.873 1.00 97.08 1834 THR C N 1
ATOM 4792 C CA . THR C 1 189 ? -14.490 34.361 -6.435 1.00 96.25 1834 THR C CA 1
ATOM 4793 C C . THR C 1 189 ? -14.690 35.567 -7.352 1.00 95.23 1834 THR C C 1
ATOM 4794 O O . THR C 1 189 ? -15.775 35.769 -7.896 1.00 94.94 1834 THR C O 1
ATOM 4798 N N . ARG C 1 190 ? -13.631 36.353 -7.530 1.00 72.39 1835 ARG C N 1
ATOM 4799 C CA . ARG C 1 190 ? -13.639 37.544 -8.398 1.00 71.56 1835 ARG C CA 1
ATOM 4800 C C . ARG C 1 190 ? -14.000 37.246 -9.867 1.00 70.38 1835 ARG C C 1
ATOM 4801 O O . ARG C 1 190 ? -14.382 38.148 -10.606 1.00 69.91 1835 ARG C O 1
ATOM 4809 N N . LYS C 1 191 ? -13.890 35.976 -10.260 1.00 72.46 1836 LYS C N 1
ATOM 4810 C CA . LYS C 1 191 ? -14.334 35.518 -11.563 1.00 71.76 1836 LYS C CA 1
ATOM 4811 C C . LYS C 1 191 ? -15.842 35.680 -11.709 1.00 72.05 1836 LYS C C 1
ATOM 4812 O O . LYS C 1 191 ? -16.334 35.835 -12.819 1.00 71.69 1836 LYS C O 1
ATOM 4818 N N . TRP C 1 192 ? -16.594 35.638 -10.614 1.00 86.05 1837 TRP C N 1
ATOM 4819 C CA . TRP C 1 192 ? -18.028 35.905 -10.726 1.00 86.66 1837 TRP C CA 1
ATOM 4820 C C . TRP C 1 192 ? -18.316 37.312 -11.254 1.00 86.50 1837 TRP C C 1
ATOM 4821 O O . TRP C 1 192 ? -19.197 37.500 -12.089 1.00 86.69 1837 TRP C O 1
ATOM 4832 N N . VAL C 1 193 ? -17.583 38.298 -10.743 1.00 94.00 1838 VAL C N 1
ATOM 4833 C CA . VAL C 1 193 ? -17.742 39.680 -11.188 1.00 94.01 1838 VAL C CA 1
ATOM 4834 C C . VAL C 1 193 ? -17.284 39.818 -12.624 1.00 92.98 1838 VAL C C 1
ATOM 4835 O O . VAL C 1 193 ? -17.972 40.398 -13.456 1.00 93.14 1838 VAL C O 1
ATOM 4839 N N . LEU C 1 194 ? -16.106 39.280 -12.901 1.00 81.34 1839 LEU C N 1
ATOM 4840 C CA . LEU C 1 194 ? -15.485 39.427 -14.199 1.00 80.54 1839 LEU C CA 1
ATOM 4841 C C . LEU C 1 194 ? -16.335 38.823 -15.310 1.00 80.55 1839 LEU C C 1
ATOM 4842 O O . LEU C 1 194 ? -16.554 39.447 -16.350 1.00 80.50 1839 LEU C O 1
ATOM 4847 N N . ASP C 1 195 ? -16.817 37.609 -15.077 1.00 72.96 1840 ASP C N 1
ATOM 4848 C CA . ASP C 1 195 ? -17.602 36.893 -16.066 1.00 73.30 1840 ASP C CA 1
ATOM 4849 C C . ASP C 1 195 ? -18.908 37.645 -16.290 1.00 74.16 1840 ASP C C 1
ATOM 4850 O O . ASP C 1 195 ? -19.329 37.852 -17.433 1.00 74.48 1840 ASP C O 1
ATOM 4855 N N . SER C 1 196 ? -19.531 38.056 -15.186 1.00 84.98 1841 SER C N 1
ATOM 4856 C CA . SER C 1 196 ? -20.791 38.780 -15.233 1.00 86.17 1841 SER C CA 1
ATOM 4857 C C . SER C 1 196 ? -20.645 40.083 -16.013 1.00 86.09 1841 SER C C 1
ATOM 4858 O O . SER C 1 196 ? -21.410 40.350 -16.947 1.00 86.89 1841 SER C O 1
ATOM 4861 N N . VAL C 1 197 ? -19.662 40.894 -15.631 1.00 70.56 1842 VAL C N 1
ATOM 4862 C CA . VAL C 1 197 ? -19.416 42.138 -16.337 1.00 70.54 1842 VAL C CA 1
ATOM 4863 C C . VAL C 1 197 ? -19.175 41.853 -17.820 1.00 70.13 1842 VAL C C 1
ATOM 4864 O O . VAL C 1 197 ? -19.841 42.439 -18.674 1.00 70.96 1842 VAL C O 1
ATOM 4868 N N . ALA C 1 198 ? -18.255 40.941 -18.130 1.00 70.58 1843 ALA C N 1
ATOM 4869 C CA . ALA C 1 198 ? -17.938 40.653 -19.534 1.00 70.40 1843 ALA C CA 1
ATOM 4870 C C . ALA C 1 198 ? -19.167 40.257 -20.358 1.00 71.59 1843 ALA C C 1
ATOM 4871 O O . ALA C 1 198 ? -19.383 40.806 -21.431 1.00 72.17 1843 ALA C O 1
ATOM 4873 N N . LEU C 1 199 ? -19.971 39.320 -19.861 1.00 69.14 1844 LEU C N 1
ATOM 4874 C CA . LEU C 1 199 ? -21.216 38.943 -20.534 1.00 70.65 1844 LEU C CA 1
ATOM 4875 C C . LEU C 1 199 ? -22.320 39.985 -20.307 1.00 71.99 1844 LEU C C 1
ATOM 4876 O O . LEU C 1 199 ? -23.431 39.844 -20.811 1.00 73.63 1844 LEU C O 1
ATOM 4881 N N . TYR C 1 200 ? -21.996 41.039 -19.566 1.00 87.22 1845 TYR C N 1
ATOM 4882 C CA . TYR C 1 200 ? -23.002 41.952 -19.020 1.00 88.63 1845 TYR C CA 1
ATOM 4883 C C . TYR C 1 200 ? -24.329 41.274 -18.727 1.00 90.27 1845 TYR C C 1
ATOM 4884 O O . TYR C 1 200 ? -25.400 41.804 -19.033 1.00 92.14 1845 TYR C O 1
ATOM 4893 N N . GLN C 1 201 ? -24.241 40.086 -18.147 1.00 96.21 1846 GLN C N 1
ATOM 4894 C CA . GLN C 1 201 ? -25.406 39.419 -17.596 1.00 97.76 1846 GLN C CA 1
ATOM 4895 C C . GLN C 1 201 ? -25.031 38.781 -16.263 1.00 97.00 1846 GLN C C 1
ATOM 4896 O O . GLN C 1 201 ? -24.102 37.963 -16.162 1.00 95.60 1846 GLN C O 1
ATOM 4902 N N . CYS C 1 202 ? -25.750 39.205 -15.235 1.00 71.21 1847 CYS C N 1
ATOM 4903 C CA . CYS C 1 202 ? -25.499 38.729 -13.888 1.00 70.93 1847 CYS C CA 1
ATOM 4904 C C . CYS C 1 202 ? -25.522 37.202 -13.776 1.00 70.78 1847 CYS C C 1
ATOM 4905 O O . CYS C 1 202 ? -26.573 36.576 -13.887 1.00 72.31 1847 CYS C O 1
ATOM 4908 N N . GLN C 1 203 ? -24.361 36.615 -13.519 1.00 85.05 1848 GLN C N 1
ATOM 4909 C CA . GLN C 1 203 ? -24.236 35.167 -13.425 1.00 84.95 1848 GLN C CA 1
ATOM 4910 C C . GLN C 1 203 ? -24.870 34.602 -12.159 1.00 86.13 1848 GLN C C 1
ATOM 4911 O O . GLN C 1 203 ? -24.948 35.279 -11.128 1.00 86.56 1848 GLN C O 1
ATOM 4917 N N . GLU C 1 204 ? -25.315 33.352 -12.236 1.00 90.62 1849 GLU C N 1
ATOM 4918 C CA . GLU C 1 204 ? -25.773 32.650 -11.050 1.00 91.73 1849 GLU C CA 1
ATOM 4919 C C . GLU C 1 204 ? -24.581 32.291 -10.190 1.00 90.61 1849 GLU C C 1
ATOM 4920 O O . GLU C 1 204 ? -23.487 32.030 -10.689 1.00 89.18 1849 GLU C O 1
ATOM 4926 N N . LEU C 1 205 ? -24.805 32.286 -8.888 1.00 81.01 1850 LEU C N 1
ATOM 4927 C CA . LEU C 1 205 ? -23.720 32.115 -7.940 1.00 80.38 1850 LEU C CA 1
ATOM 4928 C C . LEU C 1 205 ? -23.098 30.698 -7.872 1.00 80.15 1850 LEU C C 1
ATOM 4929 O O . LEU C 1 205 ? -21.872 30.570 -7.839 1.00 79.08 1850 LEU C O 1
ATOM 4934 N N . ASP C 1 206 ? -23.933 29.654 -7.873 1.00 97.53 1851 ASP C N 1
ATOM 4935 C CA . ASP C 1 206 ? -23.496 28.268 -7.614 1.00 97.82 1851 ASP C CA 1
ATOM 4936 C C . ASP C 1 206 ? -22.038 27.931 -7.971 1.00 96.43 1851 ASP C C 1
ATOM 4937 O O . ASP C 1 206 ? -21.315 27.354 -7.153 1.00 96.72 1851 ASP C O 1
ATOM 4939 N N . THR C 1 207 ? -21.617 28.306 -9.180 1.00 79.35 1852 THR C N 1
ATOM 4940 C CA . THR C 1 207 ? -20.286 27.990 -9.726 1.00 78.24 1852 THR C CA 1
ATOM 4941 C C . THR C 1 207 ? -19.122 28.675 -9.017 1.00 77.54 1852 THR C C 1
ATOM 4942 O O . THR C 1 207 ? -18.038 28.104 -8.856 1.00 77.43 1852 THR C O 1
ATOM 4946 N N . TYR C 1 208 ? -19.348 29.924 -8.632 1.00 73.11 1853 TYR C N 1
ATOM 4947 C CA . TYR C 1 208 ? -18.281 30.759 -8.114 1.00 72.57 1853 TYR C CA 1
ATOM 4948 C C . TYR C 1 208 ? -18.235 30.735 -6.574 1.00 73.79 1853 TYR C C 1
ATOM 4949 O O . TYR C 1 208 ? -17.408 31.413 -5.964 1.00 73.80 1853 TYR C O 1
ATOM 4958 N N . LEU C 1 209 ? -19.112 29.934 -5.966 1.00 71.54 1854 LEU C N 1
ATOM 4959 C CA . LEU C 1 209 ? -19.178 29.799 -4.513 1.00 73.02 1854 LEU C CA 1
ATOM 4960 C C . LEU C 1 209 ? -17.912 29.209 -3.908 1.00 73.39 1854 LEU C C 1
ATOM 4961 O O . LEU C 1 209 ? -17.358 28.223 -4.405 1.00 73.15 1854 LEU C O 1
ATOM 4966 N N . ILE C 1 210 ? -17.473 29.834 -2.821 1.00 93.37 1855 ILE C N 1
ATOM 4967 C CA . ILE C 1 210 ? -16.330 29.372 -2.048 1.00 94.29 1855 ILE C CA 1
ATOM 4968 C C . ILE C 1 210 ? -16.798 28.623 -0.817 1.00 96.33 1855 ILE C C 1
ATOM 4969 O O . ILE C 1 210 ? -17.410 29.213 0.074 1.00 97.48 1855 ILE C O 1
ATOM 4974 N N . PRO C 1 211 ? -16.514 27.311 -0.776 1.00 90.07 1856 PRO C N 1
ATOM 4975 C CA . PRO C 1 211 ? -16.937 26.464 0.341 1.00 92.16 1856 PRO C CA 1
ATOM 4976 C C . PRO C 1 211 ? -16.607 27.127 1.676 1.00 93.84 1856 PRO C C 1
ATOM 4977 O O . PRO C 1 211 ? -15.524 27.690 1.807 1.00 93.78 1856 PRO C O 1
ATOM 4981 N N . GLN C 1 212 ? -17.522 27.064 2.641 1.00 82.21 1857 GLN C N 1
ATOM 4982 C CA . GLN C 1 212 ? -17.307 27.681 3.951 1.00 84.19 1857 GLN C CA 1
ATOM 4983 C C . GLN C 1 212 ? -17.264 26.670 5.095 1.00 86.74 1857 GLN C C 1
ATOM 4984 O O . GLN C 1 212 ? -17.880 25.614 5.022 1.00 87.18 1857 GLN C O 1
ATOM 4990 N N . ILE C 1 213 ? -16.529 27.018 6.147 1.00 106.01 1858 ILE C N 1
ATOM 4991 C CA . ILE C 1 213 ? -16.472 26.227 7.377 1.00 108.90 1858 ILE C CA 1
ATOM 4992 C C . ILE C 1 213 ? -17.315 26.892 8.451 1.00 110.90 1858 ILE C C 1
ATOM 4993 O O . ILE C 1 213 ? -17.170 28.085 8.684 1.00 111.01 1858 ILE C O 1
ATOM 4998 N N . PRO C 1 214 ? -18.201 26.126 9.110 1.00 118.99 1859 PRO C N 1
ATOM 4999 C CA . PRO C 1 214 ? -19.067 26.676 10.169 1.00 121.30 1859 PRO C CA 1
ATOM 5000 C C . PRO C 1 214 ? -18.432 26.762 11.567 1.00 124.55 1859 PRO C C 1
ATOM 5001 O O . PRO C 1 214 ? -17.212 26.747 11.739 1.00 125.00 1859 PRO C O 1
ATOM 5005 N N . ARG D 1 4 ? -3.718 65.766 7.431 1.00 132.51 1649 ARG D N 1
ATOM 5006 C CA . ARG D 1 4 ? -3.881 66.344 8.761 1.00 132.31 1649 ARG D CA 1
ATOM 5007 C C . ARG D 1 4 ? -3.028 65.605 9.795 1.00 131.14 1649 ARG D C 1
ATOM 5008 O O . ARG D 1 4 ? -3.009 64.377 9.836 1.00 129.46 1649 ARG D O 1
ATOM 5010 N N . MET D 1 5 ? -2.323 66.370 10.623 1.00 125.00 1650 MET D N 1
ATOM 5011 C CA . MET D 1 5 ? -1.469 65.819 11.669 1.00 124.25 1650 MET D CA 1
ATOM 5012 C C . MET D 1 5 ? -1.943 66.201 13.075 1.00 123.78 1650 MET D C 1
ATOM 5013 O O . MET D 1 5 ? -1.999 67.384 13.418 1.00 125.27 1650 MET D O 1
ATOM 5018 N N . SER D 1 6 ? -2.267 65.191 13.882 1.00 114.16 1651 SER D N 1
ATOM 5019 C CA . SER D 1 6 ? -2.678 65.380 15.278 1.00 113.57 1651 SER D CA 1
ATOM 5020 C C . SER D 1 6 ? -1.758 64.563 16.194 1.00 112.84 1651 SER D C 1
ATOM 5021 O O . SER D 1 6 ? -1.563 63.368 15.993 1.00 111.49 1651 SER D O 1
ATOM 5024 N N . MET D 1 7 ? -1.216 65.220 17.213 1.00 104.14 1652 MET D N 1
ATOM 5025 C CA . MET D 1 7 ? -0.046 64.722 17.931 1.00 104.24 1652 MET D CA 1
ATOM 5026 C C . MET D 1 7 ? -0.165 64.800 19.463 1.00 103.95 1652 MET D C 1
ATOM 5027 O O . MET D 1 7 ? -0.728 65.742 20.007 1.00 104.66 1652 MET D O 1
ATOM 5032 N N . VAL D 1 8 ? 0.363 63.786 20.147 1.00 122.70 1653 VAL D N 1
ATOM 5033 C CA . VAL D 1 8 ? 0.330 63.706 21.610 1.00 122.44 1653 VAL D CA 1
ATOM 5034 C C . VAL D 1 8 ? 1.655 63.187 22.151 1.00 122.96 1653 VAL D C 1
ATOM 5035 O O . VAL D 1 8 ? 2.301 62.346 21.530 1.00 122.49 1653 VAL D O 1
ATOM 5039 N N . VAL D 1 9 ? 2.052 63.685 23.316 1.00 123.83 1654 VAL D N 1
ATOM 5040 C CA . VAL D 1 9 ? 3.351 63.342 23.881 1.00 124.71 1654 VAL D CA 1
ATOM 5041 C C . VAL D 1 9 ? 3.218 62.480 25.127 1.00 123.60 1654 VAL D C 1
ATOM 5042 O O . VAL D 1 9 ? 2.214 62.542 25.830 1.00 122.76 1654 VAL D O 1
ATOM 5046 N N . SER D 1 10 ? 4.249 61.687 25.400 1.00 132.18 1655 SER D N 1
ATOM 5047 C CA . SER D 1 10 ? 4.247 60.790 26.549 1.00 131.29 1655 SER D CA 1
ATOM 5048 C C . SER D 1 10 ? 5.648 60.589 27.126 1.00 132.70 1655 SER D C 1
ATOM 5049 O O . SER D 1 10 ? 6.603 60.316 26.397 1.00 133.25 1655 SER D O 1
ATOM 5052 N N . GLY D 1 11 ? 5.754 60.726 28.444 1.00 124.66 1656 GLY D N 1
ATOM 5053 C CA . GLY D 1 11 ? 7.013 60.564 29.151 1.00 126.17 1656 GLY D CA 1
ATOM 5054 C C . GLY D 1 11 ? 7.812 61.850 29.288 1.00 128.82 1656 GLY D C 1
ATOM 5055 O O . GLY D 1 11 ? 8.867 61.873 29.928 1.00 130.44 1656 GLY D O 1
ATOM 5056 N N . LEU D 1 12 ? 7.299 62.926 28.697 1.00 133.49 1657 LEU D N 1
ATOM 5057 C CA . LEU D 1 12 ? 8.040 64.179 28.594 1.00 136.11 1657 LEU D CA 1
ATOM 5058 C C . LEU D 1 12 ? 7.901 65.088 29.809 1.00 137.64 1657 LEU D C 1
ATOM 5059 O O . LEU D 1 12 ? 6.797 65.325 30.303 1.00 136.73 1657 LEU D O 1
ATOM 5064 N N . THR D 1 13 ? 9.034 65.598 30.279 1.00 208.31 1658 THR D N 1
ATOM 5065 C CA . THR D 1 13 ? 9.033 66.595 31.336 1.00 210.23 1658 THR D CA 1
ATOM 5066 C C . THR D 1 13 ? 8.358 67.860 30.819 1.00 210.98 1658 THR D C 1
ATOM 5067 O O . THR D 1 13 ? 8.377 68.132 29.620 1.00 210.97 1658 THR D O 1
ATOM 5071 N N . PRO D 1 14 ? 7.754 68.636 31.726 1.00 224.02 1659 PRO D N 1
ATOM 5072 C CA . PRO D 1 14 ? 7.118 69.917 31.399 1.00 225.00 1659 PRO D CA 1
ATOM 5073 C C . PRO D 1 14 ? 7.968 70.767 30.454 1.00 227.22 1659 PRO D C 1
ATOM 5074 O O . PRO D 1 14 ? 7.440 71.351 29.511 1.00 227.12 1659 PRO D O 1
ATOM 5078 N N . GLU D 1 15 ? 9.271 70.823 30.707 1.00 178.48 1660 GLU D N 1
ATOM 5079 C CA . GLU D 1 15 ? 10.184 71.616 29.885 1.00 180.88 1660 GLU D CA 1
ATOM 5080 C C . GLU D 1 15 ? 10.381 70.980 28.506 1.00 179.62 1660 GLU D C 1
ATOM 5081 O O . GLU D 1 15 ? 10.430 71.673 27.484 1.00 180.59 1660 GLU D O 1
ATOM 5087 N N . GLU D 1 16 ? 10.498 69.655 28.490 1.00 197.08 1661 GLU D N 1
ATOM 5088 C CA . GLU D 1 16 ? 10.586 68.915 27.239 1.00 195.60 1661 GLU D CA 1
ATOM 5089 C C . GLU D 1 16 ? 9.317 69.139 26.439 1.00 193.96 1661 GLU D C 1
ATOM 5090 O O . GLU D 1 16 ? 9.349 69.273 25.213 1.00 193.97 1661 GLU D O 1
ATOM 5096 N N . PHE D 1 17 ? 8.197 69.192 27.150 1.00 169.10 1662 PHE D N 1
ATOM 5097 C CA . PHE D 1 17 ? 6.914 69.454 26.520 1.00 167.67 1662 PHE D CA 1
ATOM 5098 C C . PHE D 1 17 ? 6.921 70.807 25.813 1.00 169.76 1662 PHE D C 1
ATOM 5099 O O . PHE D 1 17 ? 6.420 70.935 24.699 1.00 169.17 1662 PHE D O 1
ATOM 5107 N N . MET D 1 18 ? 7.504 71.816 26.450 1.00 185.43 1663 MET D N 1
ATOM 5108 C CA . MET D 1 18 ? 7.452 73.169 25.897 1.00 187.61 1663 MET D CA 1
ATOM 5109 C C . MET D 1 18 ? 8.191 73.285 24.567 1.00 188.67 1663 MET D C 1
ATOM 5110 O O . MET D 1 18 ? 7.835 74.104 23.720 1.00 189.58 1663 MET D O 1
ATOM 5115 N N . LEU D 1 19 ? 9.218 72.463 24.382 1.00 142.32 1664 LEU D N 1
ATOM 5116 C CA . LEU D 1 19 ? 9.905 72.414 23.093 1.00 143.07 1664 LEU D CA 1
ATOM 5117 C C . LEU D 1 19 ? 8.962 71.885 22.014 1.00 140.75 1664 LEU D C 1
ATOM 5118 O O . LEU D 1 19 ? 8.976 72.365 20.885 1.00 141.62 1664 LEU D O 1
ATOM 5123 N N . VAL D 1 20 ? 8.144 70.899 22.376 1.00 135.48 1665 VAL D N 1
ATOM 5124 C CA . VAL D 1 20 ? 7.168 70.322 21.456 1.00 133.23 1665 VAL D CA 1
ATOM 5125 C C . VAL D 1 20 ? 6.023 71.298 21.206 1.00 133.46 1665 VAL D C 1
ATOM 5126 O O . VAL D 1 20 ? 5.537 71.430 20.084 1.00 133.17 1665 VAL D O 1
ATOM 5130 N N . TYR D 1 21 ? 5.592 71.976 22.265 1.00 154.83 1666 TYR D N 1
ATOM 5131 C CA . TYR D 1 21 ? 4.501 72.940 22.158 1.00 155.14 1666 TYR D CA 1
ATOM 5132 C C . TYR D 1 21 ? 4.860 74.096 21.218 1.00 157.67 1666 TYR D C 1
ATOM 5133 O O . TYR D 1 21 ? 4.053 74.503 20.377 1.00 157.50 1666 TYR D O 1
ATOM 5142 N N . LYS D 1 22 ? 6.073 74.620 21.366 1.00 138.23 1667 LYS D N 1
ATOM 5143 C CA . LYS D 1 22 ? 6.557 75.686 20.502 1.00 140.91 1667 LYS D CA 1
ATOM 5144 C C . LYS D 1 22 ? 6.924 75.130 19.134 1.00 140.50 1667 LYS D C 1
ATOM 5145 O O . LYS D 1 22 ? 6.866 75.843 18.128 1.00 141.95 1667 LYS D O 1
ATOM 5151 N N . PHE D 1 23 ? 7.297 73.850 19.106 1.00 148.63 1668 PHE D N 1
ATOM 5152 C CA . PHE D 1 23 ? 7.636 73.152 17.858 1.00 147.97 1668 PHE D CA 1
ATOM 5153 C C . PHE D 1 23 ? 6.380 72.943 17.024 1.00 146.19 1668 PHE D C 1
ATOM 5154 O O . PHE D 1 23 ? 6.398 73.100 15.802 1.00 146.80 1668 PHE D O 1
ATOM 5162 N N . ALA D 1 24 ? 5.287 72.600 17.698 1.00 125.77 1669 ALA D N 1
ATOM 5163 C CA . ALA D 1 24 ? 3.984 72.510 17.052 1.00 124.26 1669 ALA D CA 1
ATOM 5164 C C . ALA D 1 24 ? 3.591 73.870 16.485 1.00 126.38 1669 ALA D C 1
ATOM 5165 O O . ALA D 1 24 ? 3.356 74.008 15.287 1.00 126.74 1669 ALA D O 1
ATOM 5167 N N . ARG D 1 25 ? 3.546 74.876 17.356 1.00 124.06 1670 ARG D N 1
ATOM 5168 C CA . ARG D 1 25 ? 3.175 76.240 16.962 1.00 126.26 1670 ARG D CA 1
ATOM 5169 C C . ARG D 1 25 ? 3.931 76.708 15.723 1.00 128.42 1670 ARG D C 1
ATOM 5170 O O . ARG D 1 25 ? 3.355 77.341 14.839 1.00 129.28 1670 ARG D O 1
ATOM 5172 N N . LYS D 1 26 ? 5.219 76.385 15.657 1.00 167.93 1671 LYS D N 1
ATOM 5173 C CA . LYS D 1 26 ? 6.035 76.805 14.522 1.00 170.13 1671 LYS D CA 1
ATOM 5174 C C . LYS D 1 26 ? 5.578 76.192 13.198 1.00 168.88 1671 LYS D C 1
ATOM 5175 O O . LYS D 1 26 ? 5.427 76.897 12.202 1.00 170.51 1671 LYS D O 1
ATOM 5181 N N . HIS D 1 27 ? 5.359 74.880 13.193 1.00 161.40 1672 HIS D N 1
ATOM 5182 C CA . HIS D 1 27 ? 5.052 74.149 11.962 1.00 160.21 1672 HIS D CA 1
ATOM 5183 C C . HIS D 1 27 ? 3.548 73.908 11.769 1.00 158.24 1672 HIS D C 1
ATOM 5184 O O . HIS D 1 27 ? 3.129 73.213 10.841 1.00 157.02 1672 HIS D O 1
ATOM 5191 N N . HIS D 1 28 ? 2.746 74.483 12.659 1.00 155.32 1673 HIS D N 1
ATOM 5192 C CA . HIS D 1 28 ? 1.284 74.396 12.581 1.00 153.72 1673 HIS D CA 1
ATOM 5193 C C . HIS D 1 28 ? 0.738 72.980 12.724 1.00 150.64 1673 HIS D C 1
ATOM 5194 O O . HIS D 1 28 ? -0.184 72.588 12.004 1.00 149.48 1673 HIS D O 1
ATOM 5201 N N . ILE D 1 29 ? 1.306 72.219 13.652 1.00 115.78 1674 ILE D N 1
ATOM 5202 C CA . ILE D 1 29 ? 0.834 70.874 13.924 1.00 112.98 1674 ILE D CA 1
ATOM 5203 C C . ILE D 1 29 ? -0.125 70.935 15.107 1.00 111.73 1674 ILE D C 1
ATOM 5204 O O . ILE D 1 29 ? 0.108 71.676 16.063 1.00 112.81 1674 ILE D O 1
ATOM 5209 N N . THR D 1 30 ? -1.206 70.165 15.033 1.00 114.83 1675 THR D N 1
ATOM 5210 C CA . THR D 1 30 ? -2.164 70.052 16.134 1.00 113.44 1675 THR D CA 1
ATOM 5211 C C . THR D 1 30 ? -1.619 69.214 17.311 1.00 112.23 1675 THR D C 1
ATOM 5212 O O . THR D 1 30 ? -1.193 68.072 17.126 1.00 110.96 1675 THR D O 1
ATOM 5216 N N . LEU D 1 31 ? -1.634 69.799 18.512 1.00 88.61 1676 LEU D N 1
ATOM 5217 C CA . LEU D 1 31 ? -1.090 69.168 19.725 1.00 87.87 16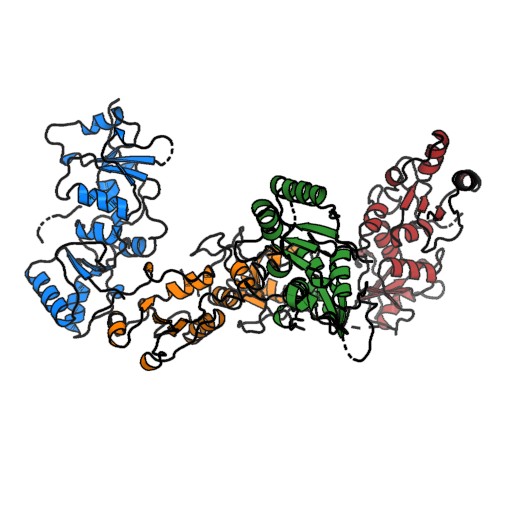76 LEU D CA 1
ATOM 5218 C C . LEU D 1 31 ? -2.111 69.084 20.868 1.00 86.62 1676 LEU D C 1
ATOM 5219 O O . LEU D 1 31 ? -2.610 70.106 21.343 1.00 87.61 1676 LEU D O 1
ATOM 5224 N N . THR D 1 32 ? -2.401 67.859 21.311 1.00 92.61 1677 THR D N 1
ATOM 5225 C CA . THR D 1 32 ? -3.433 67.621 22.325 1.00 91.27 1677 THR D CA 1
ATOM 5226 C C . THR D 1 32 ? -3.005 66.756 23.518 1.00 90.36 1677 THR D C 1
ATOM 5227 O O . THR D 1 32 ? -1.977 66.086 23.487 1.00 90.36 1677 THR D O 1
ATOM 5231 N N . ASN D 1 33 ? -3.821 66.797 24.568 1.00 92.53 1678 ASN D N 1
ATOM 5232 C CA . ASN D 1 33 ? -3.606 66.040 25.795 1.00 91.74 1678 ASN D CA 1
ATOM 5233 C C . ASN D 1 33 ? -4.058 64.604 25.675 1.00 89.57 1678 ASN D C 1
ATOM 5234 O O . ASN D 1 33 ? -3.406 63.691 26.176 1.00 89.03 1678 ASN D O 1
ATOM 5239 N N . LEU D 1 34 ? -5.199 64.421 25.021 1.00 132.92 1679 LEU D N 1
ATOM 5240 C CA . LEU D 1 34 ? -5.850 63.124 24.950 1.00 130.94 1679 LEU D CA 1
ATOM 5241 C C . LEU D 1 34 ? -5.724 62.480 23.587 1.00 130.36 1679 LEU D C 1
ATOM 5242 O O . LEU D 1 34 ? -6.047 63.069 22.557 1.00 130.90 1679 LEU D O 1
ATOM 5247 N N . ILE D 1 35 ? -5.248 61.247 23.608 1.00 101.48 1680 ILE D N 1
ATOM 5248 C CA . ILE D 1 35 ? -5.101 60.454 22.406 1.00 100.81 1680 ILE D CA 1
ATOM 5249 C C . ILE D 1 35 ? -6.477 60.048 21.883 1.00 99.61 1680 ILE D C 1
ATOM 5250 O O . ILE D 1 35 ? -7.255 59.403 22.587 1.00 98.46 1680 ILE D O 1
ATOM 5255 N N . THR D 1 36 ? -6.783 60.464 20.657 1.00 99.66 1681 THR D N 1
ATOM 5256 C CA . THR D 1 36 ? -8.068 60.166 20.040 1.00 98.81 1681 THR D CA 1
ATOM 5257 C C . THR D 1 36 ? -7.843 59.360 18.769 1.00 98.43 1681 THR D C 1
ATOM 5258 O O . THR D 1 36 ? -6.725 58.917 18.497 1.00 98.60 1681 THR D O 1
ATOM 5262 N N . GLU D 1 37 ? -8.910 59.184 17.995 1.00 106.62 1682 GLU D N 1
ATOM 5263 C CA . GLU D 1 37 ? -8.844 58.501 16.704 1.00 106.43 1682 GLU D CA 1
ATOM 5264 C C . GLU D 1 37 ? -8.125 59.387 15.681 1.00 107.96 1682 GLU D C 1
ATOM 5265 O O . GLU D 1 37 ? -7.338 58.901 14.868 1.00 108.12 1682 GLU D O 1
ATOM 5271 N N . GLU D 1 38 ? -8.397 60.690 15.737 1.00 122.49 1683 GLU D N 1
ATOM 5272 C CA . GLU D 1 38 ? -7.824 61.659 14.797 1.00 124.18 1683 GLU D CA 1
ATOM 5273 C C . GLU D 1 38 ? -6.325 61.861 15.033 1.00 125.02 1683 GLU D C 1
ATOM 5274 O O . GLU D 1 38 ? -5.633 62.499 14.233 1.00 126.46 1683 GLU D O 1
ATOM 5280 N N . THR D 1 39 ? -5.839 61.324 16.146 1.00 111.04 1684 THR D N 1
ATOM 5281 C CA . THR D 1 39 ? -4.420 61.362 16.468 1.00 111.77 1684 THR D CA 1
ATOM 5282 C C . THR D 1 39 ? -3.634 60.459 15.514 1.00 111.52 1684 THR D C 1
ATOM 5283 O O . THR D 1 39 ? -4.025 59.321 15.240 1.00 110.13 1684 THR D O 1
ATOM 5287 N N . THR D 1 40 ? -2.526 60.983 15.002 1.00 124.49 1685 THR D N 1
ATOM 5288 C CA . THR D 1 40 ? -1.706 60.265 14.034 1.00 125.44 1685 THR D CA 1
ATOM 5289 C C . THR D 1 40 ? -0.308 60.004 14.589 1.00 126.75 1685 THR D C 1
ATOM 5290 O O . THR D 1 40 ? 0.364 59.060 14.171 1.00 126.95 1685 THR D O 1
ATOM 5294 N N . HIS D 1 41 ? 0.121 60.847 15.530 1.00 117.04 1686 HIS D N 1
ATOM 5295 C CA . HIS D 1 41 ? 1.480 60.786 16.073 1.00 118.55 1686 HIS D CA 1
ATOM 5296 C C . HIS D 1 41 ? 1.545 60.751 17.593 1.00 117.72 1686 HIS D C 1
ATOM 5297 O O . HIS D 1 41 ? 1.056 61.660 18.264 1.00 117.63 1686 HIS D O 1
ATOM 5304 N N . VAL D 1 42 ? 2.166 59.704 18.129 1.00 98.43 1687 VAL D N 1
ATOM 5305 C CA . VAL D 1 42 ? 2.494 59.655 19.546 1.00 98.07 1687 VAL D CA 1
ATOM 5306 C C . VAL D 1 42 ? 4.001 59.824 19.719 1.00 100.30 1687 VAL D C 1
ATOM 5307 O O . VAL D 1 42 ? 4.777 58.966 19.293 1.00 100.76 1687 VAL D O 1
ATOM 5311 N N . VAL D 1 43 ? 4.408 60.934 20.335 1.00 120.21 1688 VAL D N 1
ATOM 5312 C CA . VAL D 1 43 ? 5.823 61.206 20.592 1.00 122.38 1688 VAL D CA 1
ATOM 5313 C C . VAL D 1 43 ? 6.261 60.656 21.952 1.00 121.77 1688 VAL D C 1
ATOM 5314 O O . VAL D 1 43 ? 5.766 61.085 22.997 1.00 120.99 1688 VAL D O 1
ATOM 5318 N N . MET D 1 44 ? 7.194 59.705 21.916 1.00 116.11 1689 MET D N 1
ATOM 5319 C CA . MET D 1 44 ? 7.623 58.966 23.102 1.00 115.42 1689 MET D CA 1
ATOM 5320 C C . MET D 1 44 ? 9.037 59.317 23.569 1.00 117.64 1689 MET D C 1
ATOM 5321 O O . MET D 1 44 ? 9.965 59.416 22.768 1.00 119.48 1689 MET D O 1
ATOM 5326 N N . LYS D 1 45 ? 9.185 59.488 24.880 1.00 165.57 1690 LYS D N 1
ATOM 5327 C CA . LYS D 1 45 ? 10.482 59.705 25.515 1.00 167.43 1690 LYS D CA 1
ATOM 5328 C C . LYS D 1 45 ? 11.313 58.421 25.521 1.00 167.41 1690 LYS D C 1
ATOM 5329 O O . LYS D 1 45 ? 11.001 57.479 26.256 1.00 165.72 1690 LYS D O 1
ATOM 5335 N N . THR D 1 46 ? 12.370 58.388 24.709 1.00 188.79 1691 THR D N 1
ATOM 5336 C CA . THR D 1 46 ? 13.175 57.176 24.545 1.00 188.92 1691 THR D CA 1
ATOM 5337 C C . THR D 1 46 ? 14.633 57.369 24.951 1.00 191.15 1691 THR D C 1
ATOM 5338 O O . THR D 1 46 ? 15.070 58.481 25.238 1.00 192.74 1691 THR D O 1
ATOM 5342 N N . ASP D 1 47 ? 15.386 56.271 24.965 1.00 192.00 1692 ASP D N 1
ATOM 5343 C CA . ASP D 1 47 ? 16.842 56.357 25.040 1.00 194.29 1692 ASP D CA 1
ATOM 5344 C C . ASP D 1 47 ? 17.409 56.404 23.615 1.00 195.81 1692 ASP D C 1
ATOM 5345 O O . ASP D 1 47 ? 16.669 56.227 22.646 1.00 194.93 1692 ASP D O 1
ATOM 5350 N N . ALA D 1 48 ? 18.711 56.654 23.492 1.00 147.92 1693 ALA D N 1
ATOM 5351 C CA . ALA D 1 48 ? 19.337 56.877 22.185 1.00 149.65 1693 ALA D CA 1
ATOM 5352 C C . ALA D 1 48 ? 18.968 55.836 21.128 1.00 148.63 1693 ALA D C 1
ATOM 5353 O O . ALA D 1 48 ? 19.031 56.111 19.929 1.00 149.53 1693 ALA D O 1
ATOM 5355 N N . GLU D 1 49 ? 18.581 54.645 21.576 1.00 209.40 1694 GLU D N 1
ATOM 5356 C CA . GLU D 1 49 ? 18.225 53.558 20.666 1.00 208.32 1694 GLU D CA 1
ATOM 5357 C C . GLU D 1 49 ? 16.728 53.478 20.377 1.00 206.07 1694 GLU D C 1
ATOM 5358 O O . GLU D 1 49 ? 16.251 52.489 19.821 1.00 204.73 1694 GLU D O 1
ATOM 5364 N N . PHE D 1 50 ? 15.995 54.517 20.757 1.00 156.17 1695 PHE D N 1
ATOM 5365 C CA . PHE D 1 50 ? 14.540 54.545 20.600 1.00 154.04 1695 PHE D CA 1
ATOM 5366 C C . PHE D 1 50 ? 13.848 53.410 21.379 1.00 151.57 1695 PHE D C 1
ATOM 5367 O O . PHE D 1 50 ? 13.049 52.641 20.825 1.00 149.92 1695 PHE D O 1
ATOM 5375 N N . VAL D 1 51 ? 14.170 53.313 22.665 1.00 181.62 1696 VAL D N 1
ATOM 5376 C CA . VAL D 1 51 ? 13.529 52.359 23.564 1.00 179.35 1696 VAL D CA 1
ATOM 5377 C C . VAL D 1 51 ? 12.824 53.115 24.687 1.00 178.44 1696 VAL D C 1
ATOM 5378 O O . VAL D 1 51 ? 13.465 53.809 25.480 1.00 179.73 1696 VAL D O 1
ATOM 5382 N N . CYS D 1 52 ? 11.503 52.974 24.758 1.00 140.81 1697 CYS D N 1
ATOM 5383 C CA . CYS D 1 52 ? 10.696 53.782 25.673 1.00 139.92 1697 CYS D CA 1
ATOM 5384 C C . CYS D 1 52 ? 10.122 52.992 26.847 1.00 137.79 1697 CYS D C 1
ATOM 5385 O O . CYS D 1 52 ? 10.027 51.767 26.808 1.00 136.52 1697 CYS D O 1
ATOM 5388 N N . GLU D 1 53 ? 9.742 53.710 27.896 1.00 137.56 1698 GLU D N 1
ATOM 5389 C CA . GLU D 1 53 ? 8.970 53.109 28.965 1.00 135.36 1698 GLU D CA 1
ATOM 5390 C C . GLU D 1 53 ? 7.572 52.811 28.438 1.00 133.13 1698 GLU D C 1
ATOM 5391 O O . GLU D 1 53 ? 7.176 53.334 27.397 1.00 133.47 1698 GLU D O 1
ATOM 5397 N N . ARG D 1 54 ? 6.825 51.972 29.150 1.00 107.57 1699 ARG D N 1
ATOM 5398 C CA . ARG D 1 54 ? 5.450 51.671 28.762 1.00 105.32 1699 ARG D CA 1
ATOM 5399 C C . ARG D 1 54 ? 4.447 52.568 29.483 1.00 104.36 1699 ARG D C 1
ATOM 5400 O O . ARG D 1 54 ? 4.408 52.632 30.710 1.00 103.87 1699 ARG D O 1
ATOM 5408 N N . THR D 1 55 ? 3.644 53.273 28.699 1.00 118.82 1700 THR D N 1
ATOM 5409 C CA . THR D 1 55 ? 2.652 54.183 29.241 1.00 118.01 1700 THR D CA 1
ATOM 5410 C C . THR D 1 55 ? 1.321 53.965 28.533 1.00 116.09 1700 THR D C 1
ATOM 5411 O O . THR D 1 55 ? 1.251 53.244 27.538 1.00 115.68 1700 THR D O 1
ATOM 5415 N N . LEU D 1 56 ? 0.264 54.582 29.043 1.00 97.52 1701 LEU D N 1
ATOM 5416 C CA . LEU D 1 56 ? -1.058 54.381 28.462 1.00 95.60 1701 LEU D CA 1
ATOM 5417 C C . LEU D 1 56 ? -1.122 54.837 27.003 1.00 96.64 1701 LEU D C 1
ATOM 5418 O O . LEU D 1 56 ? -1.760 54.190 26.175 1.00 95.41 1701 LEU D O 1
ATOM 5423 N N . LYS D 1 57 ? -0.456 55.945 26.687 1.00 97.27 1702 LYS D N 1
ATOM 5424 C CA . LYS D 1 57 ? -0.474 56.474 25.321 1.00 98.44 1702 LYS D CA 1
ATOM 5425 C C . LYS D 1 57 ? 0.339 55.590 24.388 1.00 99.16 1702 LYS D C 1
ATOM 5426 O O . LYS D 1 57 ? -0.025 55.397 23.230 1.00 99.00 1702 LYS D O 1
ATOM 5432 N N . TYR D 1 58 ? 1.444 55.058 24.902 1.00 102.39 1703 TYR D N 1
ATOM 5433 C CA . TYR D 1 58 ? 2.269 54.110 24.162 1.00 103.01 1703 TYR D CA 1
ATOM 5434 C C . TYR D 1 58 ? 1.417 52.961 23.622 1.00 100.85 1703 TYR D C 1
ATOM 5435 O O . TYR D 1 58 ? 1.385 52.711 22.416 1.00 101.16 1703 TYR D O 1
ATOM 5444 N N . PHE D 1 59 ? 0.720 52.277 24.528 1.00 98.50 1704 PHE D N 1
ATOM 5445 C CA . PHE D 1 59 ? -0.197 51.194 24.169 1.00 96.21 1704 PHE D CA 1
ATOM 5446 C C . PHE D 1 59 ? -1.293 51.614 23.167 1.00 95.51 1704 PHE D C 1
ATOM 5447 O O . PHE D 1 59 ? -1.585 50.890 22.217 1.00 94.84 1704 PHE D O 1
ATOM 5455 N N . LEU D 1 60 ? -1.911 52.769 23.391 1.00 101.38 1705 LEU D N 1
ATOM 5456 C CA . LEU D 1 60 ? -3.000 53.223 22.524 1.00 100.71 1705 LEU D CA 1
ATOM 5457 C C . LEU D 1 60 ? -2.494 53.706 21.158 1.00 102.68 1705 LEU D C 1
ATOM 5458 O O . LEU D 1 60 ? -3.248 53.752 20.180 1.00 102.18 1705 LEU D O 1
ATOM 5463 N N . GLY D 1 61 ? -1.215 54.063 21.102 1.00 110.27 1706 GLY D N 1
ATOM 5464 C CA . GLY D 1 61 ? -0.593 54.463 19.855 1.00 112.27 1706 GLY D CA 1
ATOM 5465 C C . GLY D 1 61 ? -0.307 53.247 18.995 1.00 111.92 1706 GLY D C 1
ATOM 5466 O O . GLY D 1 61 ? -0.348 53.311 17.765 1.00 112.64 1706 GLY D O 1
ATOM 5467 N N . ILE D 1 62 ? -0.024 52.126 19.650 1.00 93.16 1707 ILE D N 1
ATOM 5468 C CA . ILE D 1 62 ? 0.213 50.877 18.945 1.00 92.66 1707 ILE D CA 1
ATOM 5469 C C . ILE D 1 62 ? -1.112 50.198 18.611 1.00 90.22 1707 ILE D C 1
ATOM 5470 O O . ILE D 1 62 ? -1.283 49.636 17.527 1.00 90.05 1707 ILE D O 1
ATOM 5475 N N . ALA D 1 63 ? -2.052 50.252 19.547 1.00 104.35 1708 ALA D N 1
ATOM 5476 C CA . ALA D 1 63 ? -3.361 49.650 19.328 1.00 101.94 1708 ALA D CA 1
ATOM 5477 C C . ALA D 1 63 ? -4.014 50.211 18.061 1.00 102.29 1708 ALA D C 1
ATOM 5478 O O . ALA D 1 63 ? -4.673 49.477 17.316 1.00 101.04 1708 ALA D O 1
ATOM 5480 N N . GLY D 1 64 ? -3.816 51.505 17.816 1.00 96.37 1709 GLY D N 1
ATOM 5481 C CA . GLY D 1 64 ? -4.465 52.177 16.706 1.00 96.79 1709 GLY D CA 1
ATOM 5482 C C . GLY D 1 64 ? -3.567 52.392 15.506 1.00 99.05 1709 GLY D C 1
ATOM 5483 O O . GLY D 1 64 ? -3.842 53.244 14.658 1.00 100.08 1709 GLY D O 1
ATOM 5484 N N . GLY D 1 65 ? -2.487 51.621 15.437 1.00 105.05 1710 GLY D N 1
ATOM 5485 C CA . GLY D 1 65 ? -1.573 51.658 14.305 1.00 107.13 1710 GLY D CA 1
ATOM 5486 C C . GLY D 1 65 ? -1.101 53.046 13.909 1.00 109.46 1710 GLY D C 1
ATOM 5487 O O . GLY D 1 65 ? -1.041 53.388 12.727 1.00 110.66 1710 GLY D O 1
ATOM 5488 N N . LYS D 1 66 ? -0.758 53.853 14.904 1.00 96.96 1711 LYS D N 1
ATOM 5489 C CA . LYS D 1 66 ? -0.316 55.217 14.647 1.00 99.14 1711 LYS D CA 1
ATOM 5490 C C . LYS D 1 66 ? 1.200 55.285 14.521 1.00 101.46 1711 LYS D C 1
ATOM 5491 O O . LYS D 1 66 ? 1.887 54.265 14.540 1.00 101.41 1711 LYS D O 1
ATOM 5497 N N . TRP D 1 67 ? 1.710 56.500 14.371 1.00 141.88 1712 TRP D N 1
ATOM 5498 C CA . TRP D 1 67 ? 3.144 56.729 14.294 1.00 144.21 1712 TRP D CA 1
ATOM 5499 C C . TRP D 1 67 ? 3.703 56.993 15.686 1.00 144.44 1712 TRP D C 1
ATOM 5500 O O . TRP D 1 67 ? 3.625 58.107 16.194 1.00 145.15 1712 TRP D O 1
ATOM 5511 N N . VAL D 1 68 ? 4.248 55.956 16.311 1.00 116.34 1713 VAL D N 1
ATOM 5512 C CA . VAL D 1 68 ? 4.826 56.095 17.646 1.00 116.56 1713 VAL D CA 1
ATOM 5513 C C . VAL D 1 68 ? 6.331 56.341 17.540 1.00 119.05 1713 VAL D C 1
ATOM 5514 O O . VAL D 1 68 ? 7.143 55.417 17.675 1.00 119.27 1713 VAL D O 1
ATOM 5518 N N . VAL D 1 69 ? 6.683 57.601 17.291 1.00 124.63 1714 VAL D N 1
ATOM 5519 C CA . VAL D 1 69 ? 8.064 58.003 17.045 1.00 127.17 1714 VAL D CA 1
ATOM 5520 C C . VAL D 1 69 ? 8.710 58.582 18.304 1.00 128.00 1714 VAL D C 1
ATOM 5521 O O . VAL D 1 69 ? 8.028 58.870 19.287 1.00 126.77 1714 VAL D O 1
ATOM 5525 N N . SER D 1 70 ? 10.027 58.748 18.268 1.00 166.28 1715 SER D N 1
ATOM 5526 C CA . SER D 1 70 ? 10.765 59.213 19.435 1.00 167.21 1715 SER D CA 1
ATOM 5527 C C . SER D 1 70 ? 10.825 60.736 19.530 1.00 168.73 1715 SER D C 1
ATOM 5528 O O . SER D 1 70 ? 10.746 61.445 18.525 1.00 169.83 1715 SER D O 1
ATOM 5531 N N . TYR D 1 71 ? 10.973 61.222 20.758 1.00 152.18 1716 TYR D N 1
ATOM 5532 C CA . TYR D 1 71 ? 11.112 62.645 21.027 1.00 153.67 1716 TYR D CA 1
ATOM 5533 C C . TYR D 1 71 ? 12.391 63.194 20.399 1.00 156.37 1716 TYR D C 1
ATOM 5534 O O . TYR D 1 71 ? 12.476 64.381 20.101 1.00 157.82 1716 TYR D O 1
ATOM 5543 N N . PHE D 1 72 ? 13.381 62.329 20.191 1.00 169.76 1717 PHE D N 1
ATOM 5544 C CA . PHE D 1 72 ? 14.619 62.742 19.531 1.00 172.29 1717 PHE D CA 1
ATOM 5545 C C . PHE D 1 72 ? 14.330 63.267 18.128 1.00 173.07 1717 PHE D C 1
ATOM 5546 O O . PHE D 1 72 ? 15.133 64.003 17.555 1.00 175.24 1717 PHE D O 1
ATOM 5554 N N . TRP D 1 73 ? 13.182 62.881 17.578 1.00 194.07 1718 TRP D N 1
ATOM 5555 C CA . TRP D 1 73 ? 12.756 63.374 16.271 1.00 194.63 1718 TRP D CA 1
ATOM 5556 C C . TRP D 1 73 ? 12.514 64.873 16.330 1.00 195.73 1718 TRP D C 1
ATOM 5557 O O . TRP D 1 73 ? 12.933 65.619 15.444 1.00 197.55 1718 TRP D O 1
ATOM 5568 N N . VAL D 1 74 ? 11.837 65.307 17.387 1.00 205.81 1719 VAL D N 1
ATOM 5569 C CA . VAL D 1 74 ? 11.595 66.726 17.603 1.00 206.79 1719 VAL D CA 1
ATOM 5570 C C . VAL D 1 74 ? 12.910 67.485 17.759 1.00 209.33 1719 VAL D C 1
ATOM 5571 O O . VAL D 1 74 ? 13.193 68.407 16.995 1.00 211.05 1719 VAL D O 1
ATOM 5575 N N . THR D 1 75 ? 13.714 67.083 18.743 1.00 162.60 1720 THR D N 1
ATOM 5576 C CA . THR D 1 75 ? 14.974 67.767 19.046 1.00 164.93 1720 THR D CA 1
ATOM 5577 C C . THR D 1 75 ? 15.908 67.850 17.840 1.00 166.92 1720 THR D C 1
ATOM 5578 O O . THR D 1 75 ? 16.639 68.831 17.677 1.00 169.01 1720 THR D O 1
ATOM 5582 N N . GLN D 1 76 ? 15.889 66.820 16.998 1.00 265.60 1721 GLN D N 1
ATOM 5583 C CA . GLN D 1 76 ? 16.748 66.796 15.814 1.00 267.41 1721 GLN D CA 1
ATOM 5584 C C . GLN D 1 76 ? 16.162 67.628 14.677 1.00 267.99 1721 GLN D C 1
ATOM 5585 O O . GLN D 1 76 ? 16.899 68.152 13.843 1.00 270.00 1721 GLN D O 1
ATOM 5591 N N . SER D 1 77 ? 14.837 67.740 14.640 1.00 177.75 1722 SER D N 1
ATOM 5592 C CA . SER D 1 77 ? 14.186 68.638 13.694 1.00 178.26 1722 SER D CA 1
ATOM 5593 C C . SER D 1 77 ? 14.476 70.090 14.069 1.00 179.93 1722 SER D C 1
ATOM 5594 O O . SER D 1 77 ? 14.567 70.959 13.202 1.00 181.41 1722 SER D O 1
ATOM 5597 N N . ILE D 1 78 ? 14.623 70.345 15.367 1.00 170.55 1723 ILE D N 1
ATOM 5598 C CA . ILE D 1 78 ? 14.995 71.671 15.858 1.00 172.16 1723 ILE D CA 1
ATOM 5599 C C . ILE D 1 78 ? 16.429 72.002 15.466 1.00 174.68 1723 ILE D C 1
ATOM 5600 O O . ILE D 1 78 ? 16.702 73.009 14.809 1.00 176.42 1723 ILE D O 1
ATOM 5605 N N . LYS D 1 79 ? 17.341 71.128 15.873 1.00 165.64 1724 LYS D N 1
ATOM 5606 C CA . LYS D 1 79 ? 18.762 71.301 15.609 1.00 167.93 1724 LYS D CA 1
ATOM 5607 C C . LYS D 1 79 ? 19.101 71.394 14.122 1.00 169.26 1724 LYS D C 1
ATOM 5608 O O . LYS D 1 79 ? 20.218 71.768 13.763 1.00 171.38 1724 LYS D O 1
ATOM 5614 N N . GLU D 1 80 ? 18.147 71.051 13.260 1.00 211.42 1725 GLU D N 1
ATOM 5615 C CA . GLU D 1 80 ? 18.392 71.073 11.819 1.00 212.58 1725 GLU D CA 1
ATOM 5616 C C . GLU D 1 80 ? 17.517 72.062 11.051 1.00 212.79 1725 GLU D C 1
ATOM 5617 O O . GLU D 1 80 ? 17.537 72.087 9.824 1.00 213.56 1725 GLU D O 1
ATOM 5623 N N . ARG D 1 81 ? 16.767 72.884 11.779 1.00 203.43 1726 ARG D N 1
ATOM 5624 C CA . ARG D 1 81 ? 15.944 73.946 11.188 1.00 203.74 1726 ARG D CA 1
ATOM 5625 C C . ARG D 1 81 ? 14.895 73.428 10.203 1.00 202.37 1726 ARG D C 1
ATOM 5626 O O . ARG D 1 81 ? 14.121 74.202 9.647 1.00 202.47 1726 ARG D O 1
ATOM 5628 N N . LYS D 1 82 ? 14.882 72.121 9.979 1.00 192.88 1727 LYS D N 1
ATOM 5629 C CA . LYS D 1 82 ? 13.890 71.504 9.111 1.00 191.44 1727 LYS D CA 1
ATOM 5630 C C . LYS D 1 82 ? 13.216 70.361 9.859 1.00 188.90 1727 LYS D C 1
ATOM 5631 O O . LYS D 1 82 ? 13.714 69.901 10.883 1.00 188.50 1727 LYS D O 1
ATOM 5637 N N . MET D 1 83 ? 12.089 69.893 9.344 1.00 171.59 1728 MET D N 1
ATOM 5638 C CA . MET D 1 83 ? 11.388 68.788 9.980 1.00 169.12 1728 MET D CA 1
ATOM 5639 C C . MET D 1 83 ? 11.837 67.455 9.395 1.00 168.74 1728 MET D C 1
ATOM 5640 O O . MET D 1 83 ? 11.512 67.128 8.260 1.00 168.69 1728 MET D O 1
ATOM 5645 N N . LEU D 1 84 ? 12.592 66.691 10.173 1.00 170.86 1729 LEU D N 1
ATOM 5646 C CA . LEU D 1 84 ? 13.084 65.397 9.715 1.00 170.54 1729 LEU D CA 1
ATOM 5647 C C . LEU D 1 84 ? 11.922 64.452 9.406 1.00 168.19 1729 LEU D C 1
ATOM 5648 O O . LEU D 1 84 ? 10.799 64.673 9.857 1.00 166.56 1729 LEU D O 1
ATOM 5653 N N . ASN D 1 85 ? 12.197 63.408 8.630 1.00 220.04 1730 ASN D N 1
ATOM 5654 C CA . ASN D 1 85 ? 11.227 62.350 8.400 1.00 217.80 1730 ASN D CA 1
ATOM 5655 C C . ASN D 1 85 ? 11.037 61.589 9.706 1.00 215.96 1730 ASN D C 1
ATOM 5656 O O . ASN D 1 85 ? 12.007 61.109 10.296 1.00 216.50 1730 ASN D O 1
ATOM 5661 N N . GLU D 1 86 ? 9.794 61.492 10.170 1.00 247.05 1731 GLU D N 1
ATOM 5662 C CA . GLU D 1 86 ? 9.518 60.824 11.445 1.00 245.20 1731 GLU D CA 1
ATOM 5663 C C . GLU D 1 86 ? 9.560 59.294 11.380 1.00 243.82 1731 GLU D C 1
ATOM 5664 O O . GLU D 1 86 ? 9.545 58.630 12.416 1.00 242.51 1731 GLU D O 1
ATOM 5670 N N . HIS D 1 87 ? 9.610 58.742 10.170 1.00 214.26 1732 HIS D N 1
ATOM 5671 C CA . HIS D 1 87 ? 9.661 57.296 9.991 1.00 213.07 1732 HIS D CA 1
ATOM 5672 C C . HIS D 1 87 ? 10.978 56.757 10.517 1.00 214.13 1732 HIS D C 1
ATOM 5673 O O . HIS D 1 87 ? 11.034 55.677 11.093 1.00 212.84 1732 HIS D O 1
ATOM 5680 N N . ASP D 1 88 ? 12.034 57.534 10.316 1.00 150.11 1733 ASP D N 1
ATOM 5681 C CA . ASP D 1 88 ? 13.381 57.159 10.725 1.00 151.47 1733 ASP D CA 1
ATOM 5682 C C . ASP D 1 88 ? 13.492 56.987 12.241 1.00 150.55 1733 ASP D C 1
ATOM 5683 O O . ASP D 1 88 ? 14.248 56.147 12.731 1.00 150.61 1733 ASP D O 1
ATOM 5688 N N . PHE D 1 89 ? 12.734 57.794 12.976 1.00 172.57 1734 PHE D N 1
ATOM 5689 C CA . PHE D 1 89 ? 12.843 57.855 14.430 1.00 171.94 1734 PHE D CA 1
ATOM 5690 C C . PHE D 1 89 ? 11.893 56.904 15.163 1.00 169.24 1734 PHE D C 1
ATOM 5691 O O . PHE D 1 89 ? 11.776 56.959 16.391 1.00 168.43 1734 PHE D O 1
ATOM 5699 N N . GLU D 1 90 ? 11.230 56.026 14.418 1.00 179.09 1735 GLU D N 1
ATOM 5700 C CA . GLU D 1 90 ? 10.241 55.133 15.007 1.00 176.45 1735 GLU D CA 1
ATOM 5701 C C . GLU D 1 90 ? 10.806 54.390 16.215 1.00 175.91 1735 GLU D C 1
ATOM 5702 O O . GLU D 1 90 ? 11.955 53.954 16.194 1.00 177.24 1735 GLU D O 1
ATOM 5708 N N . VAL D 1 91 ? 9.999 54.255 17.266 1.00 150.94 1736 VAL D N 1
ATOM 5709 C CA . VAL D 1 91 ? 10.426 53.545 18.473 1.00 150.27 1736 VAL D CA 1
ATOM 5710 C C . VAL D 1 91 ? 10.589 52.048 18.230 1.00 149.26 1736 VAL D C 1
ATOM 5711 O O . VAL D 1 91 ? 9.684 51.387 17.718 1.00 147.56 1736 VAL D O 1
ATOM 5715 N N . ARG D 1 92 ? 11.746 51.525 18.622 1.00 158.69 1737 ARG D N 1
ATOM 5716 C CA . ARG D 1 92 ? 12.103 50.139 18.349 1.00 158.14 1737 ARG D CA 1
ATOM 5717 C C . ARG D 1 92 ? 11.496 49.138 19.335 1.00 155.79 1737 ARG D C 1
ATOM 5718 O O . ARG D 1 92 ? 11.054 48.057 18.940 1.00 154.35 1737 ARG D O 1
ATOM 5720 N N . GLY D 1 93 ? 11.474 49.497 20.613 1.00 160.66 1738 GLY D N 1
ATOM 5721 C CA . GLY D 1 93 ? 10.960 48.606 21.636 1.00 158.55 1738 GLY D CA 1
ATOM 5722 C C . GLY D 1 93 ? 10.828 49.271 22.990 1.00 158.28 1738 GLY D C 1
ATOM 5723 O O . GLY D 1 93 ? 11.106 50.459 23.134 1.00 159.72 1738 GLY D O 1
ATOM 5724 N N . ASP D 1 94 ? 10.398 48.503 23.985 1.00 115.49 1739 ASP D N 1
ATOM 5725 C CA . ASP D 1 94 ? 10.220 49.033 25.330 1.00 115.08 1739 ASP D CA 1
ATOM 5726 C C . ASP D 1 94 ? 11.019 48.224 26.348 1.00 115.16 1739 ASP D C 1
ATOM 5727 O O . ASP D 1 94 ? 11.434 47.099 26.069 1.00 114.94 1739 ASP D O 1
ATOM 5732 N N . VAL D 1 95 ? 11.235 48.806 27.525 1.00 163.29 1740 VAL D N 1
ATOM 5733 C CA . VAL D 1 95 ? 12.071 48.191 28.555 1.00 163.65 1740 VAL D CA 1
ATOM 5734 C C . VAL D 1 95 ? 11.538 46.846 29.040 1.00 161.40 1740 VAL D C 1
ATOM 5735 O O . VAL D 1 95 ? 12.270 46.065 29.648 1.00 161.66 1740 VAL D O 1
ATOM 5739 N N . VAL D 1 96 ? 10.265 46.575 28.775 1.00 160.94 1741 VAL D N 1
ATOM 5740 C CA . VAL D 1 96 ? 9.622 45.372 29.301 1.00 158.91 1741 VAL D CA 1
ATOM 5741 C C . VAL D 1 96 ? 9.626 44.194 28.321 1.00 158.97 1741 VAL D C 1
ATOM 5742 O O . VAL D 1 96 ? 10.050 43.091 28.664 1.00 159.34 1741 VAL D O 1
ATOM 5746 N N . ASN D 1 97 ? 9.165 44.433 27.098 1.00 126.52 1742 ASN D N 1
ATOM 5747 C CA . ASN D 1 97 ? 8.911 43.342 26.153 1.00 125.21 1742 ASN D CA 1
ATOM 5748 C C . ASN D 1 97 ? 10.024 43.055 25.136 1.00 128.25 1742 ASN D C 1
ATOM 5749 O O . ASN D 1 97 ? 9.926 42.106 24.361 1.00 127.38 1742 ASN D O 1
ATOM 5754 N N . GLY D 1 98 ? 11.070 43.874 25.131 1.00 136.51 1743 GLY D N 1
ATOM 5755 C CA . GLY D 1 98 ? 12.154 43.707 24.178 1.00 139.59 1743 GLY D CA 1
ATOM 5756 C C . GLY D 1 98 ? 12.650 45.033 23.630 1.00 142.73 1743 GLY D C 1
ATOM 5757 O O . GLY D 1 98 ? 11.882 45.979 23.479 1.00 142.05 1743 GLY D O 1
ATOM 5758 N N . ARG D 1 99 ? 13.943 45.107 23.338 1.00 145.34 1744 ARG D N 1
ATOM 5759 C CA . ARG D 1 99 ? 14.553 46.362 22.909 1.00 148.62 1744 ARG D CA 1
ATOM 5760 C C . ARG D 1 99 ? 14.365 46.657 21.417 1.00 149.46 1744 ARG D C 1
ATOM 5761 O O . ARG D 1 99 ? 14.568 47.791 20.972 1.00 151.61 1744 ARG D O 1
ATOM 5769 N N . ASN D 1 100 ? 13.968 45.642 20.655 1.00 130.51 1745 ASN D N 1
ATOM 5770 C CA . ASN D 1 100 ? 13.769 45.796 19.218 1.00 131.13 1745 ASN D CA 1
ATOM 5771 C C . ASN D 1 100 ? 12.741 44.814 18.647 1.00 127.77 1745 ASN D C 1
ATOM 5772 O O . ASN D 1 100 ? 13.025 44.097 17.684 1.00 128.24 1745 ASN D O 1
ATOM 5777 N N . HIS D 1 101 ? 11.548 44.788 19.242 1.00 123.06 1746 HIS D N 1
ATOM 5778 C CA . HIS D 1 101 ? 10.477 43.886 18.807 1.00 119.63 1746 HIS D CA 1
ATOM 5779 C C . HIS D 1 101 ? 9.651 44.505 17.675 1.00 119.08 1746 HIS D C 1
ATOM 5780 O O . HIS D 1 101 ? 8.909 43.805 16.973 1.00 116.89 1746 HIS D O 1
ATOM 5787 N N . GLN D 1 102 ? 9.781 45.825 17.533 1.00 147.95 1747 GLN D N 1
ATOM 5788 C CA . GLN D 1 102 ? 9.152 46.609 16.463 1.00 148.06 1747 GLN D CA 1
ATOM 5789 C C . GLN D 1 102 ? 7.628 46.497 16.367 1.00 144.27 1747 GLN D C 1
ATOM 5790 O O . GLN D 1 102 ? 7.074 46.374 15.274 1.00 143.50 1747 GLN D O 1
ATOM 5796 N N . GLY D 1 103 ? 6.960 46.570 17.516 1.00 110.40 1748 GLY D N 1
ATOM 5797 C CA . GLY D 1 103 ? 5.507 46.525 17.577 1.00 106.77 1748 GLY D CA 1
ATOM 5798 C C . GLY D 1 103 ? 4.820 47.658 16.830 1.00 106.97 1748 GLY D C 1
ATOM 5799 O O . GLY D 1 103 ? 3.875 47.420 16.075 1.00 104.90 1748 GLY D O 1
ATOM 5800 N N . PRO D 1 104 ? 5.277 48.903 17.056 1.00 108.63 1749 PRO D N 1
ATOM 5801 C CA . PRO D 1 104 ? 4.797 50.071 16.310 1.00 109.38 1749 PRO D CA 1
ATOM 5802 C C . PRO D 1 104 ? 4.832 49.816 14.807 1.00 110.19 1749 PRO D C 1
ATOM 5803 O O . PRO D 1 104 ? 3.842 50.060 14.119 1.00 108.56 1749 PRO D O 1
ATOM 5807 N N . LYS D 1 105 ? 5.960 49.317 14.312 1.00 130.68 1750 LYS D N 1
ATOM 5808 C CA . LYS D 1 105 ? 6.112 49.055 12.889 1.00 131.71 1750 LYS D CA 1
ATOM 5809 C C . LYS D 1 105 ? 5.103 48.023 12.387 1.00 128.35 1750 LYS D C 1
ATOM 5810 O O . LYS D 1 105 ? 4.472 48.220 11.348 1.00 127.78 1750 LYS D O 1
ATOM 5812 N N . ARG D 1 106 ? 4.947 46.928 13.126 1.00 147.01 1751 ARG D N 1
ATOM 5813 C CA . ARG D 1 106 ? 4.030 45.864 12.716 1.00 143.78 1751 ARG D CA 1
ATOM 5814 C C . ARG D 1 106 ? 2.560 46.241 12.925 1.00 140.56 1751 ARG D C 1
ATOM 5815 O O . ARG D 1 106 ? 1.700 45.861 12.130 1.00 138.58 1751 ARG D O 1
ATOM 5823 N N . ALA D 1 107 ? 2.282 46.997 13.984 1.00 121.83 1752 ALA D N 1
ATOM 5824 C CA . ALA D 1 107 ? 0.924 47.463 14.260 1.00 118.93 1752 ALA D CA 1
ATOM 5825 C C . ALA D 1 107 ? 0.394 48.351 13.132 1.00 119.52 1752 ALA D C 1
ATOM 5826 O O . ALA D 1 107 ? -0.803 48.357 12.850 1.00 116.85 1752 ALA D O 1
ATOM 5828 N N . ARG D 1 108 ? 1.292 49.104 12.497 1.00 123.41 1753 ARG D N 1
ATOM 5829 C CA . ARG D 1 108 ? 0.935 49.973 11.373 1.00 124.40 1753 ARG D CA 1
ATOM 5830 C C . ARG D 1 108 ? 0.604 49.186 10.113 1.00 123.54 1753 ARG D C 1
ATOM 5831 O O . ARG D 1 108 ? -0.316 49.520 9.367 1.00 122.28 1753 ARG D O 1
ATOM 5839 N N . GLU D 1 109 ? 1.387 48.142 9.883 1.00 107.13 1754 GLU D N 1
ATOM 5840 C CA . GLU D 1 109 ? 1.299 47.366 8.666 1.00 109.05 1754 GLU D CA 1
ATOM 5841 C C . GLU D 1 109 ? 0.282 46.237 8.786 1.00 109.02 1754 GLU D C 1
ATOM 5842 O O . GLU D 1 109 ? -0.195 45.718 7.777 1.00 110.94 1754 GLU D O 1
ATOM 5848 N N . SER D 1 110 ? -0.071 45.881 10.019 1.00 181.78 1755 SER D N 1
ATOM 5849 C CA . SER D 1 110 ? -0.937 44.729 10.257 1.00 181.72 1755 SER D CA 1
ATOM 5850 C C . SER D 1 110 ? -2.385 45.069 10.611 1.00 182.00 1755 SER D C 1
ATOM 5851 O O . SER D 1 110 ? -3.074 44.267 11.246 1.00 181.48 1755 SER D O 1
ATOM 5854 N N . GLN D 1 111 ? -2.851 46.245 10.202 1.00 168.75 1756 GLN D N 1
ATOM 5855 C CA . GLN D 1 111 ? -4.239 46.632 10.463 1.00 169.32 1756 GLN D CA 1
ATOM 5856 C C . GLN D 1 111 ? -5.207 45.685 9.759 1.00 170.99 1756 GLN D C 1
ATOM 5857 O O . GLN D 1 111 ? -6.327 45.447 10.222 1.00 171.18 1756 GLN D O 1
ATOM 5863 N N . ASP D 1 112 ? -4.757 45.142 8.634 1.00 179.92 1757 ASP D N 1
ATOM 5864 C CA . ASP D 1 112 ? -5.575 44.240 7.833 1.00 181.85 1757 ASP D CA 1
ATOM 5865 C C . ASP D 1 112 ? -5.958 42.988 8.624 1.00 180.93 1757 ASP D C 1
ATOM 5866 O O . ASP D 1 112 ? -7.051 42.453 8.454 1.00 182.18 1757 ASP D O 1
ATOM 5871 N N . ARG D 1 113 ? -5.056 42.541 9.497 1.00 133.12 1758 ARG D N 1
ATOM 5872 C CA . ARG D 1 113 ? -5.306 41.407 10.389 1.00 132.12 1758 ARG D CA 1
ATOM 5873 C C . ARG D 1 113 ? -4.891 41.766 11.823 1.00 129.68 1758 ARG D C 1
ATOM 5874 O O . ARG D 1 113 ? -3.722 41.644 12.197 1.00 128.28 1758 ARG D O 1
ATOM 5876 N N . LYS D 1 114 ? -5.864 42.218 12.610 1.00 112.87 1759 LYS D N 1
ATOM 5877 C CA . LYS D 1 114 ? -5.618 42.729 13.957 1.00 110.97 1759 LYS D CA 1
ATOM 5878 C C . LYS D 1 114 ? -5.508 41.624 14.998 1.00 109.84 1759 LYS D C 1
ATOM 5879 O O . LYS D 1 114 ? -6.457 40.875 15.225 1.00 110.64 1759 LYS D O 1
ATOM 5885 N N . ILE D 1 115 ? -4.354 41.562 15.652 1.00 103.31 1760 ILE D N 1
ATOM 5886 C CA . ILE D 1 115 ? -4.070 40.576 16.702 1.00 102.16 1760 ILE D CA 1
ATOM 5887 C C . ILE D 1 115 ? -5.258 39.891 17.436 1.00 102.74 1760 ILE D C 1
ATOM 5888 O O . ILE D 1 115 ? -5.191 38.686 17.676 1.00 102.77 1760 ILE D O 1
ATOM 5893 N N . PHE D 1 116 ? -6.317 40.631 17.798 1.00 94.63 1761 PHE D N 1
ATOM 5894 C CA . PHE D 1 116 ? -7.437 40.050 18.570 1.00 95.39 1761 PHE D CA 1
ATOM 5895 C C . PHE D 1 116 ? -8.724 39.772 17.780 1.00 97.54 1761 PHE D C 1
ATOM 5896 O O . PHE D 1 116 ? -9.817 39.806 18.354 1.00 98.48 1761 PHE D O 1
ATOM 5904 N N . ARG D 1 117 ? -8.597 39.495 16.482 1.00 96.19 1762 ARG D N 1
ATOM 5905 C CA . ARG D 1 117 ? -9.739 39.119 15.638 1.00 98.43 1762 ARG D CA 1
ATOM 5906 C C . ARG D 1 117 ? -10.582 37.996 16.240 1.00 99.34 1762 ARG D C 1
ATOM 5907 O O . ARG D 1 117 ? -10.064 36.940 16.604 1.00 98.78 1762 ARG D O 1
ATOM 5915 N N . GLY D 1 118 ? -11.887 38.223 16.322 1.00 106.23 1763 GLY D N 1
ATOM 5916 C CA . GLY D 1 118 ? -12.807 37.179 16.731 1.00 107.63 1763 GLY D CA 1
ATOM 5917 C C . GLY D 1 118 ? -12.694 36.827 18.199 1.00 106.58 1763 GLY D C 1
ATOM 5918 O O . GLY D 1 118 ? -12.984 35.700 18.600 1.00 107.30 1763 GLY D O 1
ATOM 5919 N N . LEU D 1 119 ? -12.274 37.798 19.004 1.00 154.31 1764 LEU D N 1
ATOM 5920 C CA . LEU D 1 119 ? -12.131 37.605 20.442 1.00 153.43 1764 LEU D CA 1
ATOM 5921 C C . LEU D 1 119 ? -13.143 38.436 21.210 1.00 154.37 1764 LEU D C 1
ATOM 5922 O O . LEU D 1 119 ? -13.260 39.637 20.980 1.00 154.27 1764 LEU D O 1
ATOM 5927 N N . GLU D 1 120 ? -13.869 37.796 22.121 1.00 141.75 1765 GLU D N 1
ATOM 5928 C CA . GLU D 1 120 ? -14.739 38.516 23.045 1.00 142.76 1765 GLU D CA 1
ATOM 5929 C C . GLU D 1 120 ? -14.031 38.712 24.386 1.00 141.36 1765 GLU D C 1
ATOM 5930 O O . GLU D 1 120 ? -13.726 37.740 25.076 1.00 141.15 1765 GLU D O 1
ATOM 5936 N N . ILE D 1 121 ? -13.768 39.970 24.742 1.00 112.08 1766 ILE D N 1
ATOM 5937 C CA . ILE D 1 121 ? -13.023 40.292 25.958 1.00 110.81 1766 ILE D CA 1
ATOM 5938 C C . ILE D 1 121 ? -13.866 41.033 27.002 1.00 112.24 1766 ILE D C 1
ATOM 5939 O O . ILE D 1 121 ? -14.495 42.049 26.694 1.00 113.13 1766 ILE D O 1
ATOM 5944 N N . CYS D 1 122 ? -13.881 40.521 28.232 1.00 123.38 1767 CYS D N 1
ATOM 5945 C CA . CYS D 1 122 ? -14.523 41.223 29.338 1.00 124.82 1767 CYS D CA 1
ATOM 5946 C C . CYS D 1 122 ? -13.476 41.813 30.270 1.00 123.30 1767 CYS D C 1
ATOM 5947 O O . CYS D 1 122 ? -12.658 41.089 30.839 1.00 122.23 1767 CYS D O 1
ATOM 5950 N N . CYS D 1 123 ? -13.505 43.131 30.423 1.00 117.23 1768 CYS D N 1
ATOM 5951 C CA . CYS D 1 123 ? -12.585 43.799 31.329 1.00 116.13 1768 CYS D CA 1
ATOM 5952 C C . CYS D 1 123 ? -13.170 43.835 32.743 1.00 118.07 1768 CYS D C 1
ATOM 5953 O O . CYS D 1 123 ? -13.741 44.839 33.166 1.00 119.48 1768 CYS D O 1
ATOM 5956 N N . TYR D 1 124 ? -13.020 42.724 33.462 1.00 132.00 1769 TYR D N 1
ATOM 5957 C CA . TYR D 1 124 ? -13.566 42.564 34.813 1.00 134.14 1769 TYR D CA 1
ATOM 5958 C C . TYR D 1 124 ? -12.742 43.353 35.843 1.00 133.58 1769 TYR D C 1
ATOM 5959 O O . TYR D 1 124 ? -11.667 42.907 36.265 1.00 132.03 1769 TYR D O 1
ATOM 5968 N N . GLY D 1 125 ? -13.250 44.525 36.235 1.00 160.22 1770 GLY D N 1
ATOM 5969 C CA . GLY D 1 125 ? -12.582 45.386 37.201 1.00 160.13 1770 GLY D CA 1
ATOM 5970 C C . GLY D 1 125 ? -12.355 44.663 38.513 1.00 161.13 1770 GLY D C 1
ATOM 5971 O O . GLY D 1 125 ? -12.800 43.524 38.667 1.00 162.05 1770 GLY D O 1
ATOM 5972 N N . PRO D 1 126 ? -11.667 45.309 39.472 1.00 137.02 1771 PRO D N 1
ATOM 5973 C CA . PRO D 1 126 ? -11.117 46.667 39.437 1.00 136.27 1771 PRO D CA 1
ATOM 5974 C C . PRO D 1 126 ? -9.753 46.750 38.753 1.00 133.06 1771 PRO D C 1
ATOM 5975 O O . PRO D 1 126 ? -9.072 45.736 38.607 1.00 131.49 1771 PRO D O 1
ATOM 5979 N N . PHE D 1 127 ? -9.362 47.961 38.363 1.00 110.69 1772 PHE D N 1
ATOM 5980 C CA . PHE D 1 127 ? -8.047 48.214 37.771 1.00 108.00 1772 PHE D CA 1
ATOM 5981 C C . PHE D 1 127 ? -7.447 49.488 38.341 1.00 108.21 1772 PHE D C 1
ATOM 5982 O O . PHE D 1 127 ? -8.141 50.273 38.986 1.00 110.39 1772 PHE D O 1
ATOM 5990 N N . THR D 1 128 ? -6.158 49.697 38.091 1.00 139.67 1773 THR D N 1
ATOM 5991 C CA . THR D 1 128 ? -5.502 50.935 38.498 1.00 139.79 1773 THR D CA 1
ATOM 5992 C C . THR D 1 128 ? -4.582 51.500 37.414 1.00 137.73 1773 THR D C 1
ATOM 5993 O O . THR D 1 128 ? -4.130 50.777 36.529 1.00 135.92 1773 THR D O 1
ATOM 5997 N N . ASN D 1 129 ? -4.324 52.805 37.496 1.00 136.96 1774 ASN D N 1
ATOM 5998 C CA . ASN D 1 129 ? -3.393 53.494 36.597 1.00 135.40 1774 ASN D CA 1
ATOM 5999 C C . ASN D 1 129 ? -3.785 53.426 35.125 1.00 134.59 1774 ASN D C 1
ATOM 6000 O O . ASN D 1 129 ? -3.000 53.795 34.245 1.00 133.29 1774 ASN D O 1
ATOM 6005 N N . MET D 1 130 ? -5.010 52.974 34.871 1.00 97.58 1775 MET D N 1
ATOM 6006 C CA . MET D 1 130 ? -5.518 52.829 33.516 1.00 97.16 1775 MET D CA 1
ATOM 6007 C C . MET D 1 130 ? -7.007 52.513 33.557 1.00 98.96 1775 MET D C 1
ATOM 6008 O O . MET D 1 130 ? -7.392 51.362 33.736 1.00 98.99 1775 MET D O 1
ATOM 6013 N N . PRO D 1 131 ? -7.850 53.539 33.383 1.00 85.90 1776 PRO D N 1
ATOM 6014 C CA . PRO D 1 131 ? -9.314 53.410 33.426 1.00 87.97 1776 PRO D CA 1
ATOM 6015 C C . PRO D 1 131 ? -9.837 52.237 32.580 1.00 87.48 1776 PRO D C 1
ATOM 6016 O O . PRO D 1 131 ? -9.241 51.902 31.557 1.00 85.78 1776 PRO D O 1
ATOM 6020 N N . THR D 1 132 ? -10.944 51.632 33.004 1.00 95.66 1777 THR D N 1
ATOM 6021 C CA . THR D 1 132 ? -11.479 50.453 32.324 1.00 95.50 1777 THR D CA 1
ATOM 6022 C C . THR D 1 132 ? -11.924 50.719 30.887 1.00 95.43 1777 THR D C 1
ATOM 6023 O O . THR D 1 132 ? -11.821 49.844 30.034 1.00 94.48 1777 THR D O 1
ATOM 6027 N N . ASP D 1 133 ? -12.422 51.920 30.618 1.00 98.64 1778 ASP D N 1
ATOM 6028 C CA . ASP D 1 133 ? -12.890 52.249 29.274 1.00 98.88 1778 ASP D CA 1
ATOM 6029 C C . ASP D 1 133 ? -11.716 52.385 28.308 1.00 96.71 1778 ASP D C 1
ATOM 6030 O O . ASP D 1 133 ? -11.876 52.241 27.092 1.00 96.53 1778 ASP D O 1
ATOM 6035 N N . GLN D 1 134 ? -10.535 52.649 28.860 1.00 95.91 1779 GLN D N 1
ATOM 6036 C CA . GLN D 1 134 ? -9.333 52.806 28.047 1.00 94.02 1779 GLN D CA 1
ATOM 6037 C C . GLN D 1 134 ? -8.749 51.456 27.680 1.00 92.47 1779 GLN D C 1
ATOM 6038 O O . GLN D 1 134 ? -8.306 51.255 26.550 1.00 91.62 1779 GLN D O 1
ATOM 6044 N N . LEU D 1 135 ? -8.751 50.534 28.639 1.00 107.39 1780 LEU D N 1
ATOM 6045 C CA . LEU D 1 135 ? -8.333 49.170 28.369 1.00 106.23 1780 LEU D CA 1
ATOM 6046 C C . LEU D 1 135 ? -9.341 48.540 27.411 1.00 107.20 1780 LEU D C 1
ATOM 6047 O O . LEU D 1 135 ? -8.996 47.636 26.645 1.00 106.37 1780 LEU D O 1
ATOM 6052 N N . GLU D 1 136 ? -10.581 49.033 27.446 1.00 90.55 1781 GLU D N 1
ATOM 6053 C CA . GLU D 1 136 ? -11.646 48.513 26.582 1.00 91.83 1781 GLU D CA 1
ATOM 6054 C C . GLU D 1 136 ? -11.503 48.993 25.141 1.00 91.61 1781 GLU D C 1
ATOM 6055 O O . GLU D 1 136 ? -11.692 48.225 24.195 1.00 91.70 1781 GLU D O 1
ATOM 6061 N N . TRP D 1 137 ? -11.170 50.270 24.986 1.00 111.29 1782 TRP D N 1
ATOM 6062 C CA . TRP D 1 137 ? -10.925 50.851 23.671 1.00 111.21 1782 TRP D CA 1
ATOM 6063 C C . TRP D 1 137 ? -9.647 50.246 23.067 1.00 109.36 1782 TRP D C 1
ATOM 6064 O O . TRP D 1 137 ? -9.569 50.011 21.858 1.00 109.48 1782 TRP D O 1
ATOM 6075 N N . MET D 1 138 ? -8.657 49.976 23.916 1.00 97.07 1783 MET D N 1
ATOM 6076 C CA . MET D 1 138 ? -7.405 49.384 23.453 1.00 95.42 1783 MET D CA 1
ATOM 6077 C C . MET D 1 138 ? -7.627 48.015 22.811 1.00 95.44 1783 MET D C 1
ATOM 6078 O O . MET D 1 138 ? -6.982 47.684 21.825 1.00 94.94 1783 MET D O 1
ATOM 6083 N N . VAL D 1 139 ? -8.532 47.219 23.373 1.00 112.76 1784 VAL D N 1
ATOM 6084 C CA . VAL D 1 139 ? -8.818 45.912 22.793 1.00 113.05 1784 VAL D CA 1
ATOM 6085 C C . VAL D 1 139 ? -9.649 46.064 21.514 1.00 114.53 1784 VAL D C 1
ATOM 6086 O O . VAL D 1 139 ? -9.371 45.399 20.512 1.00 114.52 1784 VAL D O 1
ATOM 6090 N N . GLN D 1 140 ? -10.648 46.946 21.544 1.00 105.52 1785 GLN D N 1
ATOM 6091 C CA . GLN D 1 140 ? -11.426 47.265 20.344 1.00 107.07 1785 GLN D CA 1
ATOM 6092 C C . GLN D 1 140 ? -10.515 47.596 19.160 1.00 106.48 1785 GLN D C 1
ATOM 6093 O O . GLN D 1 140 ? -10.626 46.991 18.087 1.00 107.16 1785 GLN D O 1
ATOM 6099 N N . LEU D 1 141 ? -9.624 48.565 19.365 1.00 106.93 1786 LEU D N 1
ATOM 6100 C CA . LEU D 1 141 ? -8.658 48.974 18.348 1.00 106.49 1786 LEU D CA 1
ATOM 6101 C C . LEU D 1 141 ? -7.905 47.770 17.788 1.00 105.75 1786 LEU D C 1
ATOM 6102 O O . LEU D 1 141 ? -7.601 47.709 16.592 1.00 106.35 1786 LEU D O 1
ATOM 6107 N N . CYS D 1 142 ? -7.610 46.810 18.659 1.00 108.15 1787 CYS D N 1
ATOM 6108 C CA . CYS D 1 142 ? -6.913 45.593 18.247 1.00 107.53 1787 CYS D CA 1
ATOM 6109 C C . CYS D 1 142 ? -7.880 44.502 17.773 1.00 108.87 1787 CYS D C 1
ATOM 6110 O O . CYS D 1 142 ? -7.539 43.315 17.748 1.00 108.52 1787 CYS D O 1
ATOM 6113 N N . GLY D 1 143 ? -9.089 44.926 17.410 1.00 101.84 1788 GLY D N 1
ATOM 6114 C CA . GLY D 1 143 ? -10.065 44.067 16.767 1.00 103.50 1788 GLY D CA 1
ATOM 6115 C C . GLY D 1 143 ? -10.897 43.206 17.694 1.00 103.92 1788 GLY D C 1
ATOM 6116 O O . GLY D 1 143 ? -11.569 42.281 17.247 1.00 105.22 1788 GLY D O 1
ATOM 6117 N N . ALA D 1 144 ? -10.862 43.502 18.987 1.00 102.48 1789 ALA D N 1
ATOM 6118 C CA . ALA D 1 144 ? -11.598 42.691 19.948 1.00 103.05 1789 ALA D CA 1
ATOM 6119 C C . ALA D 1 144 ? -13.060 43.117 20.048 1.00 105.09 1789 ALA D C 1
ATOM 6120 O O . ALA D 1 144 ? -13.480 44.114 19.456 1.00 105.92 1789 ALA D O 1
ATOM 6122 N N . SER D 1 145 ? -13.825 42.338 20.802 1.00 115.07 1790 SER D N 1
ATOM 6123 C CA . SER D 1 145 ? -15.234 42.601 21.021 1.00 117.23 1790 SER D CA 1
ATOM 6124 C C . SER D 1 145 ? -15.426 42.757 22.521 1.00 117.20 1790 SER D C 1
ATOM 6125 O O . SER D 1 145 ? -15.081 41.864 23.290 1.00 116.63 1790 SER D O 1
ATOM 6128 N N . VAL D 1 146 ? -15.955 43.899 22.939 1.00 109.34 1791 VAL D N 1
ATOM 6129 C CA . VAL D 1 146 ? -16.070 44.184 24.365 1.00 109.49 1791 VAL D CA 1
ATOM 6130 C C . VAL D 1 146 ? -17.388 43.698 24.969 1.00 111.95 1791 VAL D C 1
ATOM 6131 O O . VAL D 1 146 ? -18.472 43.959 24.440 1.00 113.94 1791 VAL D O 1
ATOM 6135 N N . VAL D 1 147 ? -17.274 42.983 26.082 1.00 129.68 1792 VAL D N 1
ATOM 6136 C CA . VAL D 1 147 ? -18.424 42.429 26.783 1.00 132.15 1792 VAL D CA 1
ATOM 6137 C C . VAL D 1 147 ? -18.389 42.913 28.225 1.00 132.55 1792 VAL D C 1
ATOM 6138 O O . VAL D 1 147 ? -17.455 42.607 28.967 1.00 131.04 1792 VAL D O 1
ATOM 6142 N N . LYS D 1 148 ? -19.401 43.683 28.613 1.00 155.72 1793 LYS D N 1
ATOM 6143 C CA . LYS D 1 148 ? -19.416 44.321 29.925 1.00 156.46 1793 LYS D CA 1
ATOM 6144 C C . LYS D 1 148 ? -19.622 43.319 31.056 1.00 157.68 1793 LYS D C 1
ATOM 6145 O O . LYS D 1 148 ? -19.087 43.488 32.154 1.00 157.35 1793 LYS D O 1
ATOM 6151 N N . GLU D 1 149 ? -20.402 42.278 30.787 1.00 174.19 1794 GLU D N 1
ATOM 6152 C CA . GLU D 1 149 ? -20.794 41.344 31.834 1.00 175.98 1794 GLU D CA 1
ATOM 6153 C C . GLU D 1 149 ? -20.469 39.894 31.512 1.00 175.30 1794 GLU D C 1
ATOM 6154 O O . GLU D 1 149 ? -20.598 39.451 30.373 1.00 174.91 1794 GLU D O 1
ATOM 6160 N N . LEU D 1 150 ? -20.065 39.153 32.536 1.00 175.25 1795 LEU D N 1
ATOM 6161 C CA . LEU D 1 150 ? -19.790 37.731 32.389 1.00 174.97 1795 LEU D CA 1
ATOM 6162 C C . LEU D 1 150 ? -20.957 36.998 31.723 1.00 177.38 1795 LEU D C 1
ATOM 6163 O O . LEU D 1 150 ? -20.762 35.984 31.052 1.00 176.90 1795 LEU D O 1
ATOM 6168 N N . SER D 1 151 ? -22.168 37.515 31.907 1.00 193.25 1796 SER D N 1
ATOM 6169 C CA . SER D 1 151 ? -23.353 36.910 31.304 1.00 195.87 1796 SER D CA 1
ATOM 6170 C C . SER D 1 151 ? -23.412 37.187 29.801 1.00 194.82 1796 SER D C 1
ATOM 6171 O O . SER D 1 151 ? -23.708 36.297 29.000 1.00 195.46 1796 SER D O 1
ATOM 6174 N N . SER D 1 152 ? -23.127 38.431 29.429 1.00 153.47 1797 SER D N 1
ATOM 6175 C CA . SER D 1 152 ? -23.145 38.841 28.031 1.00 152.59 1797 SER D CA 1
ATOM 6176 C C . SER D 1 152 ? -22.242 37.947 27.186 1.00 150.48 1797 SER D C 1
ATOM 6177 O O . SER D 1 152 ? -22.135 38.115 25.976 1.00 149.76 1797 SER D O 1
ATOM 6180 N N . GLY D 1 158 ? -18.064 29.736 17.398 1.00 138.80 1803 GLY D N 1
ATOM 6181 C CA . GLY D 1 158 ? -17.801 30.787 16.434 1.00 138.07 1803 GLY D CA 1
ATOM 6182 C C . GLY D 1 158 ? -16.764 31.763 16.956 1.00 135.08 1803 GLY D C 1
ATOM 6183 O O . GLY D 1 158 ? -15.765 32.028 16.290 1.00 133.66 1803 GLY D O 1
ATOM 6184 N N . VAL D 1 159 ? -17.006 32.281 18.160 1.00 187.30 1804 VAL D N 1
ATOM 6185 C CA . VAL D 1 159 ? -16.122 33.245 18.823 1.00 184.41 1804 VAL D CA 1
ATOM 6186 C C . VAL D 1 159 ? -15.574 32.693 20.149 1.00 185.22 1804 VAL D C 1
ATOM 6187 O O . VAL D 1 159 ? -16.142 31.770 20.735 1.00 188.11 1804 VAL D O 1
ATOM 6191 N N . HIS D 1 160 ? -14.464 33.268 20.609 1.00 181.35 1805 HIS D N 1
ATOM 6192 C CA . HIS D 1 160 ? -13.790 32.827 21.829 1.00 181.82 1805 HIS D CA 1
ATOM 6193 C C . HIS D 1 160 ? -13.768 33.928 22.907 1.00 180.49 1805 HIS D C 1
ATOM 6194 O O . HIS D 1 160 ? -13.479 35.090 22.607 1.00 177.95 1805 HIS D O 1
ATOM 6201 N N . PRO D 1 161 ? -14.074 33.555 24.166 1.00 150.87 1806 PRO D N 1
ATOM 6202 C CA . PRO D 1 161 ? -14.223 34.461 25.316 1.00 150.39 1806 PRO D CA 1
ATOM 6203 C C . PRO D 1 161 ? -13.033 34.497 26.287 1.00 149.40 1806 PRO D C 1
ATOM 6204 O O . PRO D 1 161 ? -12.537 33.449 26.698 1.00 150.76 1806 PRO D O 1
ATOM 6208 N N . ILE D 1 162 ? -12.615 35.701 26.676 1.00 170.25 1807 ILE D N 1
ATOM 6209 C CA . ILE D 1 162 ? -11.545 35.877 27.662 1.00 169.41 1807 ILE D CA 1
ATOM 6210 C C . ILE D 1 162 ? -11.882 36.901 28.760 1.00 169.36 1807 ILE D C 1
ATOM 6211 O O . ILE D 1 162 ? -12.453 37.962 28.498 1.00 168.34 1807 ILE D O 1
ATOM 6216 N N . VAL D 1 163 ? -11.517 36.566 29.993 1.00 125.26 1808 VAL D N 1
ATOM 6217 C CA . VAL D 1 163 ? -11.748 37.433 31.138 1.00 125.57 1808 VAL D CA 1
ATOM 6218 C C . VAL D 1 163 ? -10.414 38.003 31.625 1.00 123.60 1808 VAL D C 1
ATOM 6219 O O . VAL D 1 163 ? -9.570 37.279 32.152 1.00 124.09 1808 VAL D O 1
ATOM 6223 N N . VAL D 1 164 ? -10.223 39.303 31.427 1.00 108.13 1809 VAL D N 1
ATOM 6224 C CA . VAL D 1 164 ? -8.997 39.974 31.857 1.00 106.36 1809 VAL D CA 1
ATOM 6225 C C . VAL D 1 164 ? -9.198 40.644 33.216 1.00 107.41 1809 VAL D C 1
ATOM 6226 O O . VAL D 1 164 ? -10.155 41.392 33.407 1.00 107.94 1809 VAL D O 1
ATOM 6230 N N . VAL D 1 165 ? -8.304 40.367 34.158 1.00 134.17 1810 VAL D N 1
ATOM 6231 C CA . VAL D 1 165 ? -8.393 40.963 35.486 1.00 135.36 1810 VAL D CA 1
ATOM 6232 C C . VAL D 1 165 ? -7.014 41.473 35.915 1.00 133.88 1810 VAL D C 1
ATOM 6233 O O . VAL D 1 165 ? -5.995 41.050 35.362 1.00 132.50 1810 VAL D O 1
ATOM 6237 N N . GLN D 1 166 ? -6.982 42.399 36.870 1.00 127.81 1811 GLN D N 1
ATOM 6238 C CA . GLN D 1 166 ? -5.725 42.765 37.507 1.00 127.09 1811 GLN D CA 1
ATOM 6239 C C . GLN D 1 166 ? -5.811 42.265 38.936 1.00 129.74 1811 GLN D C 1
ATOM 6240 O O . GLN D 1 166 ? -6.561 42.814 39.733 1.00 131.29 1811 GLN D O 1
ATOM 6246 N N . PRO D 1 167 ? -5.072 41.192 39.257 1.00 158.80 1812 PRO D N 1
ATOM 6247 C CA . PRO D 1 167 ? -5.193 40.578 40.585 1.00 161.55 1812 PRO D CA 1
ATOM 6248 C C . PRO D 1 167 ? -4.720 41.525 41.685 1.00 161.98 1812 PRO D C 1
ATOM 6249 O O . PRO D 1 167 ? -5.194 41.463 42.821 1.00 164.46 1812 PRO D O 1
ATOM 6253 N N . ASP D 1 168 ? -3.793 42.406 41.331 1.00 150.21 1813 ASP D N 1
ATOM 6254 C CA . ASP D 1 168 ? -3.281 43.412 42.253 1.00 150.48 1813 ASP D CA 1
ATOM 6255 C C . ASP D 1 168 ? -4.385 44.339 42.782 1.00 151.78 1813 ASP D C 1
ATOM 6256 O O . ASP D 1 168 ? -4.441 44.637 43.977 1.00 153.77 1813 ASP D O 1
ATOM 6261 N N . ALA D 1 169 ? -5.249 44.802 41.882 1.00 111.34 1814 ALA D N 1
ATOM 6262 C CA . ALA D 1 169 ? -6.306 45.746 42.234 1.00 112.36 1814 ALA D CA 1
ATOM 6263 C C . ALA D 1 169 ? -7.290 45.237 43.287 1.00 115.69 1814 ALA D C 1
ATOM 6264 O O . ALA D 1 169 ? -7.856 46.027 44.030 1.00 117.15 1814 ALA D O 1
ATOM 6266 N N . TRP D 1 170 ? -7.508 43.930 43.354 1.00 143.29 1815 TRP D N 1
ATOM 6267 C CA . TRP D 1 170 ? -8.522 43.389 44.263 1.00 146.67 1815 TRP D CA 1
ATOM 6268 C C . TRP D 1 170 ? -8.199 43.589 45.755 1.00 148.99 1815 TRP D C 1
ATOM 6269 O O . TRP D 1 170 ? -7.296 42.958 46.313 1.00 149.49 1815 TRP D O 1
ATOM 6280 N N . THR D 1 171 ? -8.955 44.485 46.384 1.00 172.40 1816 THR D N 1
ATOM 6281 C CA . THR D 1 171 ? -8.793 44.789 47.802 1.00 174.93 1816 THR D CA 1
ATOM 6282 C C . THR D 1 171 ? -9.807 44.003 48.619 1.00 178.67 1816 THR D C 1
ATOM 6283 O O . THR D 1 171 ? -9.559 43.634 49.764 1.00 181.16 1816 THR D O 1
ATOM 6287 N N . GLU D 1 172 ? -10.960 43.759 48.012 1.00 226.01 1817 GLU D N 1
ATOM 6288 C CA . GLU D 1 172 ? -12.070 43.110 48.693 1.00 229.74 1817 GLU D CA 1
ATOM 6289 C C . GLU D 1 172 ? -11.815 41.628 48.986 1.00 231.39 1817 GLU D C 1
ATOM 6290 O O . GLU D 1 172 ? -11.860 41.206 50.143 1.00 234.49 1817 GLU D O 1
ATOM 6292 N N . ASP D 1 173 ? -11.551 40.838 47.949 1.00 192.02 1818 ASP D N 1
ATOM 6293 C CA . ASP D 1 173 ? -11.449 39.395 48.138 1.00 193.79 1818 ASP D CA 1
ATOM 6294 C C . ASP D 1 173 ? -10.344 38.719 47.347 1.00 191.13 1818 ASP D C 1
ATOM 6295 O O . ASP D 1 173 ? -9.584 39.351 46.619 1.00 187.81 1818 ASP D O 1
ATOM 6300 N N . ASN D 1 174 ? -10.285 37.404 47.515 1.00 264.55 1819 ASN D N 1
ATOM 6301 C CA . ASN D 1 174 ? -9.481 36.531 46.685 1.00 262.64 1819 ASN D CA 1
ATOM 6302 C C . ASN D 1 174 ? -10.323 36.188 45.465 1.00 261.99 1819 ASN D C 1
ATOM 6303 O O . ASN D 1 174 ? -10.176 35.131 44.857 1.00 261.95 1819 ASN D O 1
ATOM 6308 N N . GLY D 1 175 ? -11.218 37.108 45.124 1.00 173.80 1820 GLY D N 1
ATOM 6309 C CA . GLY D 1 175 ? -12.315 36.846 44.212 1.00 174.16 1820 GLY D CA 1
ATOM 6310 C C . GLY D 1 175 ? -11.979 36.589 42.758 1.00 171.26 1820 GLY D C 1
ATOM 6311 O O . GLY D 1 175 ? -12.850 36.193 41.987 1.00 171.83 1820 GLY D O 1
ATOM 6312 N N . PHE D 1 176 ? -10.728 36.817 42.372 1.00 268.79 1821 PHE D N 1
ATOM 6313 C CA . PHE D 1 176 ? -10.318 36.560 40.993 1.00 266.14 1821 PHE D CA 1
ATOM 6314 C C . PHE D 1 176 ? -10.093 35.071 40.739 1.00 267.35 1821 PHE D C 1
ATOM 6315 O O . PHE D 1 176 ? -9.852 34.651 39.606 1.00 265.76 1821 PHE D O 1
ATOM 6323 N N . HIS D 1 177 ? -10.188 34.280 41.806 1.00 168.57 1822 HIS D N 1
ATOM 6324 C CA . HIS D 1 177 ? -10.116 32.822 41.711 1.00 170.36 1822 HIS D CA 1
ATOM 6325 C C . HIS D 1 177 ? -11.511 32.187 41.601 1.00 173.40 1822 HIS D C 1
ATOM 6326 O O . HIS D 1 177 ? -11.642 30.985 41.342 1.00 175.07 1822 HIS D O 1
ATOM 6333 N N . ALA D 1 178 ? -12.542 33.009 41.792 1.00 211.84 1823 ALA D N 1
ATOM 6334 C CA . ALA D 1 178 ? -13.937 32.563 41.753 1.00 214.91 1823 ALA D CA 1
ATOM 6335 C C . ALA D 1 178 ? -14.538 32.636 40.349 1.00 213.50 1823 ALA D C 1
ATOM 6336 O O . ALA D 1 178 ? -15.272 31.743 39.929 1.00 215.61 1823 ALA D O 1
ATOM 6338 N N . ILE D 1 179 ? -14.198 33.706 39.636 1.00 174.71 1824 ILE D N 1
ATOM 6339 C CA . ILE D 1 179 ? -14.710 34.016 38.293 1.00 172.99 1824 ILE D CA 1
ATOM 6340 C C . ILE D 1 179 ? -15.077 32.836 37.372 1.00 174.12 1824 ILE D C 1
ATOM 6341 O O . ILE D 1 179 ? -16.154 32.820 36.778 1.00 175.19 1824 ILE D O 1
ATOM 6346 N N . GLY D 1 180 ? -14.176 31.866 37.250 1.00 273.60 1825 GLY D N 1
ATOM 6347 C CA . GLY D 1 180 ? -14.357 30.734 36.354 1.00 274.57 1825 GLY D CA 1
ATOM 6348 C C . GLY D 1 180 ? -15.689 30.003 36.419 1.00 278.38 1825 GLY D C 1
ATOM 6349 O O . GLY D 1 180 ? -16.248 29.626 35.393 1.00 278.69 1825 GLY D O 1
ATOM 6350 N N . GLN D 1 181 ? -16.194 29.780 37.626 1.00 221.62 1826 GLN D N 1
ATOM 6351 C CA . GLN D 1 181 ? -17.482 29.113 37.803 1.00 225.65 1826 GLN D CA 1
ATOM 6352 C C . GLN D 1 181 ? -18.590 29.935 37.160 1.00 225.37 1826 GLN D C 1
ATOM 6353 O O . GLN D 1 181 ? -19.510 29.400 36.547 1.00 227.37 1826 GLN D O 1
ATOM 6359 N N . MET D 1 182 ? -18.484 31.248 37.313 1.00 180.99 1827 MET D N 1
ATOM 6360 C CA . MET D 1 182 ? -19.476 32.187 36.807 1.00 180.50 1827 MET D CA 1
ATOM 6361 C C . MET D 1 182 ? -19.538 32.228 35.272 1.00 178.26 1827 MET D C 1
ATOM 6362 O O . MET D 1 182 ? -20.429 32.854 34.693 1.00 178.06 1827 MET D O 1
ATOM 6367 N N . CYS D 1 183 ? -18.585 31.562 34.623 1.00 190.58 1828 CYS D N 1
ATOM 6368 C CA . CYS D 1 183 ? -18.611 31.389 33.170 1.00 189.00 1828 CYS D CA 1
ATOM 6369 C C . CYS D 1 183 ? -17.453 30.528 32.644 1.00 187.76 1828 CYS D C 1
ATOM 6370 O O . CYS D 1 183 ? -16.331 30.605 33.136 1.00 186.15 1828 CYS D O 1
ATOM 6373 N N . GLU D 1 184 ? -17.735 29.713 31.632 1.00 240.60 1829 GLU D N 1
ATOM 6374 C CA . GLU D 1 184 ? -16.718 28.863 31.025 1.00 239.67 1829 GLU D CA 1
ATOM 6375 C C . GLU D 1 184 ? -15.870 29.661 30.035 1.00 235.54 1829 GLU D C 1
ATOM 6376 O O . GLU D 1 184 ? -16.069 29.581 28.824 1.00 234.83 1829 GLU D O 1
ATOM 6378 N N . ALA D 1 185 ? -14.942 30.450 30.573 1.00 146.93 1830 ALA D N 1
ATOM 6379 C CA . ALA D 1 185 ? -13.959 31.183 29.770 1.00 143.15 1830 ALA D CA 1
ATOM 6380 C C . ALA D 1 185 ? -12.660 31.389 30.569 1.00 141.54 1830 ALA D C 1
ATOM 6381 O O . ALA D 1 185 ? -12.676 31.356 31.805 1.00 142.94 1830 ALA D O 1
ATOM 6383 N N . PRO D 1 186 ? -11.527 31.576 29.864 1.00 151.01 1831 PRO D N 1
ATOM 6384 C CA . PRO D 1 186 ? -10.214 31.668 30.518 1.00 149.60 1831 PRO D CA 1
ATOM 6385 C C . PRO D 1 186 ? -10.004 32.986 31.273 1.00 147.95 1831 PRO D C 1
ATOM 6386 O O . PRO D 1 186 ? -10.458 34.047 30.835 1.00 146.48 1831 PRO D O 1
ATOM 6390 N N . VAL D 1 187 ? -9.328 32.903 32.414 1.00 115.12 1832 VAL D N 1
ATOM 6391 C CA . VAL D 1 187 ? -8.989 34.084 33.199 1.00 113.77 1832 VAL D CA 1
ATOM 6392 C C . VAL D 1 187 ? -7.490 34.371 33.077 1.00 111.30 1832 VAL D C 1
ATOM 6393 O O . VAL D 1 187 ? -6.646 33.570 33.487 1.00 111.84 1832 VAL D O 1
ATOM 6397 N N . VAL D 1 188 ? -7.181 35.512 32.465 1.00 127.89 1833 VAL D N 1
ATOM 6398 C CA . VAL D 1 188 ? -5.806 35.951 32.245 1.00 125.51 1833 VAL D CA 1
ATOM 6399 C C . VAL D 1 188 ? -5.557 37.347 32.819 1.00 124.12 1833 VAL D C 1
ATOM 6400 O O . VAL D 1 188 ? -6.460 38.185 32.866 1.00 124.14 1833 VAL D O 1
ATOM 6404 N N . THR D 1 189 ? -4.326 37.577 33.264 1.00 113.50 1834 THR D N 1
ATOM 6405 C CA . THR D 1 189 ? -3.922 38.857 33.821 1.00 112.31 1834 THR D CA 1
ATOM 6406 C C . THR D 1 189 ? -3.928 39.929 32.739 1.00 109.99 1834 THR D C 1
ATOM 6407 O O . THR D 1 189 ? -3.871 39.612 31.549 1.00 109.02 1834 THR D O 1
ATOM 6411 N N . ARG D 1 190 ? -3.994 41.193 33.159 1.00 99.07 1835 ARG D N 1
ATOM 6412 C CA . ARG D 1 190 ? -3.969 42.322 32.233 1.00 96.96 1835 ARG D CA 1
ATOM 6413 C C . ARG D 1 190 ? -2.644 42.382 31.490 1.00 95.10 1835 ARG D C 1
ATOM 6414 O O . ARG D 1 190 ? -2.570 42.908 30.385 1.00 93.50 1835 ARG D O 1
ATOM 6422 N N . LYS D 1 191 ? -1.599 41.845 32.104 1.00 101.49 1836 LYS D N 1
ATOM 6423 C CA . LYS D 1 191 ? -0.302 41.793 31.456 1.00 100.03 1836 LYS D CA 1
ATOM 6424 C C . LYS D 1 191 ? -0.368 40.991 30.142 1.00 99.56 1836 LYS D C 1
ATOM 6425 O O . LYS D 1 191 ? 0.535 41.087 29.310 1.00 98.24 1836 LYS D O 1
ATOM 6427 N N . TRP D 1 192 ? -1.434 40.212 29.943 1.00 98.11 1837 TRP D N 1
ATOM 6428 C CA . TRP D 1 192 ? -1.629 39.526 28.660 1.00 97.86 1837 TRP D CA 1
ATOM 6429 C C . TRP D 1 192 ? -2.021 40.492 27.533 1.00 96.27 1837 TRP D C 1
ATOM 6430 O O . TRP D 1 192 ? -1.439 40.459 26.441 1.00 95.15 1837 TRP D O 1
ATOM 6441 N N . VAL D 1 193 ? -3.016 41.339 27.796 1.00 98.24 1838 VAL D N 1
ATOM 6442 C CA . VAL D 1 193 ? -3.396 42.394 26.860 1.00 96.76 1838 VAL D CA 1
ATOM 6443 C C . VAL D 1 193 ? -2.204 43.301 26.548 1.00 94.94 1838 VAL D C 1
ATOM 6444 O O . VAL D 1 193 ? -1.908 43.577 25.384 1.00 93.73 1838 VAL D O 1
ATOM 6448 N N . LEU D 1 194 ? -1.520 43.754 27.598 1.00 101.16 1839 LEU D N 1
ATOM 6449 C CA . LEU D 1 194 ? -0.362 44.638 27.454 1.00 99.75 1839 LEU D CA 1
ATOM 6450 C C . LEU D 1 194 ? 0.800 44.052 26.640 1.00 99.10 1839 LEU D C 1
ATOM 6451 O O . LEU D 1 194 ? 1.380 44.745 25.810 1.00 97.83 1839 LEU D O 1
ATOM 6456 N N . ASP D 1 195 ? 1.139 42.786 26.868 1.00 97.56 1840 ASP D N 1
ATOM 6457 C CA . ASP D 1 195 ? 2.259 42.170 26.157 1.00 97.16 1840 ASP D CA 1
ATOM 6458 C C . ASP D 1 195 ? 1.910 41.927 24.700 1.00 96.67 1840 ASP D C 1
ATOM 6459 O O . ASP D 1 195 ? 2.737 42.139 23.813 1.00 95.78 1840 ASP D O 1
ATOM 6464 N N . SER D 1 196 ? 0.678 41.491 24.456 1.00 100.18 1841 SER D N 1
ATOM 6465 C CA . SER D 1 196 ? 0.219 41.284 23.089 1.00 99.91 1841 SER D CA 1
ATOM 6466 C C . SER D 1 196 ? 0.257 42.609 22.346 1.00 98.34 1841 SER D C 1
ATOM 6467 O O . SER D 1 196 ? 0.831 42.707 21.263 1.00 97.63 1841 SER D O 1
ATOM 6470 N N . VAL D 1 197 ? -0.348 43.632 22.934 1.00 84.49 1842 VAL D N 1
ATOM 6471 C CA . VAL D 1 197 ? -0.388 44.926 22.289 1.00 83.14 1842 VAL D CA 1
ATOM 6472 C C . VAL D 1 197 ? 1.022 45.399 21.962 1.00 82.19 1842 VAL D C 1
ATOM 6473 O O . VAL D 1 197 ? 1.331 45.689 20.806 1.00 81.46 1842 VAL D O 1
ATOM 6477 N N . ALA D 1 198 ? 1.884 45.456 22.970 1.00 100.20 1843 ALA D N 1
ATOM 6478 C CA . ALA D 1 198 ? 3.216 46.021 22.782 1.00 99.47 1843 ALA D CA 1
ATOM 6479 C C . ALA D 1 198 ? 4.018 45.349 21.660 1.00 99.37 1843 ALA D C 1
ATOM 6480 O O . ALA D 1 198 ? 4.667 46.038 20.867 1.00 98.64 1843 ALA D O 1
ATOM 6482 N N . LEU D 1 199 ? 3.970 44.019 21.587 1.00 103.73 1844 LEU D N 1
ATOM 6483 C CA . LEU D 1 199 ? 4.678 43.284 20.535 1.00 103.89 1844 LEU D CA 1
ATOM 6484 C C . LEU D 1 199 ? 3.864 43.238 19.249 1.00 103.76 1844 LEU D C 1
ATOM 6485 O O . LEU D 1 199 ? 4.304 42.667 18.255 1.00 104.03 1844 LEU D O 1
ATOM 6490 N N . TYR D 1 200 ? 2.688 43.854 19.269 1.00 88.61 1845 TYR D N 1
ATOM 6491 C CA . TYR D 1 200 ? 1.646 43.589 18.271 1.00 88.85 1845 TYR D CA 1
ATOM 6492 C C . TYR D 1 200 ? 1.663 42.166 17.698 1.00 90.03 1845 TYR D C 1
ATOM 6493 O O . TYR D 1 200 ? 1.711 41.962 16.480 1.00 90.12 1845 TYR D O 1
ATOM 6502 N N . GLN D 1 201 ? 1.635 41.188 18.598 1.00 119.14 1846 GLN D N 1
ATOM 6503 C CA . GLN D 1 201 ? 1.362 39.806 18.231 1.00 120.58 1846 GLN D CA 1
ATOM 6504 C C . GLN D 1 201 ? 0.618 39.132 19.374 1.00 121.76 1846 GLN D C 1
ATOM 6505 O O . GLN D 1 201 ? 1.084 39.118 20.516 1.00 121.84 1846 GLN D O 1
ATOM 6511 N N . CYS D 1 202 ? -0.552 38.593 19.059 1.00 83.29 1847 CYS D N 1
ATOM 6512 C CA . CYS D 1 202 ? -1.395 37.962 20.066 1.00 84.71 1847 CYS D CA 1
ATOM 6513 C C . CYS D 1 202 ? -0.670 36.840 20.834 1.00 85.86 1847 CYS D C 1
ATOM 6514 O O . CYS D 1 202 ? -0.287 35.818 20.254 1.00 86.77 1847 CYS D O 1
ATOM 6517 N N . GLN D 1 203 ? -0.493 37.037 22.142 1.00 92.73 1848 GLN D N 1
ATOM 6518 C CA . GLN D 1 203 ? 0.197 36.063 22.994 1.00 93.81 1848 GLN D CA 1
ATOM 6519 C C . GLN D 1 203 ? -0.654 34.853 23.369 1.00 96.03 1848 GLN D C 1
ATOM 6520 O O . GLN D 1 203 ? -1.883 34.932 23.439 1.00 96.83 1848 GLN D O 1
ATOM 6526 N N . GLU D 1 204 ? 0.030 33.738 23.619 1.00 96.41 1849 GLU D N 1
ATOM 6527 C CA . GLU D 1 204 ? -0.591 32.520 24.125 1.00 98.73 1849 GLU D CA 1
ATOM 6528 C C . GLU D 1 204 ? -1.032 32.702 25.583 1.00 99.52 1849 GLU D C 1
ATOM 6529 O O . GLU D 1 204 ? -0.274 33.203 26.418 1.00 98.69 1849 GLU D O 1
ATOM 6535 N N . LEU D 1 205 ? -2.262 32.292 25.876 1.00 100.36 1850 LEU D N 1
ATOM 6536 C CA . LEU D 1 205 ? -2.872 32.499 27.188 1.00 101.41 1850 LEU D CA 1
ATOM 6537 C C . LEU D 1 205 ? -2.110 31.846 28.340 1.00 102.41 1850 LEU D C 1
ATOM 6538 O O . LEU D 1 205 ? -2.090 32.369 29.457 1.00 102.47 1850 LEU D O 1
ATOM 6543 N N . ASP D 1 206 ? -1.480 30.712 28.041 1.00 113.74 1851 ASP D N 1
ATOM 6544 C CA . ASP D 1 206 ? -0.989 29.772 29.047 1.00 115.35 1851 ASP D CA 1
ATOM 6545 C C . ASP D 1 206 ? -0.058 30.351 30.112 1.00 114.41 1851 ASP D C 1
ATOM 6546 O O . ASP D 1 206 ? -0.210 30.048 31.292 1.00 115.91 1851 ASP D O 1
ATOM 6551 N N . THR D 1 207 ? 0.905 31.173 29.711 1.00 95.15 1852 THR D N 1
ATOM 6552 C CA . THR D 1 207 ? 1.795 31.794 30.684 1.00 94.33 1852 THR D CA 1
ATOM 6553 C C . THR D 1 207 ? 1.025 32.744 31.615 1.00 94.47 1852 THR D C 1
ATOM 6554 O O . THR D 1 207 ? 1.397 32.934 32.775 1.00 94.95 1852 THR D O 1
ATOM 6558 N N . TYR D 1 208 ? -0.062 33.322 31.106 1.00 98.98 1853 TYR D N 1
ATOM 6559 C CA . TYR D 1 208 ? -0.778 34.380 31.820 1.00 98.90 1853 TYR D CA 1
ATOM 6560 C C . TYR D 1 208 ? -1.996 33.903 32.605 1.00 101.34 1853 TYR D C 1
ATOM 6561 O O . TYR D 1 208 ? -2.708 34.707 33.204 1.00 101.61 1853 TYR D O 1
ATOM 6570 N N . LEU D 1 209 ? -2.256 32.607 32.591 1.00 93.82 1854 LEU D N 1
ATOM 6571 C CA . LEU D 1 209 ? -3.482 32.103 33.193 1.00 96.39 1854 LEU D CA 1
ATOM 6572 C C . LEU D 1 209 ? -3.547 32.235 34.716 1.00 97.90 1854 LEU D C 1
ATOM 6573 O O . LEU D 1 209 ? -2.531 32.232 35.415 1.00 97.57 1854 LEU D O 1
ATOM 6578 N N . ILE D 1 210 ? -4.774 32.348 35.208 1.00 151.08 1855 ILE D N 1
ATOM 6579 C CA . ILE D 1 210 ? -5.048 32.345 36.632 1.00 153.14 1855 ILE D CA 1
ATOM 6580 C C . ILE D 1 210 ? -5.712 31.026 37.028 1.00 156.38 1855 ILE D C 1
ATOM 6581 O O . ILE D 1 210 ? -6.749 30.653 36.482 1.00 157.64 1855 ILE D O 1
ATOM 6586 N N . PRO D 1 211 ? -5.097 30.307 37.972 1.00 142.80 1856 PRO D N 1
ATOM 6587 C CA . PRO D 1 211 ? -5.659 29.086 38.548 1.00 146.18 1856 PRO D CA 1
ATOM 6588 C C . PRO D 1 211 ? -7.047 29.354 39.116 1.00 148.53 1856 PRO D C 1
ATOM 6589 O O . PRO D 1 211 ? -7.201 30.264 39.930 1.00 148.52 1856 PRO D O 1
ATOM 6593 N N . GLN D 1 212 ? -8.040 28.570 38.701 1.00 165.36 1857 GLN D N 1
ATOM 6594 C CA . GLN D 1 212 ? -9.429 28.786 39.123 1.00 167.79 1857 GLN D CA 1
ATOM 6595 C C . GLN D 1 212 ? -9.984 27.715 40.089 1.00 171.95 1857 GLN D C 1
ATOM 6596 O O . GLN D 1 212 ? -9.769 26.513 39.900 1.00 173.41 1857 GLN D O 1
ATOM 6602 N N . ILE D 1 213 ? -10.704 28.161 41.119 1.00 198.35 1858 ILE D N 1
ATOM 6603 C CA . ILE D 1 213 ? -11.342 27.242 42.068 1.00 202.61 1858 ILE D CA 1
ATOM 6604 C C . ILE D 1 213 ? -12.744 26.847 41.602 1.00 205.16 1858 ILE D C 1
ATOM 6605 O O . ILE D 1 213 ? -13.562 27.711 41.291 1.00 204.63 1858 ILE D O 1
ATOM 6610 N N . PRO D 1 214 ? -13.021 25.537 41.540 1.00 196.28 1859 PRO D N 1
ATOM 6611 C CA . PRO D 1 214 ? -14.330 25.026 41.130 1.00 199.21 1859 PRO D CA 1
ATOM 6612 C C . PRO D 1 214 ? -15.156 24.536 42.315 1.00 203.84 1859 PRO D C 1
ATOM 6613 O O . PRO D 1 214 ? -14.774 24.749 43.467 1.00 204.61 1859 PRO D O 1
ATOM 6617 N N . SER E 2 3 ? 12.052 -24.655 -37.538 1.00 87.96 3 SER E N 1
ATOM 6618 C CA . SER E 2 3 ? 11.940 -23.548 -38.499 1.00 87.96 3 SER E CA 1
ATOM 6619 C C . SER E 2 3 ? 13.277 -23.156 -39.160 1.00 87.96 3 SER E C 1
ATOM 6620 O O . SER E 2 3 ? 14.354 -23.348 -38.584 1.00 87.96 3 SER E O 1
ATOM 6623 N N . THR E 2 4 ? 13.194 -22.606 -40.374 1.00 75.00 4 THR E N 1
ATOM 6624 C CA . THR E 2 4 ? 14.380 -22.124 -41.088 1.00 75.00 4 THR E CA 1
ATOM 6625 C C . THR E 2 4 ? 14.811 -20.719 -40.620 1.00 75.00 4 THR E C 1
ATOM 6626 O O . THR E 2 4 ? 15.983 -20.350 -40.763 1.00 75.00 4 THR E O 1
ATOM 6640 N N . PRO E 2 6 ? 16.425 -17.751 -38.978 1.00 79.85 6 PRO E N 1
ATOM 6641 C CA . PRO E 2 6 ? 17.659 -17.632 -38.196 1.00 79.85 6 PRO E CA 1
ATOM 6642 C C . PRO E 2 6 ? 17.384 -17.305 -36.723 1.00 79.85 6 PRO E C 1
ATOM 6643 O O . PRO E 2 6 ? 16.552 -16.457 -36.413 1.00 79.85 6 PRO E O 1
ATOM 6647 N N . THR E 2 7 ? 18.093 -17.977 -35.825 1.00 68.10 7 THR E N 1
ATOM 6648 C CA . THR E 2 7 ? 18.003 -17.666 -34.400 1.00 68.10 7 THR E CA 1
ATOM 6649 C C . THR E 2 7 ? 19.256 -16.945 -33.885 1.00 68.10 7 THR E C 1
ATOM 6650 O O . THR E 2 7 ? 20.353 -17.119 -34.412 1.00 68.10 7 THR E O 1
ATOM 6654 N N . PHE E 2 8 ? 19.087 -16.137 -32.847 1.00 100.82 8 PHE E N 1
ATOM 6655 C CA . PHE E 2 8 ? 20.203 -15.374 -32.304 1.00 100.82 8 PHE E CA 1
ATOM 6656 C C . PHE E 2 8 ? 20.387 -15.661 -30.817 1.00 100.82 8 PHE E C 1
ATOM 6657 O O . PHE E 2 8 ? 19.554 -15.290 -29.994 1.00 100.82 8 PHE E O 1
ATOM 6665 N N . ASN E 2 9 ? 21.482 -16.335 -30.484 1.00 95.07 9 ASN E N 1
ATOM 6666 C CA . ASN E 2 9 ? 21.631 -16.919 -29.160 1.00 95.07 9 ASN E CA 1
ATOM 6667 C C . ASN E 2 9 ? 22.963 -16.616 -28.447 1.00 95.07 9 ASN E C 1
ATOM 6668 O O . ASN E 2 9 ? 24.044 -16.947 -28.929 1.00 95.07 9 ASN E O 1
ATOM 6683 N N . PRO F 2 6 ? -6.860 0.852 -4.608 1.00 125.58 6 PRO F N 1
ATOM 6684 C CA . PRO F 2 6 ? -6.222 0.383 -5.853 1.00 125.58 6 PRO F CA 1
ATOM 6685 C C . PRO F 2 6 ? -5.586 1.495 -6.697 1.00 125.58 6 PRO F C 1
ATOM 6686 O O . PRO F 2 6 ? -6.109 2.611 -6.757 1.00 125.58 6 PRO F O 1
ATOM 6690 N N . THR F 2 7 ? -4.474 1.164 -7.353 1.00 115.28 7 THR F N 1
ATOM 6691 C CA . THR F 2 7 ? -3.733 2.100 -8.204 1.00 115.28 7 THR F CA 1
ATOM 6692 C C . THR F 2 7 ? -3.618 1.626 -9.669 1.00 115.28 7 THR F C 1
ATOM 6693 O O . THR F 2 7 ? -3.414 0.439 -9.932 1.00 115.28 7 THR F O 1
ATOM 6697 N N . PHE F 2 8 ? -3.738 2.559 -10.617 1.00 110.65 8 PHE F N 1
ATOM 6698 C CA . PHE F 2 8 ? -3.700 2.230 -12.051 1.00 110.65 8 PHE F CA 1
ATOM 6699 C C . PHE F 2 8 ? -2.521 2.891 -12.794 1.00 110.65 8 PHE F C 1
ATOM 6700 O O . PHE F 2 8 ? -2.282 4.091 -12.642 1.00 110.65 8 PHE F O 1
ATOM 6708 N N . ASN F 2 9 ? -1.810 2.107 -13.611 1.00 108.18 9 ASN F N 1
ATOM 6709 C CA . ASN F 2 9 ? -0.616 2.579 -14.331 1.00 108.18 9 ASN F CA 1
ATOM 6710 C C . ASN F 2 9 ? -0.590 2.237 -15.829 1.00 108.18 9 ASN F C 1
ATOM 6711 O O . ASN F 2 9 ? -1.617 2.233 -16.507 1.00 108.18 9 ASN F O 1
ATOM 6716 N N . THR G 2 4 ? 2.097 45.275 -21.465 1.00 94.01 4 THR G N 1
ATOM 6717 C CA . THR G 2 4 ? 2.360 45.600 -20.063 1.00 94.01 4 THR G CA 1
ATOM 6718 C C . THR G 2 4 ? 1.132 45.347 -19.182 1.00 94.01 4 THR G C 1
ATOM 6719 O O . THR G 2 4 ? 1.260 45.008 -18.001 1.00 94.01 4 THR G O 1
ATOM 6733 N N . PRO G 2 6 ? -1.975 43.992 -17.245 1.00 91.49 6 PRO G N 1
ATOM 6734 C CA . PRO G 2 6 ? -2.475 42.742 -16.660 1.00 91.49 6 PRO G CA 1
ATOM 6735 C C . PRO G 2 6 ? -3.679 42.207 -17.422 1.00 91.49 6 PRO G C 1
ATOM 6736 O O . PRO G 2 6 ? -4.652 42.937 -17.610 1.00 91.49 6 PRO G O 1
ATOM 6740 N N . THR G 2 7 ? -3.615 40.948 -17.843 1.00 87.90 7 THR G N 1
ATOM 6741 C CA . THR G 2 7 ? -4.783 40.276 -18.410 1.00 87.90 7 THR G CA 1
ATOM 6742 C C . THR G 2 7 ? -5.419 39.285 -17.428 1.00 87.90 7 THR G C 1
ATOM 6743 O O . THR G 2 7 ? -4.847 38.976 -16.378 1.00 87.90 7 THR G O 1
ATOM 6747 N N . PHE G 2 8 ? -6.614 38.813 -17.770 1.00 91.52 8 PHE G N 1
ATOM 6748 C CA . PHE G 2 8 ? -7.408 37.995 -16.859 1.00 91.52 8 PHE G CA 1
ATOM 6749 C C . PHE G 2 8 ? -8.023 36.801 -17.571 1.00 91.52 8 PHE G C 1
ATOM 6750 O O . PHE G 2 8 ? -9.150 36.865 -18.065 1.00 91.52 8 PHE G O 1
ATOM 6758 N N . ASN G 2 9 ? -7.257 35.715 -17.589 1.00 111.11 9 ASN G N 1
ATOM 6759 C CA . ASN G 2 9 ? -7.574 34.477 -18.298 1.00 111.11 9 ASN G CA 1
ATOM 6760 C C . ASN G 2 9 ? -8.577 33.589 -17.560 1.00 111.11 9 ASN G C 1
ATOM 6761 O O . ASN G 2 9 ? -9.164 34.001 -16.557 1.00 111.11 9 ASN G O 1
ATOM 6766 N N . THR H 2 4 ? 4.880 62.360 34.861 1.00 148.87 4 THR H N 1
ATOM 6767 C CA . THR H 2 4 ? 3.997 61.920 35.939 1.00 148.87 4 THR H CA 1
ATOM 6768 C C . THR H 2 4 ? 3.201 60.681 35.510 1.00 148.87 4 THR H C 1
ATOM 6769 O O . THR H 2 4 ? 2.698 59.930 36.354 1.00 148.87 4 THR H O 1
ATOM 6783 N N . PRO H 2 6 ? 1.656 57.146 34.414 1.00 140.28 6 PRO H N 1
ATOM 6784 C CA . PRO H 2 6 ? 1.849 55.790 34.945 1.00 140.28 6 PRO H CA 1
ATOM 6785 C C . PRO H 2 6 ? 2.611 54.884 33.978 1.00 140.28 6 PRO H C 1
ATOM 6786 O O . PRO H 2 6 ? 2.253 54.769 32.803 1.00 140.28 6 PRO H O 1
ATOM 6790 N N . THR H 2 7 ? 3.667 54.256 34.486 1.00 121.26 7 THR H N 1
ATOM 6791 C CA . THR H 2 7 ? 4.453 53.305 33.710 1.00 121.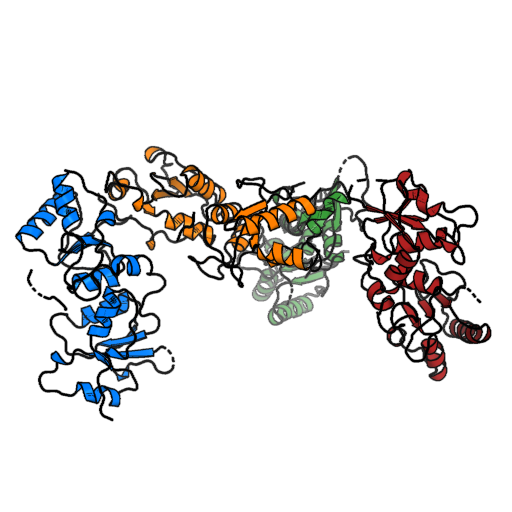26 7 THR H CA 1
ATOM 6792 C C . THR H 2 7 ? 4.049 51.874 34.097 1.00 121.26 7 THR H C 1
ATOM 6793 O O . THR H 2 7 ? 3.742 51.599 35.255 1.00 121.26 7 THR H O 1
ATOM 6797 N N . PHE H 2 8 ? 4.025 50.971 33.122 1.00 133.13 8 PHE H N 1
ATOM 6798 C CA . PHE H 2 8 ? 3.608 49.590 33.372 1.00 133.13 8 PHE H CA 1
ATOM 6799 C C . PHE H 2 8 ? 4.746 48.589 33.151 1.00 133.13 8 PHE H C 1
ATOM 6800 O O . PHE H 2 8 ? 5.178 48.345 32.019 1.00 133.13 8 PHE H O 1
ATOM 6808 N N . ASN H 2 9 ? 5.211 48.003 34.252 1.00 136.04 9 ASN H N 1
ATOM 6809 C CA . ASN H 2 9 ? 6.430 47.192 34.256 1.00 136.04 9 ASN H CA 1
ATOM 6810 C C . ASN H 2 9 ? 6.223 45.748 34.744 1.00 136.04 9 ASN H C 1
ATOM 6811 O O . ASN H 2 9 ? 6.003 45.495 35.932 1.00 136.04 9 ASN H O 1
#

Organism: Homo sapiens (NCBI:txid9606)

Sequence (861 aa):
NKRMSMVVSGLTPEEFMLVYKFARKHHITLTNLITEETTHVVMKTDAEFVCERTLKYFLGIAGGKWVVSYFWVTQSIKERKMLNEHDFEVRGDVVNGRNHQGPKRARESQDRKIFRGLEICCYGPFTNMPTDQLEWMVQLCGASVVKELSSFTLGVHPIVVVQPDAWTEDNGFHAIGQMCEAPVVTRKWVLDSVALYQCQELDTYLIPQIPNKRMSMVVSGLTPEEFMLVYKFARKHHITLTNLITEETTHVVMKTDAEFVCERTLKYFLGIAGGKWVVSYFWVTQSIKERKMLNEHDFEVRGDVVNGRNHQGPKRARESQDRKIFRGLEICCYGPFTNMPTDQLEWMVQLCGASVVKELSSFTLGTGVHPIVVVQPDAWTEDNGFHAIGQMCEAPVVTRKWVLDSVALYQCQELDTYLIPQIPNKRMSMVVSGLTPEEFMLVYKFARKHHITLTNLITEETTHVVMKTDAEFVCERTLKYFLGIAGGKWVVSYFWVTQSIKERKMLNEHDFEVRGDVVNGRNHQGPKRARESQDRKIFRGLEICCYGPFTNMPTDQLEWMVQLCGASVVKELSSFTLGTHPIVVVQPDAWTEDNGFHAIGQMCEAPVVTRKWVLDSVALYQCQELDTYLIPQIPRMSMVVSGLTPEEFMLVYKFARKHHITLTNLITEETTHVVMKTDAEFVCERTLKYFLGIAGGKWVVSYFWVTQSIKERKMLNEHDFEVRGDVVNGRNHQGPKRARESQDRKIFRGLEICCYGPFTNMPTDQLEWMVQLCGASVVKELSSGVHPIVVVQPDAWTEDNGFHAIGQMCEAPVVTRKWVLDSVALYQCQELDTYLIPQIPSTPTFNPTFNTPTFNTPTFN

B-factor: mean 96.57, std 35.41, range [26.28, 278.69]